Protein AF-A0A8T1UNA7-F1 (afdb_monomer)

Foldseek 3Di:
DPPDAFALFDDPPDDFQEAEEEEDALLLLLLLLLQVCCLCPVQVADGAYEYEYEDVRNPPDPCSCVLVVVVCVVRPRYYYHYDDDPLCDDLNVQLVCVRHDNGQKYKYAYSQKHWLHRCVCVCVDPQCVVQQKEWEFDLDWLVRDPQQLHQPRCLCVVLVHHRDGDGFTAPNTMIHRCRLCVQLSVQLNCQSDPPPNLCVLVSNGDRSRRSSVSSCRSVVGGYHYQPFHWKFFFDDDPQFTFGQWIWTADNVRHTTMTHRRHFHQQLDAPVVVQVVVVVDPDDDDHDFDDPPDDDDPDPFRGDDGGFKMKGFAPPDPCVPRHKDWDAQPPRDGRPDIGIGDTGNVDRVRIDMDTLCPDPSSCSSVSSRVSSNVSNVVSDPPVVVVVVVPPPDDDDDDDDDDDDDDDDDPPPPPVVVVVVVPPPDDDDDDDDDDDDPDPDVPDDDDDDDDDPVLVVLQVVVVVAAADDPDDPDDFDKDWAWWWFAPDLEQPHRTDPVQIGHPPDDDDASTFHWTWIAGPVVRGIHIDGDRRHPQDFALDDPPDDFFEDEWEDDDPDLDDDPCVCVVDPCPCVVVVVVCVPDDPPPDDDDDDPPNLCDRLNVLLVRVRNDNGLKYWYAYPPDDDPDDCPCVCVDPQCVVQQKEWEFDLDFLVRDPQQLHQPQCVCVVLVHHRDRDGWTDSNTIIHRCVVCSQLSVQLNCQRRPPPNPCVSVSNDDRSTRSSVSSCRSVVGDHHYAPDHWDFDADQDPNDTDGDDTHTDHDDPDDPPDD

Mean predicted aligned error: 17.07 Å

Radius of gyration: 34.78 Å; Cα contacts (8 Å, |Δi|>4): 1198; chains: 1; bounding box: 94×86×94 Å

Organism: NCBI:txid29920

Sequence (766 aa):
MPGFSLPNGASNGQNPRDGIVMVVYPKLFVSAYAGIRVLRDVLKCRLPIEIWFHVDEIGQDFTLLAPLQKLAIFVGGISFHPIYNPRAMGFLSRVFAIYNSHFDRVLFLDADNVPVRDPKFLFSSMEFEANGAIFWPDFWHPRRTLFNLHAQSMVWELLDLSFVDMFEQESSQLLVDRTRHAAPLELVYFYAFHEPNYFQKLDLVYGDKDLFRLAWMKLGAPFHMIETVPAMAGRAINGSFCGRTTVQHDVDGNLLFLHRNQHKLTGERLEKSAKESAATGNMVIPPPETESGGEFSDEYPDPIIWTHLMSFSKNVSKAFYRIESHRASPEFPQRQPCYGRRDVNNLQFFELHKFSEQKFSGIEADLRHYAFEAANQLIPPVAQDRMAEHSAVCSHSRIRSVLDTSTPCVLYTLVMLLWVVSSVHDIASTSESLPLSIVHLFTNGQHTPTPEELEAEAHALTVKSLPGGATVERQFKCIGWRATTDCSANGARDVANDKPCNRHVEDGASGYCEIEDVESGRQVVEKAIAPGYNLPNVKENEEPRAGIVMVVYPTLLASADELQRVPGALEPLKGLAGMEAEGGMTFREITDRRAFRFAAKVYAVYNSAFDQVLFLDADNVPVRDPTFLFESEEFVRTGSVFWPDFWHPQFTIFHIMADSLLWQLLDMKYVNMFEQESGQLLIDRRRHTATMELVNFYTFHNPSHFDQLKLVYGDKDLFRYAWIKLNVPFYMIQTPPAVAGKVVNESFCGMTMRSTTKSKHEDRLA

Secondary structure (DSSP, 8-state):
-TT---TTPPPTTSPPPEEEEEE--GGGHHHHHHHHHIIIIIS-----EEEEEEHHHHTT-GGGGHHHHHHHHHH--EEEEEE--TT--TTHHHHHHHHH-S-SEEEEE-TTEEESS-GGGGGG-HHHHHHSEEEEE-S--GGG-SSS-STT-HHHHHTT-----SPPEEEEEEEEETTT-HHHHHHHHHHHH-SS-HHHHTT-S-TTTTHHHHHHHHTT---EEP-SPPEEEEEEETTEEEEEEEEEE-TTS-EEEEE-SS-----S-HHHHHHHHTTS-----PPPS---S-----S-SSPP--SEEEEE-TTS-GGG--PEEE--TTTS-TT--EEE-SBTT--TTEEEEEGGGSTTTTHHHHHHHHHHHHHHHHS-GGGTTTSSSTTS------------------SSTTTSSSSSSSS----------S-SSS-TTS-S---PPPHHHHHHHHHHHHSEEPPTT--S---EEEEEEEEBSTTSTTSPB-GGG-B-TTSPPPTT-EEEEEEEETTTTEEEEEEEE------TT--TTSPPPEEEEEE--S-TT--TTHHHHSTTTTHHHHHHHTTS-TTS--------TT--THHHHHHHHHT-S-SEEEEEETT---SS-GGGGGG-HHHHHHSEEEEE-S--TTS-SSS-STT-HHHHHTT-----SPPEEEEEEEEETGGGHHHHHHHHHHHH-SS-HHHHHT-S-TTTTHHHHHHHHTT---EE--SPPEEEEEEETTEEEEEEEE-----SS--S--

InterPro domains:
  IPR022751 Alpha-mannosyltransferase [PF11051] (18-250)
  IPR022751 Alpha-mannosyltransferase [PF11051] (591-753)

pLDDT: mean 79.96, std 21.07, range [24.55, 98.81]

Structure (mmCIF, N/CA/C/O backbone):
data_AF-A0A8T1UNA7-F1
#
_entry.id   AF-A0A8T1UNA7-F1
#
loop_
_atom_site.group_PDB
_atom_site.id
_atom_site.type_symbol
_atom_site.label_atom_id
_atom_site.label_alt_id
_atom_site.label_comp_id
_atom_site.label_asym_id
_atom_site.label_entity_id
_atom_site.label_seq_id
_atom_site.pdbx_PDB_ins_code
_atom_site.Cartn_x
_atom_site.Cartn_y
_atom_site.Cartn_z
_atom_site.occupancy
_atom_site.B_iso_or_equiv
_atom_site.auth_seq_id
_atom_site.auth_comp_id
_atom_site.auth_asym_id
_atom_site.auth_atom_id
_atom_site.pdbx_PDB_model_num
ATOM 1 N N . MET A 1 1 ? -18.066 -2.460 -21.172 1.00 46.09 1 MET A N 1
ATOM 2 C CA . MET A 1 1 ? -19.015 -1.562 -21.867 1.00 46.09 1 MET A CA 1
ATOM 3 C C . MET A 1 1 ? -18.729 -1.626 -23.363 1.00 46.09 1 MET A C 1
ATOM 5 O O . MET A 1 1 ? -17.612 -1.283 -23.739 1.00 46.09 1 MET A O 1
ATOM 9 N N . PRO A 1 2 ? -19.650 -2.105 -24.215 1.00 44.38 2 PRO A N 1
ATOM 10 C CA . PRO A 1 2 ? -19.459 -2.054 -25.666 1.00 44.38 2 PRO A CA 1
ATOM 11 C C . PRO A 1 2 ? -19.302 -0.595 -26.121 1.00 44.38 2 PRO A C 1
ATOM 13 O O . PRO A 1 2 ? -20.143 0.234 -25.789 1.00 44.38 2 PRO A O 1
ATOM 16 N N . GLY A 1 3 ? -18.225 -0.276 -26.845 1.00 64.81 3 GLY A N 1
ATOM 17 C CA . GLY A 1 3 ? -17.976 1.069 -27.386 1.00 64.81 3 GLY A CA 1
ATOM 18 C C . GLY A 1 3 ? -17.189 2.034 -26.489 1.00 64.81 3 GLY A C 1
ATOM 19 O O . GLY A 1 3 ? -17.001 3.180 -26.883 1.00 64.81 3 GLY A O 1
ATOM 20 N N . PHE A 1 4 ? -16.706 1.603 -25.318 1.00 76.88 4 PHE A N 1
ATOM 21 C CA . PHE A 1 4 ? -15.777 2.407 -24.516 1.00 76.88 4 PHE A CA 1
ATOM 22 C C . PHE A 1 4 ? -14.357 2.324 -25.092 1.00 76.88 4 PHE A C 1
ATOM 24 O O . PHE A 1 4 ? -13.819 1.227 -25.254 1.00 76.88 4 PHE A O 1
ATOM 31 N N . SER A 1 5 ? -13.753 3.474 -25.384 1.00 81.62 5 SER A N 1
ATOM 32 C CA . SER A 1 5 ? -12.391 3.594 -25.907 1.00 81.62 5 SER A CA 1
ATOM 33 C C . SER A 1 5 ? -11.545 4.471 -24.995 1.00 81.62 5 SER A C 1
ATOM 35 O O . SER A 1 5 ? -11.986 5.547 -24.594 1.00 81.62 5 SER A O 1
ATOM 37 N N . LEU A 1 6 ? -10.314 4.040 -24.729 1.00 90.06 6 LEU A N 1
ATOM 38 C CA . LEU A 1 6 ? -9.332 4.853 -24.018 1.00 90.06 6 LEU A CA 1
ATOM 39 C C . LEU A 1 6 ? -8.862 6.045 -24.870 1.00 90.06 6 LEU A C 1
ATOM 41 O O . LEU A 1 6 ? -8.930 5.985 -26.104 1.00 90.06 6 LEU A O 1
ATOM 45 N N . PRO A 1 7 ? -8.328 7.107 -24.241 1.00 90.31 7 PRO A N 1
ATOM 46 C CA . PRO A 1 7 ? -7.697 8.208 -24.958 1.00 90.31 7 PRO A CA 1
ATOM 47 C C . PRO A 1 7 ? -6.575 7.729 -25.890 1.00 90.31 7 PRO A C 1
ATOM 49 O O . PRO A 1 7 ? -5.856 6.775 -25.584 1.00 90.31 7 PRO A O 1
ATOM 52 N N . ASN A 1 8 ? -6.393 8.428 -27.013 1.00 87.31 8 ASN A N 1
ATOM 53 C CA . ASN A 1 8 ? -5.266 8.262 -27.944 1.00 87.31 8 ASN A CA 1
ATOM 54 C C . ASN A 1 8 ? -5.109 6.868 -28.596 1.00 87.31 8 ASN A C 1
ATOM 56 O O . ASN A 1 8 ? -4.081 6.606 -29.230 1.00 87.31 8 ASN A O 1
ATOM 60 N N . GLY A 1 9 ? -6.113 5.991 -28.483 1.00 75.88 9 GLY A N 1
ATOM 61 C CA . GLY A 1 9 ? -6.136 4.683 -29.142 1.00 75.88 9 GLY A CA 1
ATOM 62 C C . GLY A 1 9 ? -6.266 4.776 -30.667 1.00 75.88 9 GLY A C 1
ATOM 63 O O . GLY A 1 9 ? -6.800 5.747 -31.208 1.00 75.88 9 GLY A O 1
ATOM 64 N N . ALA A 1 10 ? -5.762 3.765 -31.372 1.00 67.38 10 ALA A N 1
ATOM 65 C CA . ALA A 1 10 ? -5.843 3.672 -32.821 1.00 67.38 10 ALA A CA 1
ATOM 66 C C . ALA A 1 10 ? -7.296 3.641 -33.313 1.00 67.38 10 ALA A C 1
ATOM 68 O O . ALA A 1 10 ? -8.170 2.975 -32.757 1.00 67.38 10 ALA A O 1
ATOM 69 N N . SER A 1 11 ? -7.535 4.352 -34.415 1.00 61.81 11 SER A N 1
ATOM 70 C CA . SER A 1 11 ? -8.792 4.265 -35.160 1.00 61.81 11 SER A CA 1
ATOM 71 C C . SER A 1 11 ? -8.915 2.912 -35.875 1.00 61.81 11 SER A C 1
ATOM 73 O O . SER A 1 11 ? -7.909 2.332 -36.293 1.00 61.81 11 SER A O 1
ATOM 75 N N . ASN A 1 12 ? -10.147 2.409 -36.025 1.00 56.84 12 ASN A N 1
ATOM 76 C CA . ASN A 1 12 ? -10.431 1.119 -36.666 1.00 56.84 12 ASN A CA 1
ATOM 77 C C . ASN A 1 12 ? -9.687 0.968 -38.008 1.00 56.84 12 ASN A C 1
ATOM 79 O O . ASN A 1 12 ? -9.927 1.734 -38.940 1.00 56.84 12 ASN A O 1
ATOM 83 N N . GLY A 1 13 ? -8.822 -0.050 -38.111 1.00 57.03 13 GLY A N 1
ATOM 84 C CA . GLY A 1 13 ? -8.109 -0.420 -39.343 1.00 57.03 13 GLY A CA 1
ATOM 85 C C . GLY A 1 13 ? -6.620 -0.054 -39.403 1.00 57.03 13 GLY A C 1
ATOM 86 O O . GLY A 1 13 ? -5.972 -0.390 -40.392 1.00 57.03 13 GLY A O 1
ATOM 87 N N . GLN A 1 14 ? -6.056 0.597 -38.379 1.00 67.88 14 GLN A N 1
ATOM 88 C CA . GLN A 1 14 ? -4.604 0.798 -38.263 1.00 67.88 14 GLN A CA 1
ATOM 89 C C . GLN A 1 14 ? -3.929 -0.368 -37.526 1.00 67.88 14 GLN A C 1
ATOM 91 O O . GLN A 1 14 ? -4.505 -0.944 -36.605 1.00 67.88 14 GLN A O 1
ATOM 96 N N . ASN A 1 15 ? -2.694 -0.706 -37.917 1.00 77.62 15 ASN A N 1
ATOM 97 C CA . ASN A 1 15 ? -1.882 -1.663 -37.161 1.00 77.62 15 ASN A CA 1
ATOM 98 C C . ASN A 1 15 ? -1.619 -1.115 -35.746 1.00 77.62 15 ASN A C 1
ATOM 100 O O . ASN A 1 15 ? -1.302 0.074 -35.626 1.00 77.62 15 ASN A O 1
ATOM 104 N N . PRO A 1 16 ? -1.706 -1.955 -34.699 1.00 86.12 16 PRO A N 1
ATOM 105 C CA . PRO A 1 16 ? -1.477 -1.513 -33.331 1.00 86.12 16 PRO A CA 1
ATOM 106 C C . PRO A 1 16 ? -0.045 -0.996 -33.164 1.00 86.12 16 PRO A C 1
ATOM 108 O O . PRO A 1 16 ? 0.916 -1.605 -33.643 1.00 86.12 16 PRO A O 1
ATOM 111 N N . ARG A 1 17 ? 0.089 0.151 -32.498 1.00 94.56 17 ARG A N 1
ATOM 112 C CA . ARG A 1 17 ? 1.376 0.781 -32.199 1.00 94.56 17 ARG A CA 1
ATOM 113 C C . ARG A 1 17 ? 1.942 0.214 -30.904 1.00 94.56 17 ARG A C 1
ATOM 115 O O . ARG A 1 17 ? 1.326 0.361 -29.850 1.00 94.56 17 ARG A O 1
ATOM 122 N N . ASP A 1 18 ? 3.132 -0.366 -30.997 1.00 97.56 18 ASP A N 1
ATOM 123 C CA . ASP A 1 18 ? 3.872 -0.902 -29.852 1.00 97.56 18 ASP A CA 1
ATOM 124 C C . ASP A 1 18 ? 4.869 0.121 -29.350 1.00 97.56 18 ASP A C 1
ATOM 126 O O . ASP A 1 18 ? 5.580 0.737 -30.149 1.00 97.56 18 ASP A O 1
ATOM 130 N N . GLY A 1 19 ? 4.999 0.238 -28.036 1.00 98.19 19 GLY A N 1
ATOM 131 C CA . GLY A 1 19 ? 6.042 1.068 -27.464 1.00 98.19 19 GLY A CA 1
ATOM 132 C C . GLY A 1 19 ? 6.240 0.861 -25.976 1.00 98.19 19 GLY A C 1
ATOM 133 O O . GLY A 1 19 ? 5.515 0.114 -25.314 1.00 98.19 19 GLY A O 1
ATOM 134 N N . ILE A 1 20 ? 7.279 1.518 -25.473 1.00 98.81 20 ILE A N 1
ATOM 135 C CA . ILE A 1 20 ? 7.645 1.515 -24.063 1.00 98.81 20 ILE A CA 1
ATOM 136 C C . ILE A 1 20 ? 7.148 2.813 -23.434 1.00 98.81 20 ILE A C 1
ATOM 138 O O . ILE A 1 20 ? 7.374 3.891 -23.981 1.00 98.81 20 ILE A O 1
ATOM 142 N N . VAL A 1 21 ? 6.500 2.721 -22.280 1.00 98.69 21 VAL A N 1
ATOM 143 C CA . VAL A 1 21 ? 6.086 3.886 -21.490 1.00 98.69 21 VAL A CA 1
ATOM 144 C C . VAL A 1 21 ? 6.933 3.930 -20.226 1.00 98.69 21 VAL A C 1
ATOM 146 O O . VAL A 1 21 ? 7.003 2.942 -19.501 1.00 98.69 21 VAL A O 1
ATOM 149 N N . MET A 1 22 ? 7.563 5.073 -19.968 1.00 98.31 22 MET A N 1
ATOM 150 C CA . MET A 1 22 ? 8.353 5.342 -18.766 1.00 98.31 22 MET A CA 1
ATOM 151 C C . MET A 1 22 ? 7.811 6.589 -18.077 1.00 98.31 22 MET A C 1
ATOM 153 O O . MET A 1 22 ? 7.543 7.590 -18.741 1.00 98.31 22 MET A O 1
ATOM 157 N N . VAL A 1 23 ? 7.705 6.560 -16.749 1.00 96.94 23 VAL A N 1
ATOM 158 C CA . VAL A 1 23 ? 7.501 7.774 -15.950 1.00 96.94 23 VAL A CA 1
ATOM 159 C C . VAL A 1 23 ? 8.815 8.178 -15.295 1.00 96.94 23 VAL A C 1
ATOM 161 O O . VAL A 1 23 ? 9.548 7.337 -14.778 1.00 96.94 23 VAL A O 1
ATOM 164 N N . VAL A 1 24 ? 9.117 9.474 -15.319 1.00 94.75 24 VAL A N 1
ATOM 165 C CA . VAL A 1 24 ? 10.339 10.043 -14.753 1.00 94.75 24 VAL A CA 1
ATOM 166 C C . VAL A 1 24 ? 10.037 11.227 -13.840 1.00 94.75 24 VAL A C 1
ATOM 168 O O . VAL A 1 24 ? 9.121 12.012 -14.072 1.00 94.75 24 VAL A O 1
ATOM 171 N N . TYR A 1 25 ? 10.875 11.373 -12.823 1.00 91.62 25 TYR A N 1
ATOM 172 C CA . TYR A 1 25 ? 10.930 12.512 -11.911 1.00 91.62 25 TYR A CA 1
ATOM 173 C C . TYR A 1 25 ? 12.406 12.779 -11.564 1.00 91.62 25 TYR A C 1
ATOM 175 O O . TYR A 1 25 ? 13.253 11.930 -11.873 1.00 91.62 25 TYR A O 1
ATOM 183 N N . PRO A 1 26 ? 12.762 13.907 -10.918 1.00 89.06 26 PRO A N 1
ATOM 184 C CA . PRO A 1 26 ? 14.149 14.371 -10.845 1.00 89.06 26 PRO A CA 1
ATOM 185 C C . PRO A 1 26 ? 15.189 13.335 -10.399 1.00 89.06 26 PRO A C 1
ATOM 187 O O . PRO A 1 26 ? 16.239 13.210 -11.025 1.00 89.06 26 PRO A O 1
ATOM 190 N N . LYS A 1 27 ? 14.886 12.519 -9.380 1.00 88.31 27 LYS A N 1
ATOM 191 C CA . LYS A 1 27 ? 15.830 11.502 -8.872 1.00 88.31 27 LYS A CA 1
ATOM 192 C C . LYS A 1 27 ? 16.054 10.322 -9.826 1.00 88.31 27 LYS A C 1
ATOM 194 O O . LYS A 1 27 ? 17.001 9.571 -9.626 1.00 88.31 27 LYS A O 1
ATOM 199 N N . LEU A 1 28 ? 15.188 10.125 -10.821 1.00 91.06 28 LEU A N 1
ATOM 200 C CA . LEU A 1 28 ? 15.272 9.016 -11.774 1.00 91.06 28 LEU A CA 1
ATOM 201 C C . LEU A 1 28 ? 15.731 9.439 -13.170 1.00 91.06 28 LEU A C 1
ATOM 203 O O . LEU A 1 28 ? 15.896 8.567 -14.016 1.00 91.06 28 LEU A O 1
ATOM 207 N N . PHE A 1 29 ? 15.996 10.721 -13.440 1.00 92.06 29 PHE A N 1
ATOM 208 C CA . PHE A 1 29 ? 16.442 11.151 -14.773 1.00 92.06 29 PHE A CA 1
ATOM 209 C C . PHE A 1 29 ? 17.726 10.466 -15.233 1.00 92.06 29 PHE A C 1
ATOM 211 O O . PHE A 1 29 ? 17.808 10.015 -16.375 1.00 92.06 29 PHE A O 1
ATOM 218 N N . VAL A 1 30 ? 18.701 10.339 -14.334 1.00 93.44 30 VAL A N 1
ATOM 219 C CA . VAL A 1 30 ? 19.965 9.654 -14.624 1.00 93.44 30 VAL A CA 1
ATOM 220 C C . VAL A 1 30 ? 19.736 8.160 -14.861 1.00 93.44 30 VAL A C 1
ATOM 222 O O . VAL A 1 30 ? 20.284 7.595 -15.806 1.00 93.44 30 VAL A O 1
ATOM 225 N N . SER A 1 31 ? 18.867 7.534 -14.062 1.00 95.38 31 SER A N 1
ATOM 226 C CA . SER A 1 31 ? 18.496 6.125 -14.243 1.00 95.38 31 SER A CA 1
ATOM 227 C C . SER A 1 31 ? 17.783 5.900 -15.585 1.00 95.38 31 SER A C 1
ATOM 229 O O . SER A 1 31 ? 18.177 5.010 -16.337 1.00 95.38 31 SER A O 1
ATOM 231 N N . ALA A 1 32 ? 16.835 6.772 -15.950 1.00 96.50 32 ALA A N 1
ATOM 232 C CA . ALA A 1 32 ? 16.139 6.735 -1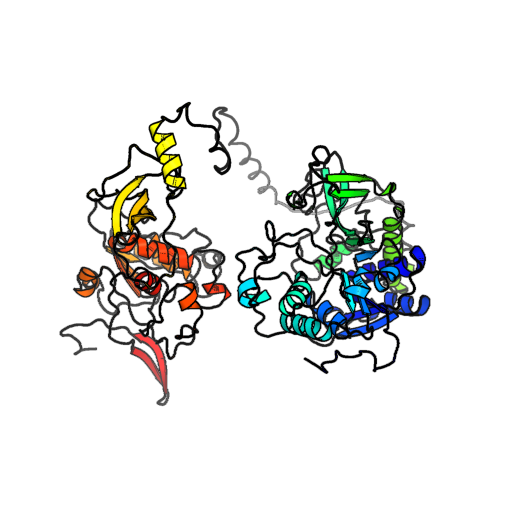7.234 1.00 96.50 32 ALA A CA 1
ATOM 233 C C . ALA A 1 32 ? 17.109 6.898 -18.410 1.00 96.50 32 ALA A C 1
ATOM 235 O O . ALA A 1 32 ? 17.043 6.136 -19.373 1.00 96.50 32 ALA A O 1
ATOM 236 N N . TYR A 1 33 ? 18.038 7.859 -18.332 1.00 96.88 33 TYR A N 1
ATOM 237 C CA . TYR A 1 33 ? 19.053 8.067 -19.367 1.00 96.88 33 TYR A CA 1
ATOM 238 C C . TYR A 1 33 ? 19.887 6.799 -19.566 1.00 96.88 33 TYR A C 1
ATOM 240 O O . TYR A 1 33 ? 20.009 6.312 -20.690 1.00 96.88 33 TYR A O 1
ATOM 248 N N . ALA A 1 34 ? 20.405 6.227 -18.475 1.00 97.12 34 ALA A N 1
ATOM 249 C CA . ALA A 1 34 ? 21.203 5.009 -18.519 1.00 97.12 34 ALA A CA 1
ATOM 250 C C . ALA A 1 34 ? 20.415 3.814 -19.082 1.00 97.12 34 ALA A C 1
ATOM 252 O O . ALA A 1 34 ? 20.904 3.123 -19.977 1.00 97.12 34 ALA A O 1
ATOM 253 N N . GLY A 1 35 ? 19.173 3.611 -18.634 1.00 97.50 35 GLY A N 1
ATOM 254 C CA . GLY A 1 35 ? 18.295 2.551 -19.135 1.00 97.50 35 GLY A CA 1
ATOM 255 C C . GLY A 1 35 ? 17.980 2.689 -20.628 1.00 97.50 35 GLY A C 1
ATOM 256 O O . GLY A 1 35 ? 18.058 1.711 -21.375 1.00 97.50 35 GLY A O 1
ATOM 257 N N . ILE A 1 36 ? 17.703 3.908 -21.105 1.00 98.19 36 ILE A N 1
ATOM 258 C CA . ILE A 1 36 ? 17.462 4.185 -22.530 1.00 98.19 36 ILE A CA 1
ATOM 259 C C . ILE A 1 36 ? 18.727 3.930 -23.358 1.00 98.19 36 ILE A C 1
ATOM 261 O O . ILE A 1 36 ? 18.639 3.346 -24.441 1.00 98.19 36 ILE A O 1
ATOM 265 N N . ARG A 1 37 ? 19.907 4.320 -22.865 1.00 97.81 37 ARG A N 1
ATOM 266 C CA . ARG A 1 37 ? 21.187 4.038 -23.535 1.00 97.81 37 ARG A CA 1
ATOM 267 C C . ARG A 1 37 ? 21.454 2.542 -23.626 1.00 97.81 37 ARG A C 1
ATOM 269 O O . ARG A 1 37 ? 21.757 2.060 -24.712 1.00 97.81 37 ARG A O 1
ATOM 276 N N . VAL A 1 38 ? 21.219 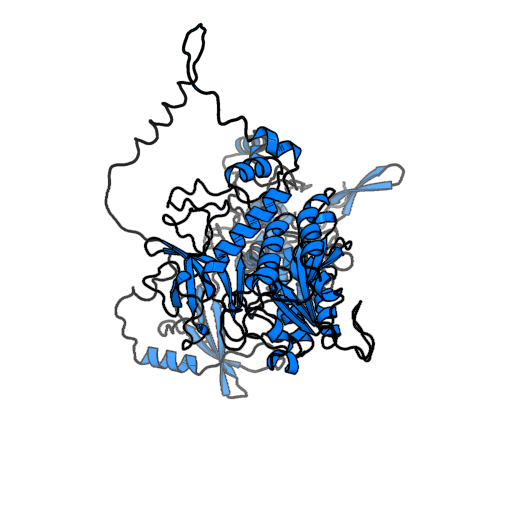1.777 -22.560 1.00 98.00 38 VAL A N 1
ATOM 277 C CA . VAL A 1 38 ? 21.298 0.306 -22.610 1.00 98.00 38 VAL A CA 1
ATOM 278 C C . VAL A 1 38 ? 20.331 -0.263 -23.652 1.00 98.00 38 VAL A C 1
ATOM 280 O O . VAL A 1 38 ? 20.744 -1.047 -24.508 1.00 98.00 38 VAL A O 1
ATOM 283 N N . LEU A 1 39 ? 19.068 0.176 -23.666 1.00 98.19 39 LEU A N 1
ATOM 284 C CA . LEU A 1 39 ? 18.086 -0.254 -24.668 1.00 98.19 39 LEU A CA 1
ATOM 285 C C . LEU A 1 39 ? 18.561 0.017 -26.104 1.00 98.19 39 LEU A C 1
ATOM 287 O O . LEU A 1 39 ? 18.447 -0.860 -26.962 1.00 98.19 39 LEU A O 1
ATOM 291 N N . ARG A 1 40 ? 19.085 1.214 -26.386 1.00 97.44 40 ARG A N 1
ATOM 292 C CA . ARG A 1 40 ? 19.454 1.645 -27.745 1.00 97.44 40 ARG A CA 1
ATOM 293 C C . ARG A 1 40 ? 20.812 1.125 -28.201 1.00 97.44 40 ARG A C 1
ATOM 295 O O . ARG A 1 40 ? 20.938 0.672 -29.342 1.00 97.44 40 ARG A O 1
ATOM 302 N N . ASP A 1 41 ? 21.807 1.167 -27.328 1.00 96.88 41 ASP A N 1
ATOM 303 C CA . ASP A 1 41 ? 23.210 0.986 -27.687 1.00 96.88 41 ASP A CA 1
ATOM 304 C C . ASP A 1 41 ? 23.726 -0.408 -27.345 1.00 96.88 41 ASP A C 1
ATOM 306 O O . ASP A 1 41 ? 24.518 -0.948 -28.119 1.00 96.88 41 ASP A O 1
ATOM 310 N N . VAL A 1 42 ? 23.230 -1.035 -26.279 1.00 97.06 42 VAL A N 1
ATOM 311 C CA . VAL A 1 42 ? 23.634 -2.396 -25.889 1.00 97.06 42 VAL A CA 1
ATOM 312 C C . VAL A 1 42 ? 22.677 -3.421 -26.494 1.00 97.06 42 VAL A C 1
ATOM 314 O O . VAL A 1 42 ? 23.090 -4.290 -27.259 1.00 97.06 42 VAL A O 1
ATOM 317 N N . LEU A 1 43 ? 21.377 -3.273 -26.233 1.00 97.50 43 LEU A N 1
ATOM 318 C CA . LEU A 1 43 ? 20.352 -4.237 -26.651 1.00 97.50 43 LEU A CA 1
ATOM 319 C C . LEU A 1 43 ? 19.851 -4.020 -28.081 1.00 97.50 43 LEU A C 1
ATOM 321 O O . LEU A 1 43 ? 19.162 -4.878 -28.626 1.00 97.50 43 LEU A O 1
ATOM 325 N N . LYS A 1 44 ? 20.184 -2.874 -28.690 1.00 96.81 44 LYS A N 1
ATOM 326 C CA . LYS A 1 44 ? 19.755 -2.472 -30.042 1.00 96.81 44 LYS A CA 1
ATOM 327 C C . LYS A 1 44 ? 18.230 -2.454 -30.234 1.00 96.81 44 LYS A C 1
ATOM 329 O O . LYS A 1 44 ? 17.750 -2.519 -31.367 1.00 96.81 44 LYS A O 1
ATOM 334 N N . CYS A 1 45 ? 17.471 -2.298 -29.151 1.00 97.75 45 CYS A N 1
ATOM 335 C CA . CYS A 1 45 ? 16.020 -2.187 -29.176 1.00 97.75 45 CYS A CA 1
ATOM 336 C C . CYS A 1 45 ? 15.596 -0.901 -29.897 1.00 97.75 45 CYS A C 1
ATOM 338 O O . CYS A 1 45 ? 16.106 0.189 -29.619 1.00 97.75 45 CYS A O 1
ATOM 340 N N . ARG A 1 46 ? 14.620 -1.006 -30.805 1.00 96.25 46 ARG A N 1
ATOM 341 C CA . ARG A 1 46 ? 14.094 0.121 -31.602 1.00 96.25 46 ARG A CA 1
ATOM 342 C C . ARG A 1 46 ? 12.632 0.461 -31.321 1.00 96.25 46 ARG A C 1
ATOM 344 O O . ARG A 1 46 ? 12.061 1.265 -32.050 1.00 96.25 46 ARG A O 1
ATOM 351 N N . LEU A 1 47 ? 12.028 -0.126 -30.285 1.00 97.88 47 LEU A N 1
ATOM 352 C CA . LEU A 1 47 ? 10.679 0.259 -29.865 1.00 97.88 47 LEU A CA 1
ATOM 353 C C . LEU A 1 47 ? 10.636 1.754 -29.519 1.00 97.88 47 LEU A C 1
ATOM 355 O O . LEU A 1 47 ? 11.557 2.223 -28.839 1.00 97.88 47 LEU A O 1
ATOM 359 N N . PRO A 1 48 ? 9.620 2.507 -29.971 1.00 98.19 48 PRO A N 1
ATOM 360 C CA . PRO A 1 48 ? 9.457 3.900 -29.581 1.00 98.19 48 PRO A CA 1
ATOM 361 C C . PRO A 1 48 ? 9.176 4.008 -28.073 1.00 98.19 48 PRO A C 1
ATOM 363 O O . PRO A 1 48 ? 8.643 3.078 -27.469 1.00 98.19 48 PRO A O 1
ATOM 366 N N . ILE A 1 49 ? 9.576 5.125 -27.463 1.00 98.69 49 ILE A N 1
ATOM 367 C CA . ILE A 1 49 ? 9.468 5.373 -26.020 1.00 98.69 49 ILE A CA 1
ATOM 368 C C . ILE A 1 49 ? 8.640 6.640 -25.777 1.00 98.69 49 ILE A C 1
ATOM 370 O O . ILE A 1 49 ? 8.869 7.681 -26.397 1.00 98.69 49 ILE A O 1
ATOM 374 N N . GLU A 1 50 ? 7.694 6.566 -24.852 1.00 98.44 50 GLU A N 1
ATOM 375 C CA . GLU A 1 50 ? 7.043 7.723 -24.247 1.00 98.44 50 GLU A CA 1
ATOM 376 C C . GLU A 1 50 ? 7.629 7.966 -22.859 1.00 98.44 50 GLU A C 1
ATOM 378 O O . GLU A 1 50 ? 7.607 7.079 -22.008 1.00 98.44 50 GLU A O 1
ATOM 383 N N . ILE A 1 51 ? 8.128 9.176 -22.631 1.00 98.19 51 ILE A N 1
ATOM 384 C CA . ILE A 1 51 ? 8.584 9.652 -21.330 1.00 98.19 51 ILE A CA 1
ATOM 385 C C . ILE A 1 51 ? 7.514 10.584 -20.774 1.00 98.19 51 ILE A C 1
ATOM 387 O O . ILE A 1 51 ? 7.273 11.664 -21.314 1.00 98.19 51 ILE A O 1
ATOM 391 N N . TRP A 1 52 ? 6.891 10.169 -19.681 1.00 97.88 52 TRP A N 1
ATOM 392 C CA . TRP A 1 52 ? 5.884 10.929 -18.957 1.00 97.88 52 TRP A CA 1
ATOM 393 C C . TRP A 1 52 ? 6.489 11.542 -17.691 1.00 97.88 52 TRP A C 1
ATOM 395 O O . TRP A 1 52 ? 7.311 10.912 -17.029 1.00 97.88 52 TRP A O 1
ATOM 405 N N . PHE A 1 53 ? 6.101 12.766 -17.340 1.00 96.00 53 PHE A N 1
ATOM 406 C CA . PHE A 1 53 ? 6.577 13.434 -16.122 1.00 96.00 53 PHE A CA 1
ATOM 407 C C . PHE A 1 53 ? 5.510 14.361 -15.550 1.00 96.00 53 PHE A C 1
ATOM 409 O O . PHE A 1 53 ? 4.821 15.059 -16.295 1.00 96.00 53 PHE A O 1
ATOM 416 N N . HIS A 1 54 ? 5.382 14.398 -14.225 1.00 95.88 54 HIS A N 1
ATOM 417 C CA . HIS A 1 54 ? 4.465 15.321 -13.569 1.00 95.88 54 HIS A CA 1
ATOM 418 C C . HIS A 1 54 ? 5.095 16.702 -13.423 1.00 95.88 54 HIS A C 1
ATOM 420 O O . HIS A 1 54 ? 6.189 16.836 -12.874 1.00 95.88 54 HIS A O 1
ATOM 426 N N . VAL A 1 55 ? 4.402 17.743 -13.890 1.00 93.25 55 VAL A N 1
ATOM 427 C CA . VAL A 1 55 ? 4.963 19.104 -13.929 1.00 93.25 55 VAL A CA 1
ATOM 428 C C . VAL A 1 55 ? 5.348 19.615 -12.540 1.00 93.25 55 VAL A C 1
ATOM 430 O O . VAL A 1 55 ? 6.420 20.190 -12.382 1.00 93.25 55 VAL A O 1
ATOM 433 N N . ASP A 1 56 ? 4.547 19.308 -11.519 1.00 90.44 56 ASP A N 1
ATOM 434 C CA . ASP A 1 56 ? 4.838 19.727 -10.143 1.00 90.44 56 ASP A CA 1
ATOM 435 C C . ASP A 1 56 ? 5.984 18.929 -9.495 1.00 90.44 56 ASP A C 1
ATOM 437 O O . ASP A 1 56 ? 6.643 19.441 -8.594 1.00 90.44 56 ASP A O 1
ATOM 441 N N . GLU A 1 57 ? 6.269 17.701 -9.956 1.00 89.12 57 GLU A N 1
ATOM 442 C CA . GLU A 1 57 ? 7.418 16.918 -9.465 1.00 89.12 57 GLU A CA 1
ATOM 443 C C . GLU A 1 57 ? 8.731 17.376 -10.105 1.00 89.12 57 GLU A C 1
ATOM 445 O O . GLU A 1 57 ? 9.786 17.268 -9.481 1.00 89.12 57 GLU A O 1
ATOM 450 N N . ILE A 1 58 ? 8.677 17.902 -11.336 1.00 87.94 58 ILE A N 1
ATOM 451 C CA . ILE A 1 58 ? 9.826 18.561 -11.974 1.00 87.94 58 ILE A CA 1
ATOM 452 C C . ILE A 1 58 ? 10.082 19.932 -11.337 1.00 87.94 58 ILE A C 1
ATOM 454 O O . ILE A 1 58 ? 11.232 20.348 -11.189 1.00 87.94 58 ILE A O 1
ATOM 458 N N . GLY A 1 59 ? 9.021 20.622 -10.918 1.00 82.62 59 GLY A N 1
ATOM 459 C CA . GLY A 1 59 ? 9.099 21.962 -10.355 1.00 82.62 59 GLY A CA 1
ATOM 460 C C . GLY A 1 59 ? 9.334 23.021 -11.434 1.00 82.62 59 GLY A C 1
ATOM 461 O O . GLY A 1 59 ? 8.890 22.892 -12.572 1.00 82.62 59 GLY A O 1
ATOM 462 N N . GLN A 1 60 ? 10.016 24.110 -11.074 1.00 77.56 60 GLN A N 1
ATOM 463 C CA . GLN A 1 60 ? 10.226 25.242 -11.990 1.00 77.56 60 GLN A CA 1
ATOM 464 C C . GLN A 1 60 ? 11.404 25.041 -12.956 1.00 77.56 60 GLN A C 1
ATOM 466 O O . GLN A 1 60 ? 11.515 25.776 -13.937 1.00 77.56 60 GLN A O 1
ATOM 471 N N . ASP A 1 61 ? 12.273 24.060 -12.700 1.00 80.19 61 ASP A N 1
ATOM 472 C CA . ASP A 1 61 ? 13.490 23.847 -13.478 1.00 80.19 61 ASP A CA 1
ATOM 473 C C . ASP A 1 61 ? 13.356 22.681 -14.468 1.00 80.19 61 ASP A C 1
ATOM 475 O O . ASP A 1 61 ? 13.820 21.561 -14.254 1.00 80.19 61 ASP A O 1
ATOM 479 N N . PHE A 1 62 ? 12.746 22.967 -15.618 1.00 82.56 62 PHE A N 1
ATOM 480 C CA . PHE A 1 62 ? 12.656 22.010 -16.724 1.00 82.56 62 PHE A CA 1
ATOM 481 C C . PHE A 1 62 ? 14.010 21.713 -17.386 1.00 82.56 62 PHE A C 1
ATOM 483 O O . PHE A 1 62 ? 14.086 20.795 -18.206 1.00 82.56 62 PHE A O 1
ATOM 490 N N . THR A 1 63 ? 15.089 22.438 -17.053 1.00 80.81 63 THR A N 1
ATOM 491 C CA . THR A 1 63 ? 16.416 22.163 -17.629 1.00 80.81 63 THR A CA 1
ATOM 492 C C . THR A 1 63 ? 16.964 20.807 -17.190 1.00 80.81 63 THR A C 1
ATOM 494 O O . THR A 1 63 ? 17.764 20.211 -17.912 1.00 80.81 63 THR A O 1
ATOM 497 N N . LEU A 1 64 ? 16.439 20.243 -16.098 1.00 80.31 64 LEU A N 1
ATOM 498 C CA . LEU A 1 64 ? 16.740 18.886 -15.648 1.00 80.31 64 LEU A CA 1
ATOM 499 C C . LEU A 1 64 ? 16.365 17.802 -16.681 1.00 80.31 64 LEU A C 1
ATOM 501 O O . LEU A 1 64 ? 16.964 16.729 -16.692 1.00 80.31 64 LEU A O 1
ATOM 505 N N . LEU A 1 65 ? 15.421 18.078 -17.593 1.00 87.31 65 LEU A N 1
ATOM 506 C CA . LEU A 1 65 ? 15.061 17.173 -18.696 1.00 87.31 65 LEU A CA 1
ATOM 507 C C . LEU A 1 65 ? 16.024 17.256 -19.891 1.00 87.31 65 LEU A C 1
ATOM 509 O O . LEU A 1 65 ? 15.962 16.407 -20.785 1.00 87.31 65 LEU A O 1
ATOM 513 N N . ALA A 1 66 ? 16.910 18.255 -19.939 1.00 88.56 66 ALA A N 1
ATOM 514 C CA . ALA A 1 66 ? 17.737 18.533 -21.110 1.00 88.56 66 ALA A CA 1
ATOM 515 C C . ALA A 1 66 ? 18.601 17.341 -21.572 1.00 88.56 66 ALA A C 1
ATOM 517 O O . ALA A 1 66 ? 18.667 17.126 -22.785 1.00 88.56 66 ALA A O 1
ATOM 518 N N . PRO A 1 67 ? 19.233 16.529 -20.695 1.00 90.31 67 PRO A N 1
ATOM 519 C CA . PRO A 1 67 ? 19.981 15.351 -21.145 1.00 90.31 67 PRO A CA 1
ATOM 520 C C . PRO A 1 67 ? 19.097 14.332 -21.871 1.00 90.31 67 PRO A C 1
ATOM 522 O O . PRO A 1 67 ? 19.465 13.845 -22.938 1.00 90.31 67 PRO A O 1
ATOM 525 N N . LEU A 1 68 ? 17.897 14.056 -21.349 1.00 93.38 68 LEU A N 1
ATOM 526 C CA . LEU A 1 68 ? 16.942 13.145 -21.988 1.00 93.38 68 LEU A CA 1
ATOM 527 C C . LEU A 1 68 ? 16.442 13.709 -23.324 1.00 93.38 68 LEU A C 1
ATOM 529 O O . LEU A 1 68 ? 16.320 12.969 -24.298 1.00 93.38 68 LEU A O 1
ATOM 533 N N . GLN A 1 69 ? 16.187 15.016 -23.400 1.00 93.44 69 GLN A N 1
ATOM 534 C CA . GLN A 1 69 ? 15.771 15.678 -24.641 1.00 93.44 69 GLN A CA 1
ATOM 535 C C . GLN A 1 69 ? 16.871 15.636 -25.711 1.00 93.44 69 GLN A C 1
ATOM 537 O O . GLN A 1 69 ? 16.597 15.323 -26.869 1.00 93.44 69 GLN A O 1
ATOM 542 N N . LYS A 1 70 ? 18.130 15.892 -25.332 1.00 93.12 70 LYS A N 1
ATOM 543 C CA . LYS A 1 70 ? 19.289 15.752 -26.230 1.00 93.12 70 LYS A CA 1
ATOM 544 C C . LYS A 1 70 ? 19.445 14.311 -26.708 1.00 93.12 70 LYS A C 1
ATOM 546 O O . LYS A 1 70 ? 19.634 14.083 -27.903 1.00 93.12 70 LYS A O 1
ATOM 551 N N . LEU A 1 71 ? 19.311 13.346 -25.797 1.00 93.38 71 LEU A N 1
ATOM 552 C CA . LEU A 1 71 ? 19.353 11.929 -26.136 1.00 93.38 71 LEU A CA 1
ATOM 553 C C . LEU A 1 71 ? 18.269 11.575 -27.156 1.00 93.38 71 LEU A C 1
ATOM 555 O O . LEU A 1 71 ? 18.571 10.941 -28.163 1.00 93.38 71 LEU A O 1
ATOM 559 N N . ALA A 1 72 ? 17.035 12.035 -26.940 1.00 94.56 72 ALA A N 1
ATOM 560 C CA . ALA A 1 72 ? 15.912 11.808 -27.846 1.00 94.56 72 ALA A CA 1
ATOM 561 C C . ALA A 1 72 ? 16.174 12.311 -29.273 1.00 94.56 72 ALA A C 1
ATOM 563 O O . ALA A 1 72 ? 15.807 11.627 -30.227 1.00 94.56 72 ALA A O 1
ATOM 564 N N . ILE A 1 73 ? 16.853 13.454 -29.429 1.00 92.62 73 ILE A N 1
ATOM 565 C CA . ILE A 1 73 ? 17.273 13.972 -30.742 1.00 92.62 73 ILE A CA 1
ATOM 566 C C . ILE A 1 73 ? 18.293 13.032 -31.399 1.00 92.62 73 ILE A C 1
ATOM 568 O O . ILE A 1 73 ? 18.217 12.791 -32.602 1.00 92.62 73 ILE A O 1
ATOM 572 N N . PHE A 1 74 ? 19.234 12.489 -30.622 1.00 90.62 74 PHE A N 1
ATOM 573 C CA . PHE A 1 74 ? 20.312 11.645 -31.139 1.00 90.62 74 PHE A CA 1
ATOM 574 C C . PHE A 1 74 ? 19.851 10.228 -31.513 1.00 90.62 74 PHE A C 1
ATOM 576 O O . PHE A 1 74 ? 20.209 9.727 -32.578 1.00 90.62 74 PHE A O 1
ATOM 583 N N . VAL A 1 75 ? 19.060 9.569 -30.657 1.00 92.12 75 VAL A N 1
ATOM 584 C CA . VAL A 1 75 ? 18.643 8.167 -30.874 1.00 92.12 75 VAL A CA 1
ATOM 585 C C . VAL A 1 75 ? 17.302 8.027 -31.594 1.00 92.12 75 VAL A C 1
ATOM 587 O O . VAL A 1 75 ? 17.032 6.964 -32.158 1.00 92.12 75 VAL A O 1
ATOM 590 N N . GLY A 1 76 ? 16.474 9.077 -31.587 1.00 92.50 76 GLY A N 1
ATOM 591 C CA . GLY A 1 76 ? 15.141 9.093 -32.184 1.00 92.50 76 GLY A CA 1
ATOM 592 C C . GLY A 1 76 ? 14.113 8.197 -31.477 1.00 92.50 76 GLY A C 1
ATOM 593 O O . GLY A 1 76 ? 14.428 7.393 -30.596 1.00 92.50 76 GLY A O 1
ATOM 594 N N . GLY A 1 77 ? 12.845 8.333 -31.882 1.00 94.56 77 GLY A N 1
ATOM 595 C CA . GLY A 1 77 ? 11.750 7.487 -31.393 1.00 94.56 77 GLY A CA 1
ATOM 596 C C . GLY A 1 77 ? 11.456 7.652 -29.901 1.00 94.56 77 GLY A C 1
ATOM 597 O O . GLY A 1 77 ? 11.104 6.675 -29.248 1.00 94.56 77 GLY A O 1
ATOM 598 N N . ILE A 1 78 ? 11.647 8.855 -29.355 1.00 97.94 78 ILE A N 1
ATOM 599 C CA . ILE A 1 78 ? 11.317 9.204 -27.970 1.00 97.94 78 ILE A CA 1
ATOM 600 C C . ILE A 1 78 ? 10.419 10.442 -27.990 1.00 97.94 78 ILE A C 1
ATOM 602 O O . ILE A 1 78 ? 10.712 11.404 -28.699 1.00 97.94 78 ILE A O 1
ATOM 606 N N . SER A 1 79 ? 9.331 10.415 -27.225 1.00 97.25 79 SER A N 1
ATOM 607 C CA . SER A 1 79 ? 8.395 11.534 -27.063 1.00 97.25 79 SER A CA 1
ATOM 608 C C . SER A 1 79 ? 8.203 11.872 -25.586 1.00 97.25 79 SER A C 1
ATOM 610 O O . SER A 1 79 ? 8.394 11.014 -24.729 1.00 97.25 79 SER A O 1
ATOM 612 N N . PHE A 1 80 ? 7.861 13.127 -25.295 1.00 96.88 80 PHE A N 1
ATOM 613 C CA . PHE A 1 80 ? 7.765 13.672 -23.940 1.00 96.88 80 PHE A CA 1
ATOM 614 C C . PHE A 1 80 ? 6.344 14.158 -23.668 1.00 96.88 80 PHE A C 1
ATOM 616 O O . PHE A 1 80 ? 5.805 14.926 -24.464 1.00 96.88 80 PHE A O 1
ATOM 623 N N . HIS A 1 81 ? 5.769 13.744 -22.539 1.00 96.75 81 HIS A N 1
ATOM 624 C CA . HIS A 1 81 ? 4.364 13.979 -22.204 1.00 96.75 81 HIS A CA 1
ATOM 625 C C . HIS A 1 81 ? 4.221 14.524 -20.772 1.00 96.75 81 HIS A C 1
ATOM 627 O O . HIS A 1 81 ? 4.448 13.788 -19.808 1.00 96.75 81 HIS A O 1
ATOM 633 N N . PRO A 1 82 ? 3.862 15.807 -20.597 1.00 95.69 82 PRO A N 1
ATOM 634 C CA . PRO A 1 82 ? 3.625 16.375 -19.275 1.00 95.69 82 PRO A CA 1
ATOM 635 C C . PRO A 1 82 ? 2.294 15.893 -18.677 1.00 95.69 82 PRO A C 1
ATOM 637 O O . PRO A 1 82 ? 1.270 15.837 -19.361 1.00 95.69 82 PRO A O 1
ATOM 640 N N . ILE A 1 83 ? 2.293 15.612 -17.374 1.00 96.62 83 ILE A N 1
ATOM 641 C CA . ILE A 1 83 ? 1.095 15.331 -16.575 1.00 96.62 83 ILE A CA 1
ATOM 642 C C . ILE A 1 83 ? 0.752 16.581 -15.762 1.00 96.62 83 ILE A C 1
ATOM 644 O O . ILE A 1 83 ? 1.574 17.056 -14.981 1.00 96.62 83 ILE A O 1
ATOM 648 N N . TYR A 1 84 ? -0.471 17.084 -15.945 1.00 94.81 84 TYR A N 1
ATOM 649 C CA . TYR A 1 84 ? -1.016 18.252 -15.234 1.00 94.81 84 TYR A CA 1
ATOM 650 C C . TYR A 1 84 ? -2.085 17.893 -14.194 1.00 94.81 84 TYR A C 1
ATOM 652 O O . TYR A 1 84 ? -2.599 18.773 -13.512 1.00 94.81 84 TYR A O 1
ATOM 660 N N . ASN A 1 85 ? -2.491 16.623 -14.114 1.00 93.88 85 ASN A N 1
ATOM 661 C CA . ASN A 1 85 ? -3.487 16.189 -13.140 1.00 93.88 85 ASN A CA 1
ATOM 662 C C . ASN A 1 85 ? -2.831 16.128 -11.751 1.00 93.88 85 ASN A C 1
ATOM 664 O O . ASN A 1 85 ? -2.062 15.196 -11.533 1.00 93.88 85 ASN A O 1
ATOM 668 N N . PRO A 1 86 ? -3.195 17.005 -10.795 1.00 91.75 86 PRO A N 1
ATOM 669 C CA . PRO A 1 86 ? -2.504 17.126 -9.506 1.00 91.75 86 PRO A CA 1
ATOM 670 C C . PRO A 1 86 ? -2.583 15.863 -8.637 1.00 91.75 86 PRO A C 1
ATOM 672 O O . PRO A 1 86 ? -1.864 15.737 -7.653 1.00 91.75 86 PRO A O 1
ATOM 675 N N . ARG A 1 87 ? -3.472 14.919 -8.974 1.00 90.69 87 ARG A N 1
ATOM 676 C CA . ARG A 1 87 ? -3.609 13.638 -8.268 1.00 90.69 87 ARG A CA 1
ATOM 677 C C . ARG A 1 87 ? -2.725 12.538 -8.857 1.00 90.69 87 ARG A C 1
ATOM 679 O O . ARG A 1 87 ? -2.493 11.528 -8.203 1.00 90.69 87 ARG A O 1
ATOM 686 N N . ALA A 1 88 ? -2.224 12.714 -10.079 1.00 93.81 88 ALA A N 1
ATOM 687 C CA . ALA A 1 88 ? -1.391 11.748 -10.792 1.00 93.81 88 ALA A CA 1
ATOM 688 C C . ALA A 1 88 ? 0.105 11.934 -10.478 1.00 93.81 88 ALA A C 1
ATOM 690 O O . ALA A 1 88 ? 0.931 12.011 -11.386 1.00 93.81 88 ALA A O 1
ATOM 691 N N . MET A 1 89 ? 0.441 11.994 -9.188 1.00 90.25 89 MET A N 1
ATOM 692 C CA . MET A 1 89 ? 1.810 12.135 -8.671 1.00 90.25 89 MET A CA 1
ATOM 693 C C . MET A 1 89 ? 2.305 10.827 -8.039 1.00 90.25 89 MET A C 1
ATOM 695 O O . MET A 1 89 ? 1.506 9.941 -7.713 1.00 90.25 89 MET A O 1
ATOM 699 N N . GLY A 1 90 ? 3.622 10.697 -7.847 1.00 91.00 90 GLY A N 1
ATOM 700 C CA . GLY A 1 90 ? 4.226 9.527 -7.209 1.00 91.00 90 GLY A CA 1
ATOM 701 C C . GLY A 1 90 ? 3.820 8.219 -7.892 1.00 91.00 90 GLY A C 1
ATOM 702 O O . GLY A 1 90 ? 3.880 8.104 -9.114 1.00 91.00 90 GLY A O 1
ATOM 703 N N . PHE A 1 91 ? 3.357 7.237 -7.114 1.00 89.81 91 PHE A N 1
ATOM 704 C CA . PHE A 1 91 ? 2.930 5.927 -7.623 1.00 89.81 91 PHE A CA 1
ATOM 705 C C . PHE A 1 91 ? 1.799 6.006 -8.661 1.00 89.81 91 PHE A C 1
ATOM 707 O O . PHE A 1 91 ? 1.794 5.247 -9.623 1.00 89.81 91 PHE A O 1
ATOM 714 N N . LEU A 1 92 ? 0.871 6.962 -8.547 1.00 94.44 92 LEU A N 1
ATOM 715 C CA . LEU A 1 92 ? -0.306 7.019 -9.426 1.00 94.44 92 LEU A CA 1
ATOM 716 C C . LEU A 1 92 ? -0.008 7.592 -10.820 1.00 94.44 92 LEU A C 1
ATOM 718 O O . LEU A 1 92 ? -0.792 7.403 -11.754 1.00 94.44 92 LEU A O 1
ATOM 722 N N . SER A 1 93 ? 1.134 8.260 -10.986 1.00 95.69 93 SER A N 1
ATOM 723 C CA . SER A 1 93 ? 1.578 8.806 -12.274 1.00 95.69 93 SER A CA 1
ATOM 724 C C . SER A 1 93 ? 1.675 7.729 -13.365 1.00 95.69 93 SER A C 1
ATOM 726 O O . SER A 1 93 ? 1.339 7.990 -14.522 1.00 95.69 93 SER A O 1
ATOM 728 N N . ARG A 1 94 ? 2.040 6.489 -13.005 1.00 95.69 94 ARG A N 1
ATOM 729 C CA . ARG A 1 94 ? 2.143 5.378 -13.962 1.00 95.69 94 ARG A CA 1
ATOM 730 C C . ARG A 1 94 ? 0.797 4.875 -14.457 1.00 95.69 94 ARG A C 1
ATOM 732 O O . ARG A 1 94 ? 0.647 4.631 -15.652 1.00 95.69 94 ARG A O 1
ATOM 739 N N . VAL A 1 95 ? -0.204 4.818 -13.576 1.00 97.44 95 VAL A N 1
ATOM 740 C CA . VAL A 1 95 ? -1.591 4.522 -13.965 1.00 97.44 95 VAL A CA 1
ATOM 741 C C . VAL A 1 95 ? -2.065 5.560 -14.978 1.00 97.44 95 VAL A C 1
ATOM 743 O O . VAL A 1 95 ? -2.602 5.203 -16.025 1.00 97.44 95 VAL A O 1
ATOM 746 N N . PHE A 1 96 ? -1.795 6.842 -14.712 1.00 97.94 96 PHE A N 1
ATOM 747 C CA . PHE A 1 96 ? -2.149 7.926 -15.624 1.00 97.94 96 PHE A CA 1
ATOM 748 C C . PHE A 1 96 ? -1.433 7.811 -16.980 1.00 97.94 96 PHE A C 1
ATOM 750 O O . PHE A 1 96 ? -2.082 7.950 -18.019 1.00 97.94 96 PHE A O 1
ATOM 757 N N . ALA A 1 97 ? -0.127 7.531 -16.985 1.00 98.12 97 ALA A N 1
ATOM 758 C CA . ALA A 1 97 ? 0.671 7.400 -18.204 1.00 98.12 97 ALA A CA 1
ATOM 759 C C . ALA A 1 97 ? 0.213 6.220 -19.078 1.00 98.12 97 ALA A C 1
ATOM 761 O O . ALA A 1 97 ? -0.019 6.391 -20.273 1.00 98.12 97 ALA A O 1
ATOM 762 N N . ILE A 1 98 ? 0.003 5.036 -18.490 1.00 98.12 98 ILE A N 1
ATOM 763 C CA . ILE A 1 98 ? -0.497 3.856 -19.217 1.00 98.12 98 ILE A CA 1
ATOM 764 C C . ILE A 1 98 ? -1.903 4.125 -19.767 1.00 98.12 98 ILE A C 1
ATOM 766 O O . ILE A 1 98 ? -2.196 3.797 -20.918 1.00 98.12 98 ILE A O 1
ATOM 770 N N . TYR A 1 99 ? -2.773 4.755 -18.974 1.00 97.56 99 TYR A N 1
ATOM 771 C CA . TYR A 1 99 ? -4.135 5.075 -19.391 1.00 97.56 99 TYR A CA 1
ATOM 772 C C . TYR A 1 99 ? -4.171 6.049 -20.580 1.00 97.56 99 TYR A C 1
ATOM 774 O O . TYR A 1 99 ? -4.963 5.851 -21.500 1.00 97.56 99 TYR A O 1
ATOM 782 N N . ASN A 1 100 ? -3.290 7.056 -20.607 1.00 97.38 100 ASN A N 1
ATOM 783 C CA . ASN A 1 100 ? -3.285 8.133 -21.609 1.00 97.38 100 ASN A CA 1
ATOM 784 C C . ASN A 1 100 ? -2.257 7.964 -22.745 1.00 97.38 100 ASN A C 1
ATOM 786 O O . ASN A 1 100 ? -2.169 8.838 -23.611 1.00 97.38 100 ASN A O 1
ATOM 790 N N . SER A 1 101 ? -1.493 6.868 -22.763 1.00 97.56 101 SER A N 1
ATOM 791 C CA . SER A 1 101 ? -0.460 6.604 -23.775 1.00 97.56 101 SER A CA 1
ATOM 792 C C . SER A 1 101 ? -0.983 6.704 -25.217 1.00 97.56 101 SER A C 1
ATOM 794 O O . SER A 1 101 ? -2.151 6.429 -25.491 1.00 97.56 101 SER A O 1
ATOM 796 N N . HIS A 1 102 ? -0.122 7.053 -26.175 1.00 95.75 102 HIS A N 1
ATOM 797 C CA . HIS A 1 102 ? -0.447 6.988 -27.603 1.00 95.75 102 HIS A CA 1
ATOM 798 C C . HIS A 1 102 ? -0.112 5.626 -28.221 1.00 95.75 102 HIS A C 1
ATOM 800 O O . HIS A 1 102 ? -0.390 5.423 -29.401 1.00 95.75 102 HIS A O 1
ATOM 806 N N . PHE A 1 103 ? 0.471 4.687 -27.473 1.00 97.12 103 PHE A N 1
ATOM 807 C CA . PHE A 1 103 ? 0.672 3.318 -27.949 1.00 97.12 103 PHE A CA 1
ATOM 808 C C . PHE A 1 103 ? -0.552 2.461 -27.675 1.00 97.12 103 PHE A C 1
ATOM 810 O O . PHE A 1 103 ? -1.131 2.521 -26.599 1.00 97.12 103 PHE A O 1
ATOM 817 N N . ASP A 1 104 ? -0.930 1.618 -28.624 1.00 96.50 104 ASP A N 1
ATOM 818 C CA . ASP A 1 104 ? -2.058 0.699 -28.472 1.00 96.50 104 ASP A CA 1
ATOM 819 C C . ASP A 1 104 ? -1.672 -0.496 -27.593 1.00 96.50 104 ASP A C 1
ATOM 821 O O . ASP A 1 104 ? -2.484 -0.999 -26.816 1.00 96.50 104 ASP A O 1
ATOM 825 N N . ARG A 1 105 ? -0.403 -0.912 -27.668 1.00 98.00 105 ARG A N 1
ATOM 826 C CA . ARG A 1 105 ? 0.182 -1.974 -26.849 1.00 98.00 105 ARG A CA 1
ATOM 827 C C . ARG A 1 105 ? 1.401 -1.410 -26.126 1.00 98.00 105 ARG A C 1
ATOM 829 O O . ARG A 1 105 ? 2.352 -0.946 -26.753 1.00 98.00 105 ARG A O 1
ATOM 836 N N . VAL A 1 106 ? 1.356 -1.428 -24.800 1.00 98.56 106 VAL A N 1
ATOM 837 C CA . VAL A 1 106 ? 2.321 -0.756 -23.926 1.00 98.56 106 VAL A CA 1
ATOM 838 C C . VAL A 1 106 ? 3.118 -1.785 -23.146 1.00 98.56 106 VAL A C 1
ATOM 840 O O . VAL A 1 106 ? 2.532 -2.587 -22.425 1.00 98.56 106 VAL A O 1
ATOM 843 N N . LEU A 1 107 ? 4.446 -1.707 -23.239 1.00 98.75 107 LEU A N 1
ATOM 844 C CA . LEU A 1 107 ? 5.343 -2.206 -22.202 1.00 98.75 107 LEU A CA 1
ATOM 845 C C . LEU A 1 107 ? 5.638 -1.042 -21.255 1.00 98.75 107 LEU A C 1
ATOM 847 O O . LEU A 1 107 ? 6.400 -0.141 -21.601 1.00 98.75 107 LEU A O 1
ATOM 851 N N . PHE A 1 108 ? 5.023 -1.028 -20.080 1.00 98.62 108 PHE A N 1
ATOM 852 C CA . PHE A 1 108 ? 5.430 -0.086 -19.046 1.00 98.62 108 PHE A CA 1
ATOM 853 C C . PHE A 1 108 ? 6.742 -0.562 -18.427 1.00 98.62 108 PHE A C 1
ATOM 855 O O . PHE A 1 108 ? 6.916 -1.761 -18.201 1.00 98.62 108 PHE A O 1
ATOM 862 N N . LEU A 1 109 ? 7.653 0.372 -18.174 1.00 97.56 109 LEU A N 1
ATOM 863 C CA . LEU A 1 109 ? 8.942 0.099 -17.560 1.00 97.56 109 LEU A CA 1
ATOM 864 C C . LEU A 1 109 ? 9.323 1.275 -16.655 1.00 97.56 109 LEU A C 1
ATOM 866 O O . LEU A 1 109 ? 9.448 2.404 -17.130 1.00 97.56 109 LEU A O 1
ATOM 870 N N . ASP A 1 110 ? 9.510 1.020 -15.360 1.00 96.06 110 ASP A N 1
ATOM 871 C CA . ASP A 1 110 ? 10.043 2.030 -14.444 1.00 96.06 110 ASP A CA 1
ATOM 872 C C . ASP A 1 110 ? 11.445 2.478 -14.895 1.00 96.06 110 ASP A C 1
ATOM 874 O O . ASP A 1 110 ? 12.224 1.714 -15.467 1.00 96.06 110 ASP A O 1
ATOM 878 N N . ALA A 1 111 ? 11.791 3.739 -14.630 1.00 94.31 111 ALA A N 1
ATOM 879 C CA . ALA A 1 111 ? 13.042 4.349 -15.090 1.00 94.31 111 ALA A CA 1
ATOM 880 C C . ALA A 1 111 ? 14.323 3.707 -14.516 1.00 94.31 111 ALA A C 1
ATOM 882 O O . ALA A 1 111 ? 15.425 3.973 -14.991 1.00 94.31 111 ALA A O 1
ATOM 883 N N . ASP A 1 112 ? 14.191 2.884 -13.485 1.00 94.38 112 ASP A N 1
ATOM 884 C CA . ASP A 1 112 ? 15.253 2.137 -12.813 1.00 94.38 112 ASP A CA 1
ATOM 885 C C . ASP A 1 112 ? 15.089 0.614 -12.971 1.00 94.38 112 ASP A C 1
ATOM 887 O O . ASP A 1 112 ? 15.739 -0.172 -12.269 1.00 94.38 112 ASP A O 1
ATOM 891 N N . ASN A 1 113 ? 14.238 0.208 -13.912 1.00 96.94 113 ASN A N 1
ATOM 892 C CA . ASN A 1 113 ? 14.038 -1.161 -14.329 1.00 96.94 113 ASN A CA 1
ATOM 893 C C . ASN A 1 113 ? 14.602 -1.355 -15.736 1.00 96.94 113 ASN A C 1
ATOM 895 O O . ASN A 1 113 ? 14.172 -0.722 -16.698 1.00 96.94 113 ASN A O 1
ATOM 899 N N . VAL A 1 114 ? 15.612 -2.211 -15.860 1.00 96.25 114 VAL A N 1
ATOM 900 C CA . VAL A 1 114 ? 16.394 -2.339 -17.093 1.00 96.25 114 VAL A CA 1
ATOM 901 C C . VAL A 1 114 ? 16.332 -3.777 -17.589 1.00 96.25 114 VAL A C 1
ATOM 903 O O . VAL A 1 114 ? 16.630 -4.698 -16.823 1.00 96.25 114 VAL A O 1
ATOM 906 N N . PRO A 1 115 ? 15.974 -4.011 -18.864 1.00 97.69 115 PRO A N 1
ATOM 907 C CA . PRO A 1 115 ? 15.998 -5.350 -19.406 1.00 97.69 115 PRO A CA 1
ATOM 908 C C . PRO A 1 115 ? 17.429 -5.811 -19.703 1.00 97.69 115 PRO A C 1
ATOM 910 O O . PRO A 1 115 ? 18.303 -5.009 -20.014 1.00 97.69 115 PRO A O 1
ATOM 913 N N . VAL A 1 116 ? 17.666 -7.121 -19.671 1.00 97.19 116 VAL A N 1
ATOM 914 C CA . VAL A 1 116 ? 18.961 -7.739 -20.026 1.00 97.19 116 VAL A CA 1
ATOM 915 C C . VAL A 1 116 ? 18.999 -8.278 -21.462 1.00 97.19 116 VAL A C 1
ATOM 917 O O . VAL A 1 116 ? 20.019 -8.790 -21.921 1.00 97.19 116 VAL A O 1
ATOM 920 N N . ARG A 1 117 ? 17.874 -8.179 -22.177 1.00 96.50 117 ARG A N 1
ATOM 921 C CA . ARG A 1 117 ? 17.658 -8.617 -23.564 1.00 96.50 117 ARG A CA 1
ATOM 922 C C . ARG A 1 117 ? 16.636 -7.691 -24.225 1.00 96.50 117 ARG A C 1
ATOM 924 O O . ARG A 1 117 ? 15.791 -7.152 -23.522 1.00 96.50 117 ARG A O 1
ATOM 931 N N . ASP A 1 118 ? 16.686 -7.513 -25.549 1.00 97.81 118 ASP A N 1
ATOM 932 C CA . ASP A 1 118 ? 15.670 -6.729 -26.276 1.00 97.81 118 ASP A CA 1
ATOM 933 C C . ASP A 1 118 ? 14.252 -7.235 -25.932 1.00 97.81 118 ASP A C 1
ATOM 935 O O . ASP A 1 118 ? 13.938 -8.379 -26.269 1.00 97.81 118 ASP A O 1
ATOM 939 N N . PRO A 1 119 ? 13.392 -6.427 -25.275 1.00 97.75 119 PRO A N 1
ATOM 940 C CA . PRO A 1 119 ? 12.079 -6.872 -24.814 1.00 97.75 119 PRO A CA 1
ATOM 941 C C . PRO A 1 119 ? 11.027 -6.914 -25.933 1.00 97.75 119 PRO A C 1
ATOM 943 O O . PRO A 1 119 ? 9.891 -7.312 -25.685 1.00 97.75 119 PRO A O 1
ATOM 946 N N . LYS A 1 120 ? 11.368 -6.532 -27.175 1.00 97.88 120 LYS A N 1
ATOM 947 C CA . LYS A 1 120 ? 10.417 -6.484 -28.299 1.00 97.88 120 LYS A CA 1
ATOM 948 C C . LYS A 1 120 ? 9.676 -7.800 -28.541 1.00 97.88 120 LYS A C 1
ATOM 950 O O . LYS A 1 120 ? 8.512 -7.768 -28.933 1.00 97.88 120 LYS A O 1
ATOM 955 N N . PHE A 1 121 ? 10.322 -8.941 -28.300 1.00 97.62 121 PHE A N 1
ATOM 956 C CA . PHE A 1 121 ? 9.709 -10.255 -28.520 1.00 97.62 121 PHE A CA 1
ATOM 957 C C . PHE A 1 121 ? 8.448 -10.488 -27.671 1.00 97.62 121 PHE A C 1
ATOM 959 O O . PHE A 1 121 ? 7.614 -11.306 -28.050 1.00 97.62 121 PHE A O 1
ATOM 966 N N . LEU A 1 122 ? 8.284 -9.765 -26.555 1.00 98.19 122 LEU A N 1
ATOM 967 C CA . LEU A 1 122 ? 7.125 -9.901 -25.677 1.00 98.19 122 LEU A CA 1
ATOM 968 C C . LEU A 1 122 ? 5.804 -9.590 -26.404 1.00 98.19 122 LEU A C 1
ATOM 970 O O . LEU A 1 122 ? 4.807 -10.268 -26.164 1.00 98.19 122 LEU A O 1
ATOM 974 N N . PHE A 1 123 ? 5.803 -8.632 -27.341 1.00 97.94 123 PHE A N 1
ATOM 975 C CA . PHE A 1 123 ? 4.613 -8.235 -28.113 1.00 97.94 123 PHE A CA 1
ATOM 976 C C . PHE A 1 123 ? 4.120 -9.304 -29.101 1.00 97.94 123 PHE A C 1
ATOM 978 O O . PHE A 1 123 ? 3.009 -9.192 -29.615 1.00 97.94 123 PHE A O 1
ATOM 985 N N . SER A 1 124 ? 4.948 -10.314 -29.373 1.00 96.94 124 SER A N 1
ATOM 986 C CA . SER A 1 124 ? 4.645 -11.471 -30.223 1.00 96.94 124 SER A CA 1
ATOM 987 C C . SER A 1 124 ? 4.747 -12.794 -29.456 1.00 96.94 124 SER A C 1
ATOM 989 O O . SER A 1 124 ? 4.878 -13.853 -30.065 1.00 96.94 124 SER A O 1
ATOM 991 N N . SER A 1 125 ? 4.789 -12.745 -28.121 1.00 97.94 125 SER A N 1
ATOM 992 C CA . SER A 1 125 ? 4.740 -13.955 -27.298 1.00 97.94 125 SER A CA 1
ATOM 993 C C . SER A 1 125 ? 3.344 -14.567 -27.361 1.00 97.94 125 SER A C 1
ATOM 995 O O . SER A 1 125 ? 2.347 -13.844 -27.444 1.00 97.94 125 SER A O 1
ATOM 997 N N . MET A 1 126 ? 3.263 -15.898 -27.299 1.00 98.19 126 MET A N 1
ATOM 998 C CA . MET A 1 126 ? 1.986 -16.614 -27.361 1.00 98.19 126 MET A CA 1
ATOM 999 C C . MET A 1 126 ? 1.053 -16.176 -26.227 1.00 98.19 126 MET A C 1
ATOM 1001 O O . MET A 1 126 ? -0.149 -16.014 -26.420 1.00 98.19 126 MET A O 1
ATOM 1005 N N . GLU A 1 127 ? 1.618 -15.933 -25.050 1.00 98.25 127 GLU A N 1
ATOM 1006 C CA . GLU A 1 127 ? 0.924 -15.510 -23.844 1.00 98.25 127 GLU A CA 1
ATOM 1007 C C . GLU A 1 127 ? 0.309 -14.121 -24.018 1.00 98.25 127 GLU A C 1
ATOM 1009 O O . GLU A 1 127 ? -0.846 -13.910 -23.633 1.00 98.25 127 GLU A O 1
ATOM 1014 N N . PHE A 1 128 ? 1.040 -13.183 -24.628 1.00 98.25 128 PHE A N 1
ATOM 1015 C CA . PHE A 1 128 ? 0.518 -11.848 -24.898 1.00 98.25 128 PHE A CA 1
ATOM 1016 C C . PHE A 1 128 ? -0.505 -11.849 -26.032 1.00 98.25 128 PHE A C 1
ATOM 1018 O O . PHE A 1 128 ? -1.534 -11.191 -25.914 1.00 98.25 128 PHE A O 1
ATOM 1025 N N . GLU A 1 129 ? -0.292 -12.603 -27.109 1.00 97.44 129 GLU A N 1
ATOM 1026 C CA . GLU A 1 129 ? -1.284 -12.708 -28.184 1.00 97.44 129 GLU A CA 1
ATOM 1027 C C . GLU A 1 129 ? -2.589 -13.340 -27.680 1.00 97.44 129 GLU A C 1
ATOM 1029 O O . GLU A 1 129 ? -3.677 -12.833 -27.972 1.00 97.44 129 GLU A O 1
ATOM 1034 N N . ALA A 1 130 ? -2.498 -14.375 -26.840 1.00 98.06 130 ALA A N 1
ATOM 1035 C CA . ALA A 1 130 ? -3.657 -15.028 -26.244 1.00 98.06 130 ALA A CA 1
ATOM 1036 C C . ALA A 1 130 ? -4.404 -14.100 -25.276 1.00 98.06 130 ALA A C 1
ATOM 1038 O O . ALA A 1 130 ? -5.612 -13.897 -25.416 1.00 98.06 130 ALA A O 1
ATOM 1039 N N . ASN A 1 131 ? -3.701 -13.488 -24.322 1.00 98.31 131 ASN A N 1
ATOM 1040 C CA . ASN A 1 131 ? -4.346 -12.789 -23.209 1.00 98.31 131 ASN A CA 1
ATOM 1041 C C . ASN A 1 131 ? -4.463 -11.281 -23.427 1.00 98.31 131 ASN A C 1
ATOM 1043 O O . ASN A 1 131 ? -5.442 -10.683 -23.009 1.00 98.31 131 ASN A O 1
ATOM 1047 N N . GLY A 1 132 ? -3.501 -10.664 -24.110 1.00 97.69 132 GLY A N 1
ATOM 1048 C CA . GLY A 1 132 ? -3.374 -9.215 -24.287 1.00 97.69 132 GLY A CA 1
ATOM 1049 C C . GLY A 1 132 ? -2.907 -8.474 -23.030 1.00 97.69 132 GLY A C 1
ATOM 1050 O O . GLY A 1 132 ? -2.894 -7.247 -23.027 1.00 97.69 132 GLY A O 1
ATOM 1051 N N . ALA A 1 133 ? -2.530 -9.187 -21.969 1.00 98.62 133 ALA A N 1
ATOM 1052 C CA . ALA A 1 133 ? -1.884 -8.631 -20.787 1.00 98.62 133 ALA A CA 1
ATOM 1053 C C . ALA A 1 133 ? -0.900 -9.651 -20.189 1.00 98.62 133 ALA A C 1
ATOM 1055 O O . ALA A 1 133 ? -1.246 -10.828 -20.063 1.00 98.62 133 ALA A O 1
ATOM 1056 N N . ILE A 1 134 ? 0.306 -9.207 -19.823 1.00 98.75 134 ILE A N 1
ATOM 1057 C CA . ILE A 1 134 ? 1.296 -9.977 -19.055 1.00 98.75 134 ILE A CA 1
ATOM 1058 C C . ILE A 1 134 ? 1.686 -9.178 -17.812 1.00 98.75 134 ILE A C 1
ATOM 1060 O O . ILE A 1 134 ? 2.085 -8.014 -17.915 1.00 98.75 134 ILE A O 1
ATOM 1064 N N . PHE A 1 135 ? 1.598 -9.830 -16.655 1.00 98.56 135 PHE A N 1
ATOM 1065 C CA . PHE A 1 135 ? 1.991 -9.304 -15.352 1.00 98.56 135 PHE A CA 1
ATOM 1066 C C . PHE A 1 135 ? 3.100 -10.152 -14.736 1.00 98.56 135 PHE A C 1
ATOM 1068 O O . PHE A 1 135 ? 3.217 -11.349 -15.007 1.00 98.56 135 PHE A O 1
ATOM 1075 N N . TRP A 1 136 ? 3.907 -9.521 -13.889 1.00 98.19 136 TRP A N 1
ATOM 1076 C CA . TRP A 1 136 ? 5.005 -10.171 -13.188 1.00 98.19 136 TRP A CA 1
ATOM 1077 C C . TRP A 1 136 ? 4.703 -10.287 -11.695 1.00 98.19 136 TRP A C 1
ATOM 1079 O O . TRP A 1 136 ? 4.116 -9.363 -11.133 1.00 98.19 136 TRP A O 1
ATOM 1089 N N . PRO A 1 137 ? 5.122 -11.381 -11.039 1.00 96.69 137 PRO A N 1
ATOM 1090 C CA . PRO A 1 137 ? 4.989 -11.512 -9.598 1.00 96.69 137 PRO A CA 1
ATOM 1091 C C . PRO A 1 137 ? 5.974 -10.584 -8.874 1.00 96.69 137 PRO A C 1
ATOM 1093 O O . PRO A 1 137 ? 7.106 -10.389 -9.325 1.00 96.69 137 PRO A O 1
ATOM 1096 N N . ASP A 1 138 ? 5.555 -10.057 -7.731 1.00 94.12 138 ASP A N 1
ATOM 1097 C CA . ASP A 1 138 ? 6.420 -9.484 -6.697 1.00 94.12 138 ASP A CA 1
ATOM 1098 C C . ASP A 1 138 ? 6.932 -10.617 -5.771 1.00 94.12 138 ASP A C 1
ATOM 1100 O O . ASP A 1 138 ? 6.540 -11.781 -5.886 1.00 94.12 138 ASP A O 1
ATOM 1104 N N . PHE A 1 139 ? 7.828 -10.308 -4.838 1.00 91.88 139 PHE A N 1
ATOM 1105 C CA . PHE A 1 139 ? 8.279 -11.192 -3.764 1.00 91.88 139 PHE A CA 1
ATOM 1106 C C . PHE A 1 139 ? 7.149 -11.668 -2.853 1.00 91.88 139 PHE A C 1
ATOM 1108 O O . PHE A 1 139 ? 7.272 -12.704 -2.191 1.00 91.88 139 PHE A O 1
ATOM 1115 N N . TRP A 1 140 ? 6.078 -10.883 -2.770 1.00 91.69 140 TRP A N 1
ATOM 1116 C CA . TRP A 1 140 ? 5.049 -11.057 -1.761 1.00 91.69 140 TRP A CA 1
ATOM 1117 C C . TRP A 1 140 ? 3.941 -11.980 -2.245 1.00 91.69 140 TRP A C 1
ATOM 1119 O O . TRP A 1 140 ? 3.436 -11.907 -3.364 1.00 91.69 140 TRP A O 1
ATOM 1129 N N . HIS A 1 141 ? 3.572 -12.875 -1.345 1.00 91.00 141 HIS A N 1
ATOM 1130 C CA . HIS A 1 141 ? 2.463 -13.789 -1.507 1.00 91.00 141 HIS A CA 1
ATOM 1131 C C . HIS A 1 141 ? 1.470 -13.508 -0.375 1.00 91.00 141 HIS A C 1
ATOM 1133 O O . HIS A 1 141 ? 1.937 -13.278 0.743 1.00 91.00 141 HIS A O 1
ATOM 1139 N N . PRO A 1 142 ? 0.144 -13.613 -0.579 1.00 85.62 142 PRO A N 1
ATOM 1140 C CA . PRO A 1 142 ? -0.873 -13.313 0.435 1.00 85.62 142 PRO A CA 1
ATOM 1141 C C . PRO A 1 142 ? -0.641 -13.956 1.806 1.00 85.62 142 PRO A C 1
ATOM 1143 O O . PRO A 1 142 ? -0.966 -13.392 2.844 1.00 85.62 142 PRO A O 1
ATOM 1146 N N . ARG A 1 143 ? -0.015 -15.136 1.833 1.00 83.12 143 ARG A N 1
ATOM 1147 C CA . ARG A 1 143 ? 0.349 -15.856 3.067 1.00 83.12 143 ARG A CA 1
ATOM 1148 C C . ARG A 1 143 ? 1.468 -15.188 3.890 1.00 83.12 143 ARG A C 1
ATOM 1150 O O . ARG A 1 143 ? 1.720 -15.618 5.011 1.00 83.12 143 ARG A O 1
ATOM 1157 N N . ARG A 1 144 ? 2.211 -14.236 3.315 1.00 81.31 144 ARG A N 1
ATOM 1158 C CA . ARG A 1 144 ? 3.417 -13.584 3.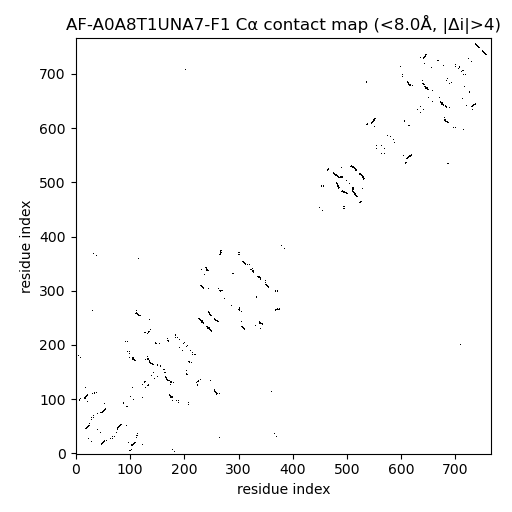873 1.00 81.31 144 ARG A CA 1
ATOM 1159 C C . ARG A 1 144 ? 3.582 -12.137 3.378 1.00 81.31 144 ARG A C 1
ATOM 1161 O O . ARG A 1 144 ? 4.705 -11.656 3.241 1.00 81.31 144 ARG A O 1
ATOM 1168 N N . THR A 1 145 ? 2.476 -11.481 3.050 1.00 84.88 145 THR A N 1
ATOM 1169 C CA . THR A 1 145 ? 2.471 -10.108 2.541 1.00 84.88 145 THR A CA 1
ATOM 1170 C C . THR A 1 145 ? 2.767 -9.098 3.644 1.00 84.88 145 THR A C 1
ATOM 1172 O O . THR A 1 145 ? 2.395 -9.306 4.798 1.00 84.88 145 THR A O 1
ATOM 1175 N N . LEU A 1 146 ? 3.413 -7.991 3.278 1.00 82.19 146 LEU A N 1
ATOM 1176 C CA . LEU A 1 146 ? 3.571 -6.814 4.137 1.00 82.19 146 LEU A CA 1
ATOM 1177 C C . LEU A 1 146 ? 2.520 -5.729 3.839 1.00 82.19 146 LEU A C 1
ATOM 1179 O O . LEU A 1 146 ? 2.528 -4.689 4.488 1.00 82.19 146 LEU A O 1
ATOM 1183 N N . PHE A 1 147 ? 1.632 -5.957 2.865 1.00 83.94 147 PHE A N 1
ATOM 1184 C CA . PHE A 1 147 ? 0.765 -4.931 2.275 1.00 83.94 147 PHE A CA 1
ATOM 1185 C C . PHE A 1 147 ? -0.725 -5.219 2.452 1.00 83.94 147 PHE A C 1
ATOM 1187 O O . PHE A 1 147 ? -1.532 -4.826 1.619 1.00 83.94 147 PHE A O 1
ATOM 1194 N N . ASN A 1 148 ? -1.085 -5.933 3.524 1.00 85.38 148 ASN A N 1
ATOM 1195 C CA . ASN A 1 148 ? -2.477 -6.197 3.895 1.00 85.38 148 ASN A CA 1
ATOM 1196 C C . ASN A 1 148 ? -3.308 -6.903 2.796 1.00 85.38 148 ASN A C 1
ATOM 1198 O O . ASN A 1 148 ? -4.527 -6.800 2.773 1.00 85.38 148 ASN A O 1
ATOM 1202 N N . LEU A 1 149 ? -2.665 -7.654 1.893 1.00 88.38 149 LEU A N 1
ATOM 1203 C CA . LEU A 1 149 ? -3.295 -8.450 0.825 1.00 88.38 149 LEU A CA 1
ATOM 1204 C C . LEU A 1 149 ? -3.415 -9.947 1.191 1.00 88.38 149 LEU A C 1
ATOM 1206 O O . LEU A 1 149 ? -3.218 -10.827 0.355 1.00 88.38 149 LEU A O 1
ATOM 1210 N N . HIS A 1 150 ? -3.699 -10.262 2.458 1.00 88.69 150 HIS A N 1
ATOM 1211 C CA . HIS A 1 150 ? -3.903 -11.640 2.934 1.00 88.69 150 HIS A CA 1
ATOM 1212 C C . HIS A 1 150 ? -5.377 -12.072 2.827 1.00 88.69 150 HIS A C 1
ATOM 1214 O O . HIS A 1 150 ? -6.247 -11.279 2.474 1.00 88.69 150 HIS A O 1
ATOM 1220 N N . ALA A 1 151 ? -5.684 -13.337 3.134 1.00 87.19 151 ALA A N 1
ATOM 1221 C CA . ALA A 1 151 ? -7.016 -13.922 2.927 1.00 87.19 151 ALA A CA 1
ATOM 1222 C C . ALA A 1 151 ? -8.157 -13.249 3.716 1.00 87.19 151 ALA A C 1
ATOM 1224 O O . ALA A 1 151 ? -9.304 -13.298 3.290 1.00 87.19 151 ALA A O 1
ATOM 1225 N N . GLN A 1 152 ? -7.845 -12.621 4.851 1.00 82.94 152 GLN A N 1
ATOM 1226 C CA . GLN A 1 152 ? -8.795 -11.919 5.725 1.00 82.94 152 GLN A CA 1
ATOM 1227 C C . GLN A 1 152 ? -8.822 -10.403 5.480 1.00 82.94 152 GLN A C 1
ATOM 1229 O O . GLN A 1 152 ? -9.419 -9.670 6.260 1.00 82.94 152 GLN A O 1
ATOM 1234 N N . SER A 1 153 ? -8.144 -9.919 4.438 1.00 86.19 153 SER A N 1
ATOM 1235 C CA . SER A 1 153 ? -8.137 -8.498 4.104 1.00 86.19 153 SER A CA 1
ATOM 1236 C C . SER A 1 153 ? -9.516 -8.015 3.661 1.00 86.19 153 SER A C 1
ATOM 1238 O O . SER A 1 153 ? -10.178 -8.662 2.846 1.00 86.19 153 SER A O 1
ATOM 1240 N N . MET A 1 154 ? -9.904 -6.820 4.114 1.00 86.69 154 MET A N 1
ATOM 1241 C CA . MET A 1 154 ? -11.136 -6.149 3.686 1.00 86.69 154 MET A CA 1
ATOM 1242 C C . MET A 1 154 ? -11.123 -5.803 2.187 1.00 86.69 154 MET A C 1
ATOM 1244 O O . MET A 1 154 ? -12.174 -5.534 1.616 1.00 86.69 154 MET A O 1
ATOM 1248 N N . VAL A 1 155 ? -9.968 -5.860 1.508 1.00 90.75 155 VAL A N 1
ATOM 1249 C CA . VAL A 1 155 ? -9.878 -5.621 0.057 1.00 90.75 155 VAL A CA 1
ATOM 1250 C C . VAL A 1 155 ? -10.796 -6.551 -0.743 1.00 90.75 155 VAL A C 1
ATOM 1252 O O . VAL A 1 15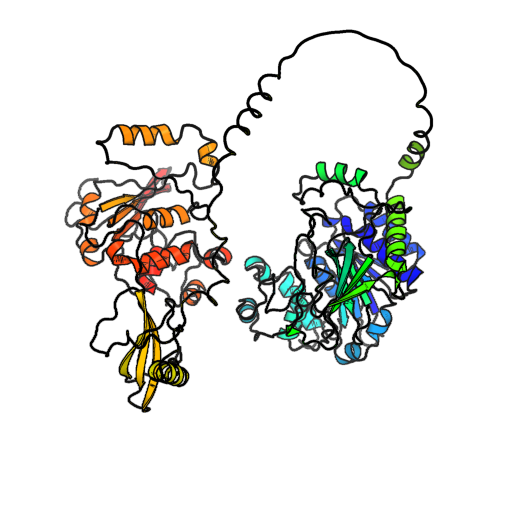5 ? -11.366 -6.134 -1.748 1.00 90.75 155 VAL A O 1
ATOM 1255 N N . TRP A 1 156 ? -10.965 -7.799 -0.295 1.00 92.88 156 TRP A N 1
ATOM 1256 C CA . TRP A 1 156 ? -11.771 -8.802 -0.988 1.00 92.88 156 TRP A CA 1
ATOM 1257 C C . TRP A 1 156 ? -13.258 -8.473 -0.888 1.00 92.88 156 TRP A C 1
ATOM 1259 O O . TRP A 1 156 ? -13.973 -8.552 -1.880 1.00 92.88 156 TRP A O 1
ATOM 1269 N N . GLU A 1 157 ? -13.704 -8.015 0.279 1.00 89.00 157 GLU A N 1
ATOM 1270 C CA . GLU A 1 157 ? -15.074 -7.549 0.491 1.00 89.00 157 GLU A CA 1
ATOM 1271 C C . GLU A 1 157 ? -15.331 -6.217 -0.222 1.00 89.00 157 GLU A C 1
ATOM 1273 O O . GLU A 1 157 ? -16.310 -6.093 -0.953 1.00 89.00 157 GLU A O 1
ATOM 1278 N N . LEU A 1 158 ? -14.407 -5.255 -0.098 1.00 89.19 158 LEU A N 1
ATOM 1279 C CA . LEU A 1 158 ? -14.489 -3.945 -0.749 1.00 89.19 158 LEU A CA 1
ATOM 1280 C C . LEU A 1 158 ? -14.642 -4.075 -2.267 1.00 89.19 158 LEU A C 1
ATOM 1282 O O . LEU A 1 158 ? -15.382 -3.318 -2.894 1.00 89.19 158 LEU A O 1
ATOM 1286 N N . LEU A 1 159 ? -13.923 -5.026 -2.860 1.00 92.94 159 LEU A N 1
ATOM 1287 C CA . LEU A 1 159 ? -13.968 -5.282 -4.291 1.00 92.94 159 LEU A CA 1
ATOM 1288 C C . LEU A 1 159 ? -15.051 -6.277 -4.693 1.00 92.94 159 LEU A C 1
ATOM 1290 O O . LEU A 1 159 ? -15.236 -6.475 -5.893 1.00 92.94 159 LEU A O 1
ATOM 1294 N N . ASP A 1 160 ? -15.754 -6.903 -3.748 1.00 93.25 160 ASP A N 1
ATOM 1295 C CA . ASP A 1 160 ? -16.658 -8.026 -4.005 1.00 93.25 160 ASP A CA 1
ATOM 1296 C C . ASP A 1 160 ? -15.959 -9.087 -4.888 1.00 93.25 160 ASP A C 1
ATOM 1298 O O . ASP A 1 160 ? -16.310 -9.358 -6.041 1.00 93.25 160 ASP A O 1
ATOM 1302 N N . LEU A 1 161 ? -14.845 -9.591 -4.358 1.00 93.75 161 LEU A N 1
ATOM 1303 C CA . LEU A 1 161 ? -13.978 -10.602 -4.942 1.00 93.75 161 LEU A CA 1
ATOM 1304 C C . LEU A 1 161 ? -13.784 -11.740 -3.945 1.00 93.75 161 LEU A C 1
ATOM 1306 O O . LEU A 1 161 ? -13.575 -11.525 -2.756 1.00 93.75 161 LEU A O 1
ATOM 1310 N N . SER A 1 162 ? -13.774 -12.975 -4.441 1.00 92.75 162 SER A N 1
ATOM 1311 C CA . SER A 1 162 ? -13.275 -14.095 -3.642 1.00 92.75 162 SER A CA 1
ATOM 1312 C C . SER A 1 162 ? -11.759 -13.992 -3.489 1.00 92.75 162 SER A C 1
ATOM 1314 O O . SER A 1 162 ? -11.065 -13.609 -4.433 1.00 92.75 162 SER A O 1
ATOM 1316 N N . PHE A 1 163 ? -11.242 -14.371 -2.318 1.00 93.12 163 PHE A N 1
ATOM 1317 C CA . PHE A 1 163 ? -9.802 -14.480 -2.097 1.00 93.12 163 PHE A CA 1
ATOM 1318 C C . PHE A 1 163 ? -9.158 -15.397 -3.145 1.00 93.12 163 PHE A C 1
ATOM 1320 O O . PHE A 1 163 ? -9.649 -16.498 -3.408 1.00 93.12 163 PHE A O 1
ATOM 1327 N N . VAL A 1 164 ? -8.028 -14.956 -3.702 1.00 89.69 164 VAL A N 1
ATOM 1328 C CA . VAL A 1 164 ? -7.216 -15.753 -4.625 1.00 89.69 164 VAL A CA 1
ATOM 1329 C C . VAL A 1 164 ? -5.799 -15.875 -4.090 1.00 89.69 164 VAL A C 1
ATOM 1331 O O . VAL A 1 164 ? -5.095 -14.884 -3.898 1.00 89.69 164 VAL A O 1
ATOM 1334 N N . ASP A 1 165 ? -5.378 -17.120 -3.890 1.00 91.00 165 ASP A N 1
ATOM 1335 C CA . ASP A 1 165 ? -4.048 -17.471 -3.406 1.00 91.00 165 ASP A CA 1
ATOM 1336 C C . ASP A 1 165 ? -3.040 -17.476 -4.563 1.00 91.00 165 ASP A C 1
ATOM 1338 O O . ASP A 1 165 ? -2.711 -18.514 -5.138 1.00 91.00 165 ASP A O 1
ATOM 1342 N N . MET A 1 166 ? -2.604 -16.279 -4.947 1.00 92.19 166 MET A N 1
ATOM 1343 C CA . MET A 1 166 ? -1.617 -16.051 -6.000 1.00 92.19 166 MET A CA 1
ATOM 1344 C C . MET A 1 166 ? -0.630 -14.961 -5.588 1.00 92.19 166 MET A C 1
ATOM 1346 O O . MET A 1 166 ? -0.955 -14.128 -4.747 1.00 92.19 166 MET A O 1
ATOM 1350 N N . PHE A 1 167 ? 0.560 -14.947 -6.191 1.00 94.75 167 PHE A N 1
ATOM 1351 C CA . PHE A 1 167 ? 1.531 -13.877 -5.958 1.00 94.75 167 PHE A CA 1
ATOM 1352 C C . PHE A 1 167 ? 0.940 -12.501 -6.275 1.00 94.75 167 PHE A C 1
ATOM 1354 O O . PHE A 1 167 ? 0.180 -12.336 -7.234 1.00 94.75 167 PHE A O 1
ATOM 1361 N N . GLU A 1 168 ? 1.321 -11.526 -5.456 1.00 95.19 168 GLU A N 1
ATOM 1362 C CA . GLU A 1 168 ? 1.060 -10.116 -5.719 1.00 95.19 168 GLU A CA 1
ATOM 1363 C C . GLU A 1 168 ? 1.749 -9.687 -7.012 1.00 95.19 168 GLU A C 1
ATOM 1365 O O . GLU A 1 168 ? 2.788 -10.236 -7.383 1.00 95.19 168 GLU A O 1
ATOM 1370 N N . GLN A 1 169 ? 1.168 -8.718 -7.710 1.00 96.06 169 GLN A N 1
ATOM 1371 C CA . GLN A 1 169 ? 1.748 -8.188 -8.937 1.00 96.06 169 GLN A CA 1
ATOM 1372 C C . GLN A 1 169 ? 2.850 -7.174 -8.608 1.00 96.06 169 GLN A C 1
ATOM 1374 O O . GLN A 1 169 ? 2.657 -6.320 -7.761 1.00 96.06 169 GLN A O 1
ATOM 1379 N N . GLU A 1 170 ? 3.962 -7.192 -9.337 1.00 94.50 170 GLU A N 1
ATOM 1380 C CA . GLU A 1 170 ? 4.884 -6.056 -9.433 1.00 94.50 170 GLU A CA 1
ATOM 1381 C C . GLU A 1 170 ? 4.462 -5.131 -10.593 1.00 94.50 170 GLU A C 1
ATOM 1383 O O . GLU A 1 170 ? 4.176 -5.587 -11.703 1.00 94.50 170 GLU A O 1
ATOM 1388 N N . SER A 1 171 ? 4.411 -3.823 -10.338 1.00 94.19 171 SER A N 1
ATOM 1389 C CA . SER A 1 171 ? 3.962 -2.800 -11.296 1.00 94.19 171 SER A CA 1
ATOM 1390 C C . SER A 1 171 ? 5.107 -2.074 -12.002 1.00 94.19 171 SER A C 1
ATOM 1392 O O . SER A 1 171 ? 4.854 -1.342 -12.958 1.00 94.19 171 SER A O 1
ATOM 1394 N N . SER A 1 172 ? 6.364 -2.287 -11.586 1.00 93.62 172 SER A N 1
ATOM 1395 C CA . SER A 1 172 ? 7.540 -1.697 -12.245 1.00 93.62 172 SER A CA 1
ATOM 1396 C C . SER A 1 172 ? 7.724 -2.129 -13.698 1.00 93.62 172 SER A C 1
ATOM 1398 O O . SER A 1 172 ? 8.508 -1.523 -14.433 1.00 93.62 172 SER A O 1
ATOM 1400 N N . GLN A 1 173 ? 7.020 -3.181 -14.115 1.00 96.88 173 GLN A N 1
ATOM 1401 C CA . GLN A 1 173 ? 6.824 -3.530 -15.509 1.00 96.88 173 GLN A CA 1
ATOM 1402 C C . GLN A 1 173 ? 5.529 -4.310 -15.698 1.00 96.88 173 GLN A C 1
ATOM 1404 O O . GLN A 1 173 ? 5.178 -5.191 -14.915 1.00 96.88 173 GLN A O 1
ATOM 1409 N N . LEU A 1 174 ? 4.842 -4.007 -16.789 1.00 97.88 174 LEU A N 1
ATOM 1410 C CA . LEU A 1 174 ? 3.667 -4.735 -17.250 1.00 97.88 174 LEU A CA 1
ATOM 1411 C C . LEU A 1 174 ? 3.544 -4.564 -18.758 1.00 97.88 174 LEU A C 1
ATOM 1413 O O . LEU A 1 174 ? 3.984 -3.558 -19.316 1.00 97.88 174 LEU A O 1
ATOM 1417 N N . LEU A 1 175 ? 2.932 -5.540 -19.418 1.00 98.62 175 LEU A N 1
ATOM 1418 C CA . LEU A 1 175 ? 2.664 -5.490 -20.848 1.00 98.62 175 LEU A CA 1
ATOM 1419 C C . LEU A 1 175 ? 1.159 -5.555 -21.061 1.00 98.62 175 LEU A C 1
ATOM 1421 O O . LEU A 1 175 ? 0.540 -6.534 -20.657 1.00 98.62 175 LEU A O 1
ATOM 1425 N N . VAL A 1 176 ? 0.561 -4.541 -21.680 1.00 98.38 176 VAL A N 1
ATOM 1426 C CA . VAL A 1 176 ? -0.896 -4.453 -21.843 1.00 98.38 176 VAL A CA 1
ATOM 1427 C C . VAL A 1 176 ? -1.264 -3.979 -23.243 1.00 98.38 176 VAL A C 1
ATOM 1429 O O . VAL A 1 176 ? -0.794 -2.947 -23.717 1.00 98.38 176 VAL A O 1
ATOM 1432 N N . ASP A 1 177 ? -2.167 -4.712 -23.886 1.00 97.56 177 ASP A N 1
ATOM 1433 C CA . ASP A 1 177 ? -2.948 -4.252 -25.026 1.00 97.56 177 ASP A CA 1
ATOM 1434 C C . ASP A 1 177 ? -4.116 -3.406 -24.510 1.00 97.56 177 ASP A C 1
ATOM 1436 O O . ASP A 1 177 ? -5.110 -3.922 -23.984 1.00 97.56 177 ASP A O 1
ATOM 1440 N N . ARG A 1 178 ? -3.974 -2.088 -24.653 1.00 95.81 178 ARG A N 1
ATOM 1441 C CA . ARG A 1 178 ? -4.937 -1.092 -24.176 1.00 95.81 178 ARG A CA 1
ATOM 1442 C C . ARG A 1 178 ? -6.253 -1.172 -24.941 1.00 95.81 178 ARG A C 1
ATOM 1444 O O . ARG A 1 178 ? -7.306 -0.903 -24.371 1.00 95.81 178 ARG A O 1
ATOM 1451 N N . THR A 1 179 ? -6.212 -1.581 -26.209 1.00 91.81 179 THR A N 1
ATOM 1452 C CA . THR A 1 179 ? -7.409 -1.685 -27.056 1.00 91.81 179 THR A CA 1
ATOM 1453 C C . THR A 1 179 ? -8.295 -2.854 -26.634 1.00 91.81 179 THR A C 1
ATOM 1455 O O . THR A 1 179 ? -9.519 -2.730 -26.621 1.00 91.81 179 THR A O 1
ATOM 1458 N N . ARG A 1 180 ? -7.684 -3.961 -26.195 1.00 92.94 180 ARG A N 1
ATOM 1459 C CA . ARG A 1 180 ? -8.390 -5.132 -25.652 1.00 92.94 180 ARG A CA 1
ATOM 1460 C C . ARG A 1 180 ? -8.813 -4.955 -24.193 1.00 92.94 180 ARG A C 1
ATOM 1462 O O . ARG A 1 180 ? -9.801 -5.557 -23.778 1.00 92.94 180 ARG A O 1
ATOM 1469 N N . HIS A 1 181 ? -8.103 -4.120 -23.431 1.00 95.69 181 HIS A N 1
ATOM 1470 C CA . HIS A 1 181 ? -8.295 -3.951 -21.984 1.00 95.69 181 HIS A CA 1
ATOM 1471 C C . HIS A 1 181 ? -8.731 -2.544 -21.563 1.00 95.69 181 HIS A C 1
ATOM 1473 O O . HIS A 1 181 ? -8.420 -2.099 -20.458 1.00 95.69 181 HIS A O 1
ATOM 1479 N N . ALA A 1 182 ? -9.512 -1.858 -22.399 1.00 95.38 182 ALA A N 1
ATOM 1480 C CA . ALA A 1 182 ? -10.025 -0.530 -22.075 1.00 95.38 182 ALA A CA 1
ATOM 1481 C C . ALA A 1 182 ? -10.827 -0.501 -20.758 1.00 95.38 182 ALA A C 1
ATOM 1483 O O . ALA A 1 182 ? -10.622 0.378 -19.928 1.00 95.38 182 ALA A O 1
ATOM 1484 N N . ALA A 1 183 ? -11.704 -1.488 -20.531 1.00 95.81 183 ALA A N 1
ATOM 1485 C CA . ALA A 1 183 ? -12.521 -1.545 -19.316 1.00 95.81 183 ALA A CA 1
ATOM 1486 C C . ALA A 1 183 ? -11.712 -1.859 -18.036 1.00 95.81 183 ALA A C 1
ATOM 1488 O O . ALA A 1 183 ? -11.904 -1.153 -17.048 1.00 95.81 183 ALA A O 1
ATOM 1489 N N . PRO A 1 184 ? -10.790 -2.844 -18.018 1.00 97.19 184 PRO A N 1
ATOM 1490 C CA . PRO A 1 184 ? -9.889 -3.019 -16.880 1.00 97.19 184 PRO A CA 1
ATOM 1491 C C . PRO A 1 184 ? -9.033 -1.790 -16.583 1.00 97.19 184 PRO A C 1
ATOM 1493 O O . PRO A 1 184 ? -8.926 -1.409 -15.424 1.00 97.19 184 PRO A O 1
ATOM 1496 N N . LEU A 1 185 ? -8.493 -1.115 -17.601 1.00 97.75 185 LEU A N 1
ATOM 1497 C CA . LEU A 1 185 ? -7.712 0.111 -17.401 1.00 97.75 185 LEU A CA 1
ATOM 1498 C C . LEU A 1 185 ? -8.546 1.264 -16.828 1.00 97.75 185 LEU A C 1
ATOM 1500 O O . LEU A 1 185 ? -8.049 1.990 -15.973 1.00 97.75 185 LEU A O 1
ATOM 1504 N N . GLU A 1 186 ? -9.811 1.399 -17.231 1.00 96.81 186 GLU A N 1
ATOM 1505 C CA . GLU A 1 186 ? -10.753 2.336 -16.600 1.00 96.81 186 GLU A CA 1
ATOM 1506 C C . GLU A 1 186 ? -10.978 2.016 -15.124 1.00 96.81 186 GLU A C 1
ATOM 1508 O O . GLU A 1 186 ? -10.992 2.912 -14.283 1.00 96.81 186 GLU A O 1
ATOM 1513 N N . LEU A 1 187 ? -11.091 0.733 -14.781 1.00 96.75 187 LEU A N 1
ATOM 1514 C CA . LEU A 1 187 ? -11.262 0.324 -13.394 1.00 96.75 187 LEU A CA 1
ATOM 1515 C C . LEU A 1 187 ? -9.999 0.574 -12.553 1.00 96.75 187 LEU A C 1
ATOM 1517 O O . LEU A 1 187 ? -10.118 1.034 -11.420 1.00 96.75 187 LEU A O 1
ATOM 1521 N N . VAL A 1 188 ? -8.796 0.362 -13.102 1.00 97.31 188 VAL A N 1
ATOM 1522 C CA . VAL A 1 188 ? -7.540 0.761 -12.434 1.00 97.31 188 VAL A CA 1
ATOM 1523 C C . VAL A 1 188 ? -7.501 2.273 -12.223 1.00 97.31 188 VAL A C 1
ATOM 1525 O O . VAL A 1 188 ? -7.137 2.733 -11.141 1.00 97.31 188 VAL A O 1
ATOM 1528 N N . TYR A 1 189 ? -7.909 3.052 -13.229 1.00 96.44 189 TYR A N 1
ATOM 1529 C CA . TYR A 1 189 ? -7.986 4.508 -13.126 1.00 96.44 189 TYR A CA 1
ATOM 1530 C C . TYR A 1 189 ? -8.958 4.935 -12.014 1.00 96.44 189 TYR A C 1
ATOM 1532 O O . TYR A 1 189 ? -8.626 5.792 -11.194 1.00 96.44 189 TYR A O 1
ATOM 1540 N N . PHE A 1 190 ? -10.119 4.285 -11.907 1.00 95.75 190 PHE A N 1
ATOM 1541 C CA . PHE A 1 190 ? -11.053 4.491 -10.801 1.00 95.75 190 PHE A CA 1
ATOM 1542 C C . PHE A 1 190 ? -10.433 4.124 -9.441 1.00 95.75 190 PHE A C 1
ATOM 1544 O O . PHE A 1 190 ? -10.471 4.935 -8.516 1.00 95.75 190 PHE A O 1
ATOM 1551 N N . TYR A 1 191 ? -9.796 2.956 -9.305 1.00 95.56 191 TYR A N 1
ATOM 1552 C CA . TYR A 1 191 ? -9.132 2.565 -8.055 1.00 95.56 191 TYR A CA 1
ATOM 1553 C C . TYR A 1 191 ? -8.059 3.569 -7.621 1.00 95.56 191 TYR A C 1
ATOM 1555 O O . TYR A 1 191 ? -7.982 3.909 -6.441 1.00 95.56 191 TYR A O 1
ATOM 1563 N N . ALA A 1 192 ? -7.285 4.092 -8.572 1.00 95.12 192 ALA A N 1
ATOM 1564 C CA . ALA A 1 192 ? -6.248 5.085 -8.321 1.00 95.12 192 ALA A CA 1
ATOM 1565 C C . ALA A 1 192 ? -6.814 6.456 -7.907 1.00 95.12 192 ALA A C 1
ATOM 1567 O O . ALA A 1 192 ? -6.289 7.081 -6.987 1.00 95.12 192 ALA A O 1
ATOM 1568 N N . PHE A 1 193 ? -7.877 6.931 -8.566 1.00 94.00 193 PHE A N 1
ATOM 1569 C CA . PHE A 1 193 ? -8.281 8.343 -8.506 1.00 94.00 193 PHE A CA 1
ATOM 1570 C C . PHE A 1 193 ? -9.683 8.613 -7.933 1.00 94.00 193 PHE A C 1
ATOM 1572 O O . PHE A 1 193 ? -10.107 9.771 -7.933 1.00 94.00 193 PHE A O 1
ATOM 1579 N N . HIS A 1 194 ? -10.435 7.615 -7.465 1.00 91.50 194 HIS A N 1
ATOM 1580 C CA . HIS A 1 194 ? -11.716 7.870 -6.791 1.00 91.50 194 HIS A CA 1
ATOM 1581 C C . HIS A 1 194 ? -11.519 8.552 -5.428 1.00 91.50 194 HIS A C 1
ATOM 1583 O O . HIS A 1 194 ? -10.508 8.352 -4.755 1.00 91.50 194 HIS A O 1
ATOM 1589 N N . GLU A 1 195 ? -12.505 9.350 -5.015 1.00 86.81 195 GLU A N 1
ATOM 1590 C CA . GLU A 1 195 ? -12.533 9.988 -3.699 1.00 86.81 195 GLU A CA 1
ATOM 1591 C C . GLU A 1 195 ? -13.837 9.659 -2.958 1.00 86.81 195 GLU A C 1
ATOM 1593 O O . GLU A 1 195 ? -14.908 9.720 -3.569 1.00 86.81 195 GLU A O 1
ATOM 1598 N N . PRO A 1 196 ? -13.768 9.346 -1.650 1.00 85.69 196 PRO A N 1
ATOM 1599 C CA . PRO A 1 196 ? -12.543 9.086 -0.881 1.00 85.69 196 PRO A CA 1
ATOM 1600 C C . PRO A 1 196 ? -11.846 7.794 -1.349 1.00 85.69 196 PRO A C 1
ATOM 1602 O O . PRO A 1 196 ? -12.522 6.821 -1.658 1.00 85.69 196 PRO A O 1
ATOM 1605 N N . ASN A 1 197 ? -10.507 7.767 -1.382 1.00 85.88 197 ASN A N 1
ATOM 1606 C CA . ASN A 1 197 ? -9.766 6.566 -1.784 1.00 85.88 197 ASN A CA 1
ATOM 1607 C C . ASN A 1 197 ? -9.642 5.584 -0.606 1.00 85.88 197 ASN A C 1
ATOM 1609 O O . ASN A 1 197 ? -8.804 5.762 0.284 1.00 85.88 197 ASN A O 1
ATOM 1613 N N . TYR A 1 198 ? -10.476 4.543 -0.593 1.00 84.75 198 TYR A N 1
ATOM 1614 C CA . TYR A 1 198 ? -10.500 3.574 0.508 1.00 84.75 198 TYR A CA 1
ATOM 1615 C C . TYR A 1 198 ? -9.278 2.651 0.553 1.00 84.75 198 TYR A C 1
ATOM 1617 O O . TYR A 1 198 ? -8.915 2.219 1.642 1.00 84.75 198 TYR A O 1
ATOM 1625 N N . PHE A 1 199 ? -8.596 2.398 -0.572 1.00 88.25 199 PHE A N 1
ATOM 1626 C CA . PHE A 1 199 ? -7.371 1.586 -0.564 1.00 88.25 199 PHE A CA 1
ATOM 1627 C C . PHE A 1 199 ? -6.274 2.243 0.269 1.00 88.25 199 PHE A C 1
ATOM 1629 O O . PHE A 1 199 ? -5.620 1.567 1.056 1.00 88.25 199 PHE A O 1
ATOM 1636 N N . GLN A 1 200 ? -6.112 3.560 0.118 1.00 83.56 200 GLN A N 1
ATOM 1637 C CA . GLN A 1 200 ? -5.144 4.341 0.888 1.00 83.56 200 GLN A CA 1
ATOM 1638 C C . GLN A 1 200 ? -5.616 4.573 2.323 1.00 83.56 200 GLN A C 1
ATOM 1640 O O . GLN A 1 200 ? -4.833 4.454 3.253 1.00 83.56 200 GLN A O 1
ATOM 1645 N N . LYS A 1 201 ? -6.901 4.895 2.523 1.00 82.25 201 LYS A N 1
ATOM 1646 C CA . LYS A 1 201 ? -7.433 5.204 3.859 1.00 82.25 201 LYS A CA 1
ATOM 1647 C C . LYS A 1 201 ? -7.409 3.997 4.810 1.00 82.25 201 LYS A C 1
ATOM 1649 O O . LYS A 1 201 ? -7.337 4.192 6.019 1.00 82.25 201 LYS A O 1
ATOM 1654 N N . LEU A 1 202 ? -7.506 2.784 4.266 1.00 80.69 202 LEU A N 1
ATOM 1655 C CA . LEU A 1 202 ? -7.559 1.523 5.015 1.00 80.69 202 LEU A CA 1
ATOM 1656 C C . LEU A 1 202 ? -6.301 0.665 4.842 1.00 80.69 202 LEU A C 1
ATOM 1658 O O . LEU A 1 202 ? -6.316 -0.506 5.213 1.00 80.69 202 LEU A O 1
ATOM 1662 N N . ASP A 1 203 ? -5.238 1.226 4.253 1.00 84.50 203 ASP A N 1
ATOM 1663 C CA . ASP A 1 203 ? -3.967 0.537 4.005 1.00 84.50 203 ASP A CA 1
ATOM 1664 C C . ASP A 1 203 ? -4.159 -0.863 3.378 1.00 84.50 203 ASP A C 1
ATOM 1666 O O . ASP A 1 203 ? -3.584 -1.851 3.832 1.00 84.50 203 ASP A O 1
ATOM 1670 N N . LEU A 1 204 ? -5.024 -0.974 2.360 1.00 86.81 204 LEU A N 1
ATOM 1671 C CA . LEU A 1 204 ? -5.404 -2.261 1.745 1.00 86.81 204 LEU A CA 1
ATOM 1672 C C . LEU A 1 204 ? -4.487 -2.680 0.595 1.00 86.81 204 LEU A C 1
ATOM 1674 O O . LEU A 1 204 ? -4.403 -3.862 0.276 1.00 86.81 204 LEU A O 1
ATOM 1678 N N . VAL A 1 205 ? -3.859 -1.708 -0.070 1.00 88.81 205 VAL A N 1
ATOM 1679 C CA . VAL A 1 205 ? -2.932 -1.915 -1.189 1.00 88.81 205 VAL A CA 1
ATOM 1680 C C . VAL A 1 205 ? -1.830 -0.864 -1.103 1.00 88.81 205 VAL A C 1
ATOM 1682 O O . VAL A 1 205 ? -2.091 0.301 -0.800 1.00 88.81 205 VAL A O 1
ATOM 1685 N N . TYR A 1 206 ? -0.592 -1.256 -1.402 1.00 88.44 206 TYR A N 1
ATOM 1686 C CA . TYR A 1 206 ? 0.539 -0.335 -1.423 1.00 88.44 206 TYR A CA 1
ATOM 1687 C C . TYR A 1 206 ? 0.692 0.341 -2.790 1.00 88.44 206 TYR A C 1
ATOM 1689 O O . TYR A 1 206 ? 1.179 -0.262 -3.747 1.00 88.44 206 TYR A O 1
ATOM 1697 N N . GLY A 1 207 ? 0.285 1.609 -2.878 1.00 87.94 207 GLY A N 1
ATOM 1698 C CA . GLY A 1 207 ? 0.386 2.389 -4.112 1.00 87.94 207 GLY A CA 1
ATOM 1699 C C . GLY A 1 207 ? -0.452 1.790 -5.244 1.00 87.94 207 GLY A C 1
ATOM 1700 O O . GLY A 1 207 ? -1.616 1.449 -5.054 1.00 87.94 207 GLY A O 1
ATOM 1701 N N . ASP A 1 208 ? 0.136 1.683 -6.433 1.00 89.50 208 ASP A N 1
ATOM 1702 C CA . ASP A 1 208 ? -0.521 1.164 -7.637 1.00 89.50 208 ASP A CA 1
ATOM 1703 C C . ASP A 1 208 ? -0.264 -0.334 -7.898 1.00 89.50 208 ASP A C 1
ATOM 1705 O O . ASP A 1 208 ? -0.914 -0.945 -8.749 1.00 89.50 208 ASP A O 1
ATOM 1709 N N . LYS A 1 209 ? 0.652 -0.922 -7.123 1.00 88.50 209 LYS A N 1
ATOM 1710 C CA . LYS A 1 209 ? 1.276 -2.230 -7.321 1.00 88.50 209 LYS A CA 1
ATOM 1711 C C . LYS A 1 209 ? 0.319 -3.342 -7.785 1.00 88.50 209 LYS A C 1
ATOM 1713 O O . LYS A 1 209 ? 0.529 -3.948 -8.834 1.00 88.50 209 LYS A O 1
ATOM 1718 N N . ASP A 1 210 ? -0.738 -3.594 -7.013 1.00 94.12 210 ASP A N 1
ATOM 1719 C CA . ASP A 1 210 ? -1.706 -4.668 -7.277 1.00 94.12 210 ASP A CA 1
ATOM 1720 C C . ASP A 1 210 ? -3.007 -4.179 -7.926 1.00 94.12 210 ASP A C 1
ATOM 1722 O O . ASP A 1 210 ? -3.889 -4.989 -8.223 1.00 94.12 210 ASP A O 1
ATOM 1726 N N . LEU A 1 211 ? -3.151 -2.873 -8.186 1.00 96.12 211 LEU A N 1
ATOM 1727 C CA . LEU A 1 211 ? -4.405 -2.319 -8.706 1.00 96.12 211 LEU A CA 1
ATOM 1728 C C . LEU A 1 211 ? -4.760 -2.899 -10.081 1.00 96.12 211 LEU A C 1
ATOM 1730 O O . LEU A 1 211 ? -5.931 -3.180 -10.340 1.00 96.12 211 LEU A O 1
ATOM 1734 N N . PHE A 1 212 ? -3.760 -3.132 -10.938 1.00 97.81 212 PHE A N 1
ATOM 1735 C CA . PHE A 1 212 ? -3.950 -3.753 -12.251 1.00 97.81 212 PHE A CA 1
ATOM 1736 C C . PHE A 1 212 ? -4.484 -5.184 -12.123 1.00 97.81 212 PHE A C 1
ATOM 1738 O O . PHE A 1 212 ? -5.562 -5.483 -12.636 1.00 97.81 212 PHE A O 1
ATOM 1745 N N . ARG A 1 213 ? -3.807 -6.057 -11.371 1.00 97.06 213 ARG A N 1
ATOM 1746 C CA . ARG A 1 213 ? -4.265 -7.432 -11.128 1.00 97.06 213 ARG A CA 1
ATOM 1747 C C . ARG A 1 213 ? -5.677 -7.471 -10.543 1.00 97.06 213 ARG A C 1
ATOM 1749 O O . ARG A 1 213 ? -6.514 -8.225 -11.036 1.00 97.06 213 ARG A O 1
ATOM 1756 N N . LEU A 1 214 ? -5.967 -6.638 -9.541 1.00 97.38 214 LEU A N 1
ATOM 1757 C CA . LEU A 1 214 ? -7.284 -6.581 -8.899 1.00 97.38 214 LEU A CA 1
ATOM 1758 C C . LEU A 1 214 ? -8.389 -6.142 -9.872 1.00 97.38 214 LEU A C 1
ATOM 1760 O O . LEU A 1 214 ? -9.476 -6.721 -9.868 1.00 97.38 214 LEU A O 1
ATOM 1764 N N . ALA A 1 215 ? -8.122 -5.165 -10.741 1.00 97.75 215 ALA A N 1
ATOM 1765 C CA . ALA A 1 215 ? -9.082 -4.724 -11.753 1.00 97.75 215 ALA A CA 1
ATOM 1766 C C . ALA A 1 215 ? -9.351 -5.807 -12.810 1.00 97.75 215 ALA A C 1
ATOM 1768 O O . ALA A 1 215 ? -10.504 -6.035 -13.186 1.00 97.75 215 ALA A O 1
ATOM 1769 N N . TRP A 1 216 ? -8.309 -6.517 -13.255 1.00 98.00 216 TRP A N 1
ATOM 1770 C CA . TRP A 1 216 ? -8.456 -7.630 -14.196 1.00 98.00 216 TRP A CA 1
ATOM 1771 C C . TRP A 1 216 ? -9.268 -8.771 -13.593 1.00 98.00 216 TRP A C 1
ATOM 1773 O O . TRP A 1 216 ? -10.191 -9.270 -14.237 1.00 98.00 216 TRP A O 1
ATOM 1783 N N . MET A 1 217 ? -8.987 -9.133 -12.340 1.00 97.38 217 MET A N 1
ATOM 1784 C CA . MET A 1 217 ? -9.748 -10.150 -11.617 1.00 97.38 217 MET A CA 1
ATOM 1785 C C . MET A 1 217 ? -11.214 -9.750 -11.442 1.00 97.38 217 MET A C 1
ATOM 1787 O O . MET A 1 217 ? -12.093 -10.565 -11.714 1.00 97.38 217 MET A O 1
ATOM 1791 N N . LYS A 1 218 ? -11.497 -8.495 -11.057 1.00 96.81 218 LYS A N 1
ATOM 1792 C CA . LYS A 1 218 ? -12.877 -8.014 -10.875 1.00 96.81 218 LYS A CA 1
ATOM 1793 C C . LYS A 1 218 ? -13.708 -8.108 -12.147 1.00 96.81 218 LYS A C 1
ATOM 1795 O O . LYS A 1 218 ? -14.894 -8.420 -12.081 1.00 96.81 218 LYS A O 1
ATOM 1800 N N . LEU A 1 219 ? -13.097 -7.853 -13.300 1.00 96.69 219 LEU A N 1
ATOM 1801 C CA . LEU A 1 219 ? -13.790 -7.904 -14.587 1.00 96.69 219 LEU A CA 1
ATOM 1802 C C . LEU A 1 219 ? -13.683 -9.261 -15.294 1.00 96.69 219 LEU A C 1
ATOM 1804 O O . LEU A 1 219 ? -14.206 -9.395 -16.399 1.00 96.69 219 LEU A O 1
ATOM 1808 N N . GLY A 1 220 ? -13.006 -10.250 -14.699 1.00 96.56 220 GLY A N 1
ATOM 1809 C CA . GLY A 1 220 ? -12.724 -11.532 -15.352 1.00 96.56 220 GLY A CA 1
ATOM 1810 C C . GLY A 1 220 ? -11.939 -11.379 -16.661 1.00 96.56 220 GLY A C 1
ATOM 1811 O O . GLY A 1 220 ? -12.108 -12.179 -17.580 1.00 96.56 220 GLY A O 1
ATOM 1812 N N . ALA A 1 221 ? -11.131 -10.322 -16.780 1.00 97.50 221 ALA A N 1
ATOM 1813 C CA . ALA A 1 221 ? -10.351 -10.048 -17.978 1.00 97.50 221 ALA A CA 1
ATOM 1814 C C . ALA A 1 221 ? -9.127 -10.979 -18.050 1.00 97.50 221 ALA A C 1
ATOM 1816 O O . ALA A 1 221 ? -8.484 -11.216 -17.023 1.00 97.50 221 ALA A O 1
ATOM 1817 N N . PRO A 1 222 ? -8.776 -11.502 -19.238 1.00 97.81 222 PRO A N 1
ATOM 1818 C CA . PRO A 1 222 ? -7.647 -12.411 -19.378 1.00 97.81 222 PRO A CA 1
ATOM 1819 C C . PRO A 1 222 ? -6.318 -11.686 -19.134 1.00 97.81 222 PRO A C 1
ATOM 1821 O O . PRO A 1 222 ? -6.092 -10.575 -19.606 1.00 97.81 222 PRO A O 1
ATOM 1824 N N . PHE A 1 223 ? -5.413 -12.338 -18.414 1.00 98.25 223 PHE A N 1
ATOM 1825 C CA . PHE A 1 223 ? -4.016 -11.933 -18.288 1.00 98.25 223 PHE A CA 1
ATOM 1826 C C . PHE A 1 223 ? -3.156 -13.170 -18.053 1.00 98.25 223 PHE A C 1
ATOM 1828 O O . PHE A 1 223 ? -3.625 -14.178 -17.525 1.00 98.25 223 PHE A O 1
ATOM 1835 N N . HIS A 1 224 ? -1.884 -13.084 -18.425 1.00 98.44 224 HIS A N 1
ATOM 1836 C CA . HIS A 1 224 ? -0.885 -14.076 -18.066 1.00 98.44 224 HIS A CA 1
ATOM 1837 C C . HIS A 1 224 ? -0.039 -13.551 -16.902 1.00 98.44 224 HIS A C 1
ATOM 1839 O O . HIS A 1 224 ? 0.576 -12.493 -17.013 1.00 98.44 224 HIS A O 1
ATOM 1845 N N . MET A 1 225 ? 0.002 -14.281 -15.788 1.00 97.81 225 MET A N 1
ATOM 1846 C CA . MET A 1 225 ? 0.954 -14.018 -14.707 1.00 97.81 225 MET A CA 1
ATOM 1847 C C . MET A 1 225 ? 2.198 -14.871 -14.933 1.00 97.81 225 MET A C 1
ATOM 1849 O O . MET A 1 225 ? 2.083 -16.093 -15.001 1.00 97.81 225 MET A O 1
ATOM 1853 N N . ILE A 1 226 ? 3.374 -14.245 -15.004 1.00 97.88 226 ILE A N 1
ATOM 1854 C CA . ILE A 1 226 ? 4.641 -14.973 -15.122 1.00 97.88 226 ILE A CA 1
ATOM 1855 C C . ILE A 1 226 ? 4.789 -15.940 -13.949 1.00 97.88 226 ILE A C 1
ATOM 1857 O O . ILE A 1 226 ? 4.752 -15.557 -12.780 1.00 97.88 226 ILE A O 1
ATOM 1861 N N . GLU A 1 227 ? 4.971 -17.219 -14.267 1.00 94.75 227 GLU A N 1
ATOM 1862 C CA . GLU A 1 227 ? 4.997 -18.263 -13.249 1.00 94.75 227 GLU A CA 1
ATOM 1863 C C . GLU A 1 227 ? 6.305 -18.301 -12.458 1.00 94.75 227 GLU A C 1
ATOM 1865 O O . GLU A 1 227 ? 6.315 -18.730 -11.298 1.00 94.75 227 GLU A O 1
ATOM 1870 N N . THR A 1 228 ? 7.412 -17.896 -13.077 1.00 95.81 228 THR A N 1
ATOM 1871 C CA . THR A 1 228 ? 8.724 -17.916 -12.434 1.00 95.81 228 THR A CA 1
ATOM 1872 C C . THR A 1 228 ? 8.794 -16.819 -11.377 1.00 95.81 228 THR A C 1
ATOM 1874 O O . THR A 1 228 ? 8.687 -15.633 -11.687 1.00 95.81 228 THR A O 1
ATOM 1877 N N . VAL A 1 229 ? 8.994 -17.222 -10.121 1.00 95.94 229 VAL A N 1
ATOM 1878 C CA . VAL A 1 229 ? 9.097 -16.302 -8.980 1.00 95.94 229 VAL A CA 1
ATOM 1879 C C . VAL A 1 229 ? 10.313 -15.373 -9.112 1.00 95.94 229 VAL A C 1
ATOM 1881 O O . VAL A 1 229 ? 11.302 -15.747 -9.753 1.00 95.94 229 VAL A O 1
ATOM 1884 N N . PRO A 1 230 ? 10.289 -14.175 -8.504 1.00 96.50 230 PRO A N 1
ATOM 1885 C CA . PRO A 1 230 ? 11.406 -13.245 -8.618 1.00 96.50 230 PRO A CA 1
ATOM 1886 C C . PRO A 1 230 ? 12.690 -13.772 -7.962 1.00 96.50 230 PRO A C 1
ATOM 1888 O O . PRO A 1 230 ? 12.666 -14.450 -6.932 1.00 96.50 230 PRO A O 1
ATOM 1891 N N . ALA A 1 231 ? 13.828 -13.421 -8.547 1.00 96.44 231 ALA A N 1
ATOM 1892 C CA . ALA A 1 231 ? 15.163 -13.618 -7.995 1.00 96.44 231 ALA A CA 1
ATOM 1893 C C . ALA A 1 231 ? 15.717 -12.292 -7.432 1.00 96.44 231 ALA A C 1
ATOM 1895 O O . ALA A 1 231 ? 15.102 -11.233 -7.565 1.00 96.44 231 ALA A O 1
ATOM 1896 N N . MET A 1 232 ? 16.887 -12.347 -6.793 1.00 95.69 232 MET A N 1
ATOM 1897 C CA . MET A 1 232 ? 17.545 -11.193 -6.172 1.00 95.69 232 MET A CA 1
ATOM 1898 C C . MET A 1 232 ? 18.951 -10.991 -6.726 1.00 95.69 232 MET A C 1
ATOM 1900 O O . MET A 1 232 ? 19.784 -11.889 -6.643 1.00 95.69 232 MET A O 1
ATOM 1904 N N . ALA A 1 233 ? 19.261 -9.785 -7.191 1.00 96.62 233 ALA A N 1
ATOM 1905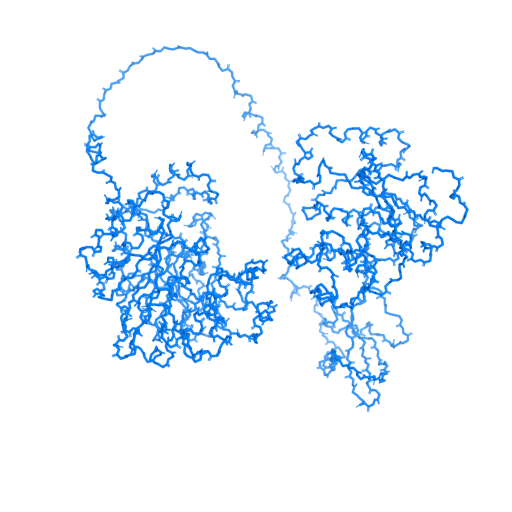 C CA . ALA A 1 233 ? 20.627 -9.361 -7.465 1.00 96.62 233 ALA A CA 1
ATOM 1906 C C . ALA A 1 233 ? 21.169 -8.544 -6.282 1.00 96.62 233 ALA A C 1
ATOM 1908 O O . ALA A 1 233 ? 20.482 -7.691 -5.703 1.00 96.62 233 ALA A O 1
ATOM 1909 N N . GLY A 1 234 ? 22.406 -8.840 -5.889 1.00 95.62 234 GLY A N 1
ATOM 1910 C CA . GLY A 1 234 ? 23.029 -8.251 -4.710 1.00 95.62 234 GLY A CA 1
ATOM 1911 C C . GLY A 1 234 ? 24.506 -8.575 -4.573 1.00 95.62 234 GLY A C 1
ATOM 1912 O O . GLY A 1 234 ? 25.124 -9.175 -5.456 1.00 95.62 234 GLY A O 1
ATOM 1913 N N . ARG A 1 235 ? 25.090 -8.170 -3.448 1.00 95.38 235 ARG A N 1
ATOM 1914 C CA . ARG A 1 235 ? 26.476 -8.498 -3.093 1.00 95.38 235 ARG A CA 1
ATOM 1915 C C . ARG A 1 235 ? 26.497 -9.640 -2.083 1.00 95.38 235 ARG A C 1
ATOM 1917 O O . ARG A 1 235 ? 25.686 -9.660 -1.162 1.00 95.38 235 ARG A O 1
ATOM 1924 N N . ALA A 1 236 ? 27.459 -10.544 -2.240 1.00 94.50 236 ALA A N 1
ATOM 1925 C CA . ALA A 1 236 ? 27.821 -11.536 -1.234 1.00 94.50 236 ALA A CA 1
ATOM 1926 C C . ALA A 1 236 ? 29.228 -11.218 -0.711 1.00 94.50 236 ALA A C 1
ATOM 1928 O O . ALA A 1 236 ? 30.162 -11.091 -1.504 1.00 94.50 236 ALA A O 1
ATOM 1929 N N . ILE A 1 237 ? 29.369 -11.044 0.602 1.00 92.44 237 ILE A N 1
ATOM 1930 C CA . ILE A 1 237 ? 30.624 -10.692 1.280 1.00 92.44 237 ILE A CA 1
ATOM 1931 C C . ILE A 1 237 ? 30.737 -11.573 2.521 1.00 92.44 237 ILE A C 1
ATOM 1933 O O . ILE A 1 237 ? 29.805 -11.614 3.315 1.00 92.44 237 ILE A O 1
ATOM 1937 N N . ASN A 1 238 ? 31.858 -12.279 2.690 1.00 91.75 238 ASN A N 1
ATOM 1938 C CA . ASN A 1 238 ? 32.157 -13.092 3.880 1.00 91.75 238 ASN A CA 1
ATOM 1939 C C . ASN A 1 238 ? 31.011 -14.019 4.335 1.00 91.75 238 ASN A C 1
ATOM 1941 O O . ASN A 1 238 ? 30.742 -14.156 5.522 1.00 91.75 238 ASN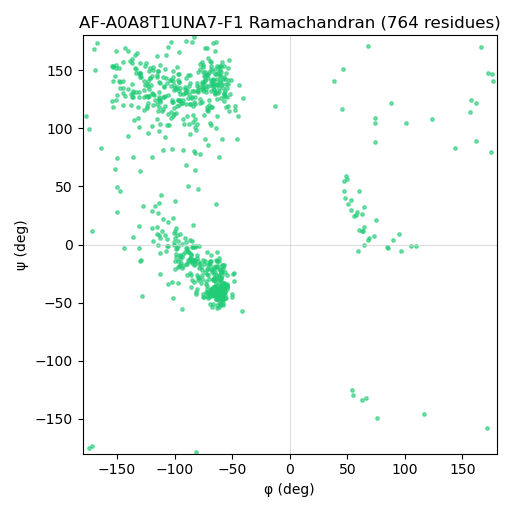 A O 1
ATOM 1945 N N . GLY A 1 239 ? 30.312 -14.651 3.391 1.00 90.06 239 GLY A N 1
ATOM 1946 C CA . GLY A 1 239 ? 29.201 -15.555 3.704 1.00 90.06 239 GLY A CA 1
ATOM 1947 C C . GLY A 1 239 ? 27.833 -14.876 3.897 1.00 90.06 239 GLY A C 1
ATOM 1948 O O . GLY A 1 239 ? 26.832 -15.563 4.077 1.00 90.06 239 GLY A O 1
ATOM 1949 N N . SER A 1 240 ? 27.773 -13.545 3.827 1.00 92.94 240 SER A N 1
ATOM 1950 C CA . SER A 1 240 ? 26.572 -12.729 4.023 1.00 92.94 240 SER A CA 1
ATOM 1951 C C . SER A 1 240 ? 26.105 -12.134 2.690 1.00 92.94 240 SER A C 1
ATOM 1953 O O . SER A 1 240 ? 26.894 -11.511 1.976 1.00 92.94 240 SER A O 1
ATOM 1955 N N . PHE A 1 241 ? 24.833 -12.312 2.333 1.00 94.94 241 PHE A N 1
ATOM 1956 C CA . PHE A 1 241 ? 24.225 -11.750 1.124 1.00 94.94 241 PHE A CA 1
ATOM 1957 C C . PHE A 1 241 ? 23.281 -10.584 1.432 1.00 94.94 241 PHE A C 1
ATOM 1959 O O . PHE A 1 241 ? 22.472 -10.620 2.368 1.00 94.94 241 PHE A O 1
ATOM 1966 N N . CYS A 1 242 ? 23.364 -9.555 0.588 1.00 94.88 242 CYS A N 1
ATOM 1967 C CA . CYS A 1 242 ? 22.481 -8.399 0.601 1.00 94.88 242 CYS A CA 1
ATOM 1968 C C . CYS A 1 242 ? 21.949 -8.107 -0.806 1.00 94.88 242 CYS A C 1
ATOM 1970 O O . CYS A 1 242 ? 22.647 -7.519 -1.640 1.00 94.88 242 CYS A O 1
ATOM 1972 N N . GLY A 1 243 ? 20.705 -8.515 -1.064 1.00 95.06 243 GLY A N 1
ATOM 1973 C CA . GLY A 1 243 ? 19.973 -8.204 -2.287 1.00 95.06 243 GLY A CA 1
ATOM 1974 C C . GLY A 1 243 ? 19.407 -6.787 -2.269 1.00 95.06 243 GLY A C 1
ATOM 1975 O O . GLY A 1 243 ? 18.842 -6.353 -1.263 1.00 95.06 243 GLY A O 1
ATOM 1976 N N . ARG A 1 244 ? 19.560 -6.072 -3.388 1.00 93.00 244 ARG A N 1
ATOM 1977 C CA . ARG A 1 244 ? 19.129 -4.666 -3.558 1.00 93.00 244 ARG A CA 1
ATOM 1978 C C . ARG A 1 244 ? 18.314 -4.432 -4.832 1.00 93.00 244 ARG A C 1
ATOM 1980 O O . ARG A 1 244 ? 17.879 -3.307 -5.092 1.00 93.00 244 ARG A O 1
ATOM 1987 N N . THR A 1 245 ? 18.156 -5.473 -5.641 1.00 95.62 245 THR A N 1
ATOM 1988 C CA . THR A 1 245 ? 17.567 -5.407 -6.977 1.00 95.62 245 THR A CA 1
ATOM 1989 C C . THR A 1 245 ? 16.747 -6.655 -7.231 1.00 95.62 245 THR A C 1
ATOM 1991 O O . THR A 1 245 ? 17.240 -7.773 -7.069 1.00 95.62 245 THR A O 1
ATOM 1994 N N . THR A 1 246 ? 15.502 -6.439 -7.629 1.00 96.56 246 THR A N 1
ATOM 1995 C CA . THR A 1 246 ? 14.582 -7.492 -8.044 1.00 96.56 246 THR A CA 1
ATOM 1996 C C . THR A 1 246 ? 14.955 -7.964 -9.437 1.00 96.56 246 THR A C 1
ATOM 1998 O O . THR A 1 246 ? 15.213 -7.155 -10.327 1.00 96.56 246 THR A O 1
ATOM 2001 N N . VAL A 1 247 ? 14.994 -9.279 -9.626 1.00 97.44 247 VAL A N 1
ATOM 2002 C CA . VAL A 1 247 ? 15.279 -9.907 -10.914 1.00 97.44 247 VAL A CA 1
ATOM 2003 C C . VAL A 1 247 ? 14.061 -10.699 -11.351 1.00 97.44 247 VAL A C 1
ATOM 2005 O O . VAL A 1 247 ? 13.584 -11.568 -10.623 1.00 97.44 247 VAL A O 1
ATOM 2008 N N . GLN A 1 248 ? 13.553 -10.407 -12.541 1.00 97.75 248 GLN A N 1
ATOM 2009 C CA . GLN A 1 248 ? 12.329 -11.009 -13.061 1.00 97.75 248 GLN A CA 1
ATOM 2010 C C . GLN A 1 248 ? 12.556 -11.655 -14.421 1.00 97.75 248 GLN A C 1
ATOM 2012 O O . GLN A 1 248 ? 13.503 -11.329 -15.142 1.00 97.75 248 GLN A O 1
ATOM 2017 N N . HIS A 1 249 ? 11.692 -12.613 -14.740 1.00 97.69 249 HIS A N 1
ATOM 2018 C CA . HIS A 1 249 ? 11.910 -13.578 -15.808 1.00 97.69 249 HIS A CA 1
ATOM 2019 C C . HIS A 1 249 ? 10.888 -13.425 -16.934 1.00 97.69 249 HIS A C 1
ATOM 2021 O O . HIS A 1 249 ? 9.831 -12.825 -16.745 1.00 97.69 249 HIS A O 1
ATOM 2027 N N . ASP A 1 250 ? 11.193 -13.978 -18.101 1.00 96.94 250 ASP A N 1
ATOM 2028 C CA . ASP A 1 250 ? 10.197 -14.238 -19.135 1.00 96.94 250 ASP A CA 1
ATOM 2029 C C . ASP A 1 250 ? 9.419 -15.542 -18.870 1.00 96.94 250 ASP A C 1
ATOM 2031 O O . ASP A 1 250 ? 9.613 -16.221 -17.856 1.00 96.94 250 ASP A O 1
ATOM 2035 N N . VAL A 1 251 ? 8.509 -15.868 -19.790 1.00 95.81 251 VAL A N 1
ATOM 2036 C CA . VAL A 1 251 ? 7.627 -17.048 -19.738 1.00 95.81 251 VAL A CA 1
ATOM 2037 C C . VAL A 1 251 ? 8.404 -18.369 -19.714 1.00 95.81 251 VAL A C 1
ATOM 2039 O O . VAL A 1 251 ? 7.968 -19.327 -19.084 1.00 95.81 251 VAL A O 1
ATOM 2042 N N . ASP A 1 252 ? 9.600 -18.393 -20.307 1.00 95.25 252 ASP A N 1
ATOM 2043 C CA . ASP A 1 252 ? 10.495 -19.555 -20.343 1.00 95.25 252 ASP A CA 1
ATOM 2044 C C . ASP A 1 252 ? 11.369 -19.663 -19.072 1.00 95.25 252 ASP A C 1
ATOM 2046 O O . ASP A 1 252 ? 12.189 -20.577 -18.926 1.00 95.25 252 ASP A O 1
ATOM 2050 N N . GLY A 1 253 ? 11.231 -18.713 -18.142 1.00 94.75 253 GLY A N 1
ATOM 2051 C CA . GLY A 1 253 ? 12.022 -18.640 -16.917 1.00 94.75 253 GLY A CA 1
ATOM 2052 C C . GLY A 1 253 ? 13.455 -18.150 -17.134 1.00 94.75 253 GLY A C 1
ATOM 2053 O O . GLY A 1 253 ? 14.321 -18.421 -16.297 1.00 94.75 253 GLY A O 1
ATOM 2054 N N . ASN A 1 254 ? 13.735 -17.449 -18.237 1.00 95.94 254 ASN A N 1
ATOM 2055 C CA . ASN A 1 254 ? 15.011 -16.767 -18.444 1.00 95.94 254 ASN A CA 1
ATOM 2056 C C . ASN A 1 254 ? 14.968 -15.368 -17.835 1.00 95.94 254 ASN A C 1
ATOM 2058 O O . ASN A 1 254 ? 13.936 -14.704 -17.854 1.00 95.94 254 ASN A O 1
ATOM 2062 N N . LEU A 1 255 ? 16.101 -14.895 -17.316 1.00 96.50 255 LEU A N 1
ATOM 2063 C CA . LEU A 1 255 ? 16.209 -13.552 -16.752 1.00 96.50 255 LEU A CA 1
ATOM 2064 C C . LEU A 1 255 ? 15.918 -12.504 -17.829 1.00 96.50 255 LEU A C 1
ATOM 2066 O O . LEU A 1 255 ? 16.484 -12.566 -18.923 1.00 96.50 255 LEU A O 1
ATOM 2070 N N . LEU A 1 256 ? 15.066 -11.535 -17.498 1.00 97.62 256 LEU A N 1
ATOM 2071 C CA . LEU A 1 256 ? 14.672 -10.474 -18.414 1.00 97.62 256 LEU A CA 1
ATOM 2072 C C . LEU A 1 256 ? 14.829 -9.079 -17.819 1.00 97.62 256 LEU A C 1
ATOM 2074 O O . LEU A 1 256 ? 15.357 -8.230 -18.522 1.00 97.62 256 LEU A O 1
ATOM 2078 N N . PHE A 1 257 ? 14.431 -8.838 -16.569 1.00 98.31 257 PHE A N 1
ATOM 2079 C CA . PHE A 1 257 ? 14.398 -7.495 -15.971 1.00 98.31 257 PHE A CA 1
ATOM 2080 C C . PHE A 1 257 ? 15.236 -7.400 -14.693 1.00 98.31 257 PHE A C 1
ATOM 2082 O O . PHE A 1 257 ? 15.231 -8.326 -13.880 1.00 98.31 257 PHE A O 1
ATOM 2089 N N . LEU A 1 258 ? 15.931 -6.270 -14.521 1.00 97.25 258 LEU A N 1
ATOM 2090 C CA . LEU A 1 258 ? 16.679 -5.881 -13.324 1.00 97.25 258 LEU A CA 1
ATOM 2091 C C . LEU A 1 258 ? 16.103 -4.568 -12.781 1.00 97.25 258 LEU A C 1
ATOM 2093 O O . LEU A 1 258 ? 16.412 -3.491 -13.294 1.00 97.25 258 LEU A O 1
ATOM 2097 N N . HIS A 1 259 ? 15.293 -4.653 -11.730 1.00 96.44 259 HIS A N 1
ATOM 2098 C CA . HIS A 1 259 ? 14.652 -3.499 -11.102 1.00 96.44 259 HIS A CA 1
ATOM 2099 C C . HIS A 1 259 ? 15.429 -3.058 -9.853 1.00 96.44 259 HIS A C 1
ATOM 2101 O O . HIS A 1 259 ? 15.514 -3.772 -8.851 1.00 96.44 259 HIS A O 1
ATOM 2107 N N . ARG A 1 260 ? 16.035 -1.864 -9.901 1.00 93.31 260 ARG A N 1
ATOM 2108 C CA . ARG A 1 260 ? 16.863 -1.293 -8.824 1.00 93.31 260 ARG A CA 1
ATOM 2109 C C . ARG A 1 260 ? 16.014 -0.713 -7.688 1.00 93.31 260 ARG A C 1
ATOM 2111 O O . ARG A 1 260 ? 15.905 0.501 -7.559 1.00 93.31 260 ARG A O 1
ATOM 2118 N N . ASN A 1 261 ? 15.462 -1.541 -6.800 1.00 84.50 261 ASN A N 1
ATOM 2119 C CA . ASN A 1 261 ? 14.535 -1.068 -5.757 1.00 84.50 261 ASN A CA 1
ATOM 2120 C C . ASN A 1 261 ? 15.152 -0.043 -4.780 1.00 84.50 261 ASN A C 1
ATOM 2122 O O . ASN A 1 261 ? 14.496 0.936 -4.434 1.00 84.5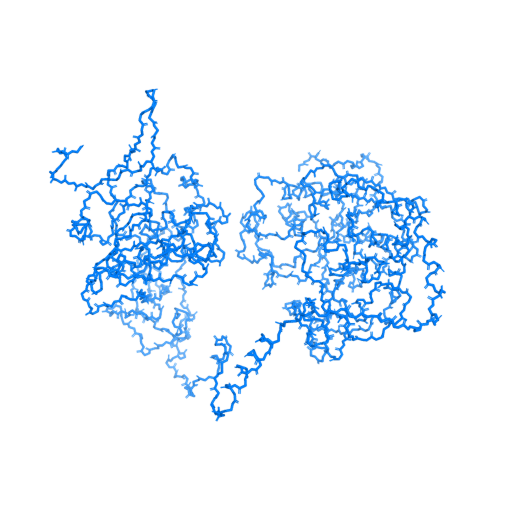0 261 ASN A O 1
ATOM 2126 N N . GLN A 1 262 ? 16.401 -0.241 -4.336 1.00 81.81 262 GLN A N 1
ATOM 2127 C CA . GLN A 1 262 ? 16.986 0.559 -3.243 1.00 81.81 262 GLN A CA 1
ATOM 2128 C C . GLN A 1 262 ? 18.032 1.603 -3.665 1.00 81.81 262 GLN A C 1
ATOM 2130 O O . GLN A 1 262 ? 18.148 2.633 -3.005 1.00 81.81 262 GLN A O 1
ATOM 2135 N N . HIS A 1 263 ? 18.843 1.332 -4.696 1.00 87.12 263 HIS A N 1
ATOM 2136 C CA . HIS A 1 263 ? 19.980 2.183 -5.077 1.00 87.12 263 HIS A CA 1
ATOM 2137 C C . HIS A 1 263 ? 19.863 2.647 -6.528 1.00 87.12 263 HIS A C 1
ATOM 2139 O O . HIS A 1 263 ? 20.215 1.929 -7.470 1.00 87.12 263 HIS A O 1
ATOM 2145 N N . LYS A 1 264 ? 19.320 3.854 -6.682 1.00 90.94 264 LYS A N 1
ATOM 2146 C CA . LYS A 1 264 ? 19.132 4.513 -7.976 1.00 90.94 264 LYS A CA 1
ATOM 2147 C C . LYS A 1 264 ? 20.465 5.090 -8.455 1.00 90.94 264 LYS A C 1
ATOM 2149 O O . LYS A 1 264 ? 21.311 5.420 -7.629 1.00 90.94 264 LYS A O 1
ATOM 2154 N N . LEU A 1 265 ? 20.639 5.187 -9.769 1.00 92.75 265 LEU A N 1
ATOM 2155 C CA . LEU A 1 265 ? 21.841 5.768 -10.367 1.00 92.75 265 LEU A CA 1
ATOM 2156 C C . LEU A 1 265 ? 21.808 7.289 -10.227 1.00 92.75 265 LEU A C 1
ATOM 2158 O O . LEU A 1 265 ? 20.790 7.902 -10.560 1.00 92.75 265 LEU A O 1
ATOM 2162 N N . THR A 1 266 ? 22.912 7.882 -9.778 1.00 90.88 266 THR A N 1
ATOM 2163 C CA . THR A 1 266 ? 23.073 9.340 -9.668 1.00 90.88 266 THR A CA 1
ATOM 2164 C C . THR A 1 266 ? 24.117 9.886 -10.634 1.00 90.88 266 THR A C 1
ATOM 2166 O O . THR A 1 266 ? 24.029 11.047 -11.018 1.00 90.88 266 THR A O 1
ATOM 2169 N N . GLY A 1 267 ? 25.088 9.071 -11.053 1.00 87.31 267 GLY A N 1
ATOM 2170 C CA . GLY A 1 267 ? 26.226 9.500 -11.863 1.00 87.31 267 GLY A CA 1
ATOM 2171 C C . GLY A 1 267 ? 27.215 10.400 -11.114 1.00 87.31 267 GLY A C 1
ATOM 2172 O O . GLY A 1 267 ? 28.162 10.894 -11.725 1.00 87.31 267 GLY A O 1
ATOM 2173 N N . GLU A 1 268 ? 27.039 10.614 -9.804 1.00 83.44 268 GLU A N 1
ATOM 2174 C CA . GLU A 1 268 ? 27.836 11.537 -8.990 1.00 83.44 268 GLU A CA 1
ATOM 2175 C C . GLU A 1 268 ? 28.525 10.846 -7.808 1.00 83.44 268 GLU A C 1
ATOM 2177 O O . GLU A 1 268 ? 28.015 9.889 -7.228 1.00 83.44 268 GLU A O 1
ATOM 2182 N N . ARG A 1 269 ? 29.700 11.357 -7.404 1.00 65.19 269 ARG A N 1
ATOM 2183 C CA . ARG A 1 269 ? 30.427 10.824 -6.238 1.00 65.19 269 ARG A CA 1
ATOM 2184 C C . ARG A 1 269 ? 29.702 11.231 -4.952 1.00 65.19 269 ARG A C 1
ATOM 2186 O O . ARG A 1 269 ? 29.337 12.397 -4.788 1.00 65.19 269 ARG A O 1
ATOM 2193 N N . LEU A 1 270 ? 29.573 10.283 -4.019 1.00 54.06 270 LEU A N 1
ATOM 2194 C CA . LEU A 1 270 ? 28.818 10.391 -2.757 1.00 54.06 270 LEU A CA 1
ATOM 2195 C C . LEU A 1 270 ? 29.099 11.666 -1.925 1.00 54.06 270 LEU A C 1
ATOM 2197 O O . LEU A 1 270 ? 28.225 12.121 -1.190 1.00 54.06 270 LEU A O 1
ATOM 2201 N N . GLU A 1 271 ? 30.268 12.298 -2.069 1.00 45.84 271 GLU A N 1
ATOM 2202 C CA . GLU A 1 271 ? 30.641 13.518 -1.335 1.00 45.84 271 GLU A CA 1
ATOM 2203 C C . GLU A 1 271 ? 29.828 14.779 -1.709 1.00 45.84 271 GLU A C 1
ATOM 2205 O O . GLU A 1 271 ? 29.716 15.691 -0.885 1.00 45.84 271 GLU A O 1
ATOM 2210 N N . LYS A 1 272 ? 29.230 14.858 -2.912 1.00 39.44 272 LYS A N 1
ATOM 2211 C CA . LYS A 1 272 ? 28.361 15.992 -3.310 1.00 39.44 272 LYS A CA 1
ATOM 2212 C C . LYS A 1 272 ? 26.903 15.822 -2.865 1.00 39.44 272 LYS A C 1
ATOM 2214 O O . LYS A 1 272 ? 26.303 16.786 -2.392 1.00 39.44 272 LYS A O 1
ATOM 2219 N N . SER A 1 273 ? 26.381 14.594 -2.887 1.00 40.97 273 SER A N 1
ATOM 2220 C CA . SER A 1 273 ? 24.998 14.259 -2.493 1.00 40.97 273 SER A CA 1
ATOM 2221 C C . SER A 1 273 ? 24.658 14.627 -1.033 1.00 40.97 273 SER A C 1
ATOM 2223 O O . SER A 1 273 ? 23.522 15.003 -0.720 1.00 40.97 273 SER A O 1
ATOM 2225 N N . ALA A 1 274 ? 25.646 14.574 -0.132 1.00 39.34 274 ALA A N 1
ATOM 2226 C CA . ALA A 1 274 ? 25.462 14.896 1.284 1.00 39.34 274 ALA A CA 1
ATOM 2227 C C . ALA A 1 274 ? 25.228 16.398 1.551 1.00 39.34 274 ALA A C 1
ATOM 2229 O O . ALA A 1 274 ? 24.581 16.749 2.537 1.00 39.34 274 ALA A O 1
ATOM 2230 N N . LYS A 1 275 ? 25.720 17.293 0.679 1.00 33.31 275 LYS A N 1
ATOM 2231 C CA . LYS A 1 275 ? 25.560 18.749 0.849 1.00 33.31 275 LYS A CA 1
ATOM 2232 C C . LYS A 1 275 ? 24.179 19.257 0.424 1.00 33.31 275 LYS A C 1
ATOM 2234 O O . LYS A 1 275 ? 23.685 20.198 1.035 1.00 33.31 275 LYS A O 1
ATOM 2239 N N . GLU A 1 276 ? 23.533 18.625 -0.553 1.00 37.41 276 GLU A N 1
ATOM 2240 C CA . GLU A 1 276 ? 22.188 19.018 -1.017 1.00 37.41 276 GLU A CA 1
ATOM 2241 C C . GLU A 1 276 ? 21.060 18.438 -0.151 1.00 37.41 276 GLU A C 1
ATOM 2243 O O . GLU A 1 276 ? 20.048 19.103 0.087 1.00 37.41 276 GLU A O 1
ATOM 2248 N N . SER A 1 277 ? 21.261 17.243 0.417 1.00 38.81 277 SER A N 1
ATOM 2249 C CA . SER A 1 277 ? 20.290 16.612 1.330 1.00 38.81 277 SER A CA 1
ATOM 2250 C C . SER A 1 277 ? 20.146 17.358 2.665 1.00 38.81 277 SER A C 1
ATOM 2252 O O . SER A 1 277 ? 19.123 17.241 3.330 1.00 38.81 277 SER A O 1
ATOM 2254 N N . ALA A 1 278 ? 21.142 18.160 3.057 1.00 35.38 278 ALA A N 1
ATOM 2255 C CA . ALA A 1 278 ? 21.071 19.016 4.243 1.00 35.38 278 ALA A CA 1
ATOM 2256 C C . ALA A 1 278 ? 20.269 20.317 4.014 1.00 35.38 278 ALA A C 1
ATOM 2258 O O . ALA A 1 278 ? 19.875 20.965 4.981 1.00 35.38 278 ALA A O 1
ATOM 2259 N N . ALA A 1 279 ? 20.023 20.707 2.757 1.00 35.47 279 ALA A N 1
ATOM 2260 C CA . ALA A 1 279 ? 19.361 21.966 2.404 1.00 35.47 279 ALA A CA 1
ATOM 2261 C C . ALA A 1 279 ? 17.848 21.822 2.152 1.00 35.47 279 ALA A C 1
ATOM 2263 O O . ALA A 1 279 ? 17.114 22.806 2.212 1.00 35.47 279 ALA A O 1
ATOM 2264 N N . THR A 1 280 ? 17.361 20.605 1.895 1.00 35.84 280 THR A N 1
ATOM 2265 C CA . THR A 1 280 ? 15.944 20.313 1.641 1.00 35.84 280 THR A CA 1
ATOM 2266 C C . THR A 1 280 ? 15.403 19.465 2.788 1.00 35.84 280 THR A C 1
ATOM 2268 O O . THR A 1 280 ? 15.610 18.260 2.828 1.00 35.84 280 THR A O 1
ATOM 2271 N N . GLY A 1 281 ? 14.742 20.098 3.762 1.00 30.31 281 GLY A N 1
ATOM 2272 C CA . GLY A 1 281 ? 14.257 19.494 5.017 1.00 30.31 281 GLY A CA 1
ATOM 2273 C C . GLY A 1 281 ? 13.175 18.406 4.899 1.00 30.31 281 GLY A C 1
ATOM 2274 O O . GLY A 1 281 ? 12.320 18.307 5.774 1.00 30.31 281 GLY A O 1
ATOM 2275 N N . ASN A 1 282 ? 13.193 17.579 3.855 1.00 29.72 282 ASN A N 1
ATOM 2276 C CA . ASN A 1 282 ? 12.362 16.390 3.753 1.00 29.72 282 ASN A CA 1
ATOM 2277 C C . ASN A 1 282 ? 13.035 15.243 4.514 1.00 29.72 282 ASN A C 1
ATOM 2279 O O . ASN A 1 282 ? 14.157 14.854 4.196 1.00 29.72 282 ASN A O 1
ATOM 2283 N N . MET A 1 283 ? 12.334 14.695 5.511 1.00 26.64 283 MET A N 1
ATOM 2284 C CA . MET A 1 283 ? 12.754 13.529 6.292 1.00 26.64 283 MET A CA 1
ATOM 2285 C C . MET A 1 283 ? 12.961 12.314 5.372 1.00 26.64 283 MET A C 1
ATOM 2287 O O . MET A 1 283 ? 12.054 11.529 5.106 1.00 26.64 283 MET A O 1
ATOM 2291 N N . VAL A 1 284 ? 14.186 12.161 4.885 1.00 32.47 284 VAL A N 1
ATOM 2292 C CA . VAL A 1 284 ? 14.726 10.928 4.321 1.00 32.47 284 VAL A CA 1
ATOM 2293 C C . VAL A 1 284 ? 15.754 10.426 5.326 1.00 32.47 284 VAL A C 1
ATOM 2295 O O . VAL A 1 284 ? 16.529 11.205 5.878 1.00 32.47 284 VAL A O 1
ATOM 2298 N N . ILE A 1 285 ? 15.713 9.123 5.601 1.00 30.92 285 ILE A N 1
ATOM 2299 C CA . ILE A 1 285 ? 16.661 8.396 6.453 1.00 30.92 285 ILE A CA 1
ATOM 2300 C C . ILE A 1 285 ? 18.090 8.914 6.177 1.00 30.92 285 ILE A C 1
ATOM 2302 O O . ILE A 1 285 ? 18.492 8.920 5.011 1.00 30.92 285 ILE A O 1
ATOM 2306 N N . PRO A 1 286 ? 18.855 9.358 7.195 1.00 27.17 286 PRO A N 1
ATOM 2307 C CA . PRO A 1 286 ? 20.192 9.903 6.977 1.00 27.17 286 PRO A CA 1
ATOM 2308 C C . PRO A 1 286 ? 21.097 8.842 6.329 1.00 27.17 286 PRO A C 1
ATOM 2310 O O . PRO A 1 286 ? 20.933 7.651 6.632 1.00 27.17 286 PRO A O 1
ATOM 2313 N N . PRO A 1 287 ? 22.041 9.242 5.454 1.00 31.67 287 PRO A N 1
ATOM 2314 C CA . PRO A 1 287 ? 22.905 8.296 4.762 1.00 31.67 287 PRO A CA 1
ATOM 2315 C C . PRO A 1 287 ? 23.675 7.426 5.770 1.00 31.67 287 PRO A C 1
ATOM 2317 O O . PRO A 1 287 ? 24.024 7.916 6.851 1.00 31.67 287 PRO A O 1
ATOM 2320 N N . PRO A 1 288 ? 23.912 6.134 5.469 1.00 34.41 288 PRO A N 1
ATOM 2321 C CA . PRO A 1 288 ? 24.693 5.275 6.342 1.00 34.41 288 PRO A CA 1
ATOM 2322 C C . PRO A 1 288 ? 26.105 5.831 6.506 1.00 34.41 288 PRO A C 1
ATOM 2324 O O . PRO A 1 288 ? 26.682 6.390 5.573 1.00 34.41 288 PRO A O 1
ATOM 2327 N N . GLU A 1 289 ? 26.640 5.646 7.709 1.00 31.27 289 GLU A N 1
ATOM 2328 C CA . GLU A 1 289 ? 28.049 5.825 8.032 1.00 31.27 289 GLU A CA 1
ATOM 2329 C C . GLU A 1 289 ? 28.933 5.194 6.950 1.00 31.27 289 GLU A C 1
ATOM 2331 O O . GLU A 1 289 ? 28.630 4.114 6.441 1.00 31.27 289 GLU A O 1
ATOM 2336 N N . THR A 1 290 ? 29.987 5.935 6.602 1.00 33.03 290 THR A N 1
ATOM 2337 C CA . THR A 1 290 ? 31.088 5.611 5.687 1.00 33.03 290 THR A CA 1
ATOM 2338 C C . THR A 1 290 ? 31.175 4.138 5.289 1.00 33.03 290 THR A C 1
ATOM 2340 O O . THR A 1 290 ? 31.431 3.285 6.137 1.00 33.03 290 THR A O 1
ATOM 2343 N N . GLU A 1 291 ? 31.046 3.864 3.985 1.00 41.88 291 GLU A N 1
ATOM 2344 C CA . GLU A 1 291 ? 31.421 2.597 3.349 1.00 41.88 291 GLU A CA 1
ATOM 2345 C C . GLU A 1 291 ? 32.935 2.353 3.517 1.00 41.88 291 GLU A C 1
ATOM 2347 O O . GLU A 1 291 ? 33.736 2.547 2.608 1.00 41.88 291 GLU A O 1
ATOM 2352 N N . SER A 1 292 ? 33.362 1.956 4.713 1.00 35.16 292 SER A N 1
ATOM 2353 C CA . SER A 1 292 ? 34.715 1.486 4.990 1.00 35.16 292 SER A CA 1
ATOM 2354 C C . SER A 1 292 ? 34.744 -0.034 4.847 1.00 35.16 292 SER A C 1
ATOM 2356 O O . SER A 1 292 ? 34.651 -0.782 5.816 1.00 35.16 292 SER A O 1
ATOM 2358 N N . GLY A 1 293 ? 34.859 -0.516 3.607 1.00 32.09 293 GLY A N 1
ATOM 2359 C CA . GLY A 1 293 ? 35.010 -1.952 3.371 1.00 32.09 293 GLY A CA 1
ATOM 2360 C C . GLY A 1 293 ? 35.007 -2.386 1.909 1.00 32.09 293 GLY A C 1
ATOM 2361 O O . GLY A 1 293 ? 34.012 -2.930 1.431 1.00 32.09 293 GLY A O 1
ATOM 2362 N N . GLY A 1 294 ? 36.149 -2.221 1.235 1.00 32.38 294 GLY A N 1
ATOM 2363 C CA . GLY A 1 294 ? 36.498 -2.959 0.015 1.00 32.38 294 GLY A CA 1
ATOM 2364 C C . GLY A 1 294 ? 36.822 -2.077 -1.189 1.00 32.38 294 GLY A C 1
ATOM 2365 O O . GLY A 1 294 ? 35.929 -1.490 -1.789 1.00 32.38 294 GLY A O 1
ATOM 2366 N N . GLU A 1 295 ? 38.106 -2.036 -1.549 1.00 40.97 295 GLU A N 1
ATOM 2367 C CA . GLU A 1 295 ? 38.634 -1.498 -2.804 1.00 40.97 295 GLU A CA 1
ATOM 2368 C C . GLU A 1 295 ? 37.849 -2.005 -4.023 1.00 40.97 295 GLU A C 1
ATOM 2370 O O . GLU A 1 295 ? 37.915 -3.184 -4.353 1.00 40.97 295 GLU A O 1
ATOM 2375 N N . PHE A 1 296 ? 37.188 -1.098 -4.741 1.00 44.69 296 PHE A N 1
ATOM 2376 C CA . PHE A 1 296 ? 37.163 -1.112 -6.202 1.00 44.69 296 PHE A CA 1
ATOM 2377 C C . PHE A 1 296 ? 37.253 0.337 -6.672 1.00 44.69 296 PHE A C 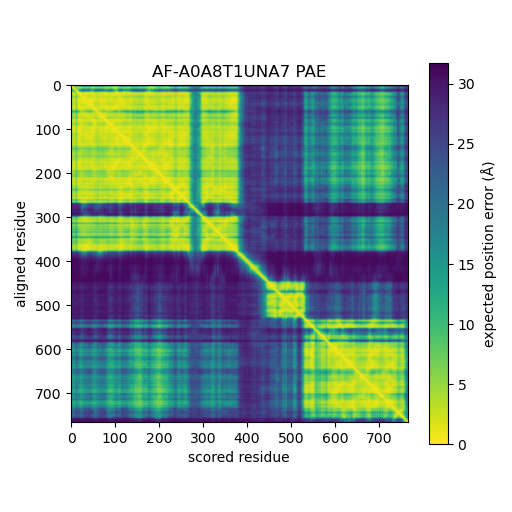1
ATOM 2379 O O . PHE A 1 296 ? 36.267 1.061 -6.750 1.00 44.69 296 PHE A O 1
ATOM 2386 N N . SER A 1 297 ? 38.486 0.768 -6.929 1.00 47.06 297 SER A N 1
ATOM 2387 C CA . SER A 1 297 ? 38.780 1.956 -7.720 1.00 47.06 297 SER A CA 1
ATOM 2388 C C . SER A 1 297 ? 38.452 1.649 -9.182 1.00 47.06 297 SER A C 1
ATOM 2390 O O . SER A 1 297 ? 39.326 1.214 -9.935 1.00 47.06 297 SER A O 1
ATOM 2392 N N . ASP A 1 298 ? 37.202 1.812 -9.591 1.00 62.31 298 ASP A N 1
ATOM 2393 C CA . ASP A 1 298 ? 36.892 1.954 -11.010 1.00 62.31 298 ASP A CA 1
ATOM 2394 C C . ASP A 1 298 ? 36.546 3.415 -11.339 1.00 62.31 298 ASP A C 1
ATOM 2396 O O . ASP A 1 298 ? 36.506 4.289 -10.470 1.00 62.31 298 ASP A O 1
ATOM 2400 N N . GLU A 1 299 ? 36.439 3.722 -12.629 1.00 73.75 299 GLU A N 1
ATOM 2401 C CA . GLU A 1 299 ? 36.305 5.094 -13.134 1.00 73.75 299 GLU A CA 1
ATOM 2402 C C . GLU A 1 299 ? 34.946 5.735 -12.782 1.00 73.75 299 GLU A C 1
ATOM 2404 O O . GLU A 1 299 ? 34.797 6.956 -12.880 1.00 73.75 299 GLU A O 1
ATOM 2409 N N . TYR A 1 300 ? 33.954 4.945 -12.345 1.00 85.06 300 TYR A N 1
ATOM 2410 C CA . TYR A 1 300 ? 32.561 5.383 -12.256 1.00 85.06 300 TYR A CA 1
ATOM 2411 C C . TYR A 1 300 ? 32.126 5.778 -10.834 1.00 85.06 300 TYR A C 1
ATOM 2413 O O . TYR A 1 300 ? 32.425 5.063 -9.879 1.00 85.06 300 TYR A O 1
ATOM 2421 N N . PRO A 1 301 ? 31.377 6.888 -10.666 1.00 86.00 301 PRO A N 1
ATOM 2422 C CA . PRO A 1 301 ? 30.990 7.373 -9.339 1.00 86.00 301 PRO A CA 1
ATOM 2423 C C . PRO A 1 301 ? 29.991 6.515 -8.555 1.00 86.00 301 PRO A C 1
ATOM 2425 O O . PRO A 1 301 ? 30.143 6.385 -7.341 1.00 86.00 301 PRO A O 1
ATOM 2428 N N . ASP A 1 302 ? 28.967 5.961 -9.212 1.00 89.38 302 ASP A N 1
ATOM 2429 C CA . ASP A 1 302 ? 28.014 5.047 -8.568 1.00 89.38 302 ASP A CA 1
ATOM 2430 C C . ASP A 1 302 ? 28.723 3.740 -8.184 1.00 89.38 302 ASP A C 1
ATOM 2432 O O . ASP A 1 302 ? 29.525 3.265 -8.981 1.00 89.38 302 ASP A O 1
ATOM 2436 N N . PRO A 1 303 ? 28.440 3.097 -7.039 1.00 89.88 303 PRO A N 1
ATOM 2437 C CA . PRO A 1 303 ? 29.035 1.811 -6.676 1.00 89.88 303 PRO A CA 1
ATOM 2438 C C . PRO A 1 303 ? 28.422 0.632 -7.448 1.00 89.88 303 PRO A C 1
ATOM 2440 O O . PRO A 1 303 ? 27.263 0.666 -7.864 1.00 89.88 303 PRO A O 1
ATOM 2443 N N . ILE A 1 304 ? 29.174 -0.468 -7.553 1.00 90.38 304 ILE A N 1
ATOM 2444 C CA . ILE A 1 304 ? 28.631 -1.768 -7.979 1.00 90.38 304 ILE A CA 1
ATOM 2445 C C . ILE A 1 304 ? 27.676 -2.280 -6.898 1.00 90.38 304 ILE A C 1
ATOM 2447 O O . ILE A 1 304 ? 28.095 -2.553 -5.765 1.00 90.38 304 ILE A O 1
ATOM 2451 N N . ILE A 1 305 ? 26.400 -2.464 -7.242 1.00 90.75 305 ILE A N 1
ATOM 2452 C CA . ILE A 1 305 ? 25.384 -2.900 -6.265 1.00 90.75 305 ILE A CA 1
ATOM 2453 C C . ILE A 1 305 ? 25.050 -4.388 -6.323 1.00 90.75 305 ILE A C 1
ATOM 2455 O O . ILE A 1 305 ? 24.477 -4.918 -5.366 1.00 90.75 305 ILE A O 1
ATOM 2459 N N . TRP A 1 306 ? 25.450 -5.079 -7.390 1.00 93.31 306 TRP A N 1
ATOM 2460 C CA . TRP A 1 306 ? 25.315 -6.525 -7.498 1.00 93.31 306 TRP A CA 1
ATOM 2461 C C . TRP A 1 306 ? 26.561 -7.186 -8.084 1.00 93.31 306 TRP A C 1
ATOM 2463 O O . TRP A 1 306 ? 27.169 -6.721 -9.040 1.00 93.31 306 TRP A O 1
ATOM 2473 N N . THR A 1 307 ? 26.930 -8.315 -7.494 1.00 94.56 307 THR A N 1
ATOM 2474 C CA . THR A 1 307 ? 27.986 -9.217 -7.979 1.00 94.56 307 THR A CA 1
ATOM 2475 C C . THR A 1 307 ? 27.508 -10.663 -8.043 1.00 94.56 307 THR A C 1
ATOM 2477 O O . THR A 1 307 ? 28.146 -11.502 -8.679 1.00 94.56 307 THR A O 1
ATOM 2480 N N . HIS A 1 308 ? 26.374 -10.958 -7.406 1.00 96.50 308 HIS A N 1
ATOM 2481 C CA . HIS A 1 308 ? 25.770 -12.276 -7.329 1.00 96.50 308 HIS A CA 1
ATOM 2482 C C . HIS A 1 308 ? 24.265 -12.192 -7.595 1.00 96.50 308 HIS A C 1
ATOM 2484 O O . HIS A 1 308 ? 23.616 -11.180 -7.320 1.00 96.50 308 HIS A O 1
ATOM 2490 N N . LEU A 1 309 ? 23.730 -13.292 -8.109 1.00 96.31 309 LEU A N 1
ATOM 2491 C CA . LEU A 1 309 ? 22.320 -13.538 -8.355 1.00 96.31 309 LEU A CA 1
ATOM 2492 C C . LEU A 1 309 ? 21.864 -14.685 -7.450 1.00 96.31 309 LEU A C 1
ATOM 2494 O O . LEU A 1 309 ? 22.373 -15.797 -7.560 1.00 96.31 309 LEU A O 1
ATOM 2498 N N . MET A 1 310 ? 20.884 -14.430 -6.593 1.00 96.06 310 MET A N 1
ATOM 2499 C CA . MET A 1 310 ? 20.216 -15.433 -5.774 1.00 96.06 310 MET A CA 1
ATOM 2500 C C . MET A 1 310 ? 18.876 -15.802 -6.412 1.00 96.06 310 MET A C 1
ATOM 2502 O O . MET A 1 310 ? 17.963 -14.979 -6.458 1.00 96.06 310 MET A O 1
ATOM 2506 N N . SER A 1 311 ? 18.762 -17.033 -6.902 1.00 95.56 311 SER A N 1
ATOM 2507 C CA . SER A 1 311 ? 17.582 -17.548 -7.609 1.00 95.56 311 SER A CA 1
ATOM 2508 C C . SER A 1 311 ? 16.910 -18.662 -6.818 1.00 95.56 311 SER A C 1
ATOM 2510 O O . SER A 1 311 ? 17.577 -19.400 -6.101 1.00 95.56 311 SER A O 1
ATOM 2512 N N . PHE A 1 312 ? 15.592 -18.801 -6.945 1.00 95.06 312 PHE A N 1
ATOM 2513 C CA . PHE A 1 312 ? 14.865 -19.921 -6.350 1.00 95.06 312 PHE A CA 1
ATOM 2514 C C . PHE A 1 312 ? 14.990 -21.171 -7.230 1.00 95.06 312 PHE A C 1
ATOM 2516 O O . PHE A 1 312 ? 14.862 -21.086 -8.454 1.00 95.06 312 PHE A O 1
ATOM 2523 N N . SER A 1 313 ? 15.234 -22.331 -6.623 1.00 91.38 313 SER A N 1
ATOM 2524 C CA . SER A 1 313 ? 15.437 -23.582 -7.355 1.00 91.38 313 SER A CA 1
ATOM 2525 C C . SER A 1 313 ? 14.170 -24.015 -8.104 1.00 91.38 313 SER A C 1
ATOM 2527 O O . SER A 1 313 ? 13.088 -24.127 -7.525 1.00 91.38 313 SER A O 1
ATOM 2529 N N . LYS A 1 314 ? 14.317 -24.336 -9.397 1.00 84.94 314 LYS A N 1
ATOM 2530 C CA . LYS A 1 314 ? 13.199 -24.610 -10.327 1.00 84.94 314 LYS A CA 1
ATOM 2531 C C . LYS A 1 314 ? 12.293 -25.785 -9.925 1.00 84.94 314 LYS A C 1
ATOM 2533 O O . LYS A 1 314 ? 11.113 -25.777 -10.249 1.00 84.94 314 LYS A O 1
ATOM 2538 N N . ASN A 1 315 ? 12.829 -26.776 -9.208 1.00 85.12 315 ASN A N 1
ATOM 2539 C CA . ASN A 1 315 ? 12.116 -28.013 -8.853 1.00 85.12 315 ASN A CA 1
ATOM 2540 C C . ASN A 1 315 ? 11.538 -28.006 -7.427 1.00 85.12 315 ASN A C 1
ATOM 2542 O O . ASN A 1 315 ? 11.190 -29.060 -6.894 1.00 85.12 315 ASN A O 1
ATOM 2546 N N . VAL A 1 316 ? 11.463 -26.840 -6.783 1.00 88.31 316 VAL A N 1
ATOM 2547 C CA . VAL A 1 316 ? 10.935 -26.702 -5.423 1.00 88.31 316 VAL A CA 1
ATOM 2548 C C . VAL A 1 316 ? 9.535 -26.098 -5.468 1.00 88.31 316 VAL A C 1
ATOM 2550 O O . VAL A 1 316 ? 9.251 -25.191 -6.248 1.00 88.31 316 VAL A O 1
ATOM 2553 N N . SER A 1 317 ? 8.644 -26.581 -4.598 1.00 87.62 317 SER A N 1
ATOM 2554 C CA . SER A 1 317 ? 7.319 -25.979 -4.437 1.00 87.62 317 SER A CA 1
ATOM 2555 C C . SER A 1 317 ? 7.430 -24.498 -4.065 1.00 87.62 317 SER A C 1
ATOM 2557 O O . SER A 1 317 ? 8.099 -24.141 -3.091 1.00 87.62 317 SER A O 1
ATOM 2559 N N . LYS A 1 318 ? 6.698 -23.637 -4.785 1.00 88.19 318 LYS A N 1
ATOM 2560 C CA . LYS A 1 318 ? 6.625 -22.187 -4.525 1.00 88.19 318 LYS A CA 1
ATOM 2561 C C . LYS A 1 318 ? 6.130 -21.862 -3.108 1.00 88.19 318 LYS A C 1
ATOM 2563 O O . LYS A 1 318 ? 6.402 -20.778 -2.610 1.00 88.19 318 LYS A O 1
ATOM 2568 N N . ALA A 1 319 ? 5.492 -22.808 -2.410 1.00 85.31 319 ALA A N 1
ATOM 2569 C CA . ALA A 1 319 ? 5.130 -22.661 -0.998 1.00 85.31 319 ALA A CA 1
ATOM 2570 C C . ALA A 1 319 ? 6.345 -22.424 -0.071 1.00 85.31 319 ALA A C 1
ATOM 2572 O O . ALA A 1 319 ? 6.199 -21.852 1.013 1.00 85.31 319 ALA A O 1
ATOM 2573 N N . PHE A 1 320 ? 7.545 -22.841 -0.493 1.00 87.50 320 PHE A N 1
ATOM 2574 C CA . PHE A 1 320 ? 8.799 -22.613 0.231 1.00 87.50 320 PHE A CA 1
ATOM 2575 C C . PHE A 1 320 ? 9.512 -21.316 -0.163 1.00 87.50 320 PHE A C 1
ATOM 2577 O O . PHE A 1 320 ? 10.491 -20.940 0.488 1.00 87.50 320 PHE A O 1
ATOM 2584 N N . TYR A 1 321 ? 9.020 -20.607 -1.180 1.00 90.06 321 TYR A N 1
ATOM 2585 C CA . TYR A 1 321 ? 9.572 -19.322 -1.573 1.00 90.06 321 TYR A CA 1
ATOM 2586 C C . TYR A 1 321 ? 9.410 -18.308 -0.433 1.00 90.06 321 TYR A C 1
ATOM 2588 O O . TYR A 1 321 ? 8.320 -18.102 0.114 1.00 90.06 321 TYR A O 1
ATOM 2596 N N . ARG A 1 322 ? 10.529 -17.709 -0.023 1.00 86.56 322 ARG A N 1
ATOM 2597 C CA . ARG A 1 322 ? 10.562 -16.665 1.003 1.00 86.56 322 ARG A CA 1
ATOM 2598 C C . ARG A 1 322 ? 11.768 -15.768 0.792 1.00 86.56 322 ARG A C 1
ATOM 2600 O O . ARG A 1 322 ? 12.903 -16.235 0.913 1.00 86.56 322 ARG A O 1
ATOM 2607 N N . ILE A 1 323 ? 11.489 -14.497 0.544 1.00 87.00 323 ILE A N 1
ATOM 2608 C CA . ILE A 1 323 ? 12.450 -13.402 0.631 1.00 87.00 323 ILE A CA 1
ATOM 2609 C C . ILE A 1 323 ? 12.297 -12.774 2.013 1.00 87.00 323 ILE A C 1
ATOM 2611 O O . ILE A 1 323 ? 11.182 -12.502 2.456 1.00 87.00 323 ILE A O 1
ATOM 2615 N N . GLU A 1 324 ? 13.406 -12.600 2.722 1.00 85.06 324 GLU A N 1
ATOM 2616 C CA . GLU A 1 324 ? 13.424 -11.933 4.021 1.00 85.06 324 GLU A CA 1
ATOM 2617 C C . GLU A 1 324 ? 13.928 -10.504 3.851 1.00 85.06 324 GLU A C 1
ATOM 2619 O O . GLU A 1 324 ? 14.732 -10.227 2.963 1.00 85.06 324 GLU A O 1
ATOM 2624 N N . SER A 1 325 ? 13.438 -9.606 4.704 1.00 86.62 325 SER A N 1
ATOM 2625 C CA . SER A 1 325 ? 14.050 -8.301 4.936 1.00 86.62 325 SER A CA 1
ATOM 2626 C C . SER A 1 325 ? 14.907 -8.407 6.191 1.00 86.62 325 SER A C 1
ATOM 2628 O O . SER A 1 325 ? 14.393 -8.712 7.269 1.00 86.62 325 SER A O 1
ATOM 2630 N N . HIS A 1 326 ? 16.210 -8.169 6.070 1.00 86.81 326 HIS A N 1
ATOM 2631 C CA . HIS A 1 326 ? 17.160 -8.327 7.169 1.00 86.81 326 HIS A CA 1
ATOM 2632 C C . HIS A 1 326 ? 18.217 -7.225 7.195 1.00 86.81 326 HIS A C 1
ATOM 2634 O O . HIS A 1 326 ? 18.405 -6.459 6.249 1.00 86.81 326 HIS A O 1
ATOM 2640 N N . ARG A 1 327 ? 18.940 -7.155 8.317 1.00 89.06 327 ARG A N 1
ATOM 2641 C CA . ARG A 1 327 ? 20.193 -6.402 8.439 1.00 89.06 327 ARG A CA 1
ATOM 2642 C C . ARG A 1 327 ? 21.357 -7.375 8.303 1.00 89.06 327 ARG A C 1
ATOM 2644 O O . ARG A 1 327 ? 21.343 -8.441 8.916 1.00 89.06 327 ARG A O 1
ATOM 2651 N N . ALA A 1 328 ? 22.363 -7.004 7.520 1.00 86.31 328 ALA A N 1
ATOM 2652 C CA . ALA A 1 328 ? 23.526 -7.845 7.234 1.00 86.31 328 ALA A CA 1
ATOM 2653 C C . ALA A 1 328 ? 24.827 -7.269 7.832 1.00 86.31 328 ALA A C 1
ATOM 2655 O O . ALA A 1 328 ? 25.889 -7.360 7.231 1.00 86.31 328 ALA A O 1
ATOM 2656 N N . SER A 1 329 ? 24.732 -6.647 9.010 1.00 81.19 329 SER A N 1
ATOM 2657 C CA . SER A 1 329 ? 25.884 -6.124 9.762 1.00 81.19 329 SER A CA 1
ATOM 2658 C C . SER A 1 329 ? 26.691 -7.266 10.413 1.00 81.19 329 SER A C 1
ATOM 2660 O O . SER A 1 329 ? 26.056 -8.200 10.920 1.00 81.19 329 SER A O 1
ATOM 2662 N N . PRO A 1 330 ? 28.041 -7.204 10.446 1.00 85.75 330 PRO A N 1
ATOM 2663 C CA . PRO A 1 330 ? 28.893 -6.068 10.063 1.00 85.75 330 PRO A CA 1
ATOM 2664 C C . PRO A 1 330 ? 29.282 -6.010 8.578 1.00 85.75 330 PRO A C 1
ATOM 2666 O O . PRO A 1 330 ? 29.869 -5.015 8.167 1.00 85.75 330 PRO A O 1
ATOM 2669 N N . GLU A 1 331 ? 28.960 -7.024 7.768 1.00 87.75 331 GLU A N 1
ATOM 2670 C CA . GLU A 1 331 ? 29.392 -7.085 6.359 1.00 87.75 331 GLU A CA 1
ATOM 2671 C C . GLU A 1 331 ? 28.799 -5.960 5.494 1.00 87.75 331 GLU A C 1
ATOM 2673 O O . GLU A 1 331 ? 29.384 -5.568 4.485 1.00 87.75 331 GLU A O 1
ATOM 2678 N N . PHE A 1 332 ? 27.641 -5.439 5.899 1.00 88.31 332 PHE A N 1
ATOM 2679 C CA . PHE A 1 332 ? 26.960 -4.300 5.293 1.00 88.31 332 PHE A CA 1
ATOM 2680 C C . PHE A 1 332 ? 26.576 -3.263 6.364 1.00 88.31 332 PHE A C 1
ATOM 2682 O O . PHE A 1 332 ? 26.380 -3.631 7.530 1.00 88.31 332 PHE A O 1
ATOM 2689 N N . PRO A 1 333 ? 26.401 -1.976 5.994 1.00 84.31 333 PRO A N 1
ATOM 2690 C CA . PRO A 1 333 ? 26.051 -0.919 6.943 1.00 84.31 333 PRO A CA 1
ATOM 2691 C C . PRO A 1 333 ? 24.802 -1.252 7.770 1.00 84.31 333 PRO A C 1
ATOM 2693 O O . PRO A 1 333 ? 23.794 -1.711 7.234 1.00 84.31 333 PRO A O 1
ATOM 2696 N N . GLN A 1 334 ? 24.825 -0.963 9.077 1.00 77.62 334 GLN A N 1
ATOM 2697 C CA . GLN A 1 334 ? 23.760 -1.361 10.015 1.00 77.62 334 GLN A CA 1
ATOM 2698 C C . GLN A 1 334 ? 22.366 -0.852 9.609 1.00 77.62 334 GLN A C 1
ATOM 2700 O O . GLN A 1 334 ? 21.357 -1.521 9.835 1.00 77.62 334 GLN A O 1
ATOM 2705 N N . ARG A 1 335 ? 22.303 0.329 8.984 1.00 78.06 335 ARG A N 1
ATOM 2706 C CA . ARG A 1 335 ? 21.055 0.952 8.518 1.00 78.06 335 ARG A CA 1
ATOM 2707 C C . ARG A 1 335 ? 20.663 0.573 7.091 1.00 78.06 335 ARG A C 1
ATOM 2709 O O . ARG A 1 335 ? 19.571 0.949 6.665 1.00 78.06 335 ARG A O 1
ATOM 2716 N N . GLN A 1 336 ? 21.473 -0.202 6.372 1.00 82.12 336 GLN A N 1
ATOM 2717 C CA . GLN A 1 336 ? 21.125 -0.687 5.039 1.00 82.12 336 GLN A CA 1
ATOM 2718 C C . GLN A 1 336 ? 20.115 -1.842 5.147 1.00 82.12 336 GLN A C 1
ATOM 2720 O O . GLN A 1 336 ? 20.366 -2.810 5.870 1.00 82.12 336 GLN A O 1
ATOM 2725 N N . PRO A 1 337 ? 18.927 -1.743 4.527 1.00 87.00 337 PRO A N 1
ATOM 2726 C CA . PRO A 1 337 ? 18.019 -2.878 4.431 1.00 87.00 337 PRO A CA 1
ATOM 2727 C C . PRO A 1 337 ? 18.536 -3.845 3.365 1.00 87.00 337 PRO A C 1
ATOM 2729 O O . PRO A 1 337 ? 18.967 -3.415 2.299 1.00 87.00 337 PRO A O 1
ATOM 2732 N N . CYS A 1 338 ? 18.487 -5.142 3.634 1.00 90.44 338 CYS A N 1
ATOM 2733 C CA . CYS A 1 338 ? 18.872 -6.185 2.690 1.00 90.44 338 CYS A CA 1
ATOM 2734 C C . CYS A 1 338 ? 17.688 -7.109 2.440 1.00 90.44 338 CYS A C 1
ATOM 2736 O O . CYS A 1 338 ? 16.947 -7.412 3.372 1.00 90.44 338 CYS A O 1
ATOM 2738 N N . TYR A 1 339 ? 17.549 -7.573 1.200 1.00 92.00 339 TYR A N 1
ATOM 2739 C CA . TYR A 1 339 ? 16.542 -8.560 0.830 1.00 92.00 339 TYR A CA 1
ATOM 2740 C C . TYR A 1 339 ? 17.183 -9.882 0.398 1.00 92.00 339 TYR A C 1
ATOM 2742 O O . TYR A 1 339 ? 18.285 -9.900 -0.157 1.00 92.00 339 TYR A O 1
ATOM 2750 N N . GLY A 1 340 ? 16.491 -10.992 0.638 1.00 90.62 340 GLY A N 1
ATOM 2751 C CA . GLY A 1 340 ? 16.894 -12.335 0.209 1.00 90.62 340 GLY A CA 1
ATOM 2752 C C . GLY A 1 340 ? 17.158 -13.258 1.392 1.00 90.62 340 GLY A C 1
ATOM 2753 O O . GLY A 1 340 ? 16.485 -13.161 2.412 1.00 90.62 340 GLY A O 1
ATOM 2754 N N . ARG A 1 341 ? 18.124 -14.170 1.258 1.00 90.81 341 ARG A N 1
ATOM 2755 C CA . ARG A 1 341 ? 18.622 -14.999 2.365 1.00 90.81 341 ARG A CA 1
ATOM 2756 C C . ARG A 1 341 ? 19.989 -14.495 2.792 1.00 90.81 341 ARG A C 1
ATOM 2758 O O . ARG A 1 341 ? 20.854 -14.313 1.946 1.00 90.81 341 ARG A O 1
ATOM 2765 N N . ARG A 1 342 ? 20.179 -14.251 4.090 1.00 90.94 342 ARG A N 1
ATOM 2766 C CA . ARG A 1 342 ? 21.442 -13.702 4.598 1.00 90.94 342 ARG A CA 1
ATOM 2767 C C . ARG A 1 342 ? 22.602 -14.686 4.454 1.00 90.94 342 ARG A C 1
ATOM 2769 O O . ARG A 1 342 ? 23.631 -14.307 3.914 1.00 90.94 342 ARG A O 1
ATOM 2776 N N . ASP A 1 343 ? 22.448 -15.903 4.969 1.00 90.00 343 ASP A N 1
ATOM 2777 C CA . ASP A 1 343 ? 23.529 -16.891 5.030 1.00 90.00 343 ASP A CA 1
ATOM 2778 C C . ASP A 1 343 ? 23.655 -17.651 3.706 1.00 90.00 343 ASP A C 1
ATOM 2780 O O . ASP A 1 343 ? 22.789 -18.451 3.346 1.00 90.00 343 ASP A O 1
ATOM 2784 N N . VAL A 1 344 ? 24.750 -17.411 2.984 1.00 89.25 344 VAL A N 1
ATOM 2785 C CA . VAL A 1 344 ? 25.011 -18.061 1.690 1.00 89.25 344 VAL A CA 1
ATOM 2786 C C . VAL A 1 344 ? 25.432 -19.524 1.826 1.00 89.25 344 VAL A C 1
ATOM 2788 O O . VAL A 1 344 ? 25.378 -20.258 0.843 1.00 89.25 344 VAL A O 1
ATOM 2791 N N . ASN A 1 345 ? 25.845 -19.961 3.018 1.00 86.19 345 ASN A N 1
ATOM 2792 C CA . ASN A 1 345 ? 26.215 -21.355 3.261 1.00 86.19 345 ASN A CA 1
ATOM 2793 C C . ASN A 1 345 ? 24.988 -22.227 3.556 1.00 86.19 345 ASN A C 1
ATOM 2795 O O . ASN A 1 345 ? 25.077 -23.453 3.507 1.00 86.19 345 ASN A O 1
ATOM 2799 N N . ASN A 1 346 ? 23.840 -21.605 3.839 1.00 85.25 346 ASN A N 1
ATOM 2800 C CA . ASN A 1 346 ? 22.582 -22.279 4.134 1.00 85.25 346 ASN A CA 1
ATOM 2801 C C . ASN A 1 346 ? 21.431 -21.713 3.288 1.00 85.25 346 ASN A C 1
ATOM 2803 O O . ASN A 1 346 ? 20.453 -21.149 3.785 1.00 85.25 346 ASN A O 1
ATOM 2807 N N . LEU A 1 347 ? 21.550 -21.884 1.974 1.00 81.75 347 LEU A N 1
ATOM 2808 C CA . LEU A 1 347 ? 20.549 -21.456 1.001 1.00 81.75 347 LEU A CA 1
ATOM 2809 C C . LEU A 1 347 ? 19.530 -22.568 0.745 1.00 81.75 347 LEU A C 1
ATOM 2811 O O . LEU A 1 347 ? 19.472 -23.153 -0.333 1.00 81.75 347 LEU A O 1
ATOM 2815 N N . GLN A 1 348 ? 18.704 -22.886 1.745 1.00 82.50 348 GLN A N 1
ATOM 2816 C CA . GLN A 1 348 ? 17.592 -23.817 1.533 1.00 82.50 348 GLN A CA 1
ATOM 2817 C C . GLN A 1 348 ? 16.707 -23.321 0.381 1.00 82.50 348 GLN A C 1
ATOM 2819 O O . GLN A 1 348 ? 16.107 -22.251 0.484 1.00 82.50 348 GLN A O 1
ATOM 2824 N N . PHE A 1 349 ? 16.611 -24.118 -0.689 1.00 91.81 349 PHE A N 1
ATOM 2825 C CA . PHE A 1 349 ? 15.803 -23.859 -1.893 1.00 91.81 349 PHE A CA 1
ATOM 2826 C C . PHE A 1 349 ? 16.261 -22.695 -2.783 1.00 91.81 349 PHE A C 1
ATOM 2828 O O . PHE A 1 349 ? 15.574 -22.373 -3.753 1.00 91.81 349 PHE A O 1
ATOM 2835 N N . PHE A 1 350 ? 17.385 -22.057 -2.461 1.00 94.12 350 PHE A N 1
ATOM 2836 C CA . PHE A 1 350 ? 17.948 -20.968 -3.249 1.00 94.12 350 PHE A CA 1
ATOM 2837 C C . PHE A 1 350 ? 19.337 -21.345 -3.758 1.00 94.12 350 PHE A C 1
ATOM 2839 O O . PHE A 1 350 ? 20.089 -22.069 -3.115 1.00 94.12 350 PHE A O 1
ATOM 2846 N N . GLU A 1 351 ? 19.691 -20.803 -4.911 1.00 94.44 351 GLU A N 1
ATOM 2847 C CA . GLU A 1 351 ? 20.994 -20.966 -5.535 1.00 94.44 351 GLU A CA 1
ATOM 2848 C C . GLU A 1 351 ? 21.637 -19.600 -5.715 1.00 94.44 351 GLU A C 1
ATOM 2850 O O . GLU A 1 351 ? 20.976 -18.642 -6.125 1.00 94.44 351 GLU A O 1
ATOM 2855 N N . LEU A 1 352 ? 22.931 -19.514 -5.419 1.00 95.25 352 LEU A N 1
ATOM 2856 C CA . LEU A 1 352 ? 23.716 -18.302 -5.595 1.00 95.25 352 LEU A CA 1
ATOM 2857 C C . LEU A 1 352 ? 24.673 -18.481 -6.771 1.00 95.25 352 LEU A C 1
ATOM 2859 O O . LEU A 1 352 ? 25.551 -19.338 -6.743 1.00 95.25 352 LEU A O 1
ATOM 2863 N N . HIS A 1 353 ? 24.520 -17.630 -7.776 1.00 94.88 353 HIS A N 1
ATOM 2864 C CA . HIS A 1 353 ? 25.318 -17.623 -8.998 1.00 94.88 353 HIS A CA 1
ATOM 2865 C C . HIS A 1 353 ? 26.124 -16.332 -9.077 1.00 94.88 353 HIS A C 1
ATOM 2867 O O . HIS A 1 353 ? 25.648 -15.271 -8.659 1.00 94.88 353 HIS A O 1
ATOM 2873 N N . LYS A 1 354 ? 27.338 -16.376 -9.629 1.00 95.12 354 LYS A N 1
ATOM 2874 C CA . LYS A 1 354 ? 28.090 -15.139 -9.870 1.00 95.12 354 LYS A CA 1
ATOM 2875 C C . LYS A 1 354 ? 27.505 -14.417 -11.073 1.00 95.12 354 LYS A C 1
ATOM 2877 O O . LYS A 1 354 ? 27.259 -15.011 -12.121 1.00 95.12 354 LYS A O 1
ATOM 2882 N N . PHE A 1 355 ? 27.337 -13.105 -10.957 1.00 92.75 355 PHE A N 1
ATOM 2883 C CA . PHE A 1 355 ? 26.802 -12.305 -12.059 1.00 92.75 355 PHE A CA 1
ATOM 2884 C C . PHE A 1 355 ? 27.760 -12.275 -13.261 1.00 92.75 355 PHE A C 1
ATOM 2886 O O . PHE A 1 355 ? 27.320 -12.161 -14.400 1.00 92.75 355 PHE A O 1
ATOM 2893 N N . SER A 1 356 ? 29.063 -12.465 -13.021 1.00 93.00 356 SER A N 1
ATOM 2894 C CA . SER A 1 356 ? 30.098 -12.581 -14.057 1.00 93.00 356 SER A CA 1
ATOM 2895 C C . SER A 1 356 ? 29.900 -13.761 -15.014 1.00 93.00 356 SER A C 1
ATOM 2897 O O . SER A 1 356 ? 30.442 -13.741 -16.113 1.00 93.00 356 SER A O 1
ATOM 2899 N N . GLU A 1 357 ? 29.141 -14.784 -14.612 1.00 92.69 357 GLU A N 1
ATOM 2900 C CA . GLU A 1 357 ? 28.859 -15.979 -15.423 1.00 92.69 357 GLU A CA 1
ATOM 2901 C C . GLU A 1 357 ? 27.653 -15.779 -16.358 1.00 92.69 357 GLU A C 1
ATOM 2903 O O . GLU A 1 357 ? 27.392 -16.601 -17.236 1.00 92.69 357 GLU A O 1
ATOM 2908 N N . GLN A 1 358 ? 26.918 -14.674 -16.198 1.00 93.00 358 GLN A N 1
ATOM 2909 C CA . GLN A 1 358 ? 25.764 -14.347 -17.028 1.00 93.00 358 GLN A CA 1
ATOM 2910 C C . GLN A 1 358 ? 26.199 -13.741 -18.367 1.00 93.00 358 GLN A C 1
ATOM 2912 O O . GLN A 1 358 ? 27.177 -12.998 -18.451 1.00 93.00 358 GLN A O 1
ATOM 2917 N N . LYS A 1 359 ? 25.416 -13.983 -19.427 1.00 92.81 359 LYS A N 1
ATOM 2918 C CA . LYS A 1 359 ? 25.684 -13.446 -20.780 1.00 92.81 359 LYS A CA 1
ATOM 2919 C C . LYS A 1 359 ? 25.657 -11.912 -20.858 1.00 92.81 359 LYS A C 1
ATOM 2921 O O . LYS A 1 359 ? 26.166 -11.344 -21.815 1.00 92.81 359 LYS A O 1
ATOM 2926 N N . PHE A 1 360 ? 25.054 -11.263 -19.867 1.00 93.00 360 PHE A N 1
ATOM 2927 C CA . PHE A 1 360 ? 24.886 -9.814 -19.743 1.00 93.00 360 PHE A CA 1
ATOM 2928 C C . PHE A 1 360 ? 25.676 -9.251 -18.549 1.00 93.00 360 PHE A C 1
ATOM 2930 O O . PHE A 1 360 ? 25.306 -8.229 -17.980 1.00 93.00 360 PHE A O 1
ATOM 2937 N N . SER A 1 361 ? 26.765 -9.910 -18.142 1.00 92.31 361 SER A N 1
ATOM 2938 C CA . SER A 1 361 ? 27.581 -9.511 -16.986 1.00 92.31 361 SER A CA 1
ATOM 2939 C C . SER A 1 361 ? 28.128 -8.075 -17.051 1.00 92.31 361 SER A C 1
ATOM 2941 O O . SER A 1 361 ? 28.371 -7.478 -16.005 1.00 92.31 361 SER A O 1
ATOM 2943 N N . GLY A 1 362 ? 28.268 -7.499 -18.253 1.00 92.81 362 GLY A N 1
ATOM 2944 C CA . GLY A 1 362 ? 28.694 -6.110 -18.469 1.00 92.81 362 GLY A CA 1
ATOM 2945 C C . GLY A 1 362 ? 27.633 -5.040 -18.179 1.00 92.81 362 GLY A C 1
ATOM 2946 O O . GLY A 1 362 ? 27.990 -3.874 -18.034 1.00 92.81 362 GLY A O 1
ATOM 2947 N N . ILE A 1 363 ? 26.356 -5.413 -18.020 1.00 95.25 363 ILE A N 1
ATOM 2948 C CA . ILE A 1 363 ? 25.245 -4.447 -17.959 1.00 95.25 363 ILE A CA 1
ATOM 2949 C C . ILE A 1 363 ? 25.362 -3.449 -16.799 1.00 95.25 363 ILE A C 1
ATOM 2951 O O . ILE A 1 363 ? 24.951 -2.300 -16.924 1.00 95.25 363 ILE A O 1
ATOM 2955 N N . GLU A 1 364 ? 25.952 -3.858 -15.673 1.00 94.44 364 GLU A N 1
ATOM 2956 C CA . GLU A 1 364 ? 26.173 -2.965 -14.529 1.00 94.44 364 GLU A CA 1
ATOM 2957 C C . GLU A 1 364 ? 27.208 -1.882 -14.837 1.00 94.44 364 GLU A C 1
ATOM 2959 O O . GLU A 1 364 ? 27.045 -0.732 -14.433 1.00 94.44 364 GLU A O 1
ATOM 2964 N N . ALA A 1 365 ? 28.265 -2.236 -15.571 1.00 94.44 365 ALA A N 1
ATOM 2965 C CA . ALA A 1 365 ? 29.268 -1.276 -16.007 1.00 94.44 365 ALA A CA 1
ATOM 2966 C C . ALA A 1 365 ? 28.671 -0.303 -17.032 1.00 94.44 365 ALA A C 1
ATOM 2968 O O . ALA A 1 365 ? 28.862 0.902 -16.890 1.00 94.44 365 ALA A O 1
ATOM 2969 N N . ASP A 1 366 ? 27.884 -0.804 -17.991 1.00 96.06 366 ASP A N 1
ATOM 2970 C CA . ASP A 1 366 ? 27.196 0.030 -18.985 1.00 96.06 366 ASP A CA 1
ATOM 2971 C C . ASP A 1 366 ? 26.246 1.036 -18.315 1.00 96.06 366 ASP A C 1
ATOM 2973 O O . ASP A 1 366 ? 26.273 2.229 -18.619 1.00 96.06 366 ASP A O 1
ATOM 2977 N N . LEU A 1 367 ? 25.438 0.583 -17.349 1.00 96.31 367 LEU A N 1
ATOM 2978 C CA . LEU A 1 367 ? 24.516 1.448 -16.611 1.00 96.31 367 LEU A CA 1
ATOM 2979 C C . LEU A 1 367 ? 25.242 2.556 -15.845 1.00 96.31 367 LEU A C 1
ATOM 2981 O O . LEU A 1 367 ? 24.846 3.718 -15.929 1.00 96.31 367 LEU A O 1
ATOM 2985 N N . ARG A 1 368 ? 26.314 2.216 -15.125 1.00 95.75 368 ARG A N 1
ATOM 2986 C CA . ARG A 1 368 ? 27.117 3.184 -14.361 1.00 95.75 368 ARG A CA 1
ATOM 2987 C C . ARG A 1 368 ? 27.860 4.154 -15.281 1.00 95.75 368 ARG A C 1
ATOM 2989 O O . ARG A 1 368 ? 27.917 5.348 -14.991 1.00 95.75 368 ARG A O 1
ATOM 2996 N N . HIS A 1 369 ? 28.362 3.671 -16.416 1.00 95.25 369 HIS A N 1
ATOM 2997 C CA . HIS A 1 369 ? 28.986 4.503 -17.439 1.00 95.25 369 HIS A CA 1
ATOM 2998 C C . HIS A 1 369 ? 28.007 5.539 -18.005 1.00 95.25 369 HIS A C 1
ATOM 3000 O O . HIS A 1 369 ? 28.307 6.734 -18.010 1.00 95.25 369 HIS A O 1
ATOM 3006 N N . TYR A 1 370 ? 26.818 5.110 -18.434 1.00 95.69 370 TYR A N 1
ATOM 3007 C CA . TYR A 1 370 ? 25.817 6.024 -18.984 1.00 95.69 370 TYR A CA 1
ATOM 3008 C C . TYR A 1 370 ? 25.204 6.947 -17.927 1.00 95.69 370 TYR A C 1
ATOM 3010 O O . TYR A 1 370 ? 24.844 8.079 -18.249 1.00 95.69 370 TYR A O 1
ATOM 3018 N N . ALA A 1 371 ? 25.122 6.511 -16.668 1.00 94.50 371 ALA A N 1
ATOM 3019 C CA . ALA A 1 371 ? 24.737 7.379 -15.560 1.00 94.50 371 ALA A CA 1
ATOM 3020 C C . ALA A 1 371 ? 25.749 8.516 -15.358 1.00 94.50 371 ALA A C 1
ATOM 3022 O O . ALA A 1 371 ? 25.368 9.685 -15.277 1.00 94.50 371 ALA A O 1
ATOM 3023 N N . PHE A 1 372 ? 27.043 8.187 -15.356 1.00 93.12 372 PHE A N 1
ATOM 3024 C CA . PHE A 1 372 ? 28.119 9.174 -15.297 1.00 93.12 372 PHE A CA 1
ATOM 3025 C C . PHE A 1 372 ? 28.096 10.133 -16.500 1.00 93.12 372 PHE A C 1
ATOM 3027 O O . PHE A 1 372 ? 28.258 11.344 -16.337 1.00 93.12 372 PHE A O 1
ATOM 3034 N N . GLU A 1 373 ? 27.839 9.619 -17.707 1.00 91.88 373 GLU A N 1
ATOM 3035 C CA . GLU A 1 373 ? 27.656 10.434 -18.915 1.00 91.88 373 GLU A CA 1
ATOM 3036 C C . GLU A 1 373 ? 26.510 11.448 -18.741 1.00 91.88 373 GLU A C 1
ATOM 3038 O O . GLU A 1 373 ? 26.678 12.627 -19.057 1.00 91.88 373 GLU A O 1
ATOM 3043 N N . ALA A 1 374 ? 25.367 11.011 -18.202 1.00 91.44 374 ALA A N 1
ATOM 3044 C CA . ALA A 1 374 ? 24.200 11.861 -17.975 1.00 91.44 374 ALA A CA 1
ATOM 3045 C C . ALA A 1 374 ? 24.479 12.978 -16.959 1.00 91.44 374 ALA A C 1
ATOM 3047 O O . ALA A 1 374 ? 24.167 14.141 -17.222 1.00 91.44 374 ALA A O 1
ATOM 3048 N N . ALA A 1 375 ? 25.101 12.642 -15.825 1.00 89.06 375 ALA A N 1
ATOM 3049 C CA . ALA A 1 375 ? 25.426 13.605 -14.774 1.00 89.06 375 ALA A CA 1
ATOM 3050 C C . ALA A 1 375 ? 26.367 14.710 -15.280 1.00 89.06 375 ALA A C 1
ATOM 3052 O O . ALA A 1 375 ? 26.146 15.893 -15.023 1.00 89.06 375 ALA A O 1
ATOM 3053 N N . ASN A 1 376 ? 27.359 14.362 -16.106 1.00 85.38 376 ASN A N 1
ATOM 3054 C CA . ASN A 1 376 ? 28.267 15.346 -16.701 1.00 85.38 376 ASN A CA 1
ATOM 3055 C C . ASN A 1 376 ? 27.581 16.307 -17.688 1.00 85.38 376 ASN A C 1
ATOM 3057 O O . ASN A 1 376 ? 28.105 17.391 -17.938 1.00 85.38 376 ASN A O 1
ATOM 3061 N N . GLN A 1 377 ? 26.415 15.949 -18.237 1.00 82.56 377 GLN A N 1
ATOM 3062 C CA . GLN A 1 377 ? 25.626 16.834 -19.103 1.00 82.56 377 GLN A CA 1
ATOM 3063 C C . GLN A 1 377 ? 24.706 17.793 -18.334 1.00 82.56 377 GLN A C 1
ATOM 3065 O O . GLN A 1 377 ? 24.215 18.755 -18.930 1.00 82.56 377 GLN A O 1
ATOM 3070 N N . LEU A 1 378 ? 24.463 17.534 -17.045 1.00 71.75 378 LEU A N 1
ATOM 3071 C CA . LEU A 1 378 ? 23.685 18.401 -16.154 1.00 71.75 378 LEU A CA 1
ATOM 3072 C C . LEU A 1 378 ? 24.530 19.543 -15.566 1.00 71.75 378 LEU A C 1
ATOM 3074 O O . LEU A 1 378 ? 23.981 20.544 -15.112 1.00 71.75 378 LEU A O 1
ATOM 3078 N N . ILE A 1 379 ? 25.862 19.436 -15.612 1.00 60.94 379 ILE A N 1
ATOM 3079 C CA . ILE A 1 379 ? 26.776 20.480 -15.138 1.00 60.94 379 ILE A CA 1
ATOM 3080 C C . ILE A 1 379 ? 26.865 21.597 -16.199 1.00 60.94 379 ILE A C 1
ATOM 3082 O O . ILE A 1 379 ? 27.264 21.328 -17.335 1.00 60.94 379 ILE A O 1
ATOM 3086 N N . PRO A 1 380 ? 26.540 22.865 -15.876 1.00 50.75 380 PRO A N 1
ATOM 3087 C CA . PRO A 1 380 ? 26.655 23.958 -16.836 1.00 50.75 380 PRO A CA 1
ATOM 3088 C C . PRO A 1 380 ? 28.125 24.191 -17.254 1.00 50.75 380 PRO A C 1
ATOM 3090 O O . PRO A 1 380 ? 29.022 24.077 -16.412 1.00 50.75 380 PRO A O 1
ATOM 3093 N N . PRO A 1 381 ? 28.396 24.604 -18.513 1.00 39.56 381 PRO A N 1
ATOM 3094 C CA . PRO A 1 381 ? 29.756 24.720 -19.068 1.00 39.56 381 PRO A CA 1
ATOM 3095 C C . PRO A 1 381 ? 30.716 25.596 -18.246 1.00 39.56 381 PRO A C 1
ATOM 3097 O O . PRO A 1 381 ? 31.923 25.386 -18.254 1.00 39.56 381 PRO A O 1
ATOM 3100 N N . VAL A 1 382 ? 30.184 26.557 -17.484 1.00 42.09 382 VAL A N 1
ATOM 3101 C CA . VAL A 1 382 ? 30.964 27.521 -16.688 1.00 42.09 382 VAL A CA 1
ATOM 3102 C C . VAL A 1 382 ? 31.655 26.873 -15.472 1.00 42.09 382 VAL A C 1
ATOM 3104 O O . VAL A 1 382 ? 32.594 27.442 -14.920 1.00 42.09 382 VAL A O 1
ATOM 3107 N N . ALA A 1 383 ? 31.233 25.677 -15.046 1.00 40.84 383 ALA A N 1
ATOM 3108 C CA . ALA A 1 383 ? 31.836 24.978 -13.908 1.00 40.84 383 ALA A CA 1
ATOM 3109 C C . ALA A 1 383 ? 33.023 24.067 -14.288 1.00 40.84 383 ALA A C 1
ATOM 3111 O O . ALA A 1 383 ? 33.804 23.707 -13.406 1.00 40.84 383 ALA A O 1
ATOM 3112 N N . GLN A 1 384 ? 33.195 23.722 -15.571 1.00 40.69 384 GLN A N 1
ATOM 3113 C CA . GLN A 1 384 ? 34.286 22.845 -16.023 1.00 40.69 384 GLN A CA 1
ATOM 3114 C C . GLN A 1 384 ? 35.658 23.542 -16.004 1.00 40.69 384 GLN A C 1
ATOM 3116 O O . GLN A 1 384 ? 36.651 22.901 -15.662 1.00 40.69 384 GLN A O 1
ATOM 3121 N N . ASP A 1 385 ? 35.715 24.860 -16.228 1.00 36.41 385 ASP A N 1
ATOM 3122 C CA . ASP A 1 385 ? 36.980 25.616 -16.228 1.00 36.41 385 ASP A CA 1
ATOM 3123 C C . ASP A 1 385 ? 37.604 25.791 -14.832 1.00 36.41 385 ASP A C 1
ATOM 3125 O O . ASP A 1 385 ? 38.812 25.976 -14.712 1.00 36.41 385 ASP A O 1
ATOM 3129 N N . ARG A 1 386 ? 36.828 25.672 -13.744 1.00 39.09 386 ARG A N 1
ATOM 3130 C CA . ARG A 1 386 ? 37.361 25.843 -12.375 1.00 39.09 386 ARG A CA 1
ATOM 3131 C C . ARG A 1 386 ? 37.962 24.577 -11.765 1.00 39.09 386 ARG A C 1
ATOM 3133 O O . ARG A 1 386 ? 38.652 24.666 -10.752 1.00 39.09 386 ARG A O 1
ATOM 3140 N N . MET A 1 387 ? 37.721 23.402 -12.349 1.00 33.56 387 MET A N 1
ATOM 3141 C CA . MET A 1 387 ? 38.257 22.138 -11.822 1.00 33.56 387 MET A CA 1
ATOM 3142 C C . MET A 1 387 ? 39.662 21.804 -12.348 1.00 33.56 387 MET A C 1
ATOM 3144 O O . MET A 1 387 ? 40.335 20.968 -11.751 1.00 33.56 387 MET A O 1
ATOM 3148 N N . ALA A 1 388 ? 40.138 22.484 -13.396 1.00 33.94 388 ALA A N 1
ATOM 3149 C CA . ALA A 1 388 ? 41.483 22.291 -13.945 1.00 33.94 388 ALA A CA 1
ATOM 3150 C C . ALA A 1 388 ? 42.592 23.056 -13.185 1.00 33.94 388 ALA A C 1
ATOM 3152 O O . ALA A 1 388 ? 43.766 22.711 -13.311 1.00 33.94 388 ALA A O 1
ATOM 3153 N N . GLU A 1 389 ? 42.253 24.056 -12.361 1.00 31.19 389 GLU A N 1
ATOM 3154 C CA . GLU A 1 389 ? 43.249 24.900 -11.669 1.00 31.19 389 GLU A CA 1
ATOM 3155 C C . GLU A 1 389 ? 43.620 24.429 -10.249 1.00 31.19 389 GLU A C 1
ATOM 3157 O O . GLU A 1 389 ? 44.612 24.887 -9.688 1.00 31.19 389 GLU A O 1
ATOM 3162 N N . HIS A 1 390 ? 42.903 23.464 -9.662 1.00 34.41 390 HIS A N 1
ATOM 3163 C CA . HIS A 1 390 ? 43.143 23.037 -8.272 1.00 34.41 390 HIS A CA 1
ATOM 3164 C C . HIS A 1 390 ? 44.250 21.978 -8.078 1.00 34.41 390 HIS A C 1
ATOM 3166 O O . HIS A 1 390 ? 44.506 21.561 -6.949 1.00 34.41 390 HIS A O 1
ATOM 3172 N N . SER A 1 391 ? 44.943 21.564 -9.144 1.00 30.25 391 SER A N 1
ATOM 3173 C CA . SER A 1 391 ? 46.059 20.598 -9.095 1.00 30.25 391 SER A CA 1
ATOM 3174 C C . SER A 1 391 ? 47.460 21.226 -9.064 1.00 30.25 391 SER A C 1
ATOM 3176 O O . SER A 1 391 ? 48.452 20.501 -9.029 1.00 30.25 391 SER A O 1
ATOM 3178 N N . ALA A 1 392 ? 47.578 22.554 -9.016 1.00 32.41 392 ALA A N 1
ATOM 3179 C CA . ALA A 1 392 ? 48.862 23.227 -8.857 1.00 32.41 392 ALA A CA 1
ATOM 3180 C C . ALA A 1 392 ? 48.742 24.353 -7.830 1.00 32.41 392 ALA A C 1
ATOM 3182 O O . ALA A 1 392 ? 48.144 25.380 -8.108 1.00 32.41 392 ALA A O 1
ATOM 3183 N N . VAL A 1 393 ? 49.321 24.122 -6.649 1.00 31.66 393 VAL A N 1
ATOM 3184 C CA . VAL A 1 393 ? 49.840 25.075 -5.644 1.00 31.66 393 VAL A CA 1
ATOM 3185 C C . VAL A 1 393 ? 49.538 24.492 -4.267 1.00 31.66 393 VAL A C 1
ATOM 3187 O O . VAL A 1 393 ? 48.565 24.821 -3.600 1.00 31.66 393 VAL A O 1
ATOM 3190 N N . CYS A 1 394 ? 50.414 23.594 -3.824 1.00 24.55 394 CYS A N 1
ATOM 3191 C CA . CYS A 1 394 ? 50.626 23.392 -2.399 1.00 24.55 394 CYS A CA 1
ATOM 3192 C C . CYS A 1 394 ? 52.071 22.942 -2.168 1.00 24.55 394 CYS A C 1
ATOM 3194 O O . CYS A 1 394 ? 52.360 21.778 -1.906 1.00 24.55 394 CYS A O 1
ATOM 3196 N N . SER A 1 395 ? 53.006 23.885 -2.282 1.00 26.78 395 SER A N 1
ATOM 3197 C CA . SER A 1 395 ? 54.350 23.721 -1.735 1.00 26.78 395 SER A CA 1
ATOM 3198 C C . SER A 1 395 ? 54.806 25.010 -1.059 1.00 26.78 395 SER A C 1
ATOM 3200 O O . SER A 1 395 ? 54.958 26.034 -1.714 1.00 26.78 395 SER A O 1
ATOM 3202 N N . HIS A 1 396 ? 55.091 24.884 0.239 1.00 26.28 396 HIS A N 1
ATOM 3203 C CA . HIS A 1 396 ? 55.921 25.765 1.070 1.00 26.28 396 HIS A CA 1
ATOM 3204 C C . HIS A 1 396 ? 55.331 27.125 1.486 1.00 26.28 396 HIS A C 1
ATOM 3206 O O . HIS A 1 396 ? 55.370 28.101 0.751 1.00 26.28 396 HIS A O 1
ATOM 3212 N N . SER A 1 397 ? 54.992 27.262 2.771 1.00 26.50 397 SER A N 1
ATOM 3213 C CA . SER A 1 397 ? 55.900 27.885 3.754 1.00 26.50 397 SER A CA 1
ATOM 3214 C C . SER A 1 397 ? 55.251 28.004 5.143 1.00 26.50 397 SER A C 1
ATOM 3216 O O . SER A 1 397 ? 54.064 28.270 5.297 1.00 26.50 397 SER A O 1
ATOM 3218 N N . ARG A 1 398 ? 56.068 27.746 6.170 1.00 27.11 398 ARG A N 1
ATOM 3219 C CA . ARG A 1 398 ? 55.811 28.015 7.594 1.00 27.11 398 ARG A CA 1
ATOM 3220 C C . ARG A 1 398 ? 55.966 29.519 7.873 1.00 27.11 398 ARG A C 1
ATOM 3222 O O . ARG A 1 398 ? 56.844 30.117 7.262 1.00 27.11 398 ARG A O 1
ATOM 3229 N N . ILE A 1 399 ? 55.292 30.033 8.915 1.00 28.58 399 ILE A N 1
ATOM 3230 C CA . ILE A 1 399 ? 55.869 30.676 10.133 1.00 28.58 399 ILE A CA 1
ATOM 3231 C C . ILE A 1 399 ? 54.853 31.623 10.821 1.00 28.58 399 ILE A C 1
ATOM 3233 O O . ILE A 1 399 ? 54.397 32.558 10.183 1.00 28.58 399 ILE A O 1
ATOM 3237 N N . ARG A 1 400 ? 54.619 31.357 12.132 1.00 25.88 400 ARG A N 1
ATOM 3238 C CA . ARG A 1 400 ? 54.377 32.237 13.326 1.00 25.88 400 ARG A CA 1
ATOM 3239 C C . ARG A 1 400 ? 53.374 33.405 13.222 1.00 25.88 400 ARG A C 1
ATOM 3241 O O . ARG A 1 400 ? 53.310 34.073 12.213 1.00 25.88 400 ARG A O 1
ATOM 3248 N N . SER A 1 401 ? 52.668 33.879 14.249 1.00 27.31 401 SER A N 1
ATOM 3249 C CA . SER A 1 401 ? 52.414 33.626 15.686 1.00 27.31 401 SER A CA 1
ATOM 3250 C C . SER A 1 401 ? 51.493 34.796 16.110 1.00 27.31 401 SER A C 1
ATOM 3252 O O . SER A 1 401 ? 51.671 35.873 15.548 1.00 27.31 401 SER A O 1
ATOM 3254 N N . VAL A 1 402 ? 50.539 34.665 17.042 1.00 27.73 402 VAL A N 1
ATOM 3255 C CA . VAL A 1 402 ? 50.543 35.305 18.388 1.00 27.73 402 VAL A CA 1
ATOM 3256 C C . VAL A 1 402 ? 49.097 35.278 18.933 1.00 27.73 402 VAL A C 1
ATOM 3258 O O . VAL A 1 402 ? 48.210 35.767 18.245 1.00 27.73 402 VAL A O 1
ATOM 3261 N N . LEU A 1 403 ? 48.929 34.646 20.111 1.00 29.44 403 LEU A N 1
ATOM 3262 C CA . LEU A 1 403 ? 48.179 35.013 21.345 1.00 29.44 403 LEU A CA 1
ATOM 3263 C C . LEU A 1 403 ? 46.803 35.739 21.203 1.00 29.44 403 LEU A C 1
ATOM 3265 O O . LEU A 1 403 ? 46.670 36.648 20.404 1.00 29.44 403 LEU A O 1
ATOM 3269 N N . ASP A 1 404 ? 45.744 35.483 21.987 1.00 26.17 404 ASP A N 1
ATOM 3270 C CA . ASP A 1 404 ? 45.716 35.070 23.395 1.00 26.17 404 ASP A CA 1
ATOM 3271 C C . ASP A 1 404 ? 44.310 34.618 23.896 1.00 26.17 404 ASP A C 1
ATOM 3273 O O . ASP A 1 404 ? 43.284 35.095 23.418 1.00 26.17 404 ASP A O 1
ATOM 3277 N N . THR A 1 405 ? 44.335 33.696 24.871 1.00 29.39 405 THR A N 1
ATOM 3278 C CA . THR A 1 405 ? 43.469 33.494 26.068 1.00 29.39 405 THR A CA 1
ATOM 3279 C C . THR A 1 405 ? 41.919 33.567 26.029 1.00 29.39 405 THR A C 1
ATOM 3281 O O . THR A 1 405 ? 41.316 34.630 25.987 1.00 29.39 405 THR A O 1
ATOM 3284 N N . SER A 1 406 ? 41.219 32.451 26.320 1.00 30.52 406 SER A N 1
ATOM 3285 C CA . SER A 1 406 ? 40.879 31.973 27.692 1.00 30.52 406 SER A CA 1
ATOM 3286 C C . SER A 1 406 ? 39.645 31.034 27.762 1.00 30.52 406 SER A C 1
ATOM 3288 O O . SER A 1 406 ? 38.502 31.401 27.519 1.00 30.52 406 SER A O 1
ATOM 3290 N N . THR A 1 407 ? 39.938 29.789 28.136 1.00 33.06 407 THR A N 1
ATOM 3291 C CA . THR A 1 407 ? 39.106 28.642 28.570 1.00 33.06 407 THR A CA 1
ATOM 3292 C C . THR A 1 407 ? 38.508 28.858 29.990 1.00 33.06 407 THR A C 1
ATOM 3294 O O . THR A 1 407 ? 39.000 29.763 30.663 1.00 33.06 407 THR A O 1
ATOM 3297 N N . PRO A 1 408 ? 37.544 28.051 30.530 1.00 37.62 408 PRO A N 1
ATOM 3298 C CA . PRO A 1 408 ? 37.598 26.577 30.559 1.00 37.62 408 PRO A CA 1
ATOM 3299 C C . PRO A 1 408 ? 36.266 25.809 30.395 1.00 37.62 408 PRO A C 1
ATOM 3301 O O . PRO A 1 408 ? 35.319 25.967 31.157 1.00 37.62 408 PRO A O 1
ATOM 3304 N N . CYS A 1 409 ? 36.270 24.836 29.478 1.00 34.81 409 CYS A N 1
ATOM 3305 C CA . CYS A 1 409 ? 35.236 23.807 29.307 1.00 34.81 409 CYS A CA 1
ATOM 3306 C C . CYS A 1 409 ? 35.776 22.407 29.686 1.00 34.81 409 CYS A C 1
ATOM 3308 O O . CYS A 1 409 ? 35.576 21.427 28.976 1.00 34.81 409 CYS A O 1
ATOM 3310 N N . VAL A 1 410 ? 36.529 22.314 30.792 1.00 36.22 410 VAL A N 1
ATOM 3311 C CA . VAL A 1 410 ? 37.233 21.075 31.209 1.00 36.22 410 VAL A CA 1
ATOM 3312 C C . VAL A 1 410 ? 36.571 20.383 32.416 1.00 36.22 410 VAL A C 1
ATOM 3314 O O . VAL A 1 410 ? 37.041 19.350 32.872 1.00 36.22 410 VAL A O 1
ATOM 3317 N N . LEU A 1 411 ? 35.423 20.867 32.905 1.00 35.78 411 LEU A N 1
ATOM 3318 C CA . LEU A 1 411 ? 34.700 20.195 34.000 1.00 35.78 411 LEU A CA 1
ATOM 3319 C C . LEU A 1 411 ? 33.622 19.189 33.561 1.00 35.78 411 LEU A C 1
ATOM 3321 O O . LEU A 1 411 ? 33.112 18.461 34.405 1.00 35.78 411 LEU A O 1
ATOM 3325 N N . TYR A 1 412 ? 33.289 19.095 32.270 1.00 38.22 412 TYR A N 1
ATOM 3326 C CA . TYR A 1 412 ? 32.174 18.248 31.813 1.00 38.22 412 TYR A CA 1
ATOM 3327 C C . TYR A 1 412 ? 32.591 16.858 31.308 1.00 38.22 412 TYR A C 1
ATOM 3329 O O . TYR A 1 412 ? 31.780 15.937 31.276 1.00 38.22 412 TYR A O 1
ATOM 3337 N N . THR A 1 413 ? 33.864 16.667 30.959 1.00 39.84 413 THR A N 1
ATOM 3338 C CA . THR A 1 413 ? 34.360 15.404 30.385 1.00 39.84 413 THR A CA 1
ATOM 3339 C C . THR A 1 413 ? 34.949 14.444 31.420 1.00 39.84 413 THR A C 1
ATOM 3341 O O . THR A 1 413 ? 35.053 13.253 31.146 1.00 39.84 413 THR A O 1
ATOM 3344 N N . LEU A 1 414 ? 35.260 14.912 32.634 1.00 36.06 414 LEU A N 1
ATOM 3345 C CA . LEU A 1 414 ? 35.804 14.073 33.714 1.00 36.06 414 LEU A CA 1
ATOM 3346 C C . LEU A 1 414 ? 34.738 13.480 34.653 1.00 36.06 414 LEU A C 1
ATOM 3348 O O . LEU A 1 414 ? 35.007 12.473 35.298 1.00 36.06 414 LEU A O 1
ATOM 3352 N N . VAL A 1 415 ? 33.517 14.027 34.688 1.00 43.41 415 VAL A N 1
ATOM 3353 C CA . VAL A 1 415 ? 32.414 13.481 35.511 1.00 43.41 415 VAL A CA 1
ATOM 3354 C C . VAL A 1 415 ? 31.664 12.352 34.787 1.00 43.41 415 VAL A C 1
ATOM 3356 O O . VAL A 1 415 ? 31.245 11.388 35.420 1.00 43.41 415 VAL A O 1
ATOM 3359 N N . MET A 1 416 ? 31.588 12.388 33.452 1.00 39.22 416 MET A N 1
ATOM 3360 C CA . MET A 1 416 ? 30.935 11.333 32.657 1.00 39.22 416 MET A CA 1
ATOM 3361 C C . MET A 1 416 ? 31.775 10.054 32.510 1.00 39.22 416 MET A C 1
ATOM 3363 O O . MET A 1 416 ? 31.222 8.980 32.295 1.00 39.22 416 MET A O 1
ATOM 3367 N N . LEU A 1 417 ? 33.099 10.137 32.675 1.00 35.38 417 LEU A N 1
ATOM 3368 C CA . LEU A 1 417 ? 33.998 8.976 32.616 1.00 35.38 417 LEU A CA 1
ATOM 3369 C C . LEU A 1 417 ? 34.177 8.267 33.970 1.00 35.38 417 LEU A C 1
ATOM 3371 O O . LEU A 1 417 ? 34.645 7.133 33.999 1.00 35.38 417 LEU A O 1
ATOM 3375 N N . LEU A 1 418 ? 33.755 8.890 35.078 1.00 35.25 418 LEU A N 1
ATOM 3376 C CA . LEU A 1 418 ? 33.818 8.306 36.426 1.00 35.25 418 LEU A CA 1
ATOM 3377 C C . LEU A 1 418 ? 32.491 7.700 36.913 1.00 35.25 418 LEU A C 1
ATOM 3379 O O . LEU A 1 418 ? 32.476 7.061 37.959 1.00 35.25 418 LEU A O 1
ATOM 3383 N N . TRP A 1 419 ? 31.404 7.816 36.143 1.00 32.97 419 TRP A N 1
ATOM 3384 C CA . TRP A 1 419 ? 30.130 7.142 36.446 1.00 32.97 419 TRP A CA 1
ATOM 3385 C C . TRP A 1 419 ? 29.941 5.819 35.682 1.00 32.97 419 TRP A C 1
ATOM 3387 O O . TRP A 1 419 ? 29.122 4.990 36.057 1.00 32.97 419 TRP A O 1
ATOM 3397 N N . VAL A 1 420 ? 30.754 5.570 34.649 1.00 32.84 420 VAL A N 1
ATOM 3398 C CA . VAL A 1 420 ? 30.698 4.340 33.829 1.00 32.84 420 VAL A CA 1
ATOM 3399 C C . VAL A 1 420 ? 31.594 3.218 34.389 1.00 32.84 420 VAL A C 1
ATOM 3401 O O . VAL A 1 420 ? 31.549 2.089 33.912 1.00 32.84 420 VAL A O 1
ATOM 3404 N N . VAL A 1 421 ? 32.372 3.479 35.448 1.00 33.19 421 VAL A N 1
ATOM 3405 C CA . VAL A 1 421 ? 33.349 2.514 36.002 1.00 33.19 421 VAL A CA 1
ATOM 3406 C C . VAL A 1 421 ? 32.974 1.991 37.404 1.00 33.19 421 VAL A C 1
ATOM 3408 O O . VAL A 1 421 ? 33.721 1.209 37.977 1.00 33.19 421 VAL A O 1
ATOM 3411 N N . SER A 1 422 ? 31.799 2.317 37.963 1.00 34.28 422 SER A N 1
ATOM 3412 C CA . SER A 1 422 ? 31.388 1.801 39.289 1.00 34.28 422 SER A CA 1
ATOM 3413 C C . SER A 1 422 ? 30.235 0.791 39.289 1.00 34.28 422 SER A C 1
ATOM 3415 O O . SER A 1 422 ? 29.581 0.624 40.319 1.00 34.28 422 SER A O 1
ATOM 3417 N N . SER A 1 423 ? 29.943 0.100 38.185 1.00 33.53 423 SER A N 1
ATOM 3418 C CA . SER A 1 423 ? 28.923 -0.964 38.207 1.00 33.53 423 SER A CA 1
ATOM 3419 C C . SER A 1 423 ? 29.167 -2.088 37.200 1.00 33.53 423 SER A C 1
ATOM 3421 O O . SER A 1 423 ? 28.246 -2.453 36.486 1.00 33.53 423 SER A O 1
ATOM 3423 N N . VAL A 1 424 ? 30.377 -2.664 37.142 1.00 30.77 424 VAL A N 1
ATOM 3424 C CA . VAL A 1 424 ? 30.582 -4.032 36.610 1.00 30.77 424 VAL A CA 1
ATOM 3425 C C . VAL A 1 424 ? 31.791 -4.699 37.296 1.00 30.77 424 VAL A C 1
ATOM 3427 O O . VAL A 1 424 ? 32.884 -4.137 37.251 1.00 30.77 424 VAL A O 1
ATOM 3430 N N . HIS A 1 425 ? 31.573 -5.920 37.813 1.00 28.11 425 HIS A N 1
ATOM 3431 C CA . HIS A 1 425 ? 32.367 -6.816 38.698 1.00 28.11 425 HIS A CA 1
ATOM 3432 C C . HIS A 1 425 ? 31.862 -6.739 40.150 1.00 28.11 425 HIS A C 1
ATOM 3434 O O . HIS A 1 425 ? 32.064 -5.730 40.808 1.00 28.11 425 HIS A O 1
ATOM 3440 N N . ASP A 1 426 ? 31.128 -7.697 40.721 1.00 26.03 426 ASP A N 1
ATOM 3441 C CA . ASP A 1 426 ? 31.029 -9.141 40.490 1.00 26.03 426 ASP A CA 1
ATOM 3442 C C . ASP A 1 426 ? 29.597 -9.643 40.756 1.00 26.03 426 ASP A C 1
ATOM 3444 O O . ASP A 1 426 ? 28.966 -9.240 41.729 1.00 26.03 426 ASP A O 1
ATOM 3448 N N . ILE A 1 427 ? 29.102 -10.550 39.911 1.00 26.12 427 ILE A N 1
ATOM 3449 C CA . ILE A 1 427 ? 28.718 -11.930 40.262 1.00 26.12 427 ILE A CA 1
ATOM 3450 C C . ILE A 1 427 ? 28.281 -12.600 38.957 1.00 26.12 427 ILE A C 1
ATOM 3452 O O . ILE A 1 427 ? 27.247 -12.296 38.365 1.00 26.12 427 ILE A O 1
ATOM 3456 N N . ALA A 1 428 ? 29.111 -13.538 38.517 1.00 27.77 428 ALA A N 1
ATOM 3457 C CA . ALA A 1 428 ? 28.695 -14.613 37.646 1.00 27.77 428 ALA A CA 1
ATOM 3458 C C . ALA A 1 428 ? 27.797 -15.560 38.453 1.00 27.77 428 ALA A C 1
ATOM 3460 O O . ALA A 1 428 ? 28.239 -16.120 39.453 1.00 27.77 428 ALA A O 1
ATOM 3461 N N . SER A 1 429 ? 26.549 -15.741 38.033 1.00 28.14 429 SER A N 1
ATOM 3462 C CA . SER A 1 429 ? 25.853 -17.034 37.995 1.00 28.14 429 SER A CA 1
ATOM 3463 C C . SER A 1 429 ? 24.384 -16.828 37.633 1.00 28.14 429 SER A C 1
ATOM 3465 O O . SER A 1 429 ? 23.760 -15.854 38.034 1.00 28.14 429 SER A O 1
ATOM 3467 N N . THR A 1 430 ? 23.854 -17.824 36.930 1.00 25.53 430 THR A N 1
ATOM 3468 C CA . THR A 1 430 ? 22.448 -18.070 36.585 1.00 25.53 430 THR A CA 1
ATOM 3469 C C . THR A 1 430 ? 21.917 -17.426 35.298 1.00 25.53 430 THR A C 1
ATOM 3471 O O . THR A 1 430 ? 22.001 -16.233 35.034 1.00 25.53 430 THR A O 1
ATOM 3474 N N . SER A 1 431 ? 21.450 -18.342 34.458 1.00 34.69 431 SER A N 1
ATOM 3475 C CA . SER A 1 431 ? 20.758 -18.234 33.183 1.00 34.69 431 SER A CA 1
ATOM 3476 C C . SER A 1 431 ? 19.311 -17.773 33.350 1.00 34.69 431 SER A C 1
ATOM 3478 O O . SER A 1 431 ? 18.658 -18.311 34.232 1.00 34.69 431 SER A O 1
ATOM 3480 N N . GLU A 1 432 ? 18.805 -16.920 32.452 1.00 29.50 432 GLU A N 1
ATOM 3481 C CA . GLU A 1 432 ? 17.376 -16.758 32.075 1.00 29.50 432 GLU A CA 1
ATOM 3482 C C . GLU A 1 432 ? 17.315 -15.751 30.897 1.00 29.50 432 GLU A C 1
ATOM 3484 O O . GLU A 1 432 ? 17.757 -14.614 31.014 1.00 29.50 432 GLU A O 1
ATOM 3489 N N . SER A 1 433 ? 17.206 -16.204 29.642 1.00 31.55 433 SER A N 1
ATOM 3490 C CA . SER A 1 433 ? 15.994 -16.473 28.838 1.00 31.55 433 SER A CA 1
ATOM 3491 C C . SER A 1 433 ? 15.251 -15.230 28.310 1.00 31.55 433 SER A C 1
ATOM 3493 O O . SER A 1 433 ? 14.503 -14.558 29.012 1.00 31.55 433 SER A O 1
ATOM 3495 N N . LEU A 1 434 ? 15.453 -15.007 27.007 1.00 27.78 434 LEU A N 1
ATOM 3496 C CA . LEU A 1 434 ? 14.651 -14.239 26.045 1.00 27.78 434 LEU A CA 1
ATOM 3497 C C . LEU A 1 434 ? 13.246 -14.874 25.824 1.00 27.78 434 LEU A C 1
ATOM 3499 O O . LEU A 1 434 ? 13.026 -16.014 26.235 1.00 27.78 434 LEU A O 1
ATOM 3503 N N . PRO A 1 435 ? 12.291 -14.153 25.196 1.00 27.64 435 PRO A N 1
ATOM 3504 C CA . PRO A 1 435 ? 10.845 -14.333 25.373 1.00 27.64 435 PRO A CA 1
ATOM 3505 C C . PRO A 1 435 ? 10.265 -15.658 24.853 1.00 27.64 435 PRO A C 1
ATOM 3507 O O . PRO A 1 435 ? 10.565 -16.118 23.749 1.00 27.64 435 PRO A O 1
ATOM 3510 N N . LEU A 1 436 ? 9.361 -16.228 25.660 1.00 28.47 436 LEU A N 1
ATOM 3511 C CA . LEU A 1 436 ? 8.567 -17.419 25.368 1.00 28.47 436 LEU A CA 1
ATOM 3512 C C . LEU A 1 436 ? 7.619 -17.188 24.180 1.00 28.47 436 LEU A C 1
ATOM 3514 O O . LEU A 1 436 ? 6.528 -16.638 24.320 1.00 28.47 436 LEU A O 1
ATOM 3518 N N . SER A 1 437 ? 8.005 -17.667 23.001 1.00 28.91 437 SER A N 1
ATOM 3519 C CA . SER A 1 437 ? 7.041 -18.018 21.940 1.00 28.91 437 SER A CA 1
ATOM 3520 C C . SER A 1 437 ? 7.441 -19.247 21.118 1.00 28.91 437 SER A C 1
ATOM 3522 O O . SER A 1 437 ? 6.681 -19.654 20.250 1.00 28.91 437 SER A O 1
ATOM 3524 N N . ILE A 1 438 ? 8.608 -19.866 21.359 1.00 28.50 438 ILE A N 1
ATOM 3525 C CA . ILE A 1 438 ? 9.087 -21.046 20.603 1.00 28.50 438 ILE A CA 1
ATOM 3526 C C . ILE A 1 438 ? 9.922 -21.988 21.507 1.00 28.50 438 ILE A C 1
ATOM 3528 O O . ILE A 1 438 ? 11.009 -22.413 21.135 1.00 28.50 438 ILE A O 1
ATOM 3532 N N . VAL A 1 439 ? 9.458 -22.307 22.727 1.00 26.33 439 VAL A N 1
ATOM 3533 C CA . VAL A 1 439 ? 10.087 -23.359 23.578 1.00 26.33 439 VAL A CA 1
ATOM 3534 C C . VAL A 1 439 ? 9.068 -24.299 24.253 1.00 26.33 439 VAL A C 1
ATOM 3536 O O . VAL A 1 439 ? 9.452 -25.203 24.981 1.00 26.33 439 VAL A O 1
ATOM 3539 N N . HIS A 1 440 ? 7.768 -24.222 23.952 1.00 27.06 440 HIS A N 1
ATOM 3540 C CA . HIS A 1 440 ? 6.790 -25.129 24.581 1.00 27.06 440 HIS A CA 1
ATOM 3541 C C . HIS A 1 440 ? 6.634 -26.515 23.925 1.00 27.06 440 HIS A C 1
ATOM 3543 O O . HIS A 1 440 ? 5.681 -27.225 24.222 1.00 27.06 440 HIS A O 1
ATOM 3549 N N . LEU A 1 441 ? 7.586 -26.946 23.086 1.00 30.98 441 LEU A N 1
ATOM 3550 C CA . LEU A 1 441 ? 7.632 -28.333 22.596 1.00 30.98 441 LEU A CA 1
ATOM 3551 C C . LEU A 1 441 ? 8.549 -29.258 23.406 1.00 30.98 441 LEU A C 1
ATOM 3553 O O . LEU A 1 441 ? 8.481 -30.464 23.204 1.00 30.98 441 LEU A O 1
ATOM 3557 N N . PHE A 1 442 ? 9.368 -28.754 24.337 1.00 31.56 442 PHE A N 1
ATOM 3558 C CA . PHE A 1 442 ? 10.273 -29.620 25.102 1.00 31.56 442 PHE A CA 1
ATOM 3559 C C . PHE A 1 442 ? 10.601 -29.080 26.497 1.00 31.56 442 PHE A C 1
ATOM 3561 O O . PHE A 1 442 ? 11.760 -28.814 26.767 1.00 31.56 442 PHE A O 1
ATOM 3568 N N . THR A 1 443 ? 9.616 -28.973 27.393 1.00 31.14 443 THR A N 1
ATOM 3569 C CA . THR A 1 443 ? 9.827 -29.123 28.851 1.00 31.14 443 THR A CA 1
ATOM 3570 C C . THR A 1 443 ? 8.489 -29.339 29.565 1.00 31.14 443 THR A C 1
ATOM 3572 O O . THR A 1 443 ? 7.901 -28.412 30.111 1.00 31.14 443 THR A O 1
ATOM 3575 N N . ASN A 1 444 ? 8.009 -30.578 29.576 1.00 29.67 444 ASN A N 1
ATOM 3576 C CA . ASN A 1 444 ? 7.413 -31.179 30.765 1.00 29.67 444 ASN A CA 1
ATOM 3577 C C . ASN A 1 444 ? 7.629 -32.691 30.673 1.00 29.67 444 ASN A C 1
ATOM 3579 O O . ASN A 1 444 ? 7.734 -33.240 29.577 1.00 29.67 444 ASN A O 1
ATOM 3583 N N . GLY A 1 445 ? 7.843 -33.320 31.827 1.00 32.12 445 GLY A N 1
ATOM 3584 C CA . GLY A 1 445 ? 8.327 -34.691 31.952 1.00 32.12 445 GLY A CA 1
ATOM 3585 C C . GLY A 1 445 ? 7.520 -35.715 31.157 1.00 32.12 445 GLY A C 1
ATOM 3586 O O . GLY A 1 445 ? 6.369 -35.492 30.806 1.00 32.12 445 GLY A O 1
ATOM 3587 N N . GLN A 1 446 ? 8.164 -36.850 30.891 1.00 37.03 446 GLN A N 1
ATOM 3588 C CA . GLN A 1 446 ? 7.589 -38.044 30.278 1.00 37.03 446 GLN A CA 1
ATOM 3589 C C . GLN A 1 446 ? 6.237 -38.416 30.917 1.00 37.03 446 GLN A C 1
ATOM 3591 O O . GLN A 1 446 ? 6.189 -39.183 31.875 1.00 37.03 446 GLN A O 1
ATOM 3596 N N . HIS A 1 447 ? 5.139 -37.896 30.377 1.00 53.59 447 HIS A N 1
ATOM 3597 C CA . HIS A 1 447 ? 3.812 -38.445 30.585 1.00 53.59 447 HIS A CA 1
ATOM 3598 C C . HIS A 1 447 ? 3.414 -39.138 29.289 1.00 53.59 447 HIS A C 1
ATOM 3600 O O . HIS A 1 447 ? 3.128 -38.500 28.279 1.00 53.59 447 HIS A O 1
ATOM 3606 N N . THR A 1 448 ? 3.502 -40.465 29.285 1.00 58.62 448 THR A N 1
ATOM 3607 C CA . THR A 1 448 ? 2.881 -41.282 28.242 1.00 58.62 448 THR A CA 1
ATOM 3608 C C . THR A 1 448 ? 1.368 -41.169 28.410 1.00 58.62 448 THR A C 1
ATOM 3610 O O . THR A 1 448 ? 0.894 -41.574 29.473 1.00 58.62 448 THR A O 1
ATOM 3613 N N . PRO A 1 449 ? 0.630 -40.646 27.413 1.00 61.56 449 PRO A N 1
ATOM 3614 C CA . PRO A 1 449 ? -0.815 -40.506 27.507 1.00 61.56 449 PRO A CA 1
ATOM 3615 C C . PRO A 1 449 ? -1.460 -41.874 27.718 1.00 61.56 449 PRO A C 1
ATOM 3617 O O . PRO A 1 449 ? -1.064 -42.879 27.114 1.00 61.56 449 PRO A O 1
ATOM 3620 N N . THR A 1 450 ? -2.428 -41.913 28.619 1.00 77.69 450 THR A N 1
ATOM 3621 C CA . THR A 1 450 ? -3.207 -43.108 28.928 1.00 77.69 450 THR A CA 1
ATOM 3622 C C . THR A 1 450 ? -4.101 -43.492 27.739 1.00 77.69 450 THR A C 1
ATOM 3624 O O . THR A 1 450 ? -4.439 -42.644 26.909 1.00 77.69 450 THR A O 1
ATOM 3627 N N . PRO A 1 451 ? -4.523 -44.767 27.624 1.00 76.19 451 PRO A N 1
ATOM 3628 C CA . PRO A 1 451 ? -5.491 -45.173 26.603 1.00 76.19 451 PRO A CA 1
ATOM 3629 C C . PRO A 1 451 ? -6.784 -44.345 26.634 1.00 76.19 451 PRO A C 1
ATOM 3631 O O . PRO A 1 451 ? -7.330 -44.033 25.583 1.00 76.19 451 PRO A O 1
ATOM 3634 N N . GLU A 1 452 ? -7.227 -43.937 27.826 1.00 78.62 452 GLU A N 1
ATOM 3635 C CA . GLU A 1 452 ? -8.430 -43.123 28.030 1.00 78.62 452 GLU A CA 1
ATOM 3636 C C . GLU A 1 452 ? -8.273 -41.699 27.466 1.00 78.62 452 GLU A C 1
ATOM 3638 O O . GLU A 1 452 ? -9.177 -41.193 26.804 1.00 78.62 452 GLU A O 1
ATOM 3643 N N . GLU A 1 453 ? -7.104 -41.075 27.632 1.00 77.06 453 GLU A N 1
ATOM 3644 C CA . GLU A 1 453 ? -6.801 -39.766 27.034 1.00 77.06 453 GLU A CA 1
ATOM 3645 C C . GLU A 1 453 ? -6.712 -39.839 25.504 1.00 77.06 453 GLU A C 1
ATOM 3647 O O . GLU A 1 453 ? -7.228 -38.961 24.813 1.00 77.06 453 GLU A O 1
ATOM 3652 N N . LEU A 1 454 ? -6.120 -40.908 24.955 1.00 77.06 454 LEU A N 1
ATOM 3653 C CA . LEU A 1 454 ? -6.060 -41.129 23.504 1.00 77.06 454 LEU A CA 1
ATOM 3654 C C . LEU A 1 454 ? -7.453 -41.346 22.894 1.00 77.06 454 LEU A C 1
ATOM 3656 O O . LEU A 1 454 ? -7.732 -40.847 21.801 1.00 77.06 454 LEU A O 1
ATOM 3660 N N . GLU A 1 455 ? -8.333 -42.068 23.589 1.00 81.06 455 GLU A N 1
ATOM 3661 C CA . GLU A 1 455 ? -9.727 -42.260 23.177 1.00 81.06 455 GLU A CA 1
ATOM 3662 C C . GLU A 1 455 ? -10.535 -40.959 23.266 1.00 81.06 455 GLU A C 1
ATOM 3664 O O . GLU A 1 455 ? -11.286 -40.645 22.340 1.00 81.06 455 GLU A O 1
ATOM 3669 N N . ALA A 1 456 ? -10.349 -40.165 24.324 1.00 82.44 456 ALA A N 1
ATOM 3670 C CA . ALA A 1 456 ? -11.008 -38.869 24.476 1.00 82.44 456 ALA A CA 1
ATOM 3671 C C . ALA A 1 456 ? -10.580 -37.864 23.391 1.00 82.44 456 ALA A C 1
ATOM 3673 O O . ALA A 1 456 ? -11.421 -37.141 22.849 1.00 82.44 456 ALA A O 1
ATOM 3674 N N . GLU A 1 457 ? -9.294 -37.847 23.032 1.00 83.00 457 GLU A N 1
ATOM 3675 C CA . GLU A 1 457 ? -8.755 -37.019 21.948 1.00 83.00 457 GLU A CA 1
ATOM 3676 C C . GLU A 1 457 ? -9.308 -37.464 20.581 1.00 83.00 457 GLU A C 1
ATOM 3678 O O . GLU A 1 457 ? -9.746 -36.643 19.772 1.00 83.00 457 GLU A O 1
ATOM 3683 N N . ALA A 1 458 ? -9.373 -38.778 20.336 1.00 78.75 458 ALA A N 1
ATOM 3684 C CA . ALA A 1 458 ? -9.975 -39.326 19.124 1.00 78.75 458 ALA A CA 1
ATOM 3685 C C . ALA A 1 458 ? -11.476 -38.999 19.026 1.00 78.75 458 ALA A C 1
ATOM 3687 O O . ALA A 1 458 ? -11.945 -38.622 17.952 1.00 78.75 458 ALA A O 1
ATOM 3688 N N . HIS A 1 459 ? -12.222 -39.086 20.135 1.00 85.00 459 HIS A N 1
ATOM 3689 C CA . HIS A 1 459 ? -13.637 -38.704 20.201 1.00 85.00 459 HIS A CA 1
ATOM 3690 C C . HIS A 1 459 ? -13.830 -37.222 19.877 1.00 85.00 459 HIS A C 1
ATOM 3692 O O . HIS A 1 459 ? -14.647 -36.887 19.017 1.00 85.00 459 HIS A O 1
ATOM 3698 N N . ALA A 1 460 ? -13.019 -36.341 20.472 1.00 80.38 460 ALA A N 1
ATOM 3699 C CA . ALA A 1 460 ? -13.067 -34.897 20.244 1.00 80.38 460 ALA A CA 1
ATOM 3700 C C . ALA A 1 460 ? -12.949 -34.514 18.757 1.00 80.38 460 ALA A C 1
ATOM 3702 O O . ALA A 1 460 ? -13.621 -33.587 18.302 1.00 80.38 460 ALA A O 1
ATOM 3703 N N . LEU A 1 461 ? -12.153 -35.255 17.978 1.00 78.50 461 LEU A N 1
ATOM 3704 C CA . LEU A 1 461 ? -11.989 -35.042 16.534 1.00 78.50 461 LEU A CA 1
ATOM 3705 C C . LEU A 1 461 ? -13.226 -35.430 15.707 1.00 78.50 461 LEU A C 1
ATOM 3707 O O . LEU A 1 461 ? -13.378 -34.972 14.571 1.00 78.50 461 LEU A O 1
ATOM 3711 N N . THR A 1 462 ? -14.113 -36.272 16.243 1.00 80.56 462 THR A N 1
ATOM 3712 C CA . THR A 1 462 ? -15.334 -36.709 15.545 1.00 80.56 462 THR A CA 1
ATOM 3713 C C . THR A 1 462 ? -16.505 -35.742 15.720 1.00 80.56 462 THR A C 1
ATOM 3715 O O . THR A 1 462 ? -17.376 -35.661 14.842 1.00 80.56 462 THR A O 1
ATOM 3718 N N . VAL A 1 463 ? -16.522 -34.978 16.816 1.00 81.25 463 VAL A N 1
ATOM 3719 C CA . VAL A 1 463 ? -17.616 -34.063 17.155 1.00 81.25 463 VAL A CA 1
ATOM 3720 C C . VAL A 1 463 ? -17.421 -32.718 16.451 1.00 81.25 463 VAL A C 1
ATOM 3722 O O . VAL A 1 463 ? -16.339 -32.136 16.446 1.00 81.25 463 VAL A O 1
ATOM 3725 N N . LYS A 1 464 ? -18.477 -32.202 15.810 1.00 80.19 464 LYS A N 1
ATOM 3726 C CA . LYS A 1 464 ? -18.400 -30.962 15.015 1.00 80.19 464 LYS A CA 1
ATOM 3727 C C . LYS A 1 464 ? -18.874 -29.748 15.806 1.00 80.19 464 LYS A C 1
ATOM 3729 O O . LYS A 1 464 ? -19.813 -29.851 16.588 1.00 80.19 464 LYS A O 1
ATOM 3734 N N . SER A 1 465 ? -18.281 -28.584 15.545 1.00 78.75 465 SER A N 1
ATOM 3735 C CA . SER A 1 465 ? -18.792 -27.313 16.070 1.00 78.75 465 SER A CA 1
ATOM 3736 C C . SER A 1 465 ? -20.197 -27.014 15.545 1.00 78.75 465 SER A C 1
ATOM 3738 O O . SER A 1 465 ? -20.520 -27.337 14.396 1.00 78.75 465 SER A O 1
ATOM 3740 N N . LEU A 1 466 ? -21.004 -26.342 16.366 1.00 70.81 466 LEU A N 1
ATOM 3741 C CA . LEU A 1 466 ? -22.267 -25.748 15.929 1.00 70.81 466 LEU A CA 1
ATOM 3742 C C . LEU A 1 466 ? -22.027 -24.768 14.759 1.00 70.81 466 LEU A C 1
ATOM 3744 O O . LEU A 1 466 ? -21.164 -23.893 14.864 1.00 70.81 466 LEU A O 1
ATOM 3748 N N . PRO A 1 467 ? -22.750 -24.897 13.632 1.00 64.44 467 PRO A N 1
ATOM 3749 C CA . PRO A 1 467 ? -22.635 -23.960 12.520 1.00 64.44 467 PRO A CA 1
ATOM 3750 C C . PRO A 1 467 ? -23.237 -22.597 12.897 1.00 64.44 467 PRO A C 1
ATOM 3752 O O . PRO A 1 467 ? -24.407 -22.513 13.268 1.00 64.44 467 PRO A O 1
ATOM 3755 N N . GLY A 1 468 ? -22.448 -21.525 12.779 1.00 50.88 468 GLY A N 1
ATOM 3756 C CA . GLY A 1 468 ? -22.923 -20.154 12.990 1.00 50.88 468 GLY A CA 1
ATOM 3757 C C . GLY A 1 468 ? -23.900 -19.703 11.894 1.00 50.88 468 GLY A C 1
ATOM 3758 O O . GLY A 1 468 ? -23.703 -20.022 10.723 1.00 50.88 468 GLY A O 1
ATOM 3759 N N . GLY A 1 469 ? -24.949 -18.961 12.271 1.00 50.78 469 GLY A N 1
ATOM 3760 C CA . GLY A 1 469 ? -25.880 -18.314 11.330 1.00 50.78 469 GLY A CA 1
ATOM 3761 C C . GLY A 1 469 ? -27.168 -19.081 10.991 1.00 50.78 469 GLY A C 1
ATOM 3762 O O . GLY A 1 469 ? -27.897 -18.668 10.092 1.00 50.78 469 GLY A O 1
ATOM 3763 N N . ALA A 1 470 ? -27.484 -20.179 11.684 1.00 51.03 470 ALA A N 1
ATOM 3764 C CA . ALA A 1 470 ? -28.753 -20.887 11.495 1.00 51.03 470 ALA A CA 1
ATOM 3765 C C . ALA A 1 470 ? -29.915 -20.197 12.245 1.00 51.03 470 ALA A C 1
ATOM 3767 O O . ALA A 1 470 ? -29.808 -19.908 13.431 1.00 51.03 470 ALA A O 1
ATOM 3768 N N . THR A 1 471 ? -31.047 -19.977 11.570 1.00 49.50 471 THR A N 1
ATOM 3769 C CA . THR A 1 471 ? -32.276 -19.353 12.115 1.00 49.50 471 THR A CA 1
ATOM 3770 C C . THR A 1 471 ? -33.327 -20.361 12.601 1.00 49.50 471 THR A C 1
ATOM 3772 O O . THR A 1 471 ? -34.462 -19.984 12.886 1.00 49.50 471 THR A O 1
ATOM 3775 N N . VAL A 1 472 ? -32.977 -21.648 12.665 1.00 63.78 472 VAL A N 1
ATOM 3776 C CA . VAL A 1 472 ? -33.900 -22.729 13.040 1.00 63.78 472 VAL A CA 1
ATOM 3777 C C . VAL A 1 472 ? -33.757 -23.026 14.530 1.00 63.78 472 VAL A C 1
ATOM 3779 O O . VAL A 1 472 ? -32.656 -23.321 14.994 1.00 63.78 472 VAL A O 1
ATOM 3782 N N . GLU A 1 473 ? -34.870 -22.963 15.260 1.00 66.69 473 GLU A N 1
ATOM 3783 C CA . GLU A 1 473 ? -34.953 -23.359 16.667 1.00 66.69 473 GLU A CA 1
ATOM 3784 C C . GLU A 1 473 ? -34.690 -24.868 16.799 1.00 66.69 473 GLU A C 1
ATOM 3786 O O . GLU A 1 473 ? -35.265 -25.666 16.062 1.00 66.69 473 GLU A O 1
ATOM 3791 N N . ARG A 1 474 ? -33.781 -25.260 17.697 1.00 78.25 474 ARG A N 1
ATOM 3792 C CA . ARG A 1 474 ? -33.372 -26.656 17.914 1.00 78.25 474 ARG A CA 1
ATOM 3793 C C . ARG A 1 474 ? -33.422 -27.000 19.391 1.00 78.25 474 ARG A C 1
ATOM 3795 O O . ARG A 1 474 ? -33.138 -26.153 20.236 1.00 78.25 474 ARG A O 1
ATOM 3802 N N . GLN A 1 475 ? -33.731 -28.257 19.694 1.00 83.81 475 GLN A N 1
ATOM 3803 C CA . GLN A 1 475 ? -33.666 -28.781 21.054 1.00 83.81 475 GLN A CA 1
ATOM 3804 C C . GLN A 1 475 ? -32.346 -29.511 21.277 1.00 83.81 475 GLN A C 1
ATOM 3806 O O . GLN A 1 475 ? -32.018 -30.456 20.560 1.00 83.81 475 GLN A O 1
ATOM 3811 N N . PHE A 1 476 ? -31.605 -29.083 22.297 1.00 86.56 476 PHE A N 1
ATOM 3812 C CA . PHE A 1 476 ? -30.332 -29.684 22.671 1.00 86.56 476 PHE A CA 1
ATOM 3813 C C . PHE A 1 476 ? -30.413 -30.329 24.048 1.00 86.56 476 PHE A C 1
ATOM 3815 O O . PHE A 1 476 ? -31.049 -29.814 24.969 1.00 86.56 476 PHE A O 1
ATOM 3822 N N . LYS A 1 477 ? -29.716 -31.450 24.192 1.00 91.06 477 LYS A N 1
ATOM 3823 C CA . LYS A 1 477 ? -29.498 -32.146 25.452 1.00 91.06 477 LYS A CA 1
ATOM 3824 C C . LYS A 1 477 ? -28.017 -32.073 25.796 1.00 91.06 477 LYS A C 1
ATOM 3826 O O . LYS A 1 477 ? -27.174 -32.483 25.007 1.00 91.06 477 LYS A O 1
ATOM 3831 N N . CYS A 1 478 ? -27.692 -31.563 26.978 1.00 90.31 478 CYS A N 1
ATOM 3832 C CA . CYS A 1 478 ? -26.304 -31.515 27.425 1.00 90.31 478 CYS A CA 1
ATOM 3833 C C . CYS A 1 478 ? -25.759 -32.930 27.689 1.00 90.31 478 CYS A C 1
ATOM 3835 O O . CYS A 1 478 ? -26.440 -33.755 28.306 1.00 90.31 478 CYS A O 1
ATOM 3837 N N . ILE A 1 479 ? -24.527 -33.185 27.241 1.00 92.94 479 ILE A N 1
ATOM 3838 C CA . ILE A 1 479 ? -23.773 -34.416 27.511 1.00 92.94 479 ILE A CA 1
ATOM 3839 C C . ILE A 1 479 ? -22.742 -34.177 28.622 1.00 92.94 479 ILE A C 1
ATOM 3841 O O . ILE A 1 479 ? -22.665 -34.964 29.566 1.00 92.94 479 ILE A O 1
ATOM 3845 N N . GLY A 1 480 ? -21.992 -33.074 28.558 1.00 92.06 480 GLY A N 1
ATOM 3846 C CA . GLY A 1 480 ? -21.062 -32.679 29.617 1.00 92.06 480 GLY A CA 1
ATOM 3847 C C . GLY A 1 480 ? -20.077 -31.595 29.190 1.00 92.06 480 GLY A C 1
ATOM 3848 O O . GLY A 1 480 ? -19.956 -31.272 28.010 1.00 92.06 480 GLY A O 1
ATOM 3849 N N . TRP A 1 481 ? -19.360 -31.052 30.168 1.00 92.44 481 TRP A N 1
ATOM 3850 C CA . TRP A 1 481 ? -18.205 -30.189 29.959 1.00 92.44 481 TRP A CA 1
ATOM 3851 C C . TRP A 1 481 ? -16.957 -31.029 29.715 1.00 92.44 481 TRP A C 1
ATOM 3853 O O . TRP A 1 481 ? -16.658 -31.959 30.471 1.00 92.44 481 TRP A O 1
ATOM 3863 N N . ARG A 1 482 ? -16.227 -30.654 28.673 1.00 93.69 482 ARG A N 1
ATOM 3864 C CA . ARG A 1 482 ? -15.009 -31.292 28.197 1.00 93.69 482 ARG A CA 1
ATOM 3865 C C . ARG A 1 482 ? -13.843 -30.352 28.412 1.00 93.69 482 ARG A C 1
ATOM 3867 O O . ARG A 1 482 ? -13.722 -29.374 27.680 1.00 93.69 482 ARG A O 1
ATOM 3874 N N . ALA A 1 483 ? -13.030 -30.616 29.428 1.00 89.94 483 ALA A N 1
ATOM 3875 C CA . ALA A 1 483 ? -11.922 -29.737 29.766 1.00 89.94 483 ALA A CA 1
ATOM 3876 C C . ALA A 1 483 ? -10.761 -29.906 28.776 1.00 89.94 483 ALA A C 1
ATOM 3878 O O . ALA A 1 483 ? -10.539 -30.984 28.203 1.00 89.94 483 ALA A O 1
ATOM 3879 N N . THR A 1 484 ? -10.043 -28.808 28.561 1.00 83.62 484 THR A N 1
ATOM 3880 C CA . THR A 1 484 ? -8.894 -28.719 27.659 1.00 83.62 484 THR A CA 1
ATOM 3881 C C . THR A 1 484 ? -7.755 -27.929 28.295 1.00 83.62 484 THR A C 1
ATOM 3883 O O . THR A 1 484 ? -7.981 -27.090 29.169 1.00 83.62 484 THR A O 1
ATOM 3886 N N . THR A 1 485 ? -6.526 -28.171 27.842 1.00 79.44 485 THR A N 1
ATOM 3887 C CA . THR A 1 485 ? -5.317 -27.480 28.314 1.00 79.44 485 THR A CA 1
ATOM 3888 C C . THR A 1 485 ? -5.086 -26.128 27.620 1.00 79.44 485 THR A C 1
ATOM 3890 O O . THR A 1 485 ? -5.841 -25.708 26.739 1.00 79.44 485 THR A O 1
ATOM 3893 N N . ASP A 1 486 ? -4.018 -25.431 28.026 1.00 69.38 486 ASP A N 1
ATOM 3894 C CA . ASP A 1 486 ? -3.466 -24.243 27.351 1.00 69.38 486 ASP A CA 1
ATOM 3895 C C . ASP A 1 486 ? -4.406 -23.031 27.276 1.00 69.38 486 ASP A C 1
ATOM 3897 O O . ASP A 1 486 ? -4.300 -22.205 26.366 1.00 69.38 486 ASP A O 1
ATOM 3901 N N . CYS A 1 487 ? -5.342 -22.922 28.225 1.00 72.44 487 CYS A N 1
ATOM 3902 C CA . CYS A 1 487 ? -6.331 -21.841 28.289 1.00 72.44 487 CYS A CA 1
ATOM 3903 C C . CYS A 1 487 ? -7.113 -21.668 26.971 1.00 72.44 487 CYS A C 1
ATOM 3905 O O . CYS A 1 487 ? -7.536 -20.568 26.620 1.00 72.44 487 CYS A O 1
ATOM 3907 N N . SER A 1 488 ? -7.295 -22.757 26.220 1.00 71.31 488 SER A N 1
ATOM 3908 C CA . SER A 1 488 ? -7.893 -22.755 24.888 1.00 71.31 488 SER A CA 1
ATOM 3909 C C . SER A 1 488 ? -8.970 -23.819 24.795 1.00 71.31 488 SER A C 1
ATOM 3911 O O . SER A 1 488 ? -8.710 -24.982 25.079 1.00 71.31 488 SER A O 1
ATOM 3913 N N . ALA A 1 489 ? -10.154 -23.467 24.287 1.00 75.81 489 ALA A N 1
ATOM 3914 C CA . ALA A 1 489 ? -11.216 -24.434 23.974 1.00 75.81 489 ALA A CA 1
ATOM 3915 C C . ALA A 1 489 ? -10.825 -25.451 22.871 1.00 75.81 489 ALA A C 1
ATOM 3917 O O . ALA A 1 489 ? -11.588 -26.367 22.572 1.00 75.81 489 ALA A O 1
ATOM 3918 N N . ASN A 1 490 ? -9.656 -25.275 22.238 1.00 76.56 490 ASN A N 1
ATOM 3919 C CA . ASN A 1 490 ? -9.068 -26.190 21.253 1.00 76.56 490 ASN A CA 1
ATOM 3920 C C . ASN A 1 490 ? -7.772 -26.862 21.750 1.00 76.56 490 ASN A C 1
ATOM 3922 O O . ASN A 1 490 ? -7.063 -27.447 20.934 1.00 76.56 490 ASN A O 1
ATOM 3926 N N . GLY A 1 491 ? -7.414 -26.705 23.030 1.00 77.50 491 GLY A N 1
ATOM 3927 C CA . GLY A 1 491 ? -6.257 -27.378 23.627 1.00 77.50 491 GLY A CA 1
ATOM 3928 C C . GLY A 1 491 ? -6.443 -28.895 23.719 1.00 77.50 491 GLY A C 1
ATOM 3929 O O . GLY A 1 491 ? -7.532 -29.408 23.446 1.00 77.50 491 GLY A O 1
ATOM 3930 N N . ALA A 1 492 ? -5.387 -29.605 24.122 1.00 81.44 492 ALA A N 1
ATOM 3931 C CA . ALA A 1 492 ? -5.439 -31.055 24.327 1.00 81.44 492 ALA A CA 1
ATOM 3932 C C . ALA A 1 492 ? -6.464 -31.417 25.413 1.00 81.44 492 ALA A C 1
ATOM 3934 O O . ALA A 1 492 ? -6.719 -30.612 26.314 1.00 81.44 492 ALA A O 1
ATOM 3935 N N . ARG A 1 493 ? -7.071 -32.609 25.343 1.00 89.69 493 ARG A N 1
ATOM 3936 C CA . ARG A 1 493 ? -8.066 -33.037 26.338 1.00 89.69 493 ARG A CA 1
ATOM 3937 C C . ARG A 1 493 ? -7.464 -33.180 27.737 1.00 89.69 493 ARG A C 1
ATOM 3939 O O . ARG A 1 493 ? -6.468 -33.867 27.927 1.00 89.69 493 ARG A O 1
ATOM 3946 N N . ASP A 1 494 ? -8.144 -32.596 28.723 1.00 88.19 494 ASP A N 1
ATOM 3947 C CA . ASP A 1 494 ? -7.874 -32.782 30.152 1.00 88.19 494 ASP A CA 1
ATOM 3948 C C . ASP A 1 494 ? -9.015 -33.590 30.785 1.00 88.19 494 ASP A C 1
ATOM 3950 O O . ASP A 1 494 ? -9.962 -33.051 31.359 1.00 88.19 494 ASP A O 1
ATOM 3954 N N . VAL A 1 495 ? -8.950 -34.914 30.629 1.00 89.75 495 VAL A N 1
ATOM 3955 C CA . VAL A 1 495 ? -10.030 -35.834 31.031 1.00 89.75 495 VAL A CA 1
ATOM 3956 C C . VAL A 1 495 ? -10.307 -35.770 32.537 1.00 89.75 495 VAL A C 1
ATOM 3958 O O . VAL A 1 495 ? -11.449 -35.931 32.966 1.00 89.75 495 VAL A O 1
ATOM 3961 N N . ALA A 1 496 ? -9.288 -35.473 33.349 1.00 86.81 496 ALA A N 1
ATOM 3962 C CA . ALA A 1 496 ? -9.417 -35.397 34.802 1.00 86.81 496 ALA A CA 1
ATOM 3963 C C . ALA A 1 496 ? -10.344 -34.259 35.266 1.00 86.81 496 ALA A C 1
ATOM 3965 O O . ALA A 1 496 ? -10.905 -34.334 36.362 1.00 86.81 496 ALA A O 1
ATOM 3966 N N . ASN A 1 497 ? -10.522 -33.225 34.438 1.00 89.44 497 ASN A N 1
ATOM 3967 C CA . ASN A 1 497 ? -11.317 -32.041 34.752 1.00 89.44 497 ASN A CA 1
ATOM 3968 C C . ASN A 1 497 ? -12.650 -31.957 33.993 1.00 89.44 497 ASN A C 1
ATOM 3970 O O . ASN A 1 497 ? -13.355 -30.947 34.106 1.00 89.44 497 ASN A O 1
ATOM 3974 N N . ASP A 1 498 ? -13.039 -33.012 33.275 1.00 92.69 498 ASP A N 1
ATOM 3975 C CA . ASP A 1 498 ? -14.374 -33.127 32.694 1.00 92.69 498 ASP A CA 1
ATOM 3976 C C . ASP A 1 498 ? -15.456 -33.032 33.779 1.00 92.69 498 ASP A C 1
ATOM 3978 O O . ASP A 1 498 ? -15.318 -33.539 34.898 1.00 92.69 498 ASP A O 1
ATOM 3982 N N . LYS A 1 499 ? -16.574 -32.378 33.450 1.00 92.50 499 LYS A N 1
ATOM 3983 C CA . LYS A 1 499 ? -17.684 -32.198 34.395 1.00 92.50 499 LYS A CA 1
ATOM 3984 C C . LYS A 1 499 ? -19.013 -32.631 33.781 1.00 92.50 499 LYS A C 1
ATOM 3986 O O . LYS A 1 499 ? -19.256 -32.402 32.598 1.00 92.50 499 LYS A O 1
ATOM 3991 N N . PRO A 1 500 ? -19.921 -33.229 34.567 1.00 93.75 500 PRO A N 1
ATOM 3992 C CA . PRO A 1 500 ? -21.284 -33.468 34.114 1.00 93.75 500 PRO A CA 1
ATOM 3993 C C . PRO A 1 500 ? -22.061 -32.148 34.017 1.00 93.75 500 PRO A C 1
ATOM 3995 O O . PRO A 1 500 ? -21.737 -31.164 34.678 1.00 93.75 500 PRO A O 1
ATOM 3998 N N . CYS A 1 501 ? -23.149 -32.152 33.250 1.00 89.62 501 CYS A N 1
ATOM 3999 C CA . CYS A 1 501 ? -23.976 -30.971 32.960 1.00 89.62 501 CYS A CA 1
ATOM 4000 C C . CYS A 1 501 ? -24.559 -30.237 34.175 1.00 89.62 501 CYS A C 1
ATOM 4002 O O . CYS A 1 501 ? -25.031 -29.114 34.052 1.00 89.62 501 CYS A O 1
ATOM 4004 N N . ASN A 1 502 ? -24.591 -30.881 35.340 1.00 88.06 502 ASN A N 1
ATOM 4005 C CA . ASN A 1 502 ? -25.145 -30.326 36.572 1.00 88.06 502 ASN A CA 1
ATOM 4006 C C . ASN A 1 502 ? -24.072 -29.768 37.522 1.00 88.06 502 ASN A C 1
ATOM 4008 O O . ASN A 1 502 ? -24.364 -29.522 38.693 1.00 88.06 502 ASN A O 1
ATOM 4012 N N . ARG A 1 503 ? -22.828 -29.616 37.059 1.00 86.06 503 ARG A N 1
ATOM 4013 C CA . ARG A 1 503 ? -21.717 -29.074 37.846 1.00 86.06 503 ARG A CA 1
ATOM 4014 C C . ARG A 1 503 ? -21.258 -27.738 37.281 1.00 86.06 503 ARG A C 1
ATOM 4016 O O . ARG A 1 503 ? -21.163 -27.571 36.072 1.00 86.06 503 ARG A O 1
ATOM 4023 N N . HIS A 1 504 ? -20.956 -26.816 38.189 1.00 79.56 504 HIS A N 1
ATOM 4024 C CA . HIS A 1 504 ? -20.381 -25.518 37.862 1.00 79.56 504 HIS A CA 1
ATOM 4025 C C . HIS A 1 504 ? -18.981 -25.688 37.250 1.00 79.56 504 HIS A C 1
ATOM 4027 O O . HIS A 1 504 ? -18.195 -26.523 37.714 1.00 79.56 504 HIS A O 1
ATOM 4033 N N . VAL A 1 505 ? -18.692 -24.919 36.201 1.00 81.62 505 VAL A N 1
ATOM 4034 C CA . VAL A 1 505 ? -17.360 -24.799 35.598 1.00 81.62 505 VAL A CA 1
ATOM 4035 C C . VAL A 1 505 ? -16.724 -23.557 36.207 1.00 81.62 505 VAL A C 1
ATOM 4037 O O . VAL A 1 505 ? -17.302 -22.482 36.118 1.00 81.62 505 VAL A O 1
ATOM 4040 N N . GLU A 1 506 ? -15.587 -23.727 36.876 1.00 69.19 506 GLU A N 1
ATOM 4041 C CA . GLU A 1 506 ? -14.901 -22.625 37.558 1.00 69.19 506 GLU A CA 1
ATOM 4042 C C . GLU A 1 506 ? -14.348 -21.601 36.558 1.00 69.19 506 GLU A C 1
ATOM 4044 O O . GLU A 1 506 ? -13.952 -21.955 35.441 1.00 69.19 506 GLU A O 1
ATOM 4049 N N . ASP A 1 507 ? -14.283 -20.341 36.984 1.00 60.09 507 ASP A N 1
ATOM 4050 C CA . ASP A 1 507 ? -13.745 -19.247 36.177 1.00 60.09 507 ASP A CA 1
ATOM 4051 C C . ASP A 1 507 ? -12.283 -19.515 35.781 1.00 60.09 507 ASP A C 1
ATOM 4053 O O . ASP A 1 507 ? -11.473 -19.994 36.577 1.00 60.09 507 ASP A O 1
ATOM 4057 N N . GLY A 1 508 ? -11.936 -19.220 34.524 1.00 64.81 508 GLY A N 1
ATOM 4058 C CA . GLY A 1 508 ? -10.608 -19.488 33.962 1.00 64.81 508 GLY A CA 1
ATOM 4059 C C . GLY A 1 508 ? -10.409 -20.908 33.419 1.00 64.81 508 GLY A C 1
ATOM 4060 O O . GLY A 1 508 ? -9.351 -21.191 32.858 1.00 64.81 508 GLY A O 1
ATOM 4061 N N . ALA A 1 509 ? -11.402 -21.798 33.530 1.00 74.75 509 ALA A N 1
ATOM 4062 C CA . ALA A 1 509 ? -11.339 -23.119 32.913 1.00 74.75 509 ALA A CA 1
ATOM 4063 C C . ALA A 1 509 ? -11.505 -23.050 31.381 1.00 74.75 509 ALA A C 1
ATOM 4065 O O . ALA A 1 509 ? -12.421 -22.414 30.850 1.00 74.75 509 ALA A O 1
ATOM 4066 N N . SER A 1 510 ? -10.644 -23.765 30.656 1.00 81.75 510 SER A N 1
ATOM 4067 C CA . SER A 1 510 ? -10.764 -23.975 29.212 1.00 81.75 510 SER A CA 1
ATOM 4068 C C . SER A 1 510 ? -11.442 -25.304 28.891 1.00 81.75 510 SER A C 1
ATOM 4070 O O . SER A 1 510 ? -11.199 -26.316 29.551 1.00 81.75 510 SER A O 1
ATOM 4072 N N . GLY A 1 511 ? -12.318 -25.297 27.885 1.00 88.62 511 GLY A N 1
ATOM 4073 C CA . GLY A 1 511 ? -13.012 -26.501 27.449 1.00 88.62 511 GLY A CA 1
ATOM 4074 C C . GLY A 1 511 ? -14.119 -26.238 26.439 1.00 88.62 511 GLY A C 1
ATOM 4075 O O . GLY A 1 511 ? -14.126 -25.240 25.720 1.00 88.62 511 GLY A O 1
ATOM 4076 N N . TYR A 1 512 ? -15.058 -27.167 26.345 1.00 88.62 512 TYR A N 1
ATOM 4077 C CA . TYR A 1 512 ? -16.261 -27.013 25.537 1.00 88.62 512 TYR A CA 1
ATOM 4078 C C . TYR A 1 512 ? -17.423 -27.814 26.121 1.00 88.62 512 TYR A C 1
ATOM 4080 O O . TYR A 1 512 ? -17.232 -28.852 26.756 1.00 88.62 512 TYR A O 1
ATOM 4088 N N . CYS A 1 513 ? -18.646 -27.348 25.881 1.00 89.94 513 CYS A N 1
ATOM 4089 C CA . CYS A 1 513 ? -19.848 -28.115 26.176 1.00 89.94 513 CYS A CA 1
ATOM 4090 C C . CYS A 1 513 ? -20.136 -29.057 25.010 1.00 89.94 513 CYS A C 1
ATOM 4092 O O . CYS A 1 513 ? -20.366 -28.624 23.880 1.00 89.94 513 CYS A O 1
ATOM 4094 N N . GLU A 1 514 ? -20.138 -30.354 25.287 1.00 91.56 514 GLU A N 1
ATOM 4095 C CA . GLU A 1 514 ? -20.641 -31.356 24.360 1.00 91.56 514 GLU A CA 1
ATOM 4096 C C . GLU A 1 514 ? -22.152 -31.490 24.550 1.00 91.56 514 GLU A C 1
ATOM 4098 O O . GLU A 1 514 ? -22.645 -31.707 25.664 1.00 91.56 514 GLU A O 1
ATOM 4103 N N . ILE A 1 515 ? -22.892 -31.342 23.455 1.00 90.56 515 ILE A N 1
ATOM 4104 C CA . ILE A 1 515 ? -24.351 -31.379 23.444 1.00 90.56 515 ILE A CA 1
ATOM 4105 C C . ILE A 1 515 ? -24.846 -32.267 22.301 1.00 90.56 515 ILE A C 1
ATOM 4107 O O . ILE A 1 515 ? -24.203 -32.416 21.265 1.00 90.56 515 ILE A O 1
ATOM 4111 N N . GLU A 1 516 ? -26.009 -32.868 22.491 1.00 90.69 516 GLU A N 1
ATOM 4112 C CA . GLU A 1 516 ? -26.692 -33.703 21.512 1.00 90.69 516 GLU A CA 1
ATOM 4113 C C . GLU A 1 516 ? -27.922 -32.962 20.990 1.00 90.69 516 GLU A C 1
ATOM 4115 O O . GLU A 1 516 ? -28.761 -32.498 21.763 1.00 90.69 516 GLU A O 1
ATOM 4120 N N . ASP A 1 517 ? -28.025 -32.840 19.672 1.00 87.44 517 ASP A N 1
ATOM 4121 C CA . ASP A 1 517 ? -29.231 -32.368 18.998 1.00 87.44 517 ASP A CA 1
ATOM 4122 C C . ASP A 1 517 ? -30.304 -33.466 19.093 1.00 87.44 517 ASP A C 1
ATOM 4124 O O . ASP A 1 517 ? -30.125 -34.567 18.570 1.00 87.44 517 ASP A O 1
ATOM 4128 N N . VAL A 1 518 ? -31.403 -33.178 19.797 1.00 87.81 518 VAL A N 1
ATOM 4129 C CA . VAL A 1 518 ? -32.439 -34.163 20.157 1.00 87.81 518 VAL A CA 1
ATOM 4130 C C . VAL A 1 518 ? -33.179 -34.689 18.927 1.00 87.81 518 VAL A C 1
ATOM 4132 O O . VAL A 1 518 ? -33.620 -35.837 18.921 1.00 87.81 518 VAL A O 1
ATOM 4135 N N . GLU A 1 519 ? -33.311 -33.878 17.878 1.00 82.25 519 GLU A N 1
ATOM 4136 C CA . GLU A 1 519 ? -34.041 -34.262 16.668 1.00 82.25 519 GLU A CA 1
ATOM 4137 C C . GLU A 1 519 ? -33.187 -35.118 15.734 1.00 82.25 519 GLU A C 1
ATOM 4139 O O . GLU A 1 519 ? -33.673 -36.085 15.148 1.00 82.25 519 GLU A O 1
ATOM 4144 N N . SER A 1 520 ? -31.907 -34.772 15.589 1.00 82.69 520 SER A N 1
ATOM 4145 C CA . SER A 1 520 ? -30.996 -35.472 14.675 1.00 82.69 520 SER A CA 1
ATOM 4146 C C . SER A 1 520 ? -30.152 -36.564 15.338 1.00 82.69 520 SER A C 1
ATOM 4148 O O . SER A 1 520 ? -29.513 -37.344 14.630 1.00 82.69 520 SER A O 1
ATOM 4150 N N . GLY A 1 521 ? -30.116 -36.619 16.673 1.00 81.88 521 GLY A N 1
ATOM 4151 C CA . GLY A 1 521 ? -29.249 -37.510 17.452 1.00 81.88 521 GLY A CA 1
ATOM 4152 C C . GLY A 1 521 ? -27.756 -37.214 17.278 1.00 81.88 521 GLY A C 1
ATOM 4153 O O . GLY A 1 521 ? -26.910 -38.059 17.566 1.00 81.88 521 GLY A O 1
ATOM 4154 N N . ARG A 1 522 ? -27.404 -36.045 16.727 1.00 83.31 522 ARG A N 1
ATOM 4155 C CA . ARG A 1 522 ? -26.021 -35.698 16.395 1.00 83.31 522 ARG A CA 1
ATOM 4156 C C . ARG A 1 522 ? -25.365 -34.947 17.547 1.00 83.31 522 ARG A C 1
ATOM 4158 O O . ARG A 1 522 ? -25.869 -33.916 17.983 1.00 83.31 522 ARG A O 1
ATOM 4165 N N . GLN A 1 523 ? -24.185 -35.407 17.953 1.00 86.88 523 GLN A N 1
ATOM 4166 C CA . GLN A 1 523 ? -23.336 -34.673 18.888 1.00 86.88 523 GLN A CA 1
ATOM 4167 C C . GLN A 1 523 ? -22.647 -33.493 18.198 1.00 86.88 523 GLN A C 1
ATOM 4169 O O . GLN A 1 523 ? -22.102 -33.614 17.090 1.00 86.88 523 GLN A O 1
ATOM 4174 N N . VAL A 1 524 ? -22.675 -32.350 18.870 1.00 84.81 524 VAL A N 1
ATOM 4175 C CA . VAL A 1 524 ? -22.010 -31.110 18.478 1.00 84.81 524 VAL A CA 1
ATOM 4176 C C . VAL A 1 524 ? -21.344 -30.475 19.696 1.00 84.81 524 VAL A C 1
ATOM 4178 O O . VAL A 1 524 ? -21.687 -30.782 20.837 1.00 84.81 524 VAL A O 1
ATOM 4181 N N . VAL A 1 525 ? -20.371 -29.597 19.456 1.00 83.44 525 VAL A N 1
ATOM 4182 C CA . VAL A 1 525 ? -19.699 -28.849 20.525 1.00 83.44 525 VAL A CA 1
ATOM 4183 C C . VAL A 1 525 ? -20.016 -27.364 20.456 1.00 83.44 525 VAL A C 1
ATOM 4185 O O . VAL A 1 525 ? -19.998 -26.752 19.382 1.00 83.44 525 VAL A O 1
ATOM 4188 N N . GLU A 1 526 ? -20.240 -26.789 21.631 1.00 79.31 526 GLU A N 1
ATOM 4189 C CA . GLU A 1 526 ? -20.211 -25.355 21.877 1.00 79.31 526 GLU A CA 1
ATOM 4190 C C . GLU A 1 526 ? -18.897 -25.021 22.586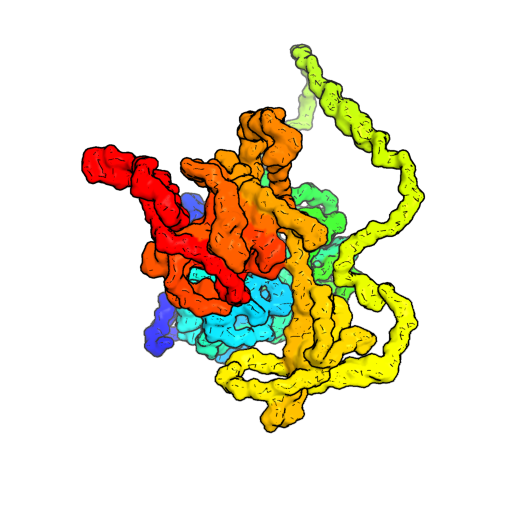 1.00 79.31 526 GLU A C 1
ATOM 4192 O O . GLU A 1 526 ? -18.660 -25.414 23.730 1.00 79.31 526 GLU A O 1
ATOM 4197 N N . LYS A 1 527 ? -17.995 -24.355 21.862 1.00 75.44 527 LYS A N 1
ATOM 4198 C CA . LYS A 1 527 ? -16.662 -24.021 22.367 1.00 75.44 527 LYS A CA 1
ATOM 4199 C C . LYS A 1 527 ? -16.744 -22.753 23.200 1.00 75.44 527 LYS A C 1
ATOM 4201 O O . LYS A 1 527 ? -17.154 -21.718 22.683 1.00 75.44 527 LYS A O 1
ATOM 4206 N N . ALA A 1 528 ? -16.317 -22.835 24.453 1.00 59.53 528 ALA A N 1
ATOM 4207 C CA . ALA A 1 528 ? -16.323 -21.710 25.371 1.00 59.53 528 ALA A CA 1
ATOM 4208 C C . ALA A 1 528 ? -15.049 -21.738 26.216 1.00 59.53 528 ALA A C 1
ATOM 4210 O O . ALA A 1 528 ? -14.665 -22.767 26.754 1.00 59.53 528 ALA A O 1
ATOM 4211 N N . ILE A 1 529 ? -14.389 -20.598 26.350 1.00 53.19 529 ILE A N 1
ATOM 4212 C CA . ILE A 1 529 ? -13.417 -20.395 27.424 1.00 53.19 529 ILE A CA 1
ATOM 4213 C C . ILE A 1 529 ? -14.218 -19.704 28.519 1.00 53.19 529 ILE A C 1
ATOM 4215 O O . ILE A 1 529 ? -14.824 -18.681 28.211 1.00 53.19 529 ILE A O 1
ATOM 4219 N N . ALA A 1 530 ? -14.277 -20.253 29.737 1.00 48.44 530 ALA A N 1
ATOM 4220 C CA . ALA A 1 530 ? -14.886 -19.547 30.863 1.00 48.44 530 ALA A CA 1
ATOM 4221 C C . ALA A 1 530 ? -13.964 -18.367 31.195 1.00 48.44 530 ALA A C 1
ATOM 4223 O O . ALA A 1 530 ? -12.870 -18.590 31.726 1.00 48.44 530 ALA A O 1
ATOM 4224 N N . PRO A 1 531 ? -14.298 -17.123 30.815 1.00 49.00 531 PRO A N 1
ATOM 4225 C CA . PRO A 1 531 ? -13.335 -16.058 30.948 1.00 49.00 531 PRO A CA 1
ATOM 4226 C C . PRO A 1 531 ? -13.368 -15.558 32.390 1.00 49.00 531 PRO A C 1
ATOM 4228 O O . PRO A 1 531 ? -14.306 -14.885 32.808 1.00 49.00 531 PRO A O 1
ATOM 4231 N N . GLY A 1 532 ? -12.323 -15.870 33.153 1.00 54.31 532 GLY A N 1
ATOM 4232 C CA . GLY A 1 532 ? -12.028 -15.141 34.381 1.00 54.31 532 GLY A CA 1
ATOM 4233 C C . GLY A 1 532 ? -11.457 -13.776 34.008 1.00 54.31 532 GLY A C 1
ATOM 4234 O O . GLY A 1 532 ? -10.251 -13.651 33.796 1.00 54.31 532 GLY A O 1
ATOM 4235 N N . TYR A 1 533 ? -12.307 -12.760 33.862 1.00 62.53 533 TYR A N 1
ATOM 4236 C CA . TYR A 1 533 ? -11.843 -11.389 33.651 1.00 62.53 533 TYR A CA 1
ATOM 4237 C C . TYR A 1 533 ? -11.533 -10.743 34.998 1.00 62.53 533 TYR A C 1
ATOM 4239 O O . TYR A 1 533 ? -12.439 -10.350 35.732 1.00 62.53 533 TYR A O 1
ATOM 4247 N N . ASN A 1 534 ? -10.245 -10.600 35.300 1.00 66.88 534 ASN A N 1
ATOM 4248 C CA . ASN A 1 534 ? -9.780 -9.894 36.486 1.00 66.88 534 ASN A CA 1
ATOM 4249 C C . ASN A 1 534 ? -9.307 -8.496 36.099 1.00 66.88 534 ASN A C 1
ATOM 4251 O O . ASN A 1 534 ? -8.266 -8.334 35.462 1.00 66.88 534 ASN A O 1
ATOM 4255 N N . LEU A 1 535 ? -10.055 -7.476 36.520 1.00 79.75 535 LEU A N 1
ATOM 4256 C CA . LEU A 1 535 ? -9.617 -6.096 36.345 1.00 79.75 535 LEU A CA 1
ATOM 4257 C C . LEU A 1 535 ? -8.484 -5.748 37.327 1.00 79.75 535 LEU A C 1
ATOM 4259 O O . LEU A 1 535 ? -8.513 -6.171 38.487 1.00 79.75 535 LEU A O 1
ATOM 4263 N N . PRO A 1 536 ? -7.514 -4.909 36.919 1.00 82.50 536 PRO A N 1
ATOM 4264 C CA . PRO A 1 536 ? -6.471 -4.432 37.816 1.00 82.50 536 PRO A CA 1
ATOM 4265 C C . PRO A 1 536 ? -7.046 -3.747 39.063 1.00 82.50 536 PRO A C 1
ATOM 4267 O O . PRO A 1 536 ? -7.957 -2.922 38.974 1.00 82.50 536 PRO A O 1
ATOM 4270 N N . ASN A 1 537 ? -6.448 -4.027 40.223 1.00 83.06 537 ASN A N 1
ATOM 4271 C CA . ASN A 1 537 ? -6.775 -3.418 41.521 1.00 83.06 537 ASN A CA 1
ATOM 4272 C C . ASN A 1 537 ? -8.194 -3.687 42.061 1.00 83.06 537 ASN A C 1
ATOM 4274 O O . ASN A 1 537 ? -8.572 -3.053 43.046 1.00 83.06 537 ASN A O 1
ATOM 4278 N N . VAL A 1 538 ? -8.945 -4.616 41.464 1.00 78.31 538 VAL A N 1
ATOM 4279 C CA . VAL A 1 538 ? -10.210 -5.123 42.012 1.00 78.31 538 VAL A CA 1
ATOM 4280 C C . VAL A 1 538 ? -9.907 -6.348 42.870 1.00 78.31 538 VAL A C 1
ATOM 4282 O O . VAL A 1 538 ? -9.181 -7.246 42.445 1.00 78.31 538 VAL A O 1
ATOM 4285 N N . LYS A 1 539 ? -10.437 -6.383 44.093 1.00 75.81 539 LYS A N 1
ATOM 4286 C CA . LYS A 1 539 ? -10.282 -7.521 45.007 1.00 75.81 539 LYS A CA 1
ATOM 4287 C C . LYS A 1 539 ? -11.654 -8.020 45.432 1.00 75.81 539 LYS A C 1
ATOM 4289 O O . LYS A 1 539 ? -12.402 -7.306 46.090 1.00 75.81 539 LYS A O 1
ATOM 4294 N N . GLU A 1 540 ? -11.975 -9.260 45.085 1.00 68.06 540 GLU A N 1
ATOM 4295 C CA . GLU A 1 540 ? -13.309 -9.830 45.324 1.00 68.06 540 GLU A CA 1
ATOM 4296 C C . GLU A 1 540 ? -13.660 -9.966 46.810 1.00 68.06 540 GLU A C 1
ATOM 4298 O O . GLU A 1 540 ? -14.820 -9.827 47.186 1.00 68.06 540 GLU A O 1
ATOM 4303 N N . ASN A 1 541 ? -12.648 -10.168 47.659 1.00 73.19 541 ASN A N 1
ATOM 4304 C CA . ASN A 1 541 ? -12.814 -10.417 49.092 1.00 73.19 541 ASN A CA 1
ATOM 4305 C C . ASN A 1 541 ? -12.792 -9.144 49.961 1.00 73.19 541 ASN A C 1
ATOM 4307 O O . ASN A 1 541 ? -12.779 -9.251 51.187 1.00 73.19 541 ASN A O 1
ATOM 4311 N N . GLU A 1 542 ? -12.746 -7.954 49.357 1.00 81.62 542 GLU A N 1
ATOM 4312 C CA . GLU A 1 542 ? -12.767 -6.668 50.066 1.00 81.62 542 GLU A CA 1
ATOM 4313 C C . GLU A 1 542 ? -14.076 -5.904 49.780 1.00 81.62 542 GLU A C 1
ATOM 4315 O O . GLU A 1 542 ? -14.741 -6.116 48.760 1.00 81.62 542 GLU A O 1
ATOM 4320 N N . GLU A 1 543 ? -14.469 -5.026 50.708 1.00 83.50 543 GLU A N 1
ATOM 4321 C CA . GLU A 1 543 ? -15.602 -4.113 50.504 1.00 83.50 543 GLU A CA 1
ATOM 4322 C C . GLU A 1 543 ? -15.312 -3.154 49.334 1.00 83.50 543 GLU A C 1
ATOM 4324 O O . GLU A 1 543 ? -14.191 -2.634 49.254 1.00 83.50 543 GLU A O 1
ATOM 4329 N N . PRO A 1 544 ? -16.289 -2.886 48.439 1.00 86.56 544 PRO A N 1
ATOM 4330 C CA . PRO A 1 544 ? -16.098 -1.985 47.308 1.00 86.56 544 PRO A CA 1
ATOM 4331 C C . PRO A 1 544 ? -15.654 -0.600 47.749 1.00 86.56 544 PRO A C 1
ATOM 4333 O O . PRO A 1 544 ? -16.302 0.052 48.569 1.00 86.56 544 PRO A O 1
ATOM 4336 N N . ARG A 1 545 ? -14.581 -0.107 47.139 1.00 91.25 545 ARG A N 1
ATOM 4337 C CA . ARG A 1 545 ? -14.126 1.266 47.349 1.00 91.25 545 ARG A CA 1
ATOM 4338 C C . ARG A 1 545 ? -14.719 2.165 46.278 1.00 91.25 545 ARG A C 1
ATOM 4340 O O . ARG A 1 545 ? -14.477 1.949 45.091 1.00 91.25 545 ARG A O 1
ATOM 4347 N N . ALA A 1 546 ? -15.462 3.181 46.701 1.00 93.38 546 ALA A N 1
ATOM 4348 C CA . ALA A 1 546 ? -15.972 4.226 45.824 1.00 93.38 546 ALA A CA 1
ATOM 4349 C C . ALA A 1 546 ? -14.983 5.395 45.728 1.00 93.38 546 ALA A C 1
ATOM 4351 O O . ALA A 1 546 ? -14.334 5.746 46.714 1.00 93.38 546 ALA A O 1
ATOM 4352 N N . GLY A 1 547 ? -14.871 6.008 44.551 1.00 93.25 547 GLY A N 1
ATOM 4353 C CA . GLY A 1 547 ? -14.035 7.190 44.373 1.00 93.25 547 GLY A CA 1
ATOM 4354 C C . GLY A 1 547 ? -14.222 7.893 43.036 1.00 93.25 547 GLY A C 1
ATOM 4355 O O . GLY A 1 547 ? -14.862 7.381 42.113 1.00 93.25 547 GLY A O 1
ATOM 4356 N N . ILE A 1 548 ? -13.651 9.094 42.951 1.00 94.00 548 ILE A N 1
ATOM 4357 C CA . ILE A 1 548 ? -13.682 9.937 41.755 1.00 94.00 548 ILE A CA 1
ATOM 4358 C C . ILE A 1 548 ? -12.369 9.767 40.990 1.00 94.00 548 ILE A C 1
ATOM 4360 O O . ILE A 1 548 ? -11.288 9.794 41.580 1.00 94.00 548 ILE A O 1
ATOM 4364 N N . VAL A 1 549 ? -12.460 9.591 39.673 1.00 94.62 549 VAL A N 1
ATOM 4365 C CA . VAL A 1 549 ? -11.303 9.496 38.774 1.00 94.62 549 VAL A CA 1
ATOM 4366 C C . VAL A 1 549 ? -11.351 10.653 37.786 1.00 94.62 549 VAL A C 1
ATOM 4368 O O . VAL A 1 549 ? -12.364 10.865 37.127 1.00 94.62 549 VAL A O 1
ATOM 4371 N N . MET A 1 550 ? -10.239 11.375 37.671 1.00 91.88 550 MET A N 1
ATOM 4372 C CA . MET A 1 550 ? -10.069 12.482 36.731 1.00 91.88 550 MET A CA 1
ATOM 4373 C C . MET A 1 550 ? -8.766 12.299 35.958 1.00 91.88 550 MET A C 1
ATOM 4375 O O . MET A 1 550 ? -7.766 11.835 36.510 1.00 91.88 550 MET A O 1
ATOM 4379 N N . VAL A 1 551 ? -8.768 12.688 34.685 1.00 88.75 551 VAL A N 1
ATOM 4380 C CA . VAL A 1 551 ? -7.565 12.732 33.845 1.00 88.75 551 VAL A CA 1
ATOM 4381 C C . VAL A 1 551 ? -7.265 14.186 33.511 1.00 88.75 551 VAL A C 1
ATOM 4383 O O . VAL A 1 551 ? -8.146 14.927 33.086 1.00 88.75 551 VAL A O 1
ATOM 4386 N N . VAL A 1 552 ? -6.012 14.593 33.706 1.00 79.62 552 VAL A N 1
ATOM 4387 C CA . VAL A 1 552 ? -5.556 15.963 33.457 1.00 79.62 552 VAL A CA 1
ATOM 4388 C C . VAL A 1 552 ? -4.476 15.944 32.382 1.00 79.62 552 VAL A C 1
ATOM 4390 O O . VAL A 1 552 ? -3.497 15.207 32.489 1.00 79.62 552 VAL A O 1
ATOM 4393 N N . TYR A 1 553 ? -4.637 16.782 31.361 1.00 71.50 553 TYR A N 1
ATOM 4394 C CA . TYR A 1 553 ? -3.647 17.027 30.314 1.00 71.50 553 TYR A CA 1
ATOM 4395 C C . TYR A 1 553 ? -3.503 18.538 30.068 1.00 71.50 553 TYR A C 1
ATOM 4397 O O . TYR A 1 553 ? -4.477 19.275 30.213 1.00 71.50 553 TYR A O 1
ATOM 4405 N N . PRO A 1 554 ? -2.302 19.025 29.705 1.00 55.88 554 PRO A N 1
ATOM 4406 C CA . PRO A 1 554 ? -2.021 20.457 29.596 1.00 55.88 554 PRO A CA 1
ATOM 4407 C C . PRO A 1 554 ? -2.824 21.154 28.487 1.00 55.88 554 PRO A C 1
ATOM 4409 O O . PRO A 1 554 ? -3.175 22.317 28.660 1.00 55.88 554 PRO A O 1
ATOM 4412 N N . THR A 1 555 ? -3.176 20.462 27.392 1.00 54.47 555 THR A N 1
ATOM 4413 C CA . THR A 1 555 ? -4.166 20.925 26.398 1.00 54.47 555 THR A CA 1
ATOM 4414 C C . THR A 1 555 ? -4.835 19.747 25.664 1.00 54.47 555 THR A C 1
ATOM 4416 O O . THR A 1 555 ? -4.229 18.689 25.493 1.00 54.47 555 THR A O 1
ATOM 4419 N N . LEU A 1 556 ? -6.068 19.940 25.167 1.00 45.03 556 LEU A N 1
ATOM 4420 C CA . LEU A 1 556 ? -6.838 18.961 24.364 1.00 45.03 556 LEU A CA 1
ATOM 4421 C C . LEU A 1 556 ? -6.167 18.573 23.023 1.00 45.03 556 LEU A C 1
ATOM 4423 O O . LEU A 1 556 ? -6.595 17.625 22.366 1.00 45.03 556 LEU A O 1
ATOM 4427 N N . LEU A 1 557 ? -5.125 19.296 22.593 1.00 41.66 557 LEU A N 1
ATOM 4428 C CA . LEU A 1 557 ? -4.472 19.132 21.286 1.00 41.66 557 LEU A CA 1
ATOM 4429 C C . LEU A 1 557 ? -3.034 18.594 21.363 1.00 41.66 557 LEU A C 1
ATOM 4431 O O . LEU A 1 557 ? -2.459 18.254 20.326 1.00 41.66 557 LEU A O 1
ATOM 4435 N N . ALA A 1 558 ? -2.445 18.465 22.548 1.00 44.78 558 ALA A N 1
ATOM 4436 C CA . ALA A 1 558 ? -0.998 18.334 22.671 1.00 44.78 558 ALA A CA 1
ATOM 4437 C C . ALA A 1 558 ? -0.446 16.920 22.788 1.00 44.78 558 ALA A C 1
ATOM 4439 O O . ALA A 1 558 ? -1.062 16.063 23.407 1.00 44.78 558 ALA A O 1
ATOM 4440 N N . SER A 1 559 ? 0.755 16.734 22.218 1.00 52.00 559 SER A N 1
ATOM 4441 C CA . SER A 1 559 ? 1.626 15.549 22.286 1.00 52.00 559 SER A CA 1
ATOM 4442 C C . SER A 1 559 ? 2.024 15.169 23.717 1.00 52.00 559 SER A C 1
ATOM 4444 O O . SER A 1 559 ? 2.104 16.044 24.578 1.00 52.00 559 SER A O 1
ATOM 4446 N N . ALA A 1 560 ? 2.389 13.899 23.935 1.00 51.09 560 ALA A N 1
ATOM 4447 C CA . ALA A 1 560 ? 2.850 13.357 25.222 1.00 51.09 560 ALA A CA 1
ATOM 4448 C C . ALA A 1 560 ? 3.960 14.188 25.913 1.00 51.09 560 ALA A C 1
ATOM 4450 O O . ALA A 1 560 ? 4.051 14.190 27.137 1.00 51.09 560 ALA A O 1
ATOM 4451 N N . ASP A 1 561 ? 4.744 14.958 25.150 1.00 54.62 561 ASP A N 1
ATOM 4452 C CA . ASP A 1 561 ? 5.877 15.746 25.653 1.00 54.62 561 ASP A CA 1
ATOM 4453 C C . ASP A 1 561 ? 5.515 17.143 26.210 1.00 54.62 561 ASP A C 1
ATOM 4455 O O . ASP A 1 561 ? 6.394 17.864 26.682 1.00 54.62 561 ASP A O 1
ATOM 4459 N N . GLU A 1 562 ? 4.253 17.591 26.172 1.00 52.69 562 GLU A N 1
ATOM 4460 C CA . GLU A 1 562 ? 3.920 18.971 26.583 1.00 52.69 562 GLU A CA 1
ATOM 4461 C C . GLU A 1 562 ? 3.904 19.214 28.099 1.00 52.69 562 GLU A C 1
ATOM 4463 O O . GLU A 1 562 ? 4.208 20.326 28.531 1.00 52.69 562 GLU A O 1
ATOM 4468 N N . LEU A 1 563 ? 3.658 18.190 28.925 1.00 53.22 563 LEU A N 1
ATOM 4469 C CA . LEU A 1 563 ? 3.795 18.305 30.387 1.00 53.22 563 LEU A CA 1
ATOM 4470 C C . LEU A 1 563 ? 5.236 18.650 30.802 1.00 53.22 563 LEU A C 1
ATOM 4472 O O . LEU A 1 563 ? 5.443 19.319 31.812 1.00 53.22 563 LEU A O 1
ATOM 4476 N N . GLN A 1 564 ? 6.228 18.269 29.988 1.00 55.12 564 GLN A N 1
ATOM 4477 C CA . GLN A 1 564 ? 7.627 18.665 30.176 1.00 55.12 564 GLN A CA 1
ATOM 4478 C C . GLN A 1 564 ? 7.916 20.097 29.688 1.00 55.12 564 GLN A C 1
ATOM 4480 O O . GLN A 1 564 ? 8.894 20.704 30.122 1.00 55.12 564 GLN A O 1
ATOM 4485 N N . ARG A 1 565 ? 7.071 20.663 28.811 1.00 54.94 565 ARG A N 1
ATOM 4486 C CA . ARG A 1 565 ? 7.218 22.027 28.265 1.00 54.94 565 ARG A CA 1
ATOM 4487 C C . ARG A 1 565 ? 6.623 23.119 29.152 1.00 54.94 565 ARG A C 1
ATOM 4489 O O . ARG A 1 565 ? 6.961 24.284 28.950 1.00 54.94 565 ARG A O 1
ATOM 4496 N N . VAL A 1 566 ? 5.801 22.766 30.143 1.00 61.31 566 VAL A N 1
ATOM 4497 C CA . VAL A 1 566 ? 5.295 23.701 31.163 1.00 61.31 566 VAL A CA 1
ATOM 4498 C C . VAL A 1 566 ? 5.747 23.248 32.560 1.00 61.31 566 VAL A C 1
ATOM 4500 O O . VAL A 1 566 ? 4.951 22.695 33.327 1.00 61.31 566 VAL A O 1
ATOM 4503 N N . PRO A 1 567 ? 7.032 23.455 32.916 1.00 58.41 567 PRO A N 1
ATOM 4504 C CA . PRO A 1 567 ? 7.536 23.137 34.247 1.00 58.41 567 PRO A CA 1
ATOM 4505 C C . PRO A 1 567 ? 6.688 23.838 35.312 1.00 58.41 567 PRO A C 1
ATOM 4507 O O . PRO A 1 567 ? 6.489 25.049 35.254 1.00 58.41 567 PRO A O 1
ATOM 4510 N N . GLY A 1 568 ? 6.178 23.080 36.281 1.00 65.44 568 GLY A N 1
ATOM 4511 C CA . GLY A 1 568 ? 5.383 23.625 37.383 1.00 65.44 568 GLY A CA 1
ATOM 4512 C C . GLY A 1 568 ? 3.859 23.554 37.213 1.00 65.44 568 GLY A C 1
ATOM 4513 O O . GLY A 1 568 ? 3.146 23.844 38.169 1.00 65.44 568 GLY A O 1
ATOM 4514 N N . ALA A 1 569 ? 3.332 23.126 36.056 1.00 69.56 569 ALA A N 1
ATOM 4515 C CA . ALA A 1 569 ? 1.881 23.071 35.813 1.00 69.56 569 ALA A CA 1
ATOM 4516 C C . ALA A 1 569 ? 1.112 22.158 36.791 1.00 69.56 569 ALA A C 1
ATOM 4518 O O . ALA A 1 569 ? -0.050 22.412 37.096 1.00 69.56 569 ALA A O 1
ATOM 4519 N N . LEU A 1 570 ? 1.766 21.111 37.308 1.00 72.00 570 LEU A N 1
ATOM 4520 C CA . LEU A 1 570 ? 1.182 20.187 38.285 1.00 72.00 570 LEU A CA 1
ATOM 4521 C C . LEU A 1 570 ? 1.338 20.648 39.740 1.00 72.00 570 LEU A C 1
ATOM 4523 O O . LEU A 1 570 ? 0.717 20.064 40.622 1.00 72.00 570 LEU A O 1
ATOM 4527 N N . GLU A 1 571 ? 2.158 21.661 40.022 1.00 78.06 571 GLU A N 1
ATOM 4528 C CA . GLU A 1 571 ? 2.472 22.065 41.400 1.00 78.06 571 GLU A CA 1
ATOM 4529 C C . GLU A 1 571 ? 1.251 22.574 42.184 1.00 78.06 571 GLU A C 1
ATOM 4531 O O . GLU A 1 571 ? 1.115 22.185 43.343 1.00 78.06 571 GLU A O 1
ATOM 4536 N N . PRO A 1 572 ? 0.300 23.333 41.596 1.00 80.81 572 PRO A N 1
ATOM 4537 C CA . PRO A 1 572 ? -0.937 23.686 42.295 1.00 80.81 572 PRO A CA 1
ATOM 4538 C C . PRO A 1 572 ? -1.768 22.458 42.693 1.00 80.81 572 PRO A C 1
ATOM 4540 O O . PRO A 1 572 ? -2.286 22.395 43.805 1.00 80.81 572 PRO A O 1
ATOM 4543 N N . LEU A 1 573 ? -1.853 21.460 41.808 1.00 76.94 573 LEU A N 1
ATOM 4544 C CA . LEU A 1 573 ? -2.597 20.219 42.042 1.00 76.94 573 LEU A CA 1
ATOM 4545 C C . LEU A 1 573 ? -1.918 19.343 43.105 1.00 76.94 573 LEU A C 1
ATOM 4547 O O . LEU A 1 573 ? -2.581 18.844 44.013 1.00 76.94 573 LEU A O 1
ATOM 4551 N N . LYS A 1 574 ? -0.587 19.217 43.054 1.00 75.50 574 LYS A N 1
ATOM 4552 C CA . LYS A 1 574 ? 0.195 18.540 44.101 1.00 75.50 574 LYS A CA 1
ATOM 4553 C C . LYS A 1 574 ? 0.079 19.253 45.449 1.00 75.50 574 LYS A C 1
ATOM 4555 O O . LYS A 1 574 ? -0.015 18.592 46.478 1.00 75.50 574 LYS A O 1
ATOM 4560 N N . GLY A 1 575 ? 0.060 20.587 45.441 1.00 78.56 575 GLY A N 1
ATOM 4561 C CA . GLY A 1 575 ? -0.148 21.409 46.630 1.00 78.56 575 GLY A CA 1
ATOM 4562 C C . GLY A 1 575 ? -1.503 21.150 47.286 1.00 78.56 575 GLY A C 1
ATOM 4563 O O . GLY A 1 575 ? -1.554 20.998 48.502 1.00 78.56 575 GLY A O 1
ATOM 4564 N N . LEU A 1 576 ? -2.573 21.025 46.491 1.00 77.06 576 LEU A N 1
ATOM 4565 C CA . LEU A 1 576 ? -3.908 20.663 46.985 1.00 77.06 576 LEU A CA 1
ATOM 4566 C C . LEU A 1 576 ? -3.926 19.272 47.631 1.00 77.06 576 LEU A C 1
ATOM 4568 O O . LEU A 1 576 ? -4.416 19.138 48.749 1.00 77.06 576 LEU A O 1
ATOM 4572 N N . ALA A 1 577 ? -3.326 18.260 46.995 1.00 74.31 577 ALA A N 1
ATOM 4573 C CA . ALA A 1 577 ? -3.260 16.921 47.590 1.00 74.31 577 ALA A CA 1
ATOM 4574 C C . ALA A 1 577 ? -2.438 16.866 48.886 1.00 74.31 577 ALA A C 1
ATOM 4576 O O . ALA A 1 577 ? -2.723 16.046 49.750 1.00 74.31 577 ALA A O 1
ATOM 4577 N N . GLY A 1 578 ? -1.439 17.741 49.047 1.00 70.56 578 GLY A N 1
ATOM 4578 C CA . GLY A 1 578 ? -0.668 17.846 50.289 1.00 70.56 578 GLY A CA 1
ATOM 4579 C C . GLY A 1 578 ? -1.420 18.504 51.455 1.00 70.56 578 GLY A C 1
ATOM 4580 O O . GLY A 1 578 ? -0.949 18.420 52.587 1.00 70.56 578 GLY A O 1
ATOM 4581 N N . MET A 1 579 ? -2.549 19.178 51.195 1.00 69.88 579 MET A N 1
ATOM 4582 C CA . MET A 1 579 ? -3.376 19.842 52.216 1.00 69.88 579 MET A CA 1
ATOM 4583 C C . MET A 1 579 ? -4.548 18.981 52.710 1.00 69.88 579 MET A C 1
ATOM 4585 O O . MET A 1 579 ? -5.105 19.276 53.768 1.00 69.88 579 MET A O 1
ATOM 4589 N N . GLU A 1 580 ? -4.936 17.941 51.971 1.00 66.62 580 GLU A N 1
ATOM 4590 C CA . GLU A 1 580 ? -5.931 16.967 52.424 1.00 66.62 580 GLU A CA 1
ATOM 4591 C C . GLU A 1 580 ? -5.317 15.962 53.410 1.00 66.62 580 GLU A C 1
ATOM 4593 O O . GLU A 1 580 ? -4.109 15.724 53.414 1.00 66.62 580 GLU A O 1
ATOM 4598 N N . ALA A 1 581 ? -6.151 15.364 54.271 1.00 57.38 581 ALA A N 1
ATOM 4599 C CA . ALA A 1 581 ? -5.715 14.270 55.138 1.00 57.38 581 ALA A CA 1
ATOM 4600 C C . ALA A 1 581 ? -5.056 13.160 54.295 1.00 57.38 581 ALA A C 1
ATOM 4602 O O . ALA A 1 581 ? -5.523 12.881 53.188 1.00 57.38 581 ALA A O 1
ATOM 4603 N N . GLU A 1 582 ? -3.984 12.540 54.809 1.00 52.16 582 GLU A N 1
ATOM 4604 C CA . GLU A 1 582 ? -3.246 11.475 54.112 1.00 52.16 582 GLU A CA 1
ATOM 4605 C C . GLU A 1 582 ? -4.216 10.458 53.477 1.00 52.16 582 GLU A C 1
ATOM 4607 O O . GLU A 1 582 ? -4.893 9.709 54.180 1.00 52.16 582 GLU A O 1
ATOM 4612 N N . GLY A 1 583 ? -4.292 10.451 52.139 1.00 56.31 583 GLY A N 1
ATOM 4613 C CA . GLY A 1 583 ? -5.105 9.505 51.366 1.00 56.31 583 GLY A CA 1
ATOM 4614 C C . GLY A 1 583 ? -6.355 10.056 50.662 1.00 56.31 583 GLY A C 1
ATOM 4615 O O . GLY A 1 583 ? -7.004 9.275 49.972 1.00 56.31 583 GLY A O 1
ATOM 4616 N N . GLY A 1 584 ? -6.686 11.351 50.774 1.00 72.00 584 GLY A N 1
ATOM 4617 C CA . GLY A 1 584 ? -7.849 11.951 50.085 1.00 72.00 584 GLY A CA 1
ATOM 4618 C C . GLY A 1 584 ? -7.719 12.030 48.554 1.00 72.00 584 GLY A C 1
ATOM 4619 O O . GLY A 1 584 ? -8.646 11.677 47.824 1.00 72.00 584 GLY A O 1
ATOM 4620 N N . MET A 1 585 ? -6.530 12.387 48.058 1.00 79.50 585 MET A N 1
ATOM 4621 C CA . MET A 1 585 ? -6.242 12.549 46.630 1.00 79.50 585 MET A CA 1
ATOM 4622 C C . MET A 1 585 ? -4.925 11.861 46.253 1.00 79.50 585 MET A C 1
ATOM 4624 O O . MET A 1 585 ? -3.898 12.053 46.899 1.00 79.50 585 MET A O 1
ATOM 4628 N N . THR A 1 586 ? -4.937 11.053 45.187 1.00 80.69 586 THR A N 1
ATOM 4629 C CA . THR A 1 586 ? -3.747 10.339 44.691 1.00 80.69 586 THR A CA 1
ATOM 4630 C C . THR A 1 586 ? -3.472 10.691 43.234 1.00 80.69 586 THR A C 1
ATOM 4632 O O . THR A 1 586 ? -4.334 10.501 42.379 1.00 80.69 586 THR A O 1
ATOM 4635 N N . PHE A 1 587 ? -2.244 11.116 42.929 1.00 80.06 587 PHE A N 1
ATOM 4636 C CA . PHE A 1 587 ? -1.783 11.307 41.552 1.00 80.06 587 PHE A CA 1
ATOM 4637 C C . PHE A 1 587 ? -1.136 10.036 41.007 1.00 80.06 587 PHE A C 1
ATOM 4639 O O . PHE A 1 587 ? -0.306 9.415 41.672 1.00 80.06 587 PHE A O 1
ATOM 4646 N N . ARG A 1 588 ? -1.500 9.661 39.777 1.00 81.19 588 ARG A N 1
ATOM 4647 C CA . ARG A 1 588 ? -0.900 8.540 39.046 1.00 81.19 588 ARG A CA 1
ATOM 4648 C C . ARG A 1 588 ? -0.526 8.991 37.645 1.00 81.19 588 ARG A C 1
ATOM 4650 O O . ARG A 1 588 ? -1.359 9.533 36.926 1.00 81.19 588 ARG A O 1
ATOM 4657 N N . GLU A 1 589 ? 0.724 8.762 37.271 1.00 80.25 589 GLU A N 1
ATOM 4658 C CA . GLU A 1 589 ? 1.203 9.024 35.918 1.00 80.25 589 GLU A CA 1
ATOM 4659 C C . GLU A 1 589 ? 0.794 7.877 34.984 1.00 80.25 589 GLU A C 1
ATOM 4661 O O . GLU A 1 589 ? 0.957 6.701 35.320 1.00 80.25 589 GLU A O 1
ATOM 4666 N N . ILE A 1 590 ? 0.259 8.215 33.808 1.00 82.75 590 ILE A N 1
ATOM 4667 C CA . ILE A 1 590 ? -0.022 7.248 32.743 1.00 82.75 590 ILE A CA 1
ATOM 4668 C C . ILE A 1 590 ? 1.231 7.140 31.874 1.00 82.75 590 ILE A C 1
ATOM 4670 O O . ILE A 1 590 ? 1.580 8.074 31.158 1.00 82.75 590 ILE A O 1
ATOM 4674 N N . THR A 1 591 ? 1.904 5.992 31.936 1.00 79.12 591 THR A N 1
ATOM 4675 C CA . THR A 1 591 ? 3.138 5.726 31.177 1.00 79.12 591 THR A CA 1
ATOM 4676 C C . THR A 1 591 ? 2.904 4.918 29.897 1.00 79.12 591 THR A C 1
ATOM 4678 O O . THR A 1 591 ? 3.809 4.806 29.065 1.00 79.12 591 THR A O 1
ATOM 4681 N N . ASP A 1 592 ? 1.700 4.364 29.703 1.00 80.88 592 ASP A N 1
ATOM 4682 C CA . ASP A 1 592 ? 1.343 3.641 28.481 1.00 80.88 592 ASP A CA 1
ATOM 4683 C C . ASP A 1 592 ? 1.199 4.623 27.312 1.00 80.88 592 ASP A C 1
ATOM 4685 O O . ASP A 1 592 ? 0.312 5.475 27.284 1.00 80.88 592 ASP A O 1
ATOM 4689 N N . ARG A 1 593 ? 2.066 4.477 26.306 1.00 80.19 593 ARG A N 1
ATOM 4690 C CA . ARG A 1 593 ? 2.100 5.349 25.122 1.00 80.19 593 ARG A CA 1
ATOM 4691 C C . ARG A 1 593 ? 0.839 5.267 24.261 1.00 80.19 593 ARG A C 1
ATOM 4693 O O . ARG A 1 593 ? 0.610 6.165 23.456 1.00 80.19 593 ARG A O 1
ATOM 4700 N N . ARG A 1 594 ? 0.048 4.199 24.394 1.00 82.38 594 ARG A N 1
ATOM 4701 C CA . ARG A 1 594 ? -1.237 4.033 23.700 1.00 82.38 594 ARG A CA 1
ATOM 4702 C C . ARG A 1 594 ? -2.351 4.811 24.399 1.00 82.38 594 ARG A C 1
ATOM 4704 O O . ARG A 1 594 ? -3.302 5.228 23.749 1.00 82.38 594 ARG A O 1
ATOM 4711 N N . ALA A 1 595 ? -2.233 5.024 25.710 1.00 85.75 595 ALA A N 1
ATOM 4712 C CA . ALA A 1 595 ? -3.216 5.714 26.541 1.00 85.75 595 ALA A CA 1
ATOM 4713 C C . ALA A 1 595 ? -3.051 7.238 26.453 1.00 85.75 595 ALA A C 1
ATOM 4715 O O . ALA A 1 595 ? -2.722 7.919 27.422 1.00 85.75 595 ALA A O 1
ATOM 4716 N N . PHE A 1 596 ? -3.275 7.771 25.256 1.00 78.81 596 PHE A N 1
ATOM 4717 C CA . PHE A 1 596 ? -3.094 9.181 24.938 1.00 78.81 596 PHE A CA 1
ATOM 4718 C C . PHE A 1 596 ? -4.405 9.804 24.429 1.00 78.81 596 PHE A C 1
ATOM 4720 O O . PHE A 1 596 ? -5.179 9.156 23.723 1.00 78.81 596 PHE A O 1
ATOM 4727 N N . ARG A 1 597 ? -4.662 11.073 24.787 1.00 81.38 597 ARG A N 1
ATOM 4728 C CA . ARG A 1 597 ? -5.926 11.793 24.512 1.00 81.38 597 ARG A CA 1
ATOM 4729 C C . ARG A 1 597 ? -7.149 11.019 25.030 1.00 81.38 597 ARG A C 1
ATOM 4731 O O . ARG A 1 597 ? -7.182 10.663 26.202 1.00 81.38 597 ARG A O 1
ATOM 4738 N N . PHE A 1 598 ? -8.129 10.745 24.170 1.00 85.25 598 PHE A N 1
ATOM 4739 C CA . PHE A 1 598 ? -9.379 10.054 24.489 1.00 85.25 598 PHE A CA 1
ATOM 4740 C C . PHE A 1 598 ? -9.155 8.689 25.164 1.00 85.25 598 PHE A C 1
ATOM 4742 O O . PHE A 1 598 ? -9.845 8.340 26.119 1.00 85.25 598 PHE A O 1
ATOM 4749 N N . ALA A 1 599 ? -8.112 7.957 24.758 1.00 89.31 599 ALA A N 1
ATOM 4750 C CA . ALA A 1 599 ? -7.790 6.650 25.328 1.00 89.31 599 ALA A CA 1
ATOM 4751 C C . ALA A 1 599 ? -7.313 6.714 26.794 1.00 89.31 599 ALA A C 1
ATOM 4753 O O . ALA A 1 599 ? -7.408 5.724 27.522 1.00 89.31 599 ALA A O 1
ATOM 4754 N N . ALA A 1 600 ? -6.823 7.870 27.261 1.00 90.31 600 ALA A N 1
ATOM 4755 C CA . ALA A 1 600 ? -6.364 8.035 28.641 1.00 90.31 600 ALA A CA 1
ATOM 4756 C C . ALA A 1 600 ? -7.510 7.873 29.654 1.00 90.31 600 ALA A C 1
ATOM 4758 O O . ALA A 1 600 ? -7.300 7.337 30.741 1.00 90.31 600 ALA A O 1
ATOM 4759 N N . LYS A 1 601 ? -8.729 8.281 29.276 1.00 92.25 601 LYS A N 1
ATOM 4760 C CA . LYS A 1 601 ? -9.950 8.179 30.090 1.00 92.25 601 LYS A CA 1
ATOM 4761 C C . LYS A 1 601 ? -10.280 6.715 30.366 1.00 92.25 601 LYS A C 1
ATOM 4763 O O . LYS A 1 601 ? -10.383 6.291 31.517 1.00 92.25 601 LYS A O 1
ATOM 4768 N N . VAL A 1 602 ? -10.325 5.922 29.295 1.00 94.50 602 VAL A N 1
ATOM 4769 C CA . VAL A 1 602 ? -10.537 4.473 29.352 1.00 94.50 602 VAL A CA 1
ATOM 4770 C C . VAL A 1 602 ? -9.446 3.803 30.180 1.00 94.50 602 VAL A C 1
ATOM 4772 O O . VAL A 1 602 ? -9.764 3.040 31.088 1.00 94.50 602 VAL A O 1
ATOM 4775 N N . TYR A 1 603 ? -8.174 4.142 29.943 1.00 94.31 603 TYR A N 1
ATOM 4776 C CA . TYR A 1 603 ? -7.056 3.602 30.718 1.00 94.31 603 TYR A CA 1
ATOM 4777 C C . TYR A 1 603 ? -7.182 3.901 32.218 1.00 94.31 603 TYR A C 1
ATOM 4779 O O . TYR A 1 603 ? -6.950 3.016 33.043 1.00 94.31 603 TYR A O 1
ATOM 4787 N N . ALA A 1 604 ? -7.556 5.131 32.581 1.00 94.19 604 ALA A N 1
ATOM 4788 C CA . ALA A 1 604 ? -7.689 5.560 33.969 1.00 94.19 604 ALA A CA 1
ATOM 4789 C C . ALA A 1 604 ? -8.843 4.849 34.688 1.00 94.19 604 ALA A C 1
ATOM 4791 O O . ALA A 1 604 ? -8.654 4.361 35.802 1.00 94.19 604 ALA A O 1
ATOM 4792 N N . VAL A 1 605 ? -10.013 4.731 34.048 1.00 95.31 605 VAL A N 1
ATOM 4793 C CA . VAL A 1 605 ? -11.147 3.969 34.599 1.00 95.31 605 VAL A CA 1
ATOM 4794 C C . VAL A 1 605 ? -10.773 2.493 34.724 1.00 95.31 605 VAL A C 1
ATOM 4796 O O . VAL A 1 605 ? -10.975 1.897 35.779 1.00 95.31 605 VAL A O 1
ATOM 4799 N N . TYR A 1 606 ? -10.162 1.912 33.690 1.00 94.62 606 TYR A N 1
ATOM 4800 C CA . TYR A 1 606 ? -9.768 0.505 33.657 1.00 94.62 606 TYR A CA 1
ATOM 4801 C C . TYR A 1 606 ? -8.742 0.138 34.739 1.00 94.62 606 TYR A C 1
ATOM 4803 O O . TYR A 1 606 ? -8.853 -0.927 35.341 1.00 94.62 606 TYR A O 1
ATOM 4811 N N . ASN A 1 607 ? -7.779 1.021 35.029 1.00 92.69 607 ASN A N 1
ATOM 4812 C CA . ASN A 1 607 ? -6.701 0.800 36.003 1.00 92.69 607 ASN A CA 1
ATOM 4813 C C . ASN A 1 607 ? -6.940 1.472 37.366 1.00 92.69 607 ASN A C 1
ATOM 4815 O O . ASN A 1 607 ? -6.022 1.537 38.192 1.00 92.69 607 ASN A O 1
ATOM 4819 N N . SER A 1 608 ? -8.145 1.991 37.615 1.00 92.44 608 SER A N 1
ATOM 4820 C CA . SER A 1 608 ? -8.476 2.694 38.857 1.00 92.44 608 SER A CA 1
ATOM 4821 C C . SER A 1 608 ? -8.223 1.822 40.097 1.00 92.44 608 SER A C 1
ATOM 4823 O O . SER A 1 608 ? -8.268 0.593 40.042 1.00 92.44 608 SER A O 1
ATOM 4825 N N . ALA A 1 609 ? -7.958 2.451 41.242 1.00 89.88 609 ALA A N 1
ATOM 4826 C CA . ALA A 1 609 ? -7.904 1.756 42.530 1.00 89.88 609 ALA A CA 1
ATOM 4827 C C . ALA A 1 609 ? -9.298 1.547 43.155 1.00 89.88 609 ALA A C 1
ATOM 4829 O O . ALA A 1 609 ? -9.422 0.789 44.113 1.00 89.88 609 ALA A O 1
ATOM 4830 N N . PHE A 1 610 ? -10.323 2.223 42.634 1.00 92.75 610 PHE A N 1
ATOM 4831 C CA . PHE A 1 610 ? -11.696 2.176 43.136 1.00 92.75 610 PHE A CA 1
ATOM 4832 C C . PHE A 1 610 ? -12.526 1.156 42.360 1.00 92.75 610 PHE A C 1
ATOM 4834 O O . PHE A 1 610 ? -12.483 1.144 41.130 1.00 92.75 610 PHE A O 1
ATOM 4841 N N . ASP A 1 611 ? -13.303 0.333 43.055 1.00 93.38 611 ASP A N 1
ATOM 4842 C CA . ASP A 1 611 ? -14.247 -0.605 42.444 1.00 93.38 611 ASP A CA 1
ATOM 4843 C C . ASP A 1 611 ? -15.434 0.146 41.835 1.00 93.38 611 ASP A C 1
ATOM 4845 O O . ASP A 1 611 ? -15.845 -0.147 40.715 1.00 93.38 611 ASP A O 1
ATOM 4849 N N . GLN A 1 612 ? -15.938 1.164 42.537 1.00 95.88 612 GLN A N 1
ATOM 4850 C CA . GLN A 1 612 ? -17.014 2.034 42.071 1.00 95.88 612 GLN A CA 1
ATOM 4851 C C . GLN A 1 612 ? -16.434 3.395 41.686 1.00 95.88 612 GLN A C 1
ATOM 4853 O O . GLN A 1 612 ? -15.933 4.141 42.525 1.00 95.88 612 GLN A O 1
ATOM 4858 N N . VAL A 1 613 ? -16.472 3.714 40.398 1.00 97.19 613 VAL A N 1
ATOM 4859 C CA . VAL A 1 613 ? -15.819 4.891 39.823 1.00 97.19 613 VAL A CA 1
ATOM 4860 C C . VAL A 1 613 ? -16.863 5.874 39.331 1.00 97.19 613 VAL A C 1
ATOM 4862 O O . VAL A 1 613 ? -17.641 5.541 38.440 1.00 97.19 613 VAL A O 1
ATOM 4865 N N . LEU A 1 614 ? -16.815 7.099 39.852 1.00 97.44 614 LEU A N 1
ATOM 4866 C CA . LEU A 1 614 ? -17.349 8.273 39.169 1.00 97.44 614 LEU A CA 1
ATOM 4867 C C . LEU A 1 614 ? -16.208 8.906 38.368 1.00 97.44 614 LEU A C 1
ATOM 4869 O O . LEU A 1 614 ? -15.285 9.480 38.944 1.00 97.44 614 LEU A O 1
ATOM 4873 N N . PHE A 1 615 ? -16.239 8.778 37.048 1.00 96.50 615 PHE A N 1
ATOM 4874 C CA . PHE A 1 615 ? -15.287 9.471 36.187 1.00 96.50 615 PHE A CA 1
ATOM 4875 C C . PHE A 1 615 ? -15.813 10.865 35.852 1.00 96.50 615 PHE A C 1
ATOM 4877 O O . PHE A 1 615 ? -16.992 11.001 35.519 1.00 96.50 615 PHE A O 1
ATOM 4884 N N . LEU A 1 616 ? -14.937 11.868 35.909 1.00 94.31 616 LEU A N 1
ATOM 4885 C CA . LEU A 1 616 ? -15.216 13.240 35.492 1.00 94.31 616 LEU A CA 1
ATOM 4886 C C . LEU A 1 616 ? -14.038 13.779 34.675 1.00 94.31 616 LEU A C 1
ATOM 4888 O O . LEU A 1 616 ? -12.886 13.703 35.113 1.00 94.31 616 LEU A O 1
ATOM 4892 N N . ASP A 1 617 ? -14.325 14.360 33.511 1.00 90.69 617 ASP A N 1
ATOM 4893 C CA . ASP A 1 617 ? -13.341 15.197 32.823 1.00 90.69 617 ASP A CA 1
ATOM 4894 C C . ASP A 1 617 ? -12.964 16.398 33.703 1.00 90.69 617 ASP A C 1
ATOM 4896 O O . ASP A 1 617 ? -13.739 16.857 34.545 1.00 90.69 617 ASP A O 1
ATOM 4900 N N . ALA A 1 618 ? -11.748 16.918 33.523 1.00 86.75 618 ALA A N 1
ATOM 4901 C CA . ALA A 1 618 ? -11.230 18.008 34.351 1.00 86.75 618 ALA A CA 1
ATOM 4902 C C . ALA A 1 618 ? -12.014 19.328 34.211 1.00 86.75 618 ALA A C 1
ATOM 4904 O O . ALA A 1 618 ? -11.903 20.202 35.071 1.00 86.75 618 ALA A O 1
ATOM 4905 N N . ASP A 1 619 ? -12.795 19.475 33.142 1.00 85.94 619 ASP A N 1
ATOM 4906 C CA . ASP A 1 619 ? -13.703 20.592 32.881 1.00 85.94 619 ASP A CA 1
ATOM 4907 C C . ASP A 1 619 ? -15.171 20.279 33.231 1.00 85.94 619 ASP A C 1
ATOM 4909 O O . ASP A 1 619 ? -16.052 21.118 33.020 1.00 85.94 619 ASP A O 1
ATOM 4913 N N . ASN A 1 620 ? -15.442 19.116 33.829 1.00 88.44 620 ASN A N 1
ATOM 4914 C CA . ASN A 1 620 ? -16.751 18.769 34.357 1.00 88.44 620 ASN A CA 1
ATOM 4915 C C . ASN A 1 620 ? -16.877 19.206 35.825 1.00 88.44 620 ASN A C 1
ATOM 4917 O O . ASN A 1 620 ? -16.114 18.775 36.690 1.00 88.44 620 ASN A O 1
ATOM 4921 N N . VAL A 1 621 ? -17.856 20.069 36.111 1.00 88.75 621 VAL A N 1
ATOM 4922 C CA . VAL A 1 621 ? -18.031 20.694 37.429 1.00 88.75 621 VAL A CA 1
ATOM 4923 C C . VAL A 1 621 ? -19.348 20.242 38.071 1.00 88.75 621 VAL A C 1
ATOM 4925 O O . VAL A 1 621 ? -20.420 20.706 37.665 1.00 88.75 621 VAL A O 1
ATOM 4928 N N . PRO A 1 622 ? -19.304 19.388 39.112 1.00 89.88 622 PRO A N 1
ATOM 4929 C CA . PRO A 1 622 ? -20.482 19.054 39.903 1.00 89.88 622 PRO A CA 1
ATOM 4930 C C . PRO A 1 622 ? -21.053 20.295 40.600 1.00 89.88 622 PRO A C 1
ATOM 4932 O O . PRO A 1 622 ? -20.343 21.032 41.279 1.00 89.88 622 PRO A O 1
ATOM 4935 N N . VAL A 1 623 ? -22.364 20.514 40.473 1.00 88.31 623 VAL A N 1
ATOM 4936 C CA . VAL A 1 623 ? -23.068 21.645 41.119 1.00 88.31 623 VAL A CA 1
ATOM 4937 C C . VAL A 1 623 ? -23.514 21.349 42.557 1.00 88.31 623 VAL A C 1
ATOM 4939 O O . VAL A 1 623 ? -24.005 22.234 43.252 1.00 88.31 623 VAL A O 1
ATOM 4942 N N . ARG A 1 624 ? -23.371 20.097 42.995 1.00 89.25 624 ARG A N 1
ATOM 4943 C CA . ARG A 1 624 ? -23.589 19.620 44.365 1.00 89.25 624 ARG A CA 1
ATOM 4944 C C . ARG A 1 624 ? -22.682 18.423 44.627 1.00 89.25 624 ARG A C 1
ATOM 4946 O O . ARG A 1 624 ? -22.166 17.842 43.674 1.00 89.25 624 ARG A O 1
ATOM 4953 N N . ASP A 1 625 ? -22.540 18.041 45.892 1.00 89.44 625 ASP A N 1
ATOM 4954 C CA . ASP A 1 625 ? -21.813 16.831 46.286 1.00 89.44 625 ASP A CA 1
ATOM 4955 C C . ASP A 1 625 ? -22.357 15.601 45.522 1.00 89.44 625 ASP A C 1
ATOM 4957 O O . ASP A 1 625 ? -23.551 15.301 45.639 1.00 89.44 625 ASP A O 1
ATOM 4961 N N . PRO A 1 626 ? -21.531 14.912 44.710 1.00 93.06 626 PRO A N 1
ATOM 4962 C CA . PRO A 1 626 ? -21.970 13.786 43.896 1.00 93.06 626 PRO A CA 1
ATOM 4963 C C . PRO A 1 626 ? -22.058 12.460 44.667 1.00 93.06 626 PRO A C 1
ATOM 4965 O O . PRO A 1 626 ? -22.467 11.464 44.076 1.00 93.06 626 PRO A O 1
ATOM 4968 N N . THR A 1 627 ? -21.717 12.416 45.961 1.00 90.94 627 THR A N 1
ATOM 4969 C CA . THR A 1 627 ? -21.662 11.173 46.757 1.00 90.94 627 THR A CA 1
ATOM 4970 C C . THR A 1 627 ? -22.974 10.381 46.720 1.00 90.94 627 THR A C 1
ATOM 4972 O O . THR A 1 627 ? -22.954 9.157 46.609 1.00 90.94 627 THR A O 1
ATOM 4975 N N . PHE A 1 628 ? -24.124 11.067 46.693 1.00 93.31 628 PHE A N 1
ATOM 4976 C CA . PHE A 1 628 ? -25.447 10.426 46.617 1.00 93.31 628 PHE A CA 1
ATOM 4977 C C . PHE A 1 628 ? -25.627 9.520 45.381 1.00 93.31 628 PHE A C 1
ATOM 4979 O O . PHE A 1 628 ? -26.515 8.669 45.369 1.00 93.31 628 PHE A O 1
ATOM 4986 N N . LEU A 1 629 ? -24.826 9.698 44.322 1.00 94.94 629 LEU A N 1
ATOM 4987 C CA . LEU A 1 629 ? -24.921 8.901 43.099 1.00 94.94 629 LEU A CA 1
ATOM 4988 C C . LEU A 1 629 ? -24.616 7.418 43.347 1.00 94.94 629 LEU A C 1
ATOM 4990 O O . LEU A 1 629 ? -25.270 6.567 42.743 1.00 94.94 629 LEU A O 1
ATOM 4994 N N . PHE A 1 630 ? -23.688 7.106 44.258 1.00 95.31 630 PHE A N 1
ATOM 4995 C CA . PHE A 1 630 ? -23.324 5.727 44.612 1.00 95.31 630 PHE A CA 1
ATOM 4996 C C . PHE A 1 630 ? -24.438 4.987 45.370 1.00 95.31 630 PHE A C 1
ATOM 4998 O O . PHE A 1 630 ? -24.458 3.760 45.401 1.00 95.31 630 PHE A O 1
ATOM 5005 N N . GLU A 1 631 ? -25.396 5.722 45.932 1.00 94.50 631 GLU A N 1
ATOM 5006 C CA . GLU A 1 631 ? -26.555 5.175 46.648 1.00 94.50 631 GLU A CA 1
ATOM 5007 C C . GLU A 1 631 ? -27.854 5.288 45.836 1.00 94.50 631 GLU A C 1
ATOM 5009 O O . GLU A 1 631 ? -28.915 4.851 46.285 1.00 94.50 631 GLU A O 1
ATOM 5014 N N . SER A 1 632 ? -27.793 5.874 44.635 1.00 94.62 632 SER A N 1
ATOM 5015 C CA . SER A 1 632 ? -28.965 6.032 43.773 1.00 94.62 632 SER A CA 1
ATOM 5016 C C . SER A 1 632 ? -29.575 4.675 43.412 1.00 94.62 632 SER A C 1
ATOM 5018 O O . SER A 1 632 ? -28.861 3.703 43.152 1.00 94.62 632 SER A O 1
ATOM 5020 N N . GLU A 1 633 ? -30.910 4.608 43.362 1.00 94.88 633 GLU A N 1
ATOM 5021 C CA . GLU A 1 633 ? -31.644 3.381 43.016 1.00 94.88 633 GLU A CA 1
ATOM 5022 C C . GLU A 1 633 ? -31.169 2.825 41.668 1.00 94.88 633 GLU A C 1
ATOM 5024 O O . GLU A 1 633 ? -31.006 1.617 41.487 1.00 94.88 633 GLU A O 1
ATOM 5029 N N . GLU A 1 634 ? -30.895 3.723 40.725 1.00 95.12 634 GLU A N 1
ATOM 5030 C CA . GLU A 1 634 ? -30.381 3.400 39.410 1.00 95.12 634 GLU A CA 1
ATOM 5031 C C . GLU A 1 634 ? -29.022 2.700 39.477 1.00 95.12 634 GLU A C 1
ATOM 5033 O O . GLU A 1 634 ? -28.889 1.611 38.914 1.00 95.12 634 GLU A O 1
ATOM 5038 N N . PHE A 1 635 ? -28.048 3.269 40.195 1.00 96.31 635 PHE A N 1
ATOM 5039 C CA . PHE A 1 635 ? -26.710 2.690 40.311 1.00 96.31 635 PHE A CA 1
ATOM 5040 C C . PHE A 1 635 ? -26.697 1.405 41.137 1.00 96.31 635 PHE A C 1
ATOM 5042 O O . PHE A 1 635 ? -26.081 0.429 40.720 1.00 96.31 635 PHE A O 1
ATOM 5049 N N . VAL A 1 636 ? -27.426 1.340 42.253 1.00 94.81 636 VAL A N 1
ATOM 5050 C CA . VAL A 1 636 ? -27.523 0.112 43.061 1.00 94.81 636 VAL A CA 1
ATOM 5051 C C . VAL A 1 636 ? -28.080 -1.043 42.217 1.00 94.81 636 VAL A C 1
ATOM 5053 O O . VAL A 1 636 ? -27.570 -2.170 42.254 1.00 94.81 636 VAL A O 1
ATOM 5056 N N . ARG A 1 637 ? -29.086 -0.762 41.380 1.00 94.75 637 ARG A N 1
ATOM 5057 C CA . ARG A 1 637 ? -29.716 -1.759 40.509 1.00 94.75 637 ARG A CA 1
ATOM 5058 C C . ARG A 1 637 ? -28.788 -2.232 39.387 1.00 94.75 637 ARG A C 1
ATOM 5060 O O . ARG A 1 637 ? -28.628 -3.441 39.205 1.00 94.75 637 ARG A O 1
ATOM 5067 N N . THR A 1 638 ? -28.185 -1.318 38.627 1.00 96.38 638 THR A N 1
ATOM 5068 C CA . THR A 1 638 ? -27.452 -1.659 37.389 1.00 96.38 638 THR A CA 1
ATOM 5069 C C . THR A 1 638 ? -25.935 -1.726 37.556 1.00 96.38 638 THR A C 1
ATOM 5071 O O . THR A 1 638 ? -25.251 -2.312 36.722 1.00 96.38 638 THR A O 1
ATOM 5074 N N . GLY A 1 639 ? -25.377 -1.099 38.588 1.00 96.25 639 GLY A N 1
ATOM 5075 C CA . GLY A 1 639 ? -23.940 -0.852 38.736 1.00 96.25 639 GLY A CA 1
ATOM 5076 C C . GLY A 1 639 ? -23.358 0.046 37.639 1.00 96.25 639 GLY A C 1
ATOM 5077 O O . GLY A 1 639 ? -22.148 0.088 37.471 1.00 96.25 639 GLY A O 1
ATOM 5078 N N . SER A 1 640 ? -24.188 0.696 36.820 1.00 97.56 640 SER A N 1
ATOM 5079 C CA . SER A 1 640 ? -23.728 1.551 35.720 1.00 97.56 640 SER A CA 1
ATOM 5080 C C . SER A 1 640 ? -24.764 2.620 35.372 1.00 97.56 640 SER A C 1
ATOM 5082 O O . SER A 1 640 ? -25.921 2.309 35.061 1.00 97.56 640 SER A O 1
ATOM 5084 N N . VAL A 1 641 ? -24.346 3.884 35.432 1.00 97.56 641 VAL A N 1
ATOM 5085 C CA . VAL A 1 641 ? -25.153 5.056 35.077 1.00 97.56 641 VAL A CA 1
ATOM 5086 C C . VAL A 1 641 ? -24.388 5.902 34.063 1.00 97.56 641 VAL A C 1
ATOM 5088 O O . VAL A 1 641 ? -23.234 6.270 34.288 1.00 97.56 641 VAL A O 1
ATOM 5091 N N . PHE A 1 642 ? -25.049 6.207 32.948 1.00 96.75 642 PHE A N 1
ATOM 5092 C CA . PHE A 1 642 ? -24.512 6.997 31.841 1.00 96.75 642 PHE A CA 1
ATOM 5093 C C . PHE A 1 642 ? -25.364 8.235 31.586 1.00 96.75 642 PHE A C 1
ATOM 5095 O O . PHE A 1 642 ? -26.574 8.232 31.830 1.00 96.75 642 PHE A O 1
ATOM 5102 N N . TRP A 1 643 ? -24.733 9.280 31.057 1.00 94.19 643 TRP A N 1
ATOM 5103 C CA . TRP A 1 643 ? -25.394 10.528 30.696 1.00 94.19 643 TRP A CA 1
ATOM 5104 C C . TRP A 1 643 ? -25.517 10.678 29.178 1.00 94.19 643 TRP A C 1
ATOM 5106 O O . TRP A 1 643 ? -24.594 10.284 28.462 1.00 94.19 643 TRP A O 1
ATOM 5116 N N . PRO A 1 644 ? -26.629 11.253 28.686 1.00 92.88 644 PRO A N 1
ATOM 5117 C CA . PRO A 1 644 ? -26.781 11.564 27.276 1.00 92.88 644 PRO A CA 1
ATOM 5118 C C . PRO A 1 644 ? -25.866 12.726 26.872 1.00 92.88 644 PRO A C 1
ATOM 5120 O O . PRO A 1 644 ? -25.786 13.739 27.569 1.00 92.88 644 PRO A O 1
ATOM 5123 N N . ASP A 1 645 ? -25.222 12.580 25.722 1.00 88.88 645 ASP A N 1
ATOM 5124 C CA . ASP A 1 645 ? -24.565 13.650 24.972 1.00 88.88 645 ASP A CA 1
ATOM 5125 C C . ASP A 1 645 ? -25.637 14.541 24.291 1.00 88.88 645 ASP A C 1
ATOM 5127 O O . ASP A 1 645 ? -26.828 14.211 24.249 1.00 88.88 645 ASP A O 1
ATOM 5131 N N . PHE A 1 646 ? -25.236 15.689 23.741 1.00 84.75 646 PHE A N 1
ATOM 5132 C CA . PHE A 1 646 ? -26.071 16.539 22.888 1.00 84.75 646 PHE A CA 1
ATOM 5133 C C . PHE A 1 646 ? -26.623 15.805 21.667 1.00 84.75 646 PHE A C 1
ATOM 5135 O O . PHE A 1 646 ? -27.711 16.132 21.182 1.00 84.75 646 PHE A O 1
ATOM 5142 N N . TRP A 1 647 ? -25.857 14.853 21.141 1.00 82.06 647 TRP A N 1
ATOM 5143 C CA . TRP A 1 647 ? -26.164 14.209 19.878 1.00 82.06 647 TRP A CA 1
ATOM 5144 C C . TRP A 1 647 ? -27.082 13.001 20.066 1.00 82.06 647 TRP A C 1
ATOM 5146 O O . TRP A 1 647 ? -26.856 12.095 20.868 1.00 82.06 647 TRP A O 1
ATOM 5156 N N . HIS A 1 648 ? -28.144 12.989 19.271 1.00 83.38 648 HIS A N 1
ATOM 5157 C CA . HIS A 1 648 ? -28.936 11.798 19.027 1.00 83.38 648 HIS A CA 1
ATOM 5158 C C . HIS A 1 648 ? -28.457 11.181 17.706 1.00 83.38 648 HIS A C 1
ATOM 5160 O O . HIS A 1 648 ? -28.235 11.943 16.760 1.00 83.38 648 HIS A O 1
ATOM 5166 N N . PRO A 1 649 ? -28.370 9.846 17.563 1.00 77.31 649 PRO A N 1
ATOM 5167 C CA . PRO A 1 649 ? -27.794 9.203 16.378 1.00 77.31 649 PRO A CA 1
ATOM 5168 C C . PRO A 1 649 ? -28.498 9.564 15.060 1.00 77.31 649 PRO A C 1
ATOM 5170 O O . PRO A 1 649 ? -27.922 9.386 13.996 1.00 77.31 649 PRO A O 1
ATOM 5173 N N . GLN A 1 650 ? -29.726 10.093 15.105 1.00 77.81 650 GLN A N 1
ATOM 5174 C CA . GLN A 1 650 ? -30.444 10.611 13.927 1.00 77.81 650 GLN A CA 1
ATOM 5175 C C . GLN A 1 650 ? -29.966 11.995 13.444 1.00 77.81 650 GLN A C 1
ATOM 5177 O O . GLN A 1 650 ? -30.253 12.374 12.313 1.00 77.81 650 GLN A O 1
ATOM 5182 N N . PHE A 1 651 ? -29.273 12.758 14.290 1.00 79.69 651 PHE A N 1
ATOM 5183 C CA . PHE A 1 651 ? -28.829 14.137 14.031 1.00 79.69 651 PHE A CA 1
ATOM 5184 C C . PHE A 1 651 ? -27.347 14.341 14.360 1.00 79.69 651 PHE A C 1
ATOM 5186 O O . PHE A 1 651 ? -26.883 15.466 14.527 1.00 79.69 651 PHE A O 1
ATOM 5193 N N . THR A 1 652 ? -26.619 13.240 14.498 1.00 77.38 652 THR A N 1
ATOM 5194 C CA . THR A 1 652 ? -25.213 13.228 14.872 1.00 77.38 652 THR A CA 1
ATOM 5195 C C . THR A 1 652 ? -24.317 13.698 13.740 1.00 77.38 652 THR A C 1
ATOM 5197 O O . THR A 1 652 ? -24.555 13.405 12.567 1.00 77.38 652 THR A O 1
ATOM 5200 N N . ILE A 1 653 ? -23.229 14.370 14.098 1.00 72.69 653 ILE A N 1
ATOM 5201 C CA . ILE A 1 653 ? -22.158 14.714 13.158 1.00 72.69 653 ILE A CA 1
ATOM 5202 C C . ILE A 1 653 ? -21.171 13.550 12.939 1.00 72.69 653 ILE A C 1
ATOM 5204 O O . ILE A 1 653 ? -20.250 13.680 12.136 1.00 72.69 653 ILE A O 1
ATOM 5208 N N . PHE A 1 654 ? -21.352 12.414 13.628 1.00 70.31 654 PHE A N 1
ATOM 5209 C CA . PHE A 1 654 ? -20.362 11.333 13.719 1.00 70.31 654 PHE A CA 1
ATOM 5210 C C . PHE A 1 654 ? -20.665 10.066 12.887 1.00 70.31 654 PHE A C 1
ATOM 5212 O O . PHE A 1 654 ? -20.079 9.025 13.144 1.00 70.31 654 PHE A O 1
ATOM 5219 N N . HIS A 1 655 ? -21.527 10.116 11.860 1.00 71.31 655 HIS A N 1
ATOM 5220 C CA . HIS A 1 655 ? -21.819 8.974 10.957 1.00 71.31 655 HIS A CA 1
ATOM 5221 C C . HIS A 1 655 ? -22.170 7.634 11.661 1.00 71.31 655 HIS A C 1
ATOM 5223 O O . HIS A 1 655 ? -21.873 6.555 11.148 1.00 71.31 655 HIS A O 1
ATOM 5229 N N . ILE A 1 656 ? -22.864 7.680 12.804 1.00 77.19 656 ILE A N 1
ATOM 5230 C CA . ILE A 1 656 ? -23.343 6.494 13.554 1.00 77.19 656 ILE A CA 1
ATOM 5231 C C . ILE A 1 656 ? -24.841 6.186 13.334 1.00 77.19 656 ILE A C 1
ATOM 5233 O O . ILE A 1 656 ? -25.499 5.550 14.160 1.00 77.19 656 ILE A O 1
ATOM 5237 N N . MET A 1 657 ? -25.403 6.654 12.217 1.00 82.19 657 MET A N 1
ATOM 5238 C CA . MET A 1 657 ? -26.787 6.383 11.806 1.00 82.19 657 MET A CA 1
ATOM 5239 C C . MET A 1 657 ? -27.015 4.886 11.524 1.00 82.19 657 MET A C 1
ATOM 5241 O O . MET A 1 657 ? -26.084 4.083 11.557 1.00 82.19 657 MET A O 1
ATOM 5245 N N . ALA A 1 658 ? -28.262 4.488 11.262 1.00 84.38 658 ALA A N 1
ATOM 5246 C CA . ALA A 1 658 ? -28.634 3.082 11.067 1.00 84.38 658 ALA A CA 1
ATOM 5247 C C . ALA A 1 658 ? -27.899 2.379 9.906 1.00 84.38 658 ALA A C 1
ATOM 5249 O O . ALA A 1 658 ? -27.780 1.158 9.917 1.00 84.38 658 ALA A O 1
ATOM 5250 N N . ASP A 1 659 ? -27.404 3.139 8.931 1.00 81.94 659 ASP A N 1
ATOM 5251 C CA . ASP A 1 659 ? -26.617 2.687 7.780 1.00 81.94 659 ASP A CA 1
ATOM 5252 C C . ASP A 1 659 ? -25.097 2.679 8.033 1.00 81.94 659 ASP A C 1
ATOM 5254 O O . ASP A 1 659 ? -24.321 2.348 7.139 1.00 81.94 659 ASP A O 1
ATOM 5258 N N . SER A 1 660 ? -24.652 3.022 9.246 1.00 83.56 660 SER A N 1
ATOM 5259 C CA . SER A 1 660 ? -23.236 2.999 9.610 1.00 83.56 660 SER A CA 1
ATOM 5260 C C . SER A 1 660 ? -22.668 1.578 9.615 1.00 83.56 660 SER A C 1
ATOM 5262 O O . SER A 1 660 ? -23.217 0.676 10.254 1.00 83.56 660 SER A O 1
ATOM 5264 N N . LEU A 1 661 ? -21.496 1.402 8.993 1.00 83.00 661 LEU A N 1
ATOM 5265 C CA . LEU A 1 661 ? -20.716 0.157 9.019 1.00 83.00 661 LEU A CA 1
ATOM 5266 C C . LEU A 1 661 ? -20.337 -0.267 10.452 1.00 83.00 661 LEU A C 1
ATOM 5268 O O . LEU A 1 661 ? -20.094 -1.446 10.703 1.00 83.00 661 LEU A O 1
ATOM 5272 N N . LEU A 1 662 ? -20.349 0.671 11.409 1.00 86.56 662 LEU A N 1
ATOM 5273 C CA . LEU A 1 662 ? -20.128 0.404 12.831 1.00 86.56 662 LEU A CA 1
ATOM 5274 C C . LEU A 1 662 ? -21.007 -0.740 13.351 1.00 86.56 662 LEU A C 1
ATOM 5276 O O . LEU A 1 662 ? -20.517 -1.627 14.042 1.00 86.56 662 LEU A O 1
ATOM 5280 N N . TRP A 1 663 ? -22.293 -0.745 12.994 1.00 88.25 663 TRP A N 1
ATOM 5281 C CA . TRP A 1 663 ? -23.248 -1.740 13.485 1.00 88.25 663 TRP A CA 1
ATOM 5282 C C . TRP A 1 663 ? -22.931 -3.144 12.969 1.00 88.25 663 TRP A C 1
ATOM 5284 O O . TRP A 1 663 ? -23.056 -4.115 13.710 1.00 88.25 663 TRP A O 1
ATOM 5294 N N . GLN A 1 664 ? -22.457 -3.254 11.727 1.00 85.31 664 GLN A N 1
ATOM 5295 C CA . GLN A 1 664 ? -22.018 -4.527 11.157 1.00 85.31 664 GLN A CA 1
ATOM 5296 C C . GLN A 1 664 ? -20.696 -4.988 11.778 1.00 85.31 664 GLN A C 1
ATOM 5298 O O . GLN A 1 664 ? -20.590 -6.143 12.175 1.00 85.31 664 GLN A O 1
ATOM 5303 N N . LEU A 1 665 ? -19.723 -4.083 11.934 1.00 82.31 665 LEU A N 1
ATOM 5304 C CA . LEU A 1 665 ? -18.422 -4.398 12.536 1.00 82.31 665 LEU A CA 1
ATOM 5305 C C . LEU A 1 665 ? -18.539 -4.851 13.990 1.00 82.31 665 LEU A C 1
ATOM 5307 O O . LEU A 1 665 ? -17.818 -5.746 14.423 1.00 82.31 665 LEU A O 1
ATOM 5311 N N . LEU A 1 666 ? -19.452 -4.244 14.745 1.00 86.06 666 LEU A N 1
ATOM 5312 C CA . LEU A 1 666 ? -19.728 -4.646 16.117 1.00 86.06 666 LEU A CA 1
ATOM 5313 C C . LEU A 1 666 ? -20.653 -5.865 16.203 1.00 86.06 666 LEU A C 1
ATOM 5315 O O . LEU A 1 666 ? -20.836 -6.398 17.298 1.00 86.06 666 LEU A O 1
ATOM 5319 N N . ASP A 1 667 ? -21.240 -6.315 15.089 1.00 87.88 667 ASP A N 1
ATOM 5320 C CA . ASP A 1 667 ? -22.312 -7.314 15.059 1.00 87.88 667 ASP A CA 1
ATOM 5321 C C . ASP A 1 667 ? -23.430 -6.938 16.058 1.00 87.88 667 ASP A C 1
ATOM 5323 O O . ASP A 1 667 ? -23.743 -7.623 17.035 1.00 87.88 667 ASP A O 1
ATOM 5327 N N . MET A 1 668 ? -23.963 -5.734 15.867 1.00 89.94 668 MET A N 1
ATOM 5328 C CA . MET A 1 668 ? -24.987 -5.117 16.700 1.00 89.94 668 MET A CA 1
ATOM 5329 C C . MET A 1 668 ? -26.123 -4.597 15.826 1.00 89.94 668 MET A C 1
ATOM 5331 O O . MET A 1 668 ? -25.920 -4.088 14.728 1.00 89.94 668 MET A O 1
ATOM 5335 N N . LYS A 1 669 ? -27.351 -4.666 16.341 1.00 89.38 669 LYS A N 1
ATOM 5336 C CA . LYS A 1 669 ? -28.473 -3.957 15.719 1.00 89.38 669 LYS A CA 1
ATOM 5337 C C . LYS A 1 669 ? -28.359 -2.468 16.029 1.00 89.38 669 LYS A C 1
ATOM 5339 O O . LYS A 1 669 ? -27.970 -2.106 17.137 1.00 89.38 669 LYS A O 1
ATOM 5344 N N . TYR A 1 670 ? -28.760 -1.629 15.075 1.00 89.44 670 TYR A N 1
ATOM 5345 C CA . TYR A 1 670 ? -28.897 -0.193 15.305 1.00 89.44 670 TYR A CA 1
ATOM 5346 C C . TYR A 1 670 ? -29.762 0.074 16.541 1.00 89.44 670 TYR A C 1
ATOM 5348 O O . TYR A 1 670 ? -30.873 -0.453 16.659 1.00 89.44 670 TYR A O 1
ATOM 5356 N N . VAL A 1 671 ? -29.255 0.916 17.443 1.00 87.31 671 VAL A N 1
ATOM 5357 C CA . VAL A 1 671 ? -29.971 1.324 18.652 1.00 87.31 671 VAL A CA 1
ATOM 5358 C C . VAL A 1 671 ? -30.287 2.809 18.579 1.00 87.31 671 VAL A C 1
ATOM 5360 O O . VAL A 1 671 ? -29.396 3.655 18.606 1.00 87.31 671 VAL A O 1
ATOM 5363 N N . ASN A 1 672 ? -31.582 3.118 18.521 1.00 88.69 672 ASN A N 1
ATOM 5364 C CA . ASN A 1 672 ? -32.080 4.486 18.504 1.00 88.69 672 ASN A CA 1
ATOM 5365 C C . ASN A 1 672 ? -32.180 5.047 19.932 1.00 88.69 672 ASN A C 1
ATOM 5367 O O . ASN A 1 672 ? -33.248 5.024 20.543 1.00 88.69 672 ASN A O 1
ATOM 5371 N N . MET A 1 673 ? -31.050 5.490 20.476 1.00 87.31 673 MET A N 1
ATOM 5372 C CA . MET A 1 673 ? -30.953 6.124 21.792 1.00 87.31 673 MET A CA 1
ATOM 5373 C C . MET A 1 673 ? -29.892 7.222 21.774 1.00 87.31 673 MET A C 1
ATOM 5375 O O . MET A 1 673 ? -28.991 7.163 20.943 1.00 87.31 673 MET A O 1
ATOM 5379 N N . PHE A 1 674 ? -29.977 8.191 22.691 1.00 89.06 674 PHE A N 1
ATOM 5380 C CA . PHE A 1 674 ? -28.953 9.232 22.826 1.00 89.06 674 PHE A CA 1
ATOM 5381 C C . PHE A 1 674 ? -27.542 8.642 22.930 1.00 89.06 674 PHE A C 1
ATOM 5383 O O . PHE A 1 674 ? -27.335 7.610 23.578 1.00 89.06 674 PHE A O 1
ATOM 5390 N N . GLU A 1 675 ? -26.596 9.328 22.289 1.00 90.06 675 GLU A N 1
ATOM 5391 C CA . GLU A 1 675 ? -25.169 9.065 22.452 1.00 90.06 675 GLU A CA 1
ATOM 5392 C C . GLU A 1 675 ? -24.769 9.279 23.912 1.00 90.06 675 GLU A C 1
ATOM 5394 O O . GLU A 1 675 ? -25.426 10.011 24.651 1.00 90.06 675 GLU A O 1
ATOM 5399 N N . GLN A 1 676 ? -23.719 8.598 24.349 1.00 92.62 676 GLN A N 1
ATOM 5400 C CA . GLN A 1 676 ? -23.241 8.627 25.721 1.00 92.62 676 GLN A CA 1
ATOM 5401 C C . GLN A 1 676 ? -22.090 9.621 25.868 1.00 92.62 676 GLN A C 1
ATOM 5403 O O . GLN A 1 676 ? -21.062 9.491 25.207 1.00 92.62 676 GLN A O 1
ATOM 5408 N N . GLU A 1 677 ? -22.248 10.564 26.796 1.00 91.50 677 GLU A N 1
ATOM 5409 C CA . GLU A 1 677 ? -21.192 11.485 27.213 1.00 91.50 677 GLU A CA 1
ATOM 5410 C C . GLU A 1 677 ? -20.139 10.723 28.026 1.00 91.50 677 GLU A C 1
ATOM 5412 O O . GLU A 1 677 ? -20.439 10.214 29.110 1.00 91.50 677 GLU A O 1
ATOM 5417 N N . SER A 1 678 ? -18.910 10.621 27.515 1.00 91.69 678 SER A N 1
ATOM 5418 C CA . SER A 1 678 ? -17.810 9.905 28.177 1.00 91.69 678 SER A CA 1
ATOM 5419 C C . SER A 1 678 ? -17.037 10.755 29.181 1.00 91.69 678 SER A C 1
ATOM 5421 O O . SER A 1 678 ? -16.276 10.215 29.982 1.00 91.69 678 SER A O 1
ATOM 5423 N N . GLY A 1 679 ? -17.236 12.075 29.189 1.00 91.31 679 GLY A N 1
ATOM 5424 C CA . GLY A 1 679 ? -16.712 12.998 30.199 1.00 91.31 679 GLY A CA 1
ATOM 5425 C C . GLY A 1 679 ? -17.390 12.908 31.565 1.00 91.31 679 GLY A C 1
ATOM 5426 O O . GLY A 1 679 ? -16.932 13.547 32.511 1.00 91.31 679 GLY A O 1
ATOM 5427 N N . GLN A 1 680 ? -18.457 12.115 31.693 1.00 92.50 680 GLN A N 1
ATOM 5428 C CA . GLN A 1 680 ? -19.043 11.738 32.979 1.00 92.50 680 GLN A CA 1
ATOM 5429 C C . GLN A 1 680 ? -19.708 10.365 32.916 1.00 92.50 680 GLN A C 1
ATOM 5431 O O . GLN A 1 680 ? -20.604 10.115 32.111 1.00 92.50 680 GLN A O 1
ATOM 5436 N N . LEU A 1 681 ? -19.296 9.466 33.801 1.00 95.75 681 LEU A N 1
ATOM 5437 C CA . LEU A 1 681 ? -19.882 8.132 33.908 1.00 95.75 681 LEU A CA 1
ATOM 5438 C C . LEU A 1 681 ? -19.702 7.576 35.314 1.00 95.75 681 LEU A C 1
ATOM 5440 O O . LEU A 1 681 ? -18.769 7.945 36.024 1.00 95.75 681 LEU A O 1
ATOM 5444 N N . LEU A 1 682 ? -20.604 6.683 35.710 1.00 97.69 682 LEU A N 1
ATOM 5445 C CA . LEU A 1 682 ? -20.579 6.028 37.010 1.00 97.69 682 LEU A CA 1
ATOM 5446 C C . LEU A 1 682 ? -20.638 4.515 36.803 1.00 97.69 682 LEU A C 1
ATOM 5448 O O . LEU A 1 682 ? -21.625 4.014 36.267 1.00 97.69 682 LEU A O 1
ATOM 5452 N N . ILE A 1 683 ? -19.589 3.791 37.195 1.00 97.56 683 ILE A N 1
ATOM 5453 C CA . ILE A 1 683 ? -19.430 2.357 36.908 1.00 97.56 683 ILE A CA 1
ATOM 5454 C C . ILE A 1 683 ? -18.941 1.604 38.148 1.00 97.56 683 ILE A C 1
ATOM 5456 O O . ILE A 1 683 ? -17.947 1.979 38.761 1.00 97.56 683 ILE A O 1
ATOM 5460 N N . ASP A 1 684 ? -19.592 0.488 38.462 1.00 95.88 684 ASP A N 1
ATOM 5461 C CA . ASP A 1 684 ? -19.087 -0.573 39.332 1.00 95.88 684 ASP A CA 1
ATOM 5462 C C . ASP A 1 684 ? -18.250 -1.549 38.491 1.00 95.88 684 ASP A C 1
ATOM 5464 O O . ASP A 1 684 ? -18.761 -2.458 37.836 1.00 95.88 684 ASP A O 1
ATOM 5468 N N . ARG A 1 685 ? -16.936 -1.336 38.471 1.00 93.00 685 ARG A N 1
ATOM 5469 C CA . ARG A 1 685 ? -15.985 -2.118 37.671 1.00 93.00 685 ARG A CA 1
ATOM 5470 C C . ARG A 1 685 ? -16.000 -3.592 38.055 1.00 93.00 685 ARG A C 1
ATOM 5472 O O . ARG A 1 685 ? -15.860 -4.441 37.181 1.00 93.00 685 ARG A O 1
ATOM 5479 N N . ARG A 1 686 ? -16.208 -3.892 39.341 1.00 88.12 686 ARG A N 1
ATOM 5480 C CA . ARG A 1 686 ? -16.246 -5.262 39.864 1.00 88.12 686 ARG A CA 1
ATOM 5481 C C . ARG A 1 686 ? -17.436 -6.042 39.303 1.00 88.12 686 ARG A C 1
ATOM 5483 O O . ARG A 1 686 ? -17.295 -7.217 38.995 1.00 88.12 686 ARG A O 1
ATOM 5490 N N . ARG A 1 687 ? -18.589 -5.393 39.112 1.00 89.94 687 ARG A N 1
ATOM 5491 C CA . ARG A 1 687 ? -19.776 -6.011 38.483 1.00 89.94 687 ARG A CA 1
ATOM 5492 C C . ARG A 1 687 ? -19.719 -6.074 36.953 1.00 89.94 687 ARG A C 1
ATOM 5494 O O . ARG A 1 687 ? -20.534 -6.775 36.361 1.00 89.94 687 ARG A O 1
ATOM 5501 N N . HIS A 1 688 ? -18.797 -5.343 36.324 1.00 93.00 688 HIS A N 1
ATOM 5502 C CA . HIS A 1 688 ? -18.755 -5.122 34.872 1.00 93.00 688 HIS A CA 1
ATOM 5503 C C . HIS A 1 688 ? -17.392 -5.466 34.251 1.00 93.00 688 HIS A C 1
ATOM 5505 O O . HIS A 1 688 ? -16.976 -4.828 33.285 1.00 93.00 688 HIS A O 1
ATOM 5511 N N . THR A 1 689 ? -16.685 -6.469 34.781 1.00 89.88 689 THR A N 1
ATOM 5512 C CA . THR A 1 689 ? -15.324 -6.843 34.346 1.00 89.88 689 THR A CA 1
ATOM 5513 C C . THR A 1 689 ? -15.246 -7.194 32.859 1.00 89.88 689 THR A C 1
ATOM 5515 O O . THR A 1 689 ? -14.473 -6.575 32.130 1.00 89.88 689 THR A O 1
ATOM 5518 N N . ALA A 1 690 ? -16.107 -8.096 32.376 1.00 89.25 690 ALA A N 1
ATOM 5519 C CA . ALA A 1 690 ? -16.183 -8.460 30.956 1.00 89.25 690 ALA A CA 1
ATOM 5520 C C . ALA A 1 690 ? -16.487 -7.253 30.053 1.00 89.25 690 ALA A C 1
ATOM 5522 O O . ALA A 1 690 ? -15.928 -7.102 28.966 1.00 89.25 690 ALA A O 1
ATOM 5523 N N . THR A 1 691 ? -17.361 -6.359 30.515 1.00 94.25 691 THR A N 1
ATOM 5524 C CA . THR A 1 691 ? -17.738 -5.167 29.760 1.00 94.25 691 THR A CA 1
ATOM 5525 C C . THR A 1 691 ? -16.593 -4.169 29.676 1.00 94.25 691 THR A C 1
ATOM 5527 O O . THR A 1 691 ? -16.335 -3.621 28.609 1.00 94.25 691 THR A O 1
ATOM 5530 N N . MET A 1 692 ? -15.855 -3.980 30.769 1.00 94.88 692 MET A N 1
ATOM 5531 C CA . MET A 1 692 ? -14.664 -3.133 30.799 1.00 94.88 692 MET A CA 1
ATOM 5532 C C . MET A 1 692 ? -13.535 -3.671 29.914 1.00 94.88 692 MET A C 1
ATOM 5534 O O . MET A 1 692 ? -12.842 -2.881 29.276 1.00 94.88 692 MET A O 1
ATOM 5538 N N . GLU A 1 693 ? -13.376 -4.990 29.822 1.00 92.94 693 GLU A N 1
ATOM 5539 C CA . GLU A 1 693 ? -12.439 -5.633 28.889 1.00 92.94 693 GLU A CA 1
ATOM 5540 C C . GLU A 1 693 ? -12.812 -5.369 27.431 1.00 92.94 693 GLU A C 1
ATOM 5542 O O . GLU A 1 693 ? -11.950 -5.066 26.606 1.00 92.94 693 GLU A O 1
ATOM 5547 N N . LEU A 1 694 ? -14.106 -5.381 27.112 1.00 93.00 694 LEU A N 1
ATOM 5548 C CA . LEU A 1 694 ? -14.572 -5.033 25.775 1.00 93.00 694 LEU A CA 1
ATOM 5549 C C . LEU A 1 694 ? -14.342 -3.546 25.443 1.00 93.00 694 LEU A C 1
ATOM 5551 O O . LEU A 1 694 ? -13.919 -3.236 24.331 1.00 93.00 694 LEU A O 1
ATOM 5555 N N . VAL A 1 695 ? -14.532 -2.626 26.398 1.00 94.62 695 VAL A N 1
ATOM 5556 C CA . VAL A 1 695 ? -14.173 -1.201 26.210 1.00 94.62 695 VAL A CA 1
ATOM 5557 C C . VAL A 1 695 ? -12.666 -1.039 25.979 1.00 94.62 695 VAL A C 1
ATOM 5559 O O . VAL A 1 695 ? -12.244 -0.294 25.089 1.00 94.62 695 VAL A O 1
ATOM 5562 N N . ASN A 1 696 ? -11.851 -1.754 26.760 1.00 92.38 696 ASN A N 1
ATOM 5563 C CA . ASN A 1 696 ? -10.398 -1.785 26.618 1.00 92.38 696 ASN A CA 1
ATOM 5564 C C . ASN A 1 696 ? -9.991 -2.303 25.227 1.00 92.38 696 ASN A C 1
ATOM 5566 O O . ASN A 1 696 ? -9.179 -1.677 24.548 1.00 92.38 696 ASN A O 1
ATOM 5570 N N . PHE A 1 697 ? -10.626 -3.375 24.746 1.00 91.19 697 PHE A N 1
ATOM 5571 C CA . PHE A 1 697 ? -10.437 -3.875 23.386 1.00 91.19 697 PHE A CA 1
ATOM 5572 C C . PHE A 1 697 ? -10.813 -2.827 22.330 1.00 91.19 697 PHE A C 1
ATOM 5574 O O . PHE A 1 697 ? -9.989 -2.514 21.471 1.00 91.19 697 PHE A O 1
ATOM 5581 N N . TYR A 1 698 ? -12.004 -2.222 22.411 1.00 90.94 698 TYR A N 1
ATOM 5582 C CA . TYR A 1 698 ? -12.420 -1.197 21.448 1.00 90.94 698 TYR A CA 1
ATOM 5583 C C . TYR A 1 698 ? -11.439 -0.027 21.371 1.00 90.94 698 TYR A C 1
ATOM 5585 O O . TYR A 1 698 ? -11.171 0.465 20.279 1.00 90.94 698 TYR A O 1
ATOM 5593 N N . THR A 1 699 ? -10.852 0.358 22.504 1.00 90.44 699 THR A N 1
ATOM 5594 C CA . THR A 1 699 ? -9.941 1.504 22.595 1.00 90.44 699 THR A CA 1
ATOM 5595 C C . THR A 1 699 ? -8.519 1.183 22.132 1.00 90.44 699 THR A C 1
ATOM 5597 O O . THR A 1 699 ? -7.871 2.027 21.520 1.00 90.44 699 THR A O 1
ATOM 5600 N N . PHE A 1 700 ? -8.003 -0.014 22.434 1.00 87.94 700 PHE A N 1
ATOM 5601 C CA . PHE A 1 700 ? -6.576 -0.327 22.270 1.00 87.94 700 PHE A CA 1
ATOM 5602 C C . PHE A 1 700 ? -6.260 -1.392 21.213 1.00 87.94 700 PHE A C 1
ATOM 5604 O O . PHE A 1 700 ? -5.079 -1.707 21.022 1.00 87.94 700 PHE A O 1
ATOM 5611 N N . HIS A 1 701 ? -7.261 -1.956 20.527 1.00 85.06 701 HIS A N 1
ATOM 5612 C CA . HIS A 1 701 ? -7.011 -2.874 19.414 1.00 85.06 701 HIS A CA 1
ATOM 5613 C C . HIS A 1 701 ? -6.279 -2.172 18.259 1.00 85.06 701 HIS A C 1
ATOM 5615 O O . HIS A 1 701 ? -6.518 -1.006 17.951 1.00 85.06 701 HIS A O 1
ATOM 5621 N N . ASN A 1 702 ? -5.361 -2.893 17.616 1.00 72.75 702 ASN A N 1
ATOM 5622 C CA . ASN A 1 702 ? -4.562 -2.385 16.505 1.00 72.75 702 ASN A CA 1
ATOM 5623 C C . ASN A 1 702 ? -4.490 -3.458 15.404 1.00 72.75 702 ASN A C 1
ATOM 5625 O O . ASN A 1 702 ? -4.099 -4.586 15.723 1.00 72.75 702 ASN A O 1
ATOM 5629 N N . PRO A 1 703 ? -4.830 -3.146 14.138 1.00 70.00 703 PRO A N 1
ATOM 5630 C CA . PRO A 1 703 ? -5.346 -1.864 13.630 1.00 70.00 703 PRO A CA 1
ATOM 5631 C C . PRO A 1 703 ? -6.738 -1.500 14.164 1.00 70.00 703 PRO A C 1
ATOM 5633 O O . PRO A 1 703 ? -7.628 -2.349 14.216 1.00 70.00 703 PRO A O 1
ATOM 5636 N N . SER A 1 704 ? -6.912 -0.226 14.545 1.00 76.19 704 SER A N 1
ATOM 5637 C CA . SER A 1 704 ? -8.205 0.329 14.966 1.00 76.19 704 SER A CA 1
ATOM 5638 C C . SER A 1 704 ? -9.038 0.698 13.743 1.00 76.19 704 SER A C 1
ATOM 5640 O O . SER A 1 704 ? -8.860 1.763 13.144 1.00 76.19 704 SER A O 1
ATOM 5642 N N . HIS A 1 705 ? -9.965 -0.181 13.363 1.00 75.38 705 HIS A N 1
ATOM 5643 C CA . HIS A 1 705 ? -10.859 0.082 12.231 1.00 75.38 705 HIS A CA 1
ATOM 5644 C C . HIS A 1 705 ? -11.804 1.248 12.532 1.00 75.38 705 HIS A C 1
ATOM 5646 O O . HIS A 1 705 ? -12.174 1.987 11.622 1.00 75.38 705 HIS A O 1
ATOM 5652 N N . PHE A 1 706 ? -12.152 1.460 13.805 1.00 78.44 706 PHE A N 1
ATOM 5653 C CA . PHE A 1 706 ? -12.962 2.595 14.234 1.00 78.44 706 PHE A CA 1
ATOM 5654 C C . PHE A 1 706 ? -12.317 3.933 13.876 1.00 78.44 706 PHE A C 1
ATOM 5656 O O . PHE A 1 706 ? -12.984 4.791 13.294 1.00 78.44 706 PHE A O 1
ATOM 5663 N N . ASP A 1 707 ? -11.022 4.086 14.154 1.00 74.44 707 ASP A N 1
ATOM 5664 C CA . ASP A 1 707 ? -10.286 5.317 13.861 1.00 74.44 707 ASP A CA 1
ATOM 5665 C C . ASP A 1 707 ? -10.002 5.461 12.364 1.00 74.44 707 ASP A C 1
ATOM 5667 O O . ASP A 1 707 ? -10.227 6.527 11.784 1.00 74.44 707 ASP A O 1
ATOM 5671 N N . GLN A 1 708 ? -9.559 4.379 11.713 1.00 74.12 708 GLN A N 1
ATOM 5672 C CA . GLN A 1 708 ? -9.238 4.383 10.282 1.00 74.12 708 GLN A CA 1
ATOM 5673 C C . GLN A 1 708 ? -10.459 4.736 9.428 1.00 74.12 708 GLN A C 1
ATOM 5675 O O . GLN A 1 708 ? -10.381 5.579 8.531 1.00 74.12 708 GLN A O 1
ATOM 5680 N N . LEU A 1 709 ? -11.620 4.151 9.733 1.00 74.31 709 LEU A N 1
ATOM 5681 C CA . LEU A 1 709 ? -12.868 4.429 9.024 1.00 74.31 709 LEU A CA 1
ATOM 5682 C C . LEU A 1 709 ? -13.568 5.701 9.524 1.00 74.31 709 LEU A C 1
ATOM 5684 O O . LEU A 1 709 ? -14.404 6.235 8.792 1.00 74.31 709 LEU A O 1
ATOM 5688 N N . LYS A 1 710 ? -13.161 6.246 10.681 1.00 77.69 710 LYS A N 1
ATOM 5689 C CA . LYS A 1 710 ? -13.815 7.358 11.395 1.00 77.69 710 LYS A CA 1
ATOM 5690 C C . LYS A 1 710 ? -15.259 7.027 11.792 1.00 77.69 710 LYS A C 1
ATOM 5692 O O . LYS A 1 710 ? -16.167 7.815 11.541 1.00 77.69 710 LYS A O 1
ATOM 5697 N N . LEU A 1 711 ? -15.465 5.837 12.356 1.00 79.00 711 LEU A N 1
ATOM 5698 C CA . LEU A 1 711 ? -16.785 5.330 12.759 1.00 79.00 711 LEU A CA 1
ATOM 5699 C C . LEU A 1 711 ? -17.202 5.768 14.161 1.00 79.00 711 LEU A C 1
ATOM 5701 O O . LEU A 1 711 ? -18.391 5.813 14.451 1.00 79.00 711 LEU A O 1
ATOM 5705 N N . VAL A 1 712 ? -16.236 6.079 15.022 1.00 80.62 712 VAL A N 1
ATOM 5706 C CA . VAL A 1 712 ? -16.460 6.738 16.312 1.00 80.62 712 VAL A CA 1
ATOM 5707 C C . VAL A 1 712 ? -15.444 7.861 16.488 1.00 80.62 712 VAL A C 1
ATOM 5709 O O . VAL A 1 712 ? -14.443 7.930 15.772 1.00 80.62 712 VAL A O 1
ATOM 5712 N N . TYR A 1 713 ? -15.714 8.769 17.422 1.00 82.31 713 TYR A N 1
ATOM 5713 C CA . TYR A 1 713 ? -14.827 9.886 17.728 1.00 82.31 713 TYR A CA 1
ATOM 5714 C C . TYR A 1 713 ? -14.148 9.668 19.082 1.00 82.31 713 TYR A C 1
ATOM 5716 O O . TYR A 1 713 ? -14.692 10.028 20.123 1.00 82.31 713 TYR A O 1
ATOM 5724 N N . GLY A 1 714 ? -12.958 9.064 19.065 1.00 84.12 714 GLY A N 1
ATOM 5725 C CA . GLY A 1 714 ? -12.218 8.754 20.287 1.00 84.12 714 GLY A CA 1
ATOM 5726 C C . GLY A 1 714 ? -12.922 7.699 21.143 1.00 84.12 714 GLY A C 1
ATOM 5727 O O . GLY A 1 714 ? -13.343 6.665 20.638 1.00 84.12 714 GLY A O 1
ATOM 5728 N N . ASP A 1 715 ? -13.047 7.966 22.444 1.00 86.56 715 ASP A N 1
ATOM 5729 C CA . ASP A 1 715 ? -13.680 7.081 23.430 1.00 86.56 715 ASP A CA 1
ATOM 5730 C C . ASP A 1 715 ? -15.208 7.223 23.488 1.00 86.56 715 ASP A C 1
ATOM 5732 O O . ASP A 1 715 ? -15.882 6.511 24.239 1.00 86.56 715 ASP A O 1
ATOM 5736 N N . LYS A 1 716 ? -15.758 8.143 22.692 1.00 84.94 716 LYS A N 1
ATOM 5737 C CA . LYS A 1 716 ? -17.183 8.432 22.657 1.00 84.94 716 LYS A CA 1
ATOM 5738 C C . LYS A 1 716 ? -17.997 7.176 22.353 1.00 84.94 716 LYS A C 1
ATOM 5740 O O . LYS A 1 716 ? -17.690 6.430 21.425 1.00 84.94 716 LYS A O 1
ATOM 5745 N N . ASP A 1 717 ? -19.044 6.961 23.149 1.00 89.50 717 ASP A N 1
ATOM 5746 C CA . ASP A 1 717 ? -19.948 5.807 23.102 1.00 89.50 717 ASP A CA 1
ATOM 5747 C C . ASP A 1 717 ? -19.321 4.419 23.310 1.00 89.50 717 ASP A C 1
ATOM 5749 O O . ASP A 1 717 ? -20.073 3.450 23.435 1.00 89.50 717 ASP A O 1
ATOM 5753 N N . LEU A 1 718 ? -17.992 4.278 23.405 1.00 92.06 718 LEU A N 1
ATOM 5754 C CA . LEU A 1 718 ? -17.352 2.962 23.527 1.00 92.06 718 LEU A CA 1
ATOM 5755 C C . LEU A 1 718 ? -17.839 2.199 24.764 1.00 92.06 718 LEU A C 1
ATOM 5757 O O . LEU A 1 718 ? -18.086 0.993 24.682 1.00 92.06 718 LEU A O 1
ATOM 5761 N N . PHE A 1 719 ? -18.058 2.903 25.881 1.00 95.44 719 PHE A N 1
ATOM 5762 C CA . PHE A 1 719 ? -18.677 2.325 27.075 1.00 95.44 719 PHE A CA 1
ATOM 5763 C C . PHE A 1 719 ? -20.093 1.837 26.771 1.00 95.44 719 PHE A C 1
ATOM 5765 O O . PHE A 1 719 ? -20.402 0.664 26.958 1.00 95.44 719 PHE A O 1
ATOM 5772 N N . ARG A 1 720 ? -20.961 2.691 26.224 1.00 94.25 720 ARG A N 1
ATOM 5773 C CA . ARG A 1 720 ? -22.335 2.292 25.894 1.00 94.25 720 ARG A CA 1
ATOM 5774 C C . ARG A 1 720 ? -22.381 1.097 24.933 1.00 94.25 720 ARG A C 1
ATOM 5776 O O . ARG A 1 720 ? -23.188 0.192 25.142 1.00 94.25 720 ARG A O 1
ATOM 5783 N N . TYR A 1 721 ? -21.524 1.057 23.912 1.00 93.94 721 TYR A N 1
ATOM 5784 C CA . TYR A 1 721 ? -21.489 -0.048 22.951 1.00 93.94 721 TYR A CA 1
ATOM 5785 C C . TYR A 1 721 ? -21.116 -1.376 23.596 1.00 93.94 721 TYR A C 1
ATOM 5787 O O . TYR A 1 721 ? -21.786 -2.371 23.325 1.00 93.94 721 TYR A O 1
ATOM 5795 N N . ALA A 1 722 ? -20.127 -1.395 24.491 1.00 95.50 722 ALA A N 1
ATOM 5796 C CA . ALA A 1 722 ? -19.748 -2.618 25.190 1.00 95.50 722 ALA A CA 1
ATOM 5797 C C . ALA A 1 722 ? -20.907 -3.176 26.037 1.00 95.50 722 ALA A C 1
ATOM 5799 O O . ALA A 1 722 ? -21.189 -4.374 25.995 1.00 95.50 722 ALA A O 1
ATOM 5800 N N . TRP A 1 723 ? -21.643 -2.302 26.735 1.00 95.81 723 TRP A N 1
ATOM 5801 C CA . TRP A 1 723 ? -22.814 -2.695 27.525 1.00 95.81 723 TRP A CA 1
ATOM 5802 C C . TRP A 1 723 ? -23.940 -3.265 26.660 1.00 95.81 723 TRP A C 1
ATOM 5804 O O . TRP A 1 723 ? -24.517 -4.298 27.001 1.00 95.81 723 TRP A O 1
ATOM 5814 N N . ILE A 1 724 ? -24.239 -2.633 25.521 1.00 94.25 724 ILE A N 1
ATOM 5815 C CA . ILE A 1 724 ? -25.268 -3.132 24.600 1.00 94.25 724 ILE A CA 1
ATOM 5816 C C . ILE A 1 724 ? -24.826 -4.462 23.972 1.00 94.25 724 ILE A C 1
ATOM 5818 O O . ILE A 1 724 ? -25.633 -5.388 23.908 1.00 94.25 724 ILE A O 1
ATOM 5822 N N . LYS A 1 725 ? -23.561 -4.587 23.539 1.00 93.94 725 LYS A N 1
ATOM 5823 C CA . LYS A 1 725 ? -23.041 -5.806 22.899 1.00 93.94 725 LYS A CA 1
ATOM 5824 C C . LYS A 1 725 ? -23.134 -7.019 23.820 1.00 93.94 725 LYS A C 1
ATOM 5826 O O . LYS A 1 725 ? -23.517 -8.092 23.363 1.00 93.94 725 LYS A O 1
ATOM 5831 N N . LEU A 1 726 ? -22.811 -6.844 25.101 1.00 93.06 726 LEU A N 1
ATOM 5832 C CA . LEU A 1 726 ? -22.870 -7.913 26.101 1.00 93.06 726 LEU A CA 1
ATOM 5833 C C . LEU A 1 726 ? -24.254 -8.069 26.750 1.00 93.06 726 LEU A C 1
ATOM 5835 O O . LEU A 1 726 ? -24.413 -8.891 27.648 1.00 93.06 726 LEU A O 1
ATOM 5839 N N . ASN A 1 727 ? -25.258 -7.301 26.308 1.00 92.56 727 ASN A N 1
ATOM 5840 C CA . ASN A 1 727 ? -26.607 -7.291 26.878 1.00 92.56 727 ASN A CA 1
ATOM 5841 C C . ASN A 1 727 ? -26.611 -7.058 28.407 1.00 92.56 727 ASN A C 1
ATOM 5843 O O . ASN A 1 727 ? -27.388 -7.657 29.154 1.00 92.56 727 ASN A O 1
ATOM 5847 N N . VAL A 1 728 ? -25.716 -6.186 28.875 1.00 94.56 728 VAL A N 1
ATOM 5848 C CA . VAL A 1 728 ? -25.551 -5.840 30.289 1.00 94.56 728 VAL A CA 1
ATOM 5849 C C . VAL A 1 728 ? -26.456 -4.652 30.627 1.00 94.56 728 VAL A C 1
ATOM 5851 O O . VAL A 1 728 ? -26.441 -3.646 29.911 1.00 94.56 728 VAL A O 1
ATOM 5854 N N . PRO A 1 729 ? -27.247 -4.710 31.714 1.00 93.12 729 PRO A N 1
ATOM 5855 C CA . PRO A 1 729 ? -28.131 -3.612 32.076 1.00 93.12 729 PRO A CA 1
ATOM 5856 C C . PRO A 1 729 ? -27.337 -2.383 32.536 1.00 93.12 729 PRO A C 1
ATOM 5858 O O . PRO A 1 729 ? -26.489 -2.472 33.420 1.00 93.12 729 PRO A O 1
ATOM 5861 N N . PHE A 1 730 ? -27.691 -1.221 31.992 1.00 96.12 730 PHE A N 1
ATOM 5862 C CA . PHE A 1 730 ? -27.244 0.096 32.448 1.00 96.12 730 PHE A CA 1
ATOM 5863 C C . PHE A 1 730 ? -28.429 1.051 32.559 1.00 96.12 730 PHE A C 1
ATOM 5865 O O . PHE A 1 730 ? -29.515 0.786 32.033 1.00 96.12 730 PHE A O 1
ATOM 5872 N N . TYR A 1 731 ? -28.232 2.172 33.248 1.00 96.19 731 TYR A N 1
ATOM 5873 C CA . TYR A 1 731 ? -29.210 3.251 33.285 1.00 96.19 731 TYR A CA 1
ATOM 5874 C C . TYR A 1 731 ? -28.690 4.471 32.529 1.00 96.19 731 TYR A C 1
ATOM 5876 O O . TYR A 1 731 ? -27.719 5.099 32.938 1.00 96.19 731 TYR A O 1
ATOM 5884 N N . MET A 1 732 ? -29.359 4.824 31.433 1.00 94.44 732 MET A N 1
ATOM 5885 C CA . MET A 1 732 ? -29.149 6.106 30.765 1.00 94.44 732 MET A CA 1
ATOM 5886 C C . MET A 1 732 ? -30.018 7.167 31.442 1.00 94.44 732 MET A C 1
ATOM 5888 O O . MET A 1 732 ? -31.234 6.980 31.559 1.00 94.44 732 MET A O 1
ATOM 5892 N N . ILE A 1 733 ? -29.426 8.284 31.859 1.00 93.31 733 ILE A N 1
ATOM 5893 C CA . ILE A 1 733 ? -30.177 9.441 32.351 1.00 93.31 733 ILE A CA 1
ATOM 5894 C C . ILE A 1 733 ? -31.170 9.892 31.272 1.00 93.31 733 ILE A C 1
ATOM 5896 O O . ILE A 1 733 ? -30.821 10.092 30.114 1.00 93.31 733 ILE A O 1
ATOM 5900 N N . GLN A 1 734 ? -32.436 10.028 31.663 1.00 88.00 734 GLN A N 1
ATOM 5901 C CA . GLN A 1 734 ? -33.535 10.288 30.727 1.00 88.00 734 GLN A CA 1
ATOM 5902 C C . GLN A 1 734 ? -33.744 11.776 30.428 1.00 88.00 734 GLN A C 1
ATOM 5904 O O . GLN A 1 734 ? -34.494 12.111 29.513 1.00 88.00 734 GLN A O 1
ATOM 5909 N N . THR A 1 735 ? -33.130 12.672 31.203 1.00 87.62 735 THR A N 1
ATOM 5910 C CA . THR A 1 735 ? -33.234 14.113 30.965 1.00 87.62 735 THR A CA 1
ATOM 5911 C C . THR A 1 735 ? -32.160 14.539 29.964 1.00 87.62 735 THR A C 1
ATOM 5913 O O . THR A 1 735 ? -30.979 14.354 30.263 1.00 87.62 735 THR A O 1
ATOM 5916 N N . PRO A 1 736 ? -32.532 15.116 28.806 1.00 83.56 736 PRO A N 1
ATOM 5917 C CA . PRO A 1 736 ? -31.560 15.619 27.842 1.00 83.56 736 PRO A CA 1
ATOM 5918 C C . PRO A 1 736 ? -30.665 16.711 28.444 1.00 83.56 736 PRO A C 1
ATOM 5920 O O . PRO A 1 736 ? -31.102 17.425 29.358 1.00 83.56 736 PRO A O 1
ATOM 5923 N N . PRO A 1 737 ? -29.441 16.889 27.926 1.00 87.69 737 PRO A N 1
ATOM 5924 C CA . PRO A 1 737 ? -28.582 17.975 28.364 1.00 87.69 737 PRO A CA 1
ATOM 5925 C C . PRO A 1 737 ? -29.180 19.337 27.984 1.00 87.69 737 PRO A C 1
ATOM 5927 O O . PRO A 1 737 ? -29.746 19.526 26.907 1.00 87.69 737 PRO A O 1
ATOM 5930 N N . ALA A 1 738 ? -29.031 20.308 28.878 1.00 87.75 738 ALA A N 1
ATOM 5931 C CA . ALA A 1 738 ? -29.320 21.714 28.629 1.00 87.75 738 ALA A CA 1
ATOM 5932 C C . ALA A 1 738 ? -28.038 22.467 28.244 1.00 87.75 738 ALA A C 1
ATOM 5934 O O . ALA A 1 738 ? -26.926 21.988 28.462 1.00 87.75 738 ALA A O 1
ATOM 5935 N N . VAL A 1 739 ? -28.185 23.675 27.700 1.00 87.56 739 VAL A N 1
ATOM 5936 C CA . VAL A 1 739 ? -27.056 24.538 27.332 1.00 87.56 739 VAL A CA 1
ATOM 5937 C C . VAL A 1 739 ? -27.057 25.780 28.215 1.00 87.56 739 VAL A C 1
ATOM 5939 O O . VAL A 1 739 ? -28.055 26.494 28.290 1.00 87.56 739 VAL A O 1
ATOM 5942 N N . ALA A 1 740 ? -25.930 26.057 28.863 1.00 87.31 740 ALA A N 1
ATOM 5943 C CA . ALA A 1 740 ? -25.654 27.319 29.535 1.00 87.31 740 ALA A CA 1
ATOM 5944 C C . ALA A 1 740 ? -24.746 28.192 28.656 1.00 87.31 740 ALA A C 1
ATOM 5946 O O . ALA A 1 740 ? -23.882 27.699 27.928 1.00 87.31 740 ALA A O 1
ATOM 5947 N N . GLY A 1 741 ? -24.974 29.503 28.682 1.00 88.56 741 GLY A N 1
ATOM 5948 C CA . GLY A 1 741 ? -24.351 30.423 27.739 1.00 88.56 741 GLY A CA 1
ATOM 5949 C C . GLY A 1 741 ? -24.654 31.887 28.029 1.00 88.56 741 GLY A C 1
ATOM 5950 O O . GLY A 1 741 ? -25.291 32.221 29.028 1.00 88.56 741 GLY A O 1
ATOM 5951 N N . LYS A 1 742 ? -24.199 32.769 27.138 1.00 91.44 742 LYS A N 1
ATOM 5952 C CA . LYS A 1 742 ? -24.388 34.221 27.245 1.00 91.44 742 LYS A CA 1
ATOM 5953 C C . LYS A 1 742 ? -25.370 34.714 26.189 1.00 91.44 742 LYS A C 1
ATOM 5955 O O . LYS A 1 742 ? -25.252 34.357 25.020 1.00 91.44 742 LYS A O 1
ATOM 5960 N N . VAL A 1 743 ? -26.285 35.597 26.583 1.00 93.06 743 VAL A N 1
ATOM 5961 C CA . VAL A 1 743 ? -27.115 36.357 25.639 1.00 93.06 743 VAL A CA 1
ATOM 5962 C C . VAL A 1 743 ? -26.382 37.642 25.244 1.00 93.06 743 VAL A C 1
ATOM 5964 O O . VAL A 1 743 ? -25.963 38.414 26.107 1.00 93.06 743 VAL A O 1
ATOM 5967 N N . VAL A 1 744 ? -26.212 37.871 23.943 1.00 91.31 744 VAL A N 1
ATOM 5968 C CA . VAL A 1 744 ? -25.628 39.086 23.360 1.00 91.31 744 VAL A CA 1
ATOM 5969 C C . VAL A 1 744 ? -26.550 39.561 22.244 1.00 91.31 744 VAL A C 1
ATOM 5971 O O . VAL A 1 744 ? -26.745 38.836 21.277 1.00 91.31 744 VAL A O 1
ATOM 5974 N N . ASN A 1 745 ? -27.107 40.771 22.364 1.00 88.88 745 ASN A N 1
ATOM 5975 C CA . ASN A 1 745 ? -28.004 41.369 21.362 1.00 88.88 745 ASN A CA 1
ATOM 5976 C C . ASN A 1 745 ? -29.101 40.393 20.886 1.00 88.88 745 ASN A C 1
ATOM 5978 O O . ASN A 1 745 ? -29.188 40.089 19.701 1.00 88.88 745 ASN A O 1
ATOM 5982 N N . GLU A 1 746 ? -29.874 39.839 21.828 1.00 91.12 746 GLU A N 1
ATOM 5983 C CA . GLU A 1 746 ? -30.943 38.848 21.578 1.00 91.12 746 GLU A CA 1
ATOM 5984 C C . GLU A 1 746 ? -30.477 37.490 21.010 1.00 91.12 746 GLU A C 1
ATOM 5986 O O . GLU A 1 746 ? -31.283 36.576 20.859 1.00 91.12 746 GLU A O 1
ATOM 5991 N N . SER A 1 747 ? -29.176 37.302 20.771 1.00 84.62 747 SER A N 1
ATOM 5992 C CA . SER A 1 747 ? -28.587 36.029 20.342 1.00 84.62 747 SER A CA 1
ATOM 5993 C C . SER A 1 747 ? -28.034 35.256 21.539 1.00 84.62 747 SER A C 1
ATOM 5995 O O . SER A 1 747 ? -27.303 35.814 22.357 1.00 84.62 747 SER A O 1
ATOM 5997 N N . PHE A 1 748 ? -28.348 33.964 21.651 1.00 90.38 748 PHE A N 1
ATOM 5998 C CA . PHE A 1 748 ? -27.792 33.087 22.684 1.00 90.38 748 PHE A CA 1
ATOM 5999 C C . PHE A 1 748 ? -26.554 32.347 22.163 1.00 90.38 748 PHE A C 1
ATOM 6001 O O . PHE A 1 748 ? -26.633 31.614 21.181 1.00 90.38 748 PHE A O 1
ATOM 6008 N N . CYS A 1 749 ? -25.417 32.526 22.837 1.00 85.88 749 CYS A N 1
ATOM 6009 C CA . CYS A 1 749 ? -24.184 31.784 22.594 1.00 85.88 749 CYS A CA 1
ATOM 6010 C C . CYS A 1 749 ? -23.994 30.748 23.706 1.00 85.88 749 CYS A C 1
ATOM 6012 O O . CYS A 1 749 ? -23.629 31.100 24.832 1.00 85.88 749 CYS A O 1
ATOM 6014 N N . GLY A 1 750 ? -24.287 29.486 23.393 1.00 81.94 750 GLY A N 1
ATOM 6015 C CA . GLY A 1 750 ? -24.081 28.351 24.286 1.00 81.94 750 GLY A CA 1
ATOM 6016 C C . GLY A 1 750 ? -22.604 27.997 24.424 1.00 81.94 750 GLY A C 1
ATOM 6017 O O . GLY A 1 750 ? -21.915 27.875 23.419 1.00 81.94 750 GLY A O 1
ATOM 6018 N N . MET A 1 751 ? -22.128 27.830 25.658 1.00 76.38 751 MET A N 1
ATOM 6019 C CA . MET A 1 751 ? -20.712 27.571 25.963 1.00 76.38 751 MET A CA 1
ATOM 6020 C C . MET A 1 751 ? -20.499 26.368 26.889 1.00 76.38 751 MET A C 1
ATOM 6022 O O . MET A 1 751 ? -19.370 25.916 27.044 1.00 76.38 751 MET A O 1
ATOM 6026 N N . THR A 1 752 ? -21.552 25.861 27.536 1.00 80.38 752 THR A N 1
ATOM 6027 C CA . THR A 1 752 ? -21.434 24.815 28.559 1.00 80.38 752 THR A CA 1
ATOM 6028 C C . THR A 1 752 ? -22.625 23.870 28.500 1.00 80.38 752 THR A C 1
ATOM 6030 O O . THR A 1 752 ? -23.772 24.313 28.434 1.00 80.38 752 THR A O 1
ATOM 6033 N N . MET A 1 753 ? -22.360 22.567 28.562 1.00 81.00 753 MET A N 1
ATOM 6034 C CA . MET A 1 753 ? -23.396 21.553 28.727 1.00 81.00 753 MET A CA 1
ATOM 6035 C C . MET A 1 753 ? -23.804 21.442 30.199 1.00 81.00 753 MET A C 1
ATOM 6037 O O . MET A 1 753 ? -22.955 21.333 31.077 1.00 81.00 753 MET A O 1
ATOM 6041 N N . ARG A 1 754 ? -25.108 21.443 30.480 1.00 81.50 754 ARG A N 1
ATOM 6042 C CA . ARG A 1 754 ? -25.678 21.215 31.813 1.00 81.50 754 ARG A CA 1
ATOM 6043 C C . ARG A 1 754 ? -26.451 19.904 31.814 1.00 81.50 754 ARG A C 1
ATOM 6045 O O . ARG A 1 754 ? -27.466 19.781 31.138 1.00 81.50 754 ARG A O 1
ATOM 6052 N N . SER A 1 755 ? -26.015 18.959 32.635 1.00 76.00 755 SER A N 1
ATOM 6053 C CA . SER A 1 755 ? -26.718 17.694 32.862 1.00 76.00 755 SER A CA 1
ATOM 6054 C C . SER A 1 755 ? -27.560 17.740 34.137 1.00 76.00 755 SER A C 1
ATOM 6056 O O . SER A 1 755 ? -27.248 18.480 35.070 1.00 76.00 755 SER A O 1
ATOM 6058 N N . THR A 1 756 ? -28.636 16.954 34.195 1.00 75.31 756 THR A N 1
ATOM 6059 C CA . THR A 1 756 ? -29.494 16.844 35.388 1.00 75.31 756 THR A CA 1
ATOM 6060 C C . THR A 1 756 ? -29.737 15.381 35.737 1.00 75.31 756 THR A C 1
ATOM 6062 O O . THR A 1 756 ? -29.788 14.524 34.862 1.00 75.31 756 THR A O 1
ATOM 6065 N N . THR A 1 757 ? -29.876 15.083 37.025 1.00 65.69 757 THR A N 1
ATOM 6066 C CA . THR A 1 757 ? -30.308 13.768 37.520 1.00 65.69 757 THR A CA 1
ATOM 6067 C C . THR A 1 757 ? -31.725 13.904 38.069 1.00 65.69 757 THR A C 1
ATOM 6069 O O . THR A 1 757 ? -32.117 14.991 38.494 1.00 65.69 757 THR A O 1
ATOM 6072 N N . LYS A 1 758 ? -32.539 12.839 38.031 1.00 58.03 758 LYS A N 1
ATOM 6073 C CA . LYS A 1 758 ? -33.884 12.893 38.622 1.00 58.03 758 LYS A CA 1
ATOM 6074 C C . LYS A 1 758 ? -33.756 13.130 40.129 1.00 58.03 758 LYS A C 1
ATOM 6076 O O . LYS A 1 758 ? -33.360 12.233 40.861 1.00 58.03 758 LYS A O 1
ATOM 6081 N N . SER A 1 759 ? -34.152 14.311 40.592 1.00 45.72 759 SER A N 1
ATOM 6082 C CA . SER A 1 759 ? -34.488 14.549 41.994 1.00 45.72 759 SER A CA 1
ATOM 6083 C C . SER A 1 759 ? -36.011 14.541 42.131 1.00 45.72 759 SER A C 1
ATOM 6085 O O . SER A 1 759 ? -36.711 15.366 41.538 1.00 45.72 759 SER A O 1
ATOM 6087 N N . LYS A 1 760 ? -36.557 13.596 42.906 1.00 43.22 760 LYS A N 1
ATOM 6088 C CA . LYS A 1 760 ? -37.888 13.782 43.494 1.00 43.22 760 LYS A CA 1
ATOM 6089 C C . LYS A 1 760 ? -37.729 14.883 44.544 1.00 43.22 760 LYS A C 1
ATOM 6091 O O . LYS A 1 760 ? -37.217 14.601 45.616 1.00 43.22 760 LYS A O 1
ATOM 6096 N N . HIS A 1 761 ? -38.207 16.083 44.218 1.00 40.62 761 HIS A N 1
ATOM 6097 C CA . HIS A 1 761 ? -38.167 17.297 45.043 1.00 40.62 761 HIS A CA 1
ATOM 6098 C C . HIS A 1 761 ? -36.795 17.963 45.162 1.00 40.62 761 HIS A C 1
ATOM 6100 O O . HIS A 1 761 ? -36.108 17.719 46.137 1.00 40.62 761 HIS A O 1
ATOM 6106 N N . GLU A 1 762 ? -36.454 18.875 44.238 1.00 42.47 762 GLU A N 1
ATOM 6107 C CA . GLU A 1 762 ? -35.683 20.096 44.578 1.00 42.47 762 GLU A CA 1
ATOM 6108 C C . GLU A 1 762 ? -35.533 21.143 43.450 1.00 42.47 762 GLU A C 1
ATOM 6110 O O . GLU A 1 762 ? -34.827 22.126 43.631 1.00 42.47 762 GLU A O 1
ATOM 6115 N N . ASP A 1 763 ? -36.253 21.056 42.323 1.00 39.97 763 ASP A N 1
ATOM 6116 C CA . ASP A 1 763 ? -36.181 22.089 41.263 1.00 39.97 763 ASP A CA 1
ATOM 6117 C C . ASP A 1 763 ? -37.025 23.351 41.556 1.00 39.97 763 ASP A C 1
ATOM 6119 O O . ASP A 1 763 ? -37.783 23.854 40.723 1.00 39.97 763 ASP A O 1
ATOM 6123 N N . ARG A 1 764 ? -36.904 23.896 42.769 1.00 35.81 764 ARG A N 1
ATOM 6124 C CA . ARG A 1 764 ? -37.310 25.270 43.094 1.00 35.81 764 ARG A CA 1
ATOM 6125 C C . ARG A 1 764 ? -36.235 25.913 43.956 1.00 35.81 764 ARG A C 1
ATOM 6127 O O . ARG A 1 764 ? -36.447 26.035 45.154 1.00 35.81 764 ARG A O 1
ATOM 6134 N N . LEU A 1 765 ? -35.116 26.292 43.337 1.00 36.25 765 LEU A N 1
ATOM 6135 C CA . LEU A 1 765 ? -34.249 27.441 43.662 1.00 36.25 765 LEU A CA 1
ATOM 6136 C C . LEU A 1 765 ? -32.870 27.232 43.008 1.00 36.25 765 LEU A C 1
ATOM 6138 O O . LEU A 1 765 ? -31.973 26.665 43.622 1.00 36.25 765 LEU A O 1
ATOM 6142 N N . ALA A 1 766 ? -32.723 27.698 41.766 1.00 31.33 766 ALA A N 1
ATOM 6143 C CA . ALA A 1 766 ? -31.468 28.163 41.164 1.00 31.33 766 ALA A CA 1
ATOM 6144 C C . ALA A 1 766 ? -31.798 28.948 39.891 1.00 31.33 766 ALA A C 1
ATOM 6146 O O . ALA A 1 766 ? -32.337 28.322 38.947 1.00 31.33 766 ALA A O 1
#

Nearest PDB structures (foldseek):
  6mw5-assembly1_A  TM=7.278E-01  e=5.312E-06  Globisporangium ultimum
  4fix-assembly1_A  TM=5.500E-01  e=3.391E-04  Mycobacterium tuberculosis H37Rv
  6iwr-assembly2_D  TM=4.547E-01  e=8.810E-04  Homo sapiens
  6vr0-assembly2_B  TM=5.218E-01  e=1.829E-02  Agrobacterium tumefaciens
  6iwr-assembly3_F-2  TM=4.799E-01  e=1.167E-02  Homo sapiens

Solvent-accessible surface area (backbone atoms only — not comparable to full-atom values): 45727 Å² total; per-residue (Å²): 113,94,87,67,75,53,54,61,53,78,60,95,89,61,83,79,40,63,26,36,39,29,55,48,46,72,79,33,47,28,21,32,46,13,37,50,45,42,37,49,73,72,48,59,44,79,68,32,34,41,41,30,32,35,49,79,66,52,50,92,56,66,70,76,49,46,56,56,54,54,46,31,70,74,73,48,59,54,46,80,46,80,41,82,58,89,78,38,49,80,61,40,29,50,59,51,44,69,54,57,31,70,44,26,28,34,37,38,35,35,30,54,40,35,64,72,51,55,68,72,61,54,80,73,28,70,57,31,68,72,35,35,19,39,42,34,42,34,86,37,32,37,95,69,44,93,41,50,55,32,86,86,29,64,56,30,64,77,62,73,45,80,76,71,99,52,62,40,41,35,59,58,37,38,36,39,30,46,79,85,37,31,63,38,51,50,44,28,49,44,68,72,68,43,82,84,45,58,46,69,57,63,56,33,46,66,76,49,33,46,41,58,60,54,26,25,61,72,69,69,50,63,61,36,69,40,80,51,73,50,27,32,31,8,39,70,49,98,57,38,34,38,21,45,24,48,28,36,47,41,89,88,58,46,82,34,37,42,32,40,78,74,67,71,44,61,24,50,50,71,82,59,60,61,62,58,60,73,73,49,93,68,95,61,85,75,80,70,72,78,92,84,78,79,93,75,92,63,97,53,48,48,78,88,64,58,53,27,34,42,36,68,46,88,91,55,66,72,87,73,67,75,69,40,82,44,68,51,58,85,81,38,56,75,80,47,80,21,36,40,64,48,48,64,88,65,44,83,67,42,43,81,42,59,35,78,78,43,99,56,46,59,52,65,58,53,37,38,50,37,7,30,55,41,38,62,63,71,54,61,79,82,61,62,70,66,67,73,59,79,82,69,87,89,78,89,83,88,82,89,86,83,89,84,89,87,85,86,88,73,76,68,69,63,58,65,65,63,67,75,71,78,81,82,89,88,80,93,79,86,88,84,85,80,85,92,83,85,61,91,88,77,82,74,76,97,70,81,79,50,73,68,54,54,49,53,45,55,50,57,74,72,48,42,68,68,74,85,88,72,90,71,90,78,58,72,43,78,66,21,40,42,24,20,36,89,76,25,50,82,36,60,70,33,74,91,64,45,37,54,73,92,55,89,81,59,74,54,43,17,11,27,42,37,30,30,32,68,88,78,72,44,60,30,33,50,73,43,59,41,77,60,61,78,53,55,70,61,60,91,92,52,84,80,39,71,43,79,45,70,63,85,71,95,50,101,84,63,62,94,66,49,67,74,74,43,80,66,75,58,50,67,60,53,51,53,42,71,72,44,65,94,80,76,58,83,91,79,87,84,80,55,85,78,44,50,75,50,37,32,55,58,48,49,66,57,60,27,76,39,30,29,32,39,39,36,34,77,87,57,76,77,94,58,87,66,70,64,55,75,70,29,71,58,29,68,72,40,38,21,37,40,34,42,33,90,40,36,46,93,73,43,94,52,64,60,37,82,85,27,64,55,32,65,76,66,73,44,78,75,74,97,51,63,37,41,34,70,54,37,38,35,38,28,48,75,85,34,31,67,39,51,52,44,31,48,45,74,69,68,46,82,87,44,61,46,63,58,71,51,45,47,70,73,50,46,36,40,61,58,50,27,31,61,74,70,70,49,66,63,36,70,48,83,54,73,52,45,74,42,64,50,77,54,94,94,42,77,48,72,78,43,83,40,77,64,76,94,65,90,83,66,98,81,82,133